Protein AF-0000000072903873 (afdb_homodimer)

Secondary structure (DSSP, 8-state):
-HHHHHHHHHHHHHHHHIIIII----HHHHHHHHHHHHHHHHHHHHHHHHT---HHHHHHHHHHHHHSHHHHHHHHHHTTTTTTTTTTTHHHHHHHHHHHHHH--PPP-GGGGG--HHHHHHHHHHHHHH----BSSEEEEEEEHHHHHHHHHHHHHHH-SSEEEEEES-BB-SHHHHHHHHHHHHHHHTT-EEEEEEETTT-B--HHHHHHHHHTT-EEEEES---S-TT-GGGG--B---EEEETTTEEEEES--BSGGGGT-SSS-S-EE-EEEEEEETTHHHHHHHHHHHHHHHH-----GGGG--------SSEEEEEEESTTSSTTHHHHHHHHHHHH-SSEEEEE-S-EE--HHHHHHHHHHHHTT-EEEEEEESS-SSHHHHHHHHTTHHHHHHTT-EEEEE-SSEE---EEEETTTEEEEES--EEHIIIIISBEEEEEEES-HHHHHHHHHHHHHHTTEEEPPHHHHHT--HHHHHHHHHHHTTGGG-/-HHHHHHHHHHHHHHHHHHHHT----HHHHHHHHHHHHHHHHHHHHHHHHT---HHHHHHHHHHHHHSHHHHHHHHHHT-TTTTTTTTTHHHHHHHHHHHHHH------GGGGG--HHHHHHHHHHHHHH----BSSEEEEEEEHHHHHHHHHHHHHHH-SSEEEEEES-BB-SHHHHHHHHHHHHHHHTT-EEEEEEETTT-B--HHHHHHHHHTT-EEEEES---S-TT-GGGG--B---EEEETTTEEEEES--BSGGGGT-SSS-S-EE-EEEEEEETTHHHHHHHHHHHHHHHH-----GGGG--------SSEEEEEEESTTSSTTHHHHHHHHHHHH-SSEEEEE-S-EE--HHHHHHHHHHHHTT-EEEEEEESS-SSHHHHHHHHTTHHHHHHTT-EEEEE-SSEE---EEEETTTEEEEES--EEHIIIIISBEEEEEEES-HHHHHHHHHHHHHHTTEEEPPHHHHHT--HHHHHHHHHHHTTGGG-

Structure (mmCIF, N/CA/C/O backbone):
data_AF-0000000072903873-model_v1
#
loop_
_entity.id
_entity.type
_entity.pdbx_description
1 polymer 'Cardiolipin synthase'
#
loop_
_atom_site.group_PDB
_atom_site.id
_atom_site.type_symbol
_atom_site.label_atom_id
_atom_site.label_alt_id
_atom_site.label_comp_id
_atom_site.label_asym_id
_atom_site.label_entity_id
_atom_site.label_seq_id
_atom_site.pdbx_PDB_ins_code
_atom_site.Cartn_x
_atom_site.Cartn_y
_atom_site.Cartn_z
_atom_site.occupancy
_atom_site.B_iso_or_equiv
_atom_site.auth_seq_id
_atom_site.auth_comp_id
_atom_site.auth_asym_id
_atom_site.auth_atom_id
_atom_site.pdbx_PDB_model_num
ATOM 1 N N . MET A 1 1 ? 20.297 10.117 25.312 1 49.38 1 MET A N 1
ATOM 2 C CA . MET A 1 1 ? 21.094 8.906 25.172 1 49.38 1 MET A CA 1
ATOM 3 C C . MET A 1 1 ? 21.25 8.539 23.703 1 49.38 1 MET A C 1
ATOM 5 O O . MET A 1 1 ? 22.359 8.242 23.25 1 49.38 1 MET A O 1
ATOM 9 N N . LYS A 1 2 ? 20.188 8.789 22.953 1 64.5 2 LYS A N 1
ATOM 10 C CA . LYS A 1 2 ? 20.297 8.414 21.547 1 64.5 2 LYS A CA 1
ATOM 11 C C . LYS A 1 2 ? 21.125 9.422 20.766 1 64.5 2 LYS A C 1
ATOM 13 O O . LYS A 1 2 ? 21.938 9.047 19.922 1 64.5 2 LYS A O 1
ATOM 18 N N . LYS A 1 3 ? 21.156 10.609 21.203 1 70.75 3 LYS A N 1
ATOM 19 C CA . LYS A 1 3 ? 21.891 11.648 20.5 1 70.75 3 LYS A CA 1
ATOM 20 C C . LYS A 1 3 ? 23.391 11.5 20.734 1 70.75 3 LYS A C 1
ATOM 22 O O . LYS A 1 3 ? 24.188 11.695 19.797 1 70.75 3 LYS A O 1
ATOM 27 N N . ILE A 1 4 ? 23.688 11.18 21.938 1 75.88 4 ILE A N 1
ATOM 28 C CA . ILE A 1 4 ? 25.094 11.008 22.266 1 75.88 4 ILE A CA 1
ATOM 29 C C . ILE A 1 4 ? 25.672 9.844 21.469 1 75.88 4 ILE A C 1
ATOM 31 O O . ILE A 1 4 ? 26.781 9.953 20.906 1 75.88 4 ILE A O 1
ATOM 35 N N . ARG A 1 5 ? 24.922 8.789 21.391 1 79.12 5 ARG A N 1
ATOM 36 C CA . ARG A 1 5 ? 25.375 7.641 20.609 1 79.12 5 ARG A CA 1
ATOM 37 C C . ARG A 1 5 ? 25.562 8.016 19.141 1 79.12 5 ARG A C 1
ATOM 39 O O . ARG A 1 5 ? 26.547 7.602 18.516 1 79.12 5 ARG A O 1
ATOM 46 N N . GLN A 1 6 ? 24.688 8.797 18.688 1 79.31 6 GLN A N 1
ATOM 47 C CA . GLN A 1 6 ? 24.781 9.211 17.281 1 79.31 6 GLN A CA 1
ATOM 48 C C . GLN A 1 6 ? 26 10.078 17.047 1 79.31 6 GLN A C 1
ATOM 50 O O . GLN A 1 6 ? 26.688 9.93 16.031 1 79.31 6 GLN A O 1
ATOM 55 N N . PHE A 1 7 ? 26.234 10.914 18 1 80.62 7 PHE A N 1
ATOM 56 C CA . PHE A 1 7 ? 27.406 11.773 17.875 1 80.62 7 PHE A CA 1
ATOM 57 C C . PHE A 1 7 ? 28.688 10.961 17.969 1 80.62 7 PHE A C 1
ATOM 59 O O . PHE A 1 7 ? 29.641 11.211 17.219 1 80.62 7 PHE A O 1
ATOM 66 N N . LEU A 1 8 ? 28.688 10.008 18.812 1 85.25 8 LEU A N 1
ATOM 67 C CA . LEU A 1 8 ? 29.859 9.156 18.984 1 85.25 8 LEU A CA 1
ATOM 68 C C . LEU A 1 8 ? 30.125 8.328 17.734 1 85.25 8 LEU A C 1
ATOM 70 O O . LEU A 1 8 ? 31.281 8.133 17.344 1 85.25 8 LEU A O 1
ATOM 74 N N . PHE A 1 9 ? 29.094 7.879 17.188 1 87.5 9 PHE A N 1
ATOM 75 C CA . PHE A 1 9 ? 29.25 7.133 15.945 1 87.5 9 PHE A CA 1
ATOM 76 C C . PHE A 1 9 ? 29.812 8.023 14.844 1 87.5 9 PHE A C 1
ATOM 78 O O . PHE A 1 9 ? 30.719 7.613 14.109 1 87.5 9 PHE A O 1
ATOM 85 N N . PHE A 1 10 ? 29.266 9.234 14.734 1 85.25 10 PHE A N 1
ATOM 86 C CA . PHE A 1 10 ? 29.734 10.164 13.711 1 85.25 10 PHE A CA 1
ATOM 87 C C . PHE A 1 10 ? 31.203 10.5 13.93 1 85.25 10 PHE A C 1
ATOM 89 O O . PHE A 1 10 ? 32 10.461 12.992 1 85.25 10 PHE A O 1
ATOM 96 N N . LEU A 1 11 ? 31.562 10.805 15.141 1 87.69 11 LEU A N 1
ATOM 97 C CA . LEU A 1 11 ? 32.938 11.141 15.492 1 87.69 11 LEU A CA 1
ATOM 98 C C . LEU A 1 11 ? 33.844 9.953 15.25 1 87.69 11 LEU A C 1
ATOM 100 O O . LEU A 1 11 ? 34.969 10.117 14.719 1 87.69 11 LEU A O 1
ATOM 104 N N . GLY A 1 12 ? 33.406 8.836 15.664 1 89.56 12 GLY A N 1
ATOM 105 C CA . GLY A 1 12 ? 34.188 7.633 15.469 1 89.56 12 GLY A CA 1
ATOM 106 C C . GLY A 1 12 ? 34.469 7.32 14.008 1 89.56 12 GLY A C 1
ATOM 107 O O . GLY A 1 12 ? 35.594 6.969 13.641 1 89.56 12 GLY A O 1
ATOM 108 N N . MET A 1 13 ? 33.469 7.414 13.234 1 90.81 13 MET A N 1
ATOM 109 C CA . MET A 1 13 ? 33.625 7.172 11.805 1 90.81 13 MET A CA 1
ATOM 110 C C . MET A 1 13 ? 34.562 8.195 11.172 1 90.81 13 MET A C 1
ATOM 112 O O . MET A 1 13 ? 35.406 7.844 10.344 1 90.81 13 MET A O 1
ATOM 116 N N . THR A 1 14 ? 34.406 9.453 11.57 1 88.5 14 THR A N 1
ATOM 117 C CA . THR A 1 14 ? 35.219 10.531 11.016 1 88.5 14 THR A CA 1
ATOM 118 C C . THR A 1 14 ? 36.688 10.336 11.391 1 88.5 14 THR A C 1
ATOM 120 O O . THR A 1 14 ? 37.562 10.43 10.531 1 88.5 14 THR A O 1
ATOM 123 N N . VAL A 1 15 ? 36.875 10.078 12.633 1 89.75 15 VAL A N 1
ATOM 124 C CA . VAL A 1 15 ? 38.219 9.875 13.109 1 89.75 15 VAL A CA 1
ATOM 125 C C . VAL A 1 15 ? 38.844 8.664 12.414 1 89.75 15 VAL A C 1
ATOM 127 O O . VAL A 1 15 ? 40 8.719 11.961 1 89.75 15 VAL A O 1
ATOM 130 N N . SER A 1 16 ? 38.125 7.605 12.344 1 91.5 16 SER A N 1
ATOM 131 C CA . SER A 1 16 ? 38.625 6.398 11.695 1 91.5 16 SER A CA 1
ATOM 132 C C . SER A 1 16 ? 38.906 6.652 10.219 1 91.5 16 SER A C 1
ATOM 134 O O . SER A 1 16 ? 39.938 6.164 9.695 1 91.5 16 SER A O 1
ATOM 136 N N . PHE A 1 17 ? 38.062 7.348 9.594 1 89.31 17 PHE A N 1
ATOM 137 C CA . PHE A 1 17 ? 38.281 7.688 8.195 1 89.31 17 PHE A CA 1
ATOM 138 C C . PHE A 1 17 ? 39.531 8.516 8.008 1 89.31 17 PHE A C 1
ATOM 140 O O . PHE A 1 17 ? 40.344 8.242 7.105 1 89.31 17 PHE A O 1
ATOM 147 N N . ILE A 1 18 ? 39.75 9.477 8.844 1 87.88 18 ILE A N 1
ATOM 148 C CA . ILE A 1 18 ? 40.906 10.352 8.766 1 87.88 18 ILE A CA 1
ATOM 149 C C . ILE A 1 18 ? 42.188 9.547 9.016 1 87.88 18 ILE A C 1
ATOM 151 O O . ILE A 1 18 ? 43.156 9.688 8.289 1 87.88 18 ILE A O 1
ATOM 155 N N . VAL A 1 19 ? 42.125 8.68 9.953 1 89.5 19 VAL A N 1
ATOM 156 C CA . VAL A 1 19 ? 43.281 7.883 10.32 1 89.5 19 VAL A CA 1
ATOM 157 C C . VAL A 1 19 ? 43.656 6.949 9.164 1 89.5 19 VAL A C 1
ATOM 159 O O . VAL A 1 19 ? 44.844 6.805 8.828 1 89.5 19 VAL A O 1
ATOM 162 N N . VAL A 1 20 ? 42.719 6.352 8.508 1 89.94 20 VAL A N 1
ATOM 163 C CA . VAL A 1 20 ? 42.938 5.336 7.484 1 89.94 20 VAL A CA 1
ATOM 164 C C . VAL A 1 20 ? 43.375 6.008 6.176 1 89.94 20 VAL A C 1
ATOM 166 O O . VAL A 1 20 ? 44.25 5.52 5.484 1 89.94 20 VAL A O 1
ATOM 169 N N . VAL A 1 21 ? 42.781 7.148 5.84 1 87.44 21 VAL A N 1
ATOM 170 C CA . VAL A 1 21 ? 42.938 7.684 4.488 1 87.44 21 VAL A CA 1
ATOM 171 C C . VAL A 1 21 ? 43.938 8.828 4.488 1 87.44 21 VAL A C 1
ATOM 173 O O . VAL A 1 21 ? 44.688 9 3.531 1 87.44 21 VAL A O 1
ATOM 176 N N . VAL A 1 22 ? 44 9.648 5.543 1 87.31 22 VAL A N 1
ATOM 177 C CA . VAL A 1 22 ? 44.688 10.922 5.465 1 87.31 22 VAL A CA 1
ATOM 178 C C . VAL A 1 22 ? 46.062 10.797 6.148 1 87.31 22 VAL A C 1
ATOM 180 O O . VAL A 1 22 ? 47.062 11.328 5.656 1 87.31 22 VAL A O 1
ATOM 183 N N . THR A 1 23 ? 46.094 10.047 7.266 1 88.5 23 THR A N 1
ATOM 184 C CA . THR A 1 23 ? 47.312 10.031 8.055 1 88.5 23 THR A CA 1
ATOM 185 C C . THR A 1 23 ? 48.281 8.984 7.508 1 88.5 23 THR A C 1
ATOM 187 O O . THR A 1 23 ? 47.906 8.156 6.676 1 88.5 23 THR A O 1
ATOM 190 N N . ASN A 1 24 ? 49.531 9.062 7.945 1 91.75 24 ASN A N 1
ATOM 191 C CA . ASN A 1 24 ? 50.594 8.125 7.547 1 91.75 24 ASN A CA 1
ATOM 192 C C . ASN A 1 24 ? 50.938 7.168 8.68 1 91.75 24 ASN A C 1
ATOM 194 O O . ASN A 1 24 ? 52.094 6.762 8.82 1 91.75 24 ASN A O 1
ATOM 198 N N . TYR A 1 25 ? 49.969 6.859 9.461 1 91 25 TYR A N 1
ATOM 199 C CA . TYR A 1 25 ? 50.188 5.922 10.555 1 91 25 TYR A CA 1
ATOM 200 C C . TYR A 1 25 ? 50.531 4.535 10.031 1 91 25 TYR A C 1
ATOM 202 O O . TYR A 1 25 ? 50.438 4.281 8.828 1 91 25 TYR A O 1
ATOM 210 N N . SER A 1 26 ? 50.906 3.617 10.93 1 92.75 26 SER A N 1
ATOM 211 C CA . SER A 1 26 ? 51.281 2.26 10.562 1 92.75 26 SER A CA 1
ATOM 212 C C . SER A 1 26 ? 50.125 1.48 9.992 1 92.75 26 SER A C 1
ATOM 214 O O . SER A 1 26 ? 48.969 1.826 10.234 1 92.75 26 SER A O 1
ATOM 216 N N . LEU A 1 27 ? 50.406 0.483 9.273 1 92.06 27 LEU A N 1
ATOM 217 C CA . LEU A 1 27 ? 49.375 -0.354 8.641 1 92.06 27 LEU A CA 1
ATOM 218 C C . LEU A 1 27 ? 48.5 -1.008 9.695 1 92.06 27 LEU A C 1
ATOM 220 O O . LEU A 1 27 ? 47.281 -1.136 9.492 1 92.06 27 LEU A O 1
ATOM 224 N N . ASN A 1 28 ? 49.188 -1.38 10.781 1 93.44 28 ASN A N 1
ATOM 225 C CA . ASN A 1 28 ? 48.406 -2.004 11.844 1 93.44 28 ASN A CA 1
ATOM 226 C C . ASN A 1 28 ? 47.375 -1.038 12.43 1 93.44 28 ASN A C 1
ATOM 228 O O . ASN A 1 28 ? 46.219 -1.431 12.711 1 93.44 28 ASN A O 1
ATOM 232 N N . THR A 1 29 ? 47.844 0.161 12.641 1 92.88 29 THR A N 1
ATOM 233 C CA . THR A 1 29 ? 46.906 1.182 13.148 1 92.88 29 THR A CA 1
ATOM 234 C C . THR A 1 29 ? 45.781 1.447 12.156 1 92.88 29 THR A C 1
ATOM 236 O O . THR A 1 29 ? 44.625 1.597 12.555 1 92.88 29 THR A O 1
ATOM 239 N N . LYS A 1 30 ? 46.031 1.447 10.906 1 93.94 30 LYS A N 1
ATOM 240 C CA . LYS A 1 30 ? 45.031 1.672 9.867 1 93.94 30 LYS A CA 1
ATOM 241 C C . LYS A 1 30 ? 44.031 0.521 9.812 1 93.94 30 LYS A C 1
ATOM 243 O O . LYS A 1 30 ? 42.844 0.739 9.594 1 93.94 30 LYS A O 1
ATOM 248 N N . ILE A 1 31 ? 44.531 -0.666 10.055 1 94 31 ILE A N 1
ATOM 249 C CA . ILE A 1 31 ? 43.625 -1.831 10.039 1 94 31 ILE A CA 1
ATOM 250 C C . ILE A 1 31 ? 42.688 -1.771 11.227 1 94 31 ILE A C 1
ATOM 252 O O . ILE A 1 31 ? 41.5 -2.033 11.078 1 94 31 ILE A O 1
ATOM 256 N N . VAL A 1 32 ? 43.25 -1.419 12.359 1 94.12 32 VAL A N 1
ATOM 257 C CA . VAL A 1 32 ? 42.406 -1.345 13.555 1 94.12 32 VAL A CA 1
ATOM 258 C C . VAL A 1 32 ? 41.312 -0.295 13.367 1 94.12 32 VAL A C 1
ATOM 260 O O . VAL A 1 32 ? 40.156 -0.552 13.656 1 94.12 32 VAL A O 1
ATOM 263 N N . PHE A 1 33 ? 41.656 0.837 12.914 1 92.88 33 PHE A N 1
ATOM 264 C CA . PHE A 1 33 ? 40.688 1.908 12.734 1 92.88 33 PHE A CA 1
ATOM 265 C C . PHE A 1 33 ? 39.75 1.592 11.586 1 92.88 33 PHE A C 1
ATOM 267 O O . PHE A 1 33 ? 38.594 2.004 11.594 1 92.88 33 PHE A O 1
ATOM 274 N N . GLY A 1 34 ? 40.281 0.892 10.641 1 92.62 34 GLY A N 1
ATOM 275 C CA . GLY A 1 34 ? 39.406 0.392 9.594 1 92.62 34 GLY A CA 1
ATOM 276 C C . GLY A 1 34 ? 38.344 -0.554 10.109 1 92.62 34 GLY A C 1
ATOM 277 O O . GLY A 1 34 ? 37.188 -0.475 9.703 1 92.62 34 GLY A O 1
ATOM 278 N N . LEU A 1 35 ? 38.781 -1.384 10.984 1 93.94 35 LEU A N 1
ATOM 279 C CA . LEU A 1 35 ? 37.844 -2.322 11.586 1 93.94 35 LEU A CA 1
ATOM 280 C C . LEU A 1 35 ? 36.812 -1.586 12.43 1 93.94 35 LEU A C 1
ATOM 282 O O . LEU A 1 35 ? 35.625 -1.942 12.43 1 93.94 35 LEU A O 1
ATOM 286 N N . ILE A 1 36 ? 37.281 -0.642 13.148 1 93.06 36 ILE A N 1
ATOM 287 C CA . ILE A 1 36 ? 36.375 0.172 13.945 1 93.06 36 ILE A CA 1
ATOM 288 C C . ILE A 1 36 ? 35.344 0.85 13.039 1 93.06 36 ILE A C 1
ATOM 290 O O . ILE A 1 36 ? 34.156 0.861 13.336 1 93.06 36 ILE A O 1
ATOM 294 N N . TYR A 1 37 ? 35.812 1.376 11.961 1 91.62 37 TYR A N 1
ATOM 295 C CA . TYR A 1 37 ? 34.969 2.018 10.969 1 91.62 37 TYR A CA 1
ATOM 296 C C . TYR A 1 37 ? 33.875 1.055 10.469 1 91.62 37 TYR A C 1
ATOM 298 O O . TYR A 1 37 ? 32.688 1.397 10.445 1 91.62 37 TYR A O 1
ATOM 306 N N . ILE A 1 38 ? 34.312 -0.156 10.172 1 92.56 38 ILE A N 1
ATOM 307 C CA . ILE A 1 38 ? 33.406 -1.16 9.625 1 92.56 38 ILE A CA 1
ATOM 308 C C . ILE A 1 38 ? 32.406 -1.584 10.695 1 92.56 38 ILE A C 1
ATOM 310 O O . ILE A 1 38 ? 31.219 -1.733 10.406 1 92.56 38 ILE A O 1
ATOM 314 N N . ILE A 1 39 ? 32.844 -1.71 11.836 1 93.38 39 ILE A N 1
ATOM 315 C CA . ILE A 1 39 ? 32 -2.137 12.93 1 93.38 39 ILE A CA 1
ATOM 316 C C . ILE A 1 39 ? 30.922 -1.081 13.18 1 93.38 39 ILE A C 1
ATOM 318 O O . ILE A 1 39 ? 29.75 -1.414 13.406 1 93.38 39 ILE A O 1
ATOM 322 N N . ILE A 1 40 ? 31.281 0.169 13.156 1 92.38 40 ILE A N 1
ATOM 323 C CA . ILE A 1 40 ? 30.328 1.25 13.359 1 92.38 40 ILE A CA 1
ATOM 324 C C . ILE A 1 40 ? 29.297 1.248 12.234 1 92.38 40 ILE A C 1
ATOM 326 O O . ILE A 1 40 ? 28.094 1.337 12.484 1 92.38 40 ILE A O 1
ATOM 330 N N . VAL A 1 41 ? 29.75 1.1 11.07 1 91.88 41 VAL A N 1
ATOM 331 C CA . VAL A 1 41 ? 28.859 1.094 9.914 1 91.88 41 VAL A CA 1
ATOM 332 C C . VAL A 1 41 ? 27.875 -0.081 10.016 1 91.88 41 VAL A C 1
ATOM 334 O O . VAL A 1 41 ? 26.672 0.08 9.805 1 91.88 41 VAL A O 1
ATOM 337 N N . LEU A 1 42 ? 28.391 -1.215 10.367 1 91.62 42 LEU A N 1
ATOM 338 C CA . LEU A 1 42 ? 27.547 -2.402 10.492 1 91.62 42 LEU A CA 1
ATOM 339 C C . LEU A 1 42 ? 26.547 -2.25 11.633 1 91.62 42 LEU A C 1
ATOM 341 O O . LEU A 1 42 ? 25.422 -2.725 11.539 1 91.62 42 LEU A O 1
ATOM 345 N N . SER A 1 43 ? 27 -1.639 12.617 1 91 43 SER A N 1
ATOM 346 C CA . SER A 1 43 ? 26.125 -1.394 13.75 1 91 43 SER A CA 1
ATOM 347 C C . SER A 1 43 ? 24.969 -0.476 13.352 1 91 43 SER A C 1
ATOM 349 O O . SER A 1 43 ? 23.828 -0.698 13.758 1 91 43 SER A O 1
ATOM 351 N N . ILE A 1 44 ? 25.266 0.507 12.594 1 88.62 44 ILE A N 1
ATOM 352 C CA . ILE A 1 44 ? 24.25 1.432 12.125 1 88.62 44 ILE A CA 1
ATOM 353 C C . ILE A 1 44 ? 23.266 0.697 11.211 1 88.62 44 ILE A C 1
ATOM 355 O O . ILE A 1 44 ? 22.047 0.821 11.359 1 88.62 44 ILE A O 1
ATOM 359 N N . CYS A 1 45 ? 23.797 -0.098 10.344 1 89.75 45 CYS A N 1
ATOM 360 C CA . CYS A 1 45 ? 22.953 -0.867 9.43 1 89.75 45 CYS A CA 1
ATOM 361 C C . CYS A 1 45 ? 22.078 -1.851 10.188 1 89.75 45 CYS A C 1
ATOM 363 O O . CYS A 1 45 ? 20.906 -2.021 9.859 1 89.75 45 CYS A O 1
ATOM 365 N N . GLY A 1 46 ? 22.672 -2.465 11.148 1 88.75 46 GLY A N 1
ATOM 366 C CA . GLY A 1 46 ? 21.891 -3.357 11.992 1 88.75 46 GLY A CA 1
ATOM 367 C C . GLY A 1 46 ? 20.75 -2.66 12.703 1 88.75 46 GLY A C 1
ATOM 368 O O . GLY A 1 46 ? 19.641 -3.199 12.789 1 88.75 46 GLY A O 1
ATOM 369 N N . GLY A 1 47 ? 21.031 -1.492 13.164 1 86.69 47 GLY A N 1
ATOM 370 C CA . GLY A 1 47 ? 19.984 -0.7 13.805 1 86.69 47 GLY A CA 1
ATOM 371 C C . GLY A 1 47 ? 18.844 -0.337 12.867 1 86.69 47 GLY A C 1
ATOM 372 O O . GLY A 1 47 ? 17.672 -0.413 13.242 1 86.69 47 GLY A O 1
ATOM 373 N N . ILE A 1 48 ? 19.203 0.001 11.695 1 85.56 48 ILE A N 1
ATOM 374 C CA . ILE A 1 48 ? 18.203 0.364 10.695 1 85.56 48 ILE A CA 1
ATOM 375 C C . ILE A 1 48 ? 17.359 -0.858 10.336 1 85.56 48 ILE A C 1
ATOM 377 O O . ILE A 1 48 ? 16.141 -0.762 10.219 1 85.56 48 ILE A O 1
ATOM 381 N N . MET A 1 49 ? 17.984 -1.938 10.188 1 87.56 49 MET A N 1
ATOM 382 C CA . MET A 1 49 ? 17.312 -3.186 9.836 1 87.56 49 MET A CA 1
ATOM 383 C C . MET A 1 49 ? 16.328 -3.594 10.914 1 87.56 49 MET A C 1
ATOM 385 O O . MET A 1 49 ? 15.227 -4.059 10.617 1 87.56 49 MET A O 1
ATOM 389 N N . LEU A 1 50 ? 16.656 -3.328 12.125 1 89.06 50 LEU A N 1
ATOM 390 C CA . LEU A 1 50 ? 15.844 -3.773 13.258 1 89.06 50 LEU A CA 1
ATOM 391 C C . LEU A 1 50 ? 14.594 -2.912 13.398 1 89.06 50 LEU A C 1
ATOM 393 O O . LEU A 1 50 ? 13.656 -3.285 14.109 1 89.06 50 LEU A O 1
ATOM 397 N N . GLU A 1 51 ? 14.531 -1.826 12.688 1 81.38 51 GLU A N 1
ATOM 398 C CA . GLU A 1 51 ? 13.352 -0.971 12.734 1 81.38 51 GLU A CA 1
ATOM 399 C C . GLU A 1 51 ? 12.188 -1.583 11.953 1 81.38 51 GLU A C 1
ATOM 401 O O . GLU A 1 51 ? 11.031 -1.2 12.141 1 81.38 51 GLU A O 1
ATOM 406 N N . ASN A 1 52 ? 12.461 -2.535 11.07 1 77.69 52 ASN A N 1
ATOM 407 C CA . ASN A 1 52 ? 11.477 -3.279 10.289 1 77.69 52 ASN A CA 1
ATOM 408 C C . ASN A 1 52 ? 10.539 -2.344 9.531 1 77.69 52 ASN A C 1
ATOM 410 O O . ASN A 1 52 ? 9.32 -2.506 9.586 1 77.69 52 ASN A O 1
ATOM 414 N N . ARG A 1 53 ? 11.164 -1.373 8.867 1 79.06 53 ARG A N 1
ATOM 415 C CA . ARG A 1 53 ? 10.43 -0.548 7.914 1 79.06 53 ARG A CA 1
ATOM 416 C C . ARG A 1 53 ? 10.242 -1.276 6.586 1 79.06 53 ARG A C 1
ATOM 418 O O . ARG A 1 53 ? 10.453 -2.486 6.5 1 79.06 53 ARG A O 1
ATOM 425 N N . SER A 1 54 ? 9.727 -0.562 5.676 1 84.88 54 SER A N 1
ATOM 426 C CA . SER A 1 54 ? 9.664 -1.157 4.348 1 84.88 54 SER A CA 1
ATOM 427 C C . SER A 1 54 ? 11.039 -1.621 3.881 1 84.88 54 SER A C 1
ATOM 429 O O . SER A 1 54 ? 12.039 -0.935 4.102 1 84.88 54 SER A O 1
ATOM 431 N N . PRO A 1 55 ? 11.133 -2.746 3.385 1 84.44 55 PRO A N 1
ATOM 432 C CA . PRO A 1 55 ? 12.422 -3.281 2.939 1 84.44 55 PRO A CA 1
ATOM 433 C C . PRO A 1 55 ? 13.148 -2.346 1.976 1 84.44 55 PRO A C 1
ATOM 435 O O . PRO A 1 55 ? 14.367 -2.158 2.088 1 84.44 55 PRO A O 1
ATOM 438 N N . TYR A 1 56 ? 12.438 -1.73 1.107 1 82.31 56 TYR A N 1
ATOM 439 C CA . TYR A 1 56 ? 13.055 -0.841 0.134 1 82.31 56 TYR A CA 1
ATOM 440 C C . TYR A 1 56 ? 13.656 0.381 0.819 1 82.31 56 TYR A C 1
ATOM 442 O O . TYR A 1 56 ? 14.766 0.803 0.488 1 82.31 56 TYR A O 1
ATOM 450 N N . LYS A 1 57 ? 12.906 0.942 1.709 1 83.44 57 LYS A N 1
ATOM 451 C CA . LYS A 1 57 ? 13.414 2.086 2.461 1 83.44 57 LYS A CA 1
ATOM 452 C C . LYS A 1 57 ? 14.664 1.706 3.262 1 83.44 57 LYS A C 1
ATOM 454 O O . LYS A 1 57 ? 15.641 2.455 3.289 1 83.44 57 LYS A O 1
ATOM 459 N N . THR A 1 58 ? 14.586 0.539 3.881 1 85.94 58 THR A N 1
ATOM 460 C CA . THR A 1 58 ? 15.703 0.049 4.684 1 85.94 58 THR A CA 1
ATOM 461 C C . THR A 1 58 ? 16.938 -0.162 3.82 1 85.94 58 THR A C 1
ATOM 463 O O . THR A 1 58 ? 18.031 0.304 4.164 1 85.94 58 THR A O 1
ATOM 466 N N . LEU A 1 59 ? 16.734 -0.749 2.707 1 84.75 59 LEU A N 1
ATOM 467 C CA . LEU A 1 59 ? 17.844 -1.024 1.807 1 84.75 59 LEU A CA 1
ATOM 468 C C . LEU A 1 59 ? 18.438 0.271 1.261 1 84.75 59 LEU A C 1
ATOM 470 O O . LEU A 1 59 ? 19.656 0.389 1.112 1 84.75 59 LEU A O 1
ATOM 474 N N . LEU A 1 60 ? 17.594 1.212 0.966 1 82.75 60 LEU A N 1
ATOM 475 C CA . LEU A 1 60 ? 18.062 2.498 0.467 1 82.75 60 LEU A CA 1
ATOM 476 C C . LEU A 1 60 ? 18.969 3.178 1.487 1 82.75 60 LEU A C 1
ATOM 478 O O . LEU A 1 60 ? 20.047 3.678 1.137 1 82.75 60 LEU A O 1
ATOM 482 N N . TRP A 1 61 ? 18.578 3.154 2.674 1 82.75 61 TRP A N 1
ATOM 483 C CA . TRP A 1 61 ? 19.375 3.779 3.721 1 82.75 61 TRP A CA 1
ATOM 484 C C . TRP A 1 61 ? 20.672 2.994 3.969 1 82.75 61 TRP A C 1
ATOM 486 O O . TRP A 1 61 ? 21.719 3.58 4.211 1 82.75 61 TRP A O 1
ATOM 496 N N . MET A 1 62 ? 20.578 1.685 3.945 1 85.81 62 MET A N 1
ATOM 497 C CA . MET A 1 62 ? 21.781 0.866 4.109 1 85.81 62 MET A CA 1
ATOM 498 C C . MET A 1 62 ? 22.797 1.155 3.006 1 85.81 62 MET A C 1
ATOM 500 O O . MET A 1 62 ? 23.984 1.297 3.275 1 85.81 62 MET A O 1
ATOM 504 N N . TYR A 1 63 ? 22.266 1.286 1.794 1 83.69 63 TYR A N 1
ATOM 505 C CA . TYR A 1 63 ? 23.141 1.633 0.684 1 83.69 63 TYR A CA 1
ATOM 506 C C . TYR A 1 63 ? 23.797 2.99 0.91 1 83.69 63 TYR A C 1
ATOM 508 O O . TYR A 1 63 ? 25 3.15 0.696 1 83.69 63 TYR A O 1
ATOM 516 N N . ALA A 1 64 ? 23.016 3.965 1.304 1 82.5 64 ALA A N 1
ATOM 517 C CA . ALA A 1 64 ? 23.531 5.309 1.542 1 82.5 64 ALA A CA 1
ATOM 518 C C . ALA A 1 64 ? 24.625 5.297 2.617 1 82.5 64 ALA A C 1
ATOM 520 O O . ALA A 1 64 ? 25.641 5.973 2.484 1 82.5 64 ALA A O 1
ATOM 521 N N . ILE A 1 65 ? 24.453 4.5 3.645 1 85.38 65 ILE A N 1
ATOM 522 C CA . ILE A 1 65 ? 25.375 4.457 4.777 1 85.38 65 ILE A CA 1
ATOM 523 C C . ILE A 1 65 ? 26.625 3.668 4.398 1 85.38 65 ILE A C 1
ATOM 525 O O . ILE A 1 65 ? 27.734 4.012 4.812 1 85.38 65 ILE A O 1
ATOM 529 N N . ILE A 1 66 ? 26.469 2.609 3.654 1 85.5 66 ILE A N 1
ATOM 530 C CA . ILE A 1 66 ? 27.594 1.755 3.281 1 85.5 66 ILE A CA 1
ATOM 531 C C . ILE A 1 66 ? 28.469 2.475 2.264 1 85.5 66 ILE A C 1
ATOM 533 O O . ILE A 1 66 ? 29.703 2.484 2.391 1 85.5 66 ILE A O 1
ATOM 537 N N . PHE A 1 67 ? 27.875 3.174 1.374 1 81.69 67 PHE A N 1
ATOM 538 C CA . PHE A 1 67 ? 28.656 3.766 0.285 1 81.69 67 PHE A CA 1
ATOM 539 C C . PHE A 1 67 ? 29.094 5.18 0.639 1 81.69 67 PHE A C 1
ATOM 541 O O . PHE A 1 67 ? 30.141 5.645 0.178 1 81.69 67 PHE A O 1
ATOM 548 N N . PHE A 1 68 ? 28.219 5.871 1.403 1 84.31 68 PHE A N 1
ATOM 549 C CA . PHE A 1 68 ? 28.547 7.207 1.888 1 84.31 68 PHE A CA 1
ATOM 550 C C . PHE A 1 68 ? 28.344 7.305 3.395 1 84.31 68 PHE A C 1
ATOM 552 O O . PHE A 1 68 ? 27.516 8.094 3.865 1 84.31 68 PHE A O 1
ATOM 559 N N . PRO A 1 69 ? 29.188 6.625 4.082 1 84.12 69 PRO A N 1
ATOM 560 C CA . PRO A 1 69 ? 28.906 6.418 5.504 1 84.12 69 PRO A CA 1
ATOM 561 C C . PRO A 1 69 ? 28.766 7.73 6.273 1 84.12 69 PRO A C 1
ATOM 563 O O . PRO A 1 69 ? 27.828 7.895 7.062 1 84.12 69 PRO A O 1
ATOM 566 N N . LEU A 1 70 ? 29.688 8.711 6.043 1 82.88 70 LEU A N 1
ATOM 567 C CA . LEU A 1 70 ? 29.625 9.961 6.793 1 82.88 70 LEU A CA 1
ATOM 568 C C . LEU A 1 70 ? 28.438 10.812 6.348 1 82.88 70 LEU A C 1
ATOM 570 O O . LEU A 1 70 ? 27.578 11.148 7.156 1 82.88 70 LEU A O 1
ATOM 574 N N . VAL A 1 71 ? 28.344 10.961 5.055 1 80.31 71 VAL A N 1
ATOM 575 C CA . VAL A 1 71 ? 27.281 11.805 4.508 1 80.31 71 VAL A CA 1
ATOM 576 C C . VAL A 1 71 ? 25.938 11.117 4.688 1 80.31 71 VAL A C 1
ATOM 578 O O . VAL A 1 71 ? 24.953 11.742 5.09 1 80.31 71 VAL A O 1
ATOM 581 N N . GLY A 1 72 ? 25.922 9.836 4.352 1 80.75 72 GLY A N 1
ATOM 582 C CA . GLY A 1 72 ? 24.688 9.078 4.508 1 80.75 72 GLY A CA 1
ATOM 583 C C . GLY A 1 72 ? 24.172 9.062 5.938 1 80.75 72 GLY A C 1
ATOM 584 O O . GLY A 1 72 ? 22.969 9.172 6.172 1 80.75 72 GLY A O 1
ATOM 585 N N . TYR A 1 73 ? 25.078 8.953 6.805 1 82.25 73 TYR A N 1
ATOM 586 C CA . TYR A 1 73 ? 24.703 8.914 8.219 1 82.25 73 TYR A CA 1
ATOM 587 C C . TYR A 1 73 ? 24.141 10.25 8.672 1 82.25 73 TYR A C 1
ATOM 589 O O . TYR A 1 73 ? 23.141 10.289 9.406 1 82.25 73 TYR A O 1
ATOM 597 N N . VAL A 1 74 ? 24.719 11.336 8.273 1 77.81 74 VAL A N 1
ATOM 598 C CA . VAL A 1 74 ? 24.234 12.664 8.609 1 77.81 74 VAL A CA 1
ATOM 599 C C . VAL A 1 74 ? 22.828 12.859 8.055 1 77.81 74 VAL A C 1
ATOM 601 O O . VAL A 1 74 ? 21.922 13.305 8.766 1 77.81 74 VAL A O 1
ATOM 604 N N . PHE A 1 75 ? 22.641 12.359 6.836 1 76.31 75 PHE A N 1
ATOM 605 C CA . PHE A 1 75 ? 21.328 12.5 6.207 1 76.31 75 PHE A CA 1
ATOM 606 C C . PHE A 1 75 ? 20.297 11.609 6.898 1 76.31 75 PHE A C 1
ATOM 608 O O . PHE A 1 75 ? 19.141 11.992 7.039 1 76.31 75 PHE A O 1
ATOM 615 N N . PHE A 1 76 ? 20.734 10.477 7.293 1 76.81 76 PHE A N 1
ATOM 616 C CA . PHE A 1 76 ? 19.844 9.57 8 1 76.81 76 PHE A CA 1
ATOM 617 C C . PHE A 1 76 ? 19.375 10.18 9.312 1 76.81 76 PHE A C 1
ATOM 619 O O . PHE A 1 76 ? 18.188 10.125 9.641 1 76.81 76 PHE A O 1
ATOM 626 N N . ILE A 1 77 ? 20.234 10.789 9.969 1 72.69 77 ILE A N 1
ATOM 627 C CA . ILE A 1 77 ? 19.906 11.391 11.258 1 72.69 77 ILE A CA 1
ATOM 628 C C . ILE A 1 77 ? 18.984 12.586 11.039 1 72.69 77 ILE A C 1
ATOM 630 O O . ILE A 1 77 ? 18.016 12.781 11.781 1 72.69 77 ILE A O 1
ATOM 634 N N . TYR A 1 78 ? 19.219 13.312 9.93 1 68.44 78 TYR A N 1
ATOM 635 C CA . TYR A 1 78 ? 18.438 14.516 9.664 1 68.44 78 TYR A CA 1
ATOM 636 C C . TYR A 1 78 ? 17.078 14.172 9.078 1 68.44 78 TYR A C 1
ATOM 638 O O . TYR A 1 78 ? 16.141 14.969 9.141 1 68.44 78 TYR A O 1
ATOM 646 N N . SER A 1 79 ? 17.016 13.039 8.367 1 65.25 79 SER A N 1
ATOM 647 C CA . SER A 1 79 ? 15.75 12.672 7.75 1 65.25 79 SER A CA 1
ATOM 648 C C . SER A 1 79 ? 14.703 12.312 8.797 1 65.25 79 SER A C 1
ATOM 650 O O . SER A 1 79 ? 13.508 12.297 8.508 1 65.25 79 SER A O 1
ATOM 652 N N . GLY A 1 80 ? 15.109 12.375 10.023 1 56.31 80 GLY A N 1
ATOM 653 C CA . GLY A 1 80 ? 14.172 12.156 11.109 1 56.31 80 GLY A CA 1
ATOM 654 C C . GLY A 1 80 ? 13.469 10.805 11.031 1 56.31 80 GLY A C 1
ATOM 655 O O . GLY A 1 80 ? 12.469 10.578 11.711 1 56.31 80 GLY A O 1
ATOM 656 N N . GLN A 1 81 ? 13.719 10.039 9.906 1 54.09 81 GLN A N 1
ATOM 657 C CA . GLN A 1 81 ? 12.992 8.805 9.633 1 54.09 81 GLN A CA 1
ATOM 658 C C . GLN A 1 81 ? 13.18 7.801 10.773 1 54.09 81 GLN A C 1
ATOM 660 O O . GLN A 1 81 ? 12.297 6.977 11.023 1 54.09 81 GLN A O 1
ATOM 665 N N . LEU A 1 82 ? 14.383 7.801 11.266 1 47.16 82 LEU A N 1
ATOM 666 C CA . LEU A 1 82 ? 14.727 6.805 12.281 1 47.16 82 LEU A CA 1
ATOM 667 C C . LEU A 1 82 ? 13.758 6.875 13.461 1 47.16 82 LEU A C 1
ATOM 669 O O . LEU A 1 82 ? 13.391 5.848 14.023 1 47.16 82 LEU A O 1
ATOM 673 N N . GLU A 1 83 ? 13.539 8.18 13.984 1 44.56 83 GLU A N 1
ATOM 674 C CA . GLU A 1 83 ? 12.992 8.344 15.328 1 44.56 83 GLU A CA 1
ATOM 675 C C . GLU A 1 83 ? 11.477 8.445 15.289 1 44.56 83 GLU A C 1
ATOM 677 O O . GLU A 1 83 ? 10.828 8.5 16.344 1 44.56 83 GLU A O 1
ATOM 682 N N . VAL A 1 84 ? 10.961 8.531 14.125 1 46.94 84 VAL A N 1
ATOM 683 C CA . VAL A 1 84 ? 9.562 8.93 14.258 1 46.94 84 VAL A CA 1
ATOM 684 C C . VAL A 1 84 ? 8.758 7.801 14.898 1 46.94 84 VAL A C 1
ATOM 686 O O . VAL A 1 84 ? 7.676 8.023 15.438 1 46.94 84 VAL A O 1
ATOM 689 N N . LYS A 1 85 ? 9.141 6.531 14.508 1 45.44 85 LYS A N 1
ATOM 690 C CA . LYS A 1 85 ? 8.211 5.559 15.07 1 45.44 85 LYS A CA 1
ATOM 691 C C . LYS A 1 85 ? 8.148 5.668 16.594 1 45.44 85 LYS A C 1
ATOM 693 O O . LYS A 1 85 ? 8.875 4.961 17.297 1 45.44 85 LYS A O 1
ATOM 698 N N . GLY A 1 86 ? 7.996 6.773 17.141 1 52.69 86 GLY A N 1
ATOM 699 C CA . GLY A 1 86 ? 7.328 6.824 18.438 1 52.69 86 GLY A CA 1
ATOM 700 C C . GLY A 1 86 ? 8.102 7.613 19.469 1 52.69 86 GLY A C 1
ATOM 701 O O . GLY A 1 86 ? 7.5 8.234 20.359 1 52.69 86 GLY A O 1
ATOM 702 N N . HIS A 1 87 ? 9.453 7.758 19.172 1 55.88 87 HIS A N 1
ATOM 703 C CA . HIS A 1 87 ? 10.07 8.227 20.406 1 55.88 87 HIS A CA 1
ATOM 704 C C . HIS A 1 87 ? 10.203 9.742 20.422 1 55.88 87 HIS A C 1
ATOM 706 O O . HIS A 1 87 ? 10.164 10.367 21.484 1 55.88 87 HIS A O 1
ATOM 712 N N . LEU A 1 88 ? 10.258 10.281 19.188 1 62.5 88 LEU A N 1
ATOM 713 C CA . LEU A 1 88 ? 10.523 11.719 19.156 1 62.5 88 LEU A CA 1
ATOM 714 C C . LEU A 1 88 ? 9.344 12.5 19.734 1 62.5 88 LEU A C 1
ATOM 716 O O . LEU A 1 88 ? 9.547 13.492 20.438 1 62.5 88 LEU A O 1
ATOM 720 N N . PHE A 1 89 ? 8.164 11.914 19.484 1 70.44 89 PHE A N 1
ATOM 721 C CA . PHE A 1 89 ? 6.984 12.656 19.922 1 70.44 89 PHE A CA 1
ATOM 722 C C . PHE A 1 89 ? 6.164 11.836 20.922 1 70.44 89 PHE A C 1
ATOM 724 O O . PHE A 1 89 ? 4.945 12 21 1 70.44 89 PHE A O 1
ATOM 731 N N . LYS A 1 90 ? 6.957 11.016 21.594 1 71.69 90 LYS A N 1
ATOM 732 C CA . LYS A 1 90 ? 6.25 10.148 22.531 1 71.69 90 LYS A CA 1
ATOM 733 C C . LYS A 1 90 ? 5.535 10.961 23.594 1 71.69 90 LYS A C 1
ATOM 735 O O . LYS A 1 90 ? 4.352 10.75 23.859 1 71.69 90 LYS A O 1
ATOM 740 N N . LYS A 1 91 ? 6.27 11.961 24.203 1 71.44 91 LYS A N 1
ATOM 741 C CA . LYS A 1 91 ? 5.688 12.773 25.266 1 71.44 91 LYS A CA 1
ATOM 742 C C . LYS A 1 91 ? 4.508 13.594 24.75 1 71.44 91 LYS A C 1
ATOM 744 O O . LYS A 1 91 ? 3.482 13.711 25.422 1 71.44 91 LYS A O 1
ATOM 749 N N . LYS A 1 92 ? 4.664 14.102 23.562 1 76.19 92 LYS A N 1
ATOM 750 C CA . LYS A 1 92 ? 3.59 14.883 22.953 1 76.19 92 LYS A CA 1
ATOM 751 C C . LYS A 1 92 ? 2.365 14.008 22.672 1 76.19 92 LYS A C 1
ATOM 753 O O . LYS A 1 92 ? 1.232 14.43 22.922 1 76.19 92 LYS A O 1
ATOM 758 N N . ARG A 1 93 ? 2.652 12.836 22.281 1 75.75 93 ARG A N 1
ATOM 759 C CA . ARG A 1 93 ? 1.572 11.898 21.984 1 75.75 93 ARG A CA 1
ATOM 760 C C . ARG A 1 93 ? 0.804 11.531 23.25 1 75.75 93 ARG A C 1
ATOM 762 O O . ARG A 1 93 ? -0.429 11.523 23.25 1 75.75 93 ARG A O 1
ATOM 769 N N . GLU A 1 94 ? 1.561 11.219 24.266 1 76.31 94 GLU A N 1
ATOM 770 C CA . GLU A 1 94 ? 0.933 10.844 25.516 1 76.31 94 GLU A CA 1
ATOM 771 C C . GLU A 1 94 ? 0.076 11.977 26.078 1 76.31 94 GLU A C 1
ATOM 773 O O . GLU A 1 94 ? -1.05 11.75 26.516 1 76.31 94 GLU A O 1
ATOM 778 N N . LYS A 1 95 ? 0.586 13.125 25.984 1 75.44 95 LYS A N 1
ATOM 779 C CA . LYS A 1 95 ? -0.162 14.281 26.469 1 75.44 95 LYS A CA 1
ATOM 780 C C . LYS A 1 95 ? -1.387 14.547 25.594 1 75.44 95 LYS A C 1
ATOM 782 O O . LYS A 1 95 ? -2.449 14.906 26.094 1 75.44 95 LYS A O 1
ATOM 787 N N . HIS A 1 96 ? -1.156 14.43 24.359 1 77.06 96 HIS A N 1
ATOM 788 C CA . HIS A 1 96 ? -2.27 14.609 23.422 1 77.06 96 HIS A CA 1
ATOM 789 C C . HIS A 1 96 ? -3.408 13.648 23.734 1 77.06 96 HIS A C 1
ATOM 791 O O . HIS A 1 96 ? -4.57 14.055 23.812 1 77.06 96 HIS A O 1
ATOM 797 N N . ILE A 1 97 ? -3.078 12.445 23.953 1 74.56 97 ILE A N 1
ATOM 798 C CA . ILE A 1 97 ? -4.078 11.422 24.25 1 74.56 97 ILE A CA 1
ATOM 799 C C . ILE A 1 97 ? -4.777 11.758 25.562 1 74.56 97 ILE A C 1
ATOM 801 O O . ILE A 1 97 ? -6.004 11.648 25.672 1 74.56 97 ILE A O 1
ATOM 805 N N . GLU A 1 98 ? -4.031 12.125 26.484 1 76.5 98 GLU A N 1
ATOM 806 C CA . GLU A 1 98 ? -4.582 12.5 27.781 1 76.5 98 GLU A CA 1
ATOM 807 C C . GLU A 1 98 ? -5.547 13.672 27.656 1 76.5 98 GLU A C 1
ATOM 809 O O . GLU A 1 98 ? -6.641 13.648 28.234 1 76.5 98 GLU A O 1
ATOM 814 N N . MET A 1 99 ? -5.141 14.609 26.922 1 75.62 99 MET A N 1
ATOM 815 C CA . MET A 1 99 ? -5.953 15.805 26.75 1 75.62 99 MET A CA 1
ATOM 816 C C . MET A 1 99 ? -7.246 15.484 26 1 75.62 99 MET A C 1
ATOM 818 O O . MET A 1 99 ? -8.32 15.953 26.391 1 75.62 99 MET A O 1
ATOM 822 N N . MET A 1 100 ? -7.109 14.75 25.016 1 76.81 100 MET A N 1
ATOM 823 C CA . MET A 1 100 ? -8.281 14.375 24.234 1 76.81 100 MET A CA 1
ATOM 824 C C . MET A 1 100 ? -9.273 13.578 25.078 1 76.81 100 MET A C 1
ATOM 826 O O . MET A 1 100 ? -10.477 13.828 25.031 1 76.81 100 MET A O 1
ATOM 830 N N . LYS A 1 101 ? -8.789 12.664 25.844 1 76.62 101 LYS A N 1
ATOM 831 C CA . LYS A 1 101 ? -9.641 11.836 26.688 1 76.62 101 LYS A CA 1
ATOM 832 C C . LYS A 1 101 ? -10.359 12.688 27.734 1 76.62 101 LYS A C 1
ATOM 834 O O . LYS A 1 101 ? -11.523 12.438 28.047 1 76.62 101 LYS A O 1
ATOM 839 N N . LYS A 1 102 ? -9.734 13.656 28.156 1 75.5 102 LYS A N 1
ATOM 840 C CA . LYS A 1 102 ? -10.273 14.484 29.234 1 75.5 102 LYS A CA 1
ATOM 841 C C . LYS A 1 102 ? -11.258 15.516 28.703 1 75.5 102 LYS A C 1
ATOM 843 O O . LYS A 1 102 ? -12.234 15.859 29.359 1 75.5 102 LYS A O 1
ATOM 848 N N . MET A 1 103 ? -11.023 15.898 27.516 1 78.5 103 MET A N 1
ATOM 849 C CA . MET A 1 103 ? -11.75 17.078 27.062 1 78.5 103 MET A CA 1
ATOM 850 C C . MET A 1 103 ? -12.891 16.688 26.141 1 78.5 103 MET A C 1
ATOM 852 O O . MET A 1 103 ? -13.898 17.391 26.047 1 78.5 103 MET A O 1
ATOM 856 N N . ILE A 1 104 ? -12.656 15.633 25.516 1 78 104 ILE A N 1
ATOM 857 C CA . ILE A 1 104 ? -13.609 15.367 24.438 1 78 104 ILE A CA 1
ATOM 858 C C . ILE A 1 104 ? -14.695 14.422 24.938 1 78 104 ILE A C 1
ATOM 860 O O . ILE A 1 104 ? -14.414 13.266 25.266 1 78 104 ILE A O 1
ATOM 864 N N . HIS A 1 105 ? -15.867 14.969 25.047 1 77.5 105 HIS A N 1
ATOM 865 C CA . HIS A 1 105 ? -17.062 14.211 25.359 1 77.5 105 HIS A CA 1
ATOM 866 C C . HIS A 1 105 ? -18.234 14.625 24.469 1 77.5 105 HIS A C 1
ATOM 868 O O . HIS A 1 105 ? -18.594 15.805 24.422 1 77.5 105 HIS A O 1
ATOM 874 N N . CYS A 1 106 ? -18.594 13.688 23.609 1 76.69 106 CYS A N 1
ATOM 875 C CA . CYS A 1 106 ? -19.75 13.992 22.766 1 76.69 106 CYS A CA 1
ATOM 876 C C . CYS A 1 106 ? -21 13.281 23.266 1 76.69 106 CYS A C 1
ATOM 878 O O . CYS A 1 106 ? -20.938 12.117 23.656 1 76.69 106 CYS A O 1
ATOM 880 N N . ARG A 1 107 ? -22.078 14.055 23.219 1 74.62 107 ARG A N 1
ATOM 881 C CA . ARG A 1 107 ? -23.359 13.523 23.672 1 74.62 107 ARG A CA 1
ATOM 882 C C . ARG A 1 107 ? -23.953 12.547 22.672 1 74.62 107 ARG A C 1
ATOM 884 O O . ARG A 1 107 ? -23.844 12.766 21.453 1 74.62 107 ARG A O 1
ATOM 891 N N . PRO A 1 108 ? -24.453 11.43 23.219 1 74.38 108 PRO A N 1
ATOM 892 C CA . PRO A 1 108 ? -25.172 10.555 22.281 1 74.38 108 PRO A CA 1
ATOM 893 C C . PRO A 1 108 ? -26.359 11.258 21.625 1 74.38 108 PRO A C 1
ATOM 895 O O . PRO A 1 108 ? -26.969 12.141 22.219 1 74.38 108 PRO A O 1
ATOM 898 N N . SER A 1 109 ? -26.531 11.094 20.406 1 76.38 109 SER A N 1
ATOM 899 C CA . SER A 1 109 ? -27.609 11.75 19.672 1 76.38 109 SER A CA 1
ATOM 900 C C . SER A 1 109 ? -28.484 10.727 18.953 1 76.38 109 SER A C 1
ATOM 902 O O . SER A 1 109 ? -28 9.703 18.484 1 76.38 109 SER A O 1
ATOM 904 N N . GLU A 1 110 ? -29.703 11.055 18.906 1 74.12 110 GLU A N 1
ATOM 905 C CA . GLU A 1 110 ? -30.656 10.25 18.156 1 74.12 110 GLU A CA 1
ATOM 906 C C . GLU A 1 110 ? -30.484 10.453 16.641 1 74.12 110 GLU A C 1
ATOM 908 O O . GLU A 1 110 ? -30.953 9.633 15.852 1 74.12 110 GLU A O 1
ATOM 913 N N . LEU A 1 111 ? -29.938 11.516 16.328 1 74.69 111 LEU A N 1
ATOM 914 C CA . LEU A 1 111 ? -29.75 11.828 14.922 1 74.69 111 LEU A CA 1
ATOM 915 C C . LEU A 1 111 ? -28.938 10.734 14.227 1 74.69 111 LEU A C 1
ATOM 917 O O . LEU A 1 111 ? -29.094 10.508 13.023 1 74.69 111 LEU A O 1
ATOM 921 N N . SER A 1 112 ? -28.188 10.094 14.977 1 78 112 SER A N 1
ATOM 922 C CA . SER A 1 112 ? -27.328 9.055 14.414 1 78 112 SER A CA 1
ATOM 923 C C . SER A 1 112 ? -28.156 7.855 13.953 1 78 112 SER A C 1
ATOM 925 O O . SER A 1 112 ? -27.672 7.027 13.18 1 78 112 SER A O 1
ATOM 927 N N . GLN A 1 113 ? -29.344 7.918 14.297 1 76.12 113 GLN A N 1
ATOM 928 C CA . GLN A 1 113 ? -30.234 6.832 13.898 1 76.12 113 GLN A CA 1
ATOM 929 C C . GLN A 1 113 ? -30.562 6.922 12.406 1 76.12 113 GLN A C 1
ATOM 931 O O . GLN A 1 113 ? -30.938 5.918 11.789 1 76.12 113 GLN A O 1
ATOM 936 N N . GLY A 1 114 ? -30.406 8.156 11.875 1 80.81 114 GLY A N 1
ATOM 937 C CA . GLY A 1 114 ? -30.703 8.352 10.461 1 80.81 114 GLY A CA 1
ATOM 938 C C . GLY A 1 114 ? -29.531 7.98 9.562 1 80.81 114 GLY A C 1
ATOM 939 O O . GLY A 1 114 ? -29.672 7.957 8.336 1 80.81 114 GLY A O 1
ATOM 940 N N . PHE A 1 115 ? -28.484 7.543 10.219 1 88.44 115 PHE A N 1
ATOM 941 C CA . PHE A 1 115 ? -27.297 7.168 9.445 1 88.44 115 PHE A CA 1
ATOM 942 C C . PHE A 1 115 ? -27.453 5.762 8.883 1 88.44 115 PHE A C 1
ATOM 944 O O . PHE A 1 115 ? -28.016 4.875 9.539 1 88.44 115 PHE A O 1
ATOM 951 N N . ASN A 1 116 ? -27.062 5.621 7.664 1 88.19 116 ASN A N 1
ATOM 952 C CA . ASN A 1 116 ? -27.031 4.266 7.117 1 88.19 116 ASN A CA 1
ATOM 953 C C . ASN A 1 116 ? -25.859 3.467 7.66 1 88.19 116 ASN A C 1
ATOM 955 O O . ASN A 1 116 ? -25.062 3.984 8.445 1 88.19 116 ASN A O 1
ATOM 959 N N . GLU A 1 117 ? -25.766 2.236 7.301 1 86.44 117 GLU A N 1
ATOM 960 C CA . GLU A 1 117 ? -24.766 1.324 7.844 1 86.44 117 GLU A CA 1
ATOM 961 C C . GLU A 1 117 ? -23.359 1.788 7.5 1 86.44 117 GLU A C 1
ATOM 963 O O . GLU A 1 117 ? -22.438 1.682 8.32 1 86.44 117 GLU A O 1
ATOM 968 N N . LYS A 1 118 ? -23.234 2.293 6.359 1 87.62 118 LYS A N 1
ATOM 969 C CA . LYS A 1 118 ? -21.938 2.77 5.91 1 87.62 118 LYS A CA 1
ATOM 970 C C . LYS A 1 118 ? -21.469 3.971 6.73 1 87.62 118 LYS A C 1
ATOM 972 O O . LYS A 1 118 ? -20.312 4.027 7.164 1 87.62 118 LYS A O 1
ATOM 977 N N . GLU A 1 119 ? -22.359 4.898 6.953 1 91.31 119 GLU A N 1
ATOM 978 C CA . GLU A 1 119 ? -22.062 6.098 7.73 1 91.31 119 GLU A CA 1
ATOM 979 C C . GLU A 1 119 ? -21.734 5.746 9.18 1 91.31 119 GLU A C 1
ATOM 981 O O . GLU A 1 119 ? -20.766 6.266 9.742 1 91.31 119 GLU A O 1
ATOM 986 N N . LYS A 1 120 ? -22.484 4.836 9.695 1 91.25 120 LYS A N 1
ATOM 987 C CA . LYS A 1 120 ? -22.266 4.422 11.078 1 91.25 120 LYS A CA 1
ATOM 988 C C . LYS A 1 120 ? -20.938 3.699 11.234 1 91.25 120 LYS A C 1
ATOM 990 O O . LYS A 1 120 ? -20.188 3.969 12.172 1 91.25 120 LYS A O 1
ATOM 995 N N . SER A 1 121 ? -20.688 2.818 10.305 1 91.12 121 SER A N 1
ATOM 996 C CA . SER A 1 121 ? -19.438 2.061 10.344 1 91.12 121 SER A CA 1
ATOM 997 C C . SER A 1 121 ? -18.234 2.98 10.227 1 91.12 121 SER A C 1
ATOM 999 O O . SER A 1 121 ? -17.203 2.758 10.875 1 91.12 121 SER A O 1
ATOM 1001 N N . PHE A 1 122 ? -18.391 3.979 9.406 1 93.69 122 PHE A N 1
ATOM 1002 C CA . PHE A 1 122 ? -17.281 4.906 9.227 1 93.69 122 PHE A CA 1
ATOM 1003 C C . PHE A 1 122 ? -17.078 5.754 10.484 1 93.69 122 PHE A C 1
ATOM 1005 O O . PHE A 1 122 ? -15.953 5.98 10.906 1 93.69 122 PHE A O 1
ATOM 1012 N N . ALA A 1 123 ? -18.156 6.246 11.039 1 93.06 123 ALA A N 1
ATOM 1013 C CA . ALA A 1 123 ? -18.078 7.031 12.266 1 93.06 123 ALA A CA 1
ATOM 1014 C C . ALA A 1 123 ? -17.391 6.238 13.375 1 93.06 123 ALA A C 1
ATOM 1016 O O . ALA A 1 123 ? -16.547 6.773 14.102 1 93.06 123 ALA A O 1
ATOM 1017 N N . ASP A 1 124 ? -17.734 4.977 13.461 1 92.75 124 ASP A N 1
ATOM 1018 C CA . ASP A 1 124 ? -17.141 4.105 14.469 1 92.75 124 ASP A CA 1
ATOM 1019 C C . ASP A 1 124 ? -15.648 3.914 14.211 1 92.75 124 ASP A C 1
ATOM 1021 O O . ASP A 1 124 ? -14.852 3.879 15.148 1 92.75 124 ASP A O 1
ATOM 1025 N N . LEU A 1 125 ? -15.32 3.771 12.977 1 93.44 125 LEU A N 1
ATOM 1026 C CA . LEU A 1 125 ? -13.922 3.605 12.602 1 93.44 125 LEU A CA 1
ATOM 1027 C C . LEU A 1 125 ? -13.109 4.84 12.977 1 93.44 125 LEU A C 1
ATOM 1029 O O . LEU A 1 125 ? -12 4.719 13.5 1 93.44 125 LEU A O 1
ATOM 1033 N N . VAL A 1 126 ? -13.641 6.051 12.664 1 92.5 126 VAL A N 1
ATOM 1034 C CA . VAL A 1 126 ? -12.969 7.301 13.016 1 92.5 126 VAL A CA 1
ATOM 1035 C C . VAL A 1 126 ? -12.719 7.344 14.523 1 92.5 126 VAL A C 1
ATOM 1037 O O . VAL A 1 126 ? -11.625 7.699 14.961 1 92.5 126 VAL A O 1
ATOM 1040 N N . GLU A 1 127 ? -13.711 6.988 15.234 1 90.69 127 GLU A N 1
ATOM 1041 C CA . GLU A 1 127 ? -13.586 6.996 16.688 1 90.69 127 GLU A CA 1
ATOM 1042 C C . GLU A 1 127 ? -12.523 6.008 17.156 1 90.69 127 GLU A C 1
ATOM 1044 O O . GLU A 1 127 ? -11.727 6.316 18.047 1 90.69 127 GLU A O 1
ATOM 1049 N N . THR A 1 128 ? -12.477 4.863 16.562 1 88.69 128 THR A N 1
ATOM 1050 C CA . THR A 1 128 ? -11.523 3.826 16.953 1 88.69 128 THR A CA 1
ATOM 1051 C C . THR A 1 128 ? -10.102 4.254 16.625 1 88.69 128 THR A C 1
ATOM 1053 O O . THR A 1 128 ? -9.188 4.086 17.438 1 88.69 128 THR A O 1
ATOM 1056 N N . LEU A 1 129 ? -9.906 4.852 15.484 1 87.75 129 LEU A N 1
ATOM 1057 C CA . LEU A 1 129 ? -8.57 5.164 15.008 1 87.75 129 LEU A CA 1
ATOM 1058 C C . LEU A 1 129 ? -8.062 6.469 15.609 1 87.75 129 LEU A C 1
ATOM 1060 O O . LEU A 1 129 ? -6.859 6.648 15.797 1 87.75 129 LEU A O 1
ATOM 1064 N N . SER A 1 130 ? -8.992 7.402 15.898 1 85.38 130 SER A N 1
ATOM 1065 C CA . SER A 1 130 ? -8.555 8.742 16.281 1 85.38 130 SER A CA 1
ATOM 1066 C C . SER A 1 130 ? -9.023 9.094 17.688 1 85.38 130 SER A C 1
ATOM 1068 O O . SER A 1 130 ? -8.602 10.109 18.25 1 85.38 130 SER A O 1
ATOM 1070 N N . GLN A 1 131 ? -9.953 8.359 18.266 1 80.19 131 GLN A N 1
ATOM 1071 C CA . GLN A 1 131 ? -10.516 8.578 19.594 1 80.19 131 GLN A CA 1
ATOM 1072 C C . GLN A 1 131 ? -11.375 9.836 19.625 1 80.19 131 GLN A C 1
ATOM 1074 O O . GLN A 1 131 ? -11.453 10.516 20.656 1 80.19 131 GLN A O 1
ATOM 1079 N N . HIS A 1 132 ? -11.859 10.203 18.5 1 83.94 132 HIS A N 1
ATOM 1080 C CA . HIS A 1 132 ? -12.75 11.352 18.422 1 83.94 132 HIS A CA 1
ATOM 1081 C C . HIS A 1 132 ? -14.188 10.922 18.125 1 83.94 132 HIS A C 1
ATOM 1083 O O . HIS A 1 132 ? -14.492 10.5 17.016 1 83.94 132 HIS A O 1
ATOM 1089 N N . PRO A 1 133 ? -15 11.086 19.094 1 86.56 133 PRO A N 1
ATOM 1090 C CA . PRO A 1 133 ? -16.375 10.609 18.922 1 86.56 133 PRO A CA 1
ATOM 1091 C C . PRO A 1 133 ? -17.188 11.5 17.969 1 86.56 133 PRO A C 1
ATOM 1093 O O . PRO A 1 133 ? -16.797 12.641 17.703 1 86.56 133 PRO A O 1
ATOM 1096 N N . LEU A 1 134 ? -18.281 10.984 17.531 1 89.81 134 LEU A N 1
ATOM 1097 C CA . LEU A 1 134 ? -19.203 11.664 16.625 1 89.81 134 LEU A CA 1
ATOM 1098 C C . LEU A 1 134 ? -20.031 12.703 17.391 1 89.81 134 LEU A C 1
ATOM 1100 O O . LEU A 1 134 ? -20.562 12.414 18.469 1 89.81 134 LEU A O 1
ATOM 1104 N N . SER A 1 135 ? -20.031 13.883 16.906 1 89.81 135 SER A N 1
ATOM 1105 C CA . SER A 1 135 ? -20.906 14.922 17.438 1 89.81 135 SER A CA 1
ATOM 1106 C C . SER A 1 135 ? -22.078 15.203 16.5 1 89.81 135 SER A C 1
ATOM 1108 O O . SER A 1 135 ? -21.875 15.43 15.305 1 89.81 135 SER A O 1
ATOM 1110 N N . CYS A 1 136 ? -23.297 15.211 17.078 1 88.88 136 CYS A N 1
ATOM 1111 C CA . CYS A 1 136 ? -24.469 15.602 16.312 1 88.88 136 CYS A CA 1
ATOM 1112 C C . CYS A 1 136 ? -25.031 16.938 16.812 1 88.88 136 CYS A C 1
ATOM 1114 O O . CYS A 1 136 ? -26.125 17.328 16.422 1 88.88 136 CYS A O 1
ATOM 1116 N N . TYR A 1 137 ? -24.234 17.594 17.656 1 91.06 137 TYR A N 1
ATOM 1117 C CA . TYR A 1 137 ? -24.625 18.875 18.219 1 91.06 137 TYR A CA 1
ATOM 1118 C C . TYR A 1 137 ? -23.641 19.969 17.828 1 91.06 137 TYR A C 1
ATOM 1120 O O . TYR A 1 137 ? -23.203 20.75 18.672 1 91.06 137 TYR A O 1
ATOM 1128 N N . SER A 1 138 ? -23.281 19.875 16.578 1 91.94 138 SER A N 1
ATOM 1129 C CA . SER A 1 138 ? -22.375 20.859 15.984 1 91.94 138 SER A CA 1
ATOM 1130 C C . SER A 1 138 ? -22.859 21.281 14.594 1 91.94 138 SER A C 1
ATOM 1132 O O . SER A 1 138 ? -23.641 20.547 13.961 1 91.94 138 SER A O 1
ATOM 1134 N N . GLN A 1 139 ? -22.516 22.438 14.227 1 93.12 139 GLN A N 1
ATOM 1135 C CA . GLN A 1 139 ? -22.828 22.969 12.906 1 93.12 139 GLN A CA 1
ATOM 1136 C C . GLN A 1 139 ? -21.578 23.453 12.195 1 93.12 139 GLN A C 1
ATOM 1138 O O . GLN A 1 139 ? -20.609 23.891 12.836 1 93.12 139 GLN A O 1
ATOM 1143 N N . THR A 1 140 ? -21.625 23.281 10.898 1 95.75 140 THR A N 1
ATOM 1144 C CA . THR A 1 140 ? -20.531 23.766 10.078 1 95.75 140 THR A CA 1
ATOM 1145 C C . THR A 1 140 ? -21.031 24.688 8.969 1 95.75 140 THR A C 1
ATOM 1147 O O . THR A 1 140 ? -22.141 24.516 8.469 1 95.75 140 THR A O 1
ATOM 1150 N N . GLU A 1 141 ? -20.281 25.656 8.672 1 96.38 141 GLU A N 1
ATOM 1151 C CA . GLU A 1 141 ? -20.516 26.578 7.566 1 96.38 141 GLU A CA 1
ATOM 1152 C C . GLU A 1 141 ? -19.297 26.656 6.645 1 96.38 141 GLU A C 1
ATOM 1154 O O . GLU A 1 141 ? -18.172 26.875 7.105 1 96.38 141 GLU A O 1
ATOM 1159 N N . VAL A 1 142 ? -19.578 26.5 5.34 1 97.81 142 VAL A N 1
ATOM 1160 C CA . VAL A 1 142 ? -18.5 26.547 4.359 1 97.81 142 VAL A CA 1
ATOM 1161 C C . VAL A 1 142 ? -18.156 28 4.047 1 97.81 142 VAL A C 1
ATOM 1163 O O . VAL A 1 142 ? -19.031 28.812 3.801 1 97.81 142 VAL A O 1
ATOM 1166 N N . LEU A 1 143 ? -16.891 28.312 4.137 1 98.25 143 LEU A N 1
ATOM 1167 C CA . LEU A 1 143 ? -16.359 29.594 3.711 1 98.25 143 LEU A CA 1
ATOM 1168 C C . LEU A 1 143 ? -15.516 29.453 2.451 1 98.25 143 LEU A C 1
ATOM 1170 O O . LEU A 1 143 ? -14.477 28.797 2.473 1 98.25 143 LEU A O 1
ATOM 1174 N N . LYS A 1 144 ? -15.992 30.078 1.373 1 97 144 LYS A N 1
ATOM 1175 C CA . LYS A 1 144 ? -15.344 29.938 0.071 1 97 144 LYS A CA 1
ATOM 1176 C C . LYS A 1 144 ? -14.328 31.062 -0.161 1 97 144 LYS A C 1
ATOM 1178 O O . LYS A 1 144 ? -14.695 32.219 -0.228 1 97 144 LYS A O 1
ATOM 1183 N N . ASN A 1 145 ? -13.055 30.75 -0.229 1 97.06 145 ASN A N 1
ATOM 1184 C CA . ASN A 1 145 ? -11.953 31.672 -0.529 1 97.06 145 ASN A CA 1
ATOM 1185 C C . ASN A 1 145 ? -11.75 32.688 0.585 1 97.06 145 ASN A C 1
ATOM 1187 O O . ASN A 1 145 ? -12.445 32.656 1.602 1 97.06 145 ASN A O 1
ATOM 1191 N N . GLY A 1 146 ? -10.688 33.469 0.403 1 96.19 146 GLY A N 1
ATOM 1192 C CA . GLY A 1 146 ? -10.312 34.469 1.396 1 96.19 146 GLY A CA 1
ATOM 1193 C C . GLY A 1 146 ? -11.367 35.531 1.595 1 96.19 146 GLY A C 1
ATOM 1194 O O . GLY A 1 146 ? -11.539 36.031 2.703 1 96.19 146 GLY A O 1
ATOM 1195 N N . ASP A 1 147 ? -12.164 35.75 0.598 1 94.75 147 ASP A N 1
ATOM 1196 C CA . ASP A 1 147 ? -13.133 36.844 0.625 1 94.75 147 ASP A CA 1
ATOM 1197 C C . ASP A 1 147 ? -14.258 36.562 1.624 1 94.75 147 ASP A C 1
ATOM 1199 O O . ASP A 1 147 ? -14.828 37.469 2.211 1 94.75 147 ASP A O 1
ATOM 1203 N N . GLU A 1 148 ? -14.578 35.281 1.746 1 97.5 148 GLU A N 1
ATOM 1204 C CA . GLU A 1 148 ? -15.586 34.906 2.732 1 97.5 148 GLU A CA 1
ATOM 1205 C C . GLU A 1 148 ? -14.953 34.594 4.082 1 97.5 148 GLU A C 1
ATOM 1207 O O . GLU A 1 148 ? -15.523 34.875 5.133 1 97.5 148 GLU A O 1
ATOM 1212 N N . THR A 1 149 ? -13.75 34.062 4.059 1 98.19 149 THR A N 1
ATOM 1213 C CA . THR A 1 149 ? -13.125 33.5 5.25 1 98.19 149 THR A CA 1
ATOM 1214 C C . THR A 1 149 ? -12.617 34.594 6.168 1 98.19 149 THR A C 1
ATOM 1216 O O . THR A 1 149 ? -12.93 34.625 7.363 1 98.19 149 THR A O 1
ATOM 1219 N N . PHE A 1 150 ? -11.844 35.594 5.656 1 98.25 150 PHE A N 1
ATOM 1220 C CA . PHE A 1 150 ? -11.164 36.562 6.508 1 98.25 150 PHE A CA 1
ATOM 1221 C C . PHE A 1 150 ? -12.172 37.531 7.148 1 98.25 150 PHE A C 1
ATOM 1223 O O . PHE A 1 150 ? -12.094 37.812 8.344 1 98.25 150 PHE A O 1
ATOM 1230 N N . PRO A 1 151 ? -13.219 37.969 6.371 1 98.25 151 PRO A N 1
ATOM 1231 C CA . PRO A 1 151 ? -14.242 38.781 7.047 1 98.25 151 PRO A CA 1
ATOM 1232 C C . PRO A 1 151 ? -14.961 38 8.156 1 98.25 151 PRO A C 1
ATOM 1234 O O . PRO A 1 151 ? -15.234 38.562 9.219 1 98.25 151 PRO A O 1
ATOM 1237 N N . ALA A 1 152 ? -15.25 36.719 7.891 1 98.56 152 ALA A N 1
ATOM 1238 C CA . ALA A 1 152 ? -15.914 35.906 8.906 1 98.56 152 ALA A CA 1
ATOM 1239 C C . ALA A 1 152 ? -15.039 35.781 10.148 1 98.56 152 ALA A C 1
ATOM 1241 O O . ALA A 1 152 ? -15.531 35.844 11.273 1 98.56 152 ALA A O 1
ATOM 1242 N N . ILE A 1 153 ? -13.758 35.562 9.984 1 98.62 153 ILE A N 1
ATOM 1243 C CA . ILE A 1 153 ? -12.812 35.438 11.086 1 98.62 153 ILE A CA 1
ATOM 1244 C C . ILE A 1 153 ? -12.75 36.75 11.859 1 98.62 153 ILE A C 1
ATOM 1246 O O . ILE A 1 153 ? -12.859 36.75 13.094 1 98.62 153 ILE A O 1
ATOM 1250 N N . GLN A 1 154 ? -12.594 37.875 11.156 1 98.62 154 GLN A N 1
ATOM 1251 C CA . GLN A 1 154 ? -12.477 39.188 11.797 1 98.62 154 GLN A CA 1
ATOM 1252 C C . GLN A 1 154 ? -13.719 39.5 12.609 1 98.62 154 GLN A C 1
ATOM 1254 O O . GLN A 1 154 ? -13.625 40.031 13.719 1 98.62 154 GLN A O 1
ATOM 1259 N N . GLU A 1 155 ? -14.844 39.188 12.023 1 98.56 155 GLU A N 1
ATOM 1260 C CA . GLU A 1 155 ? -16.094 39.469 12.711 1 98.56 155 GLU A CA 1
ATOM 1261 C C . GLU A 1 155 ? -16.156 38.719 14.047 1 98.56 155 GLU A C 1
ATOM 1263 O O . GLU A 1 155 ? -16.5 39.312 15.078 1 98.56 155 GLU A O 1
ATOM 1268 N N . GLU A 1 156 ? -15.82 37.469 14.039 1 98.44 156 GLU A N 1
ATOM 1269 C CA . GLU A 1 156 ? -15.891 36.656 15.25 1 98.44 156 GLU A CA 1
ATOM 1270 C C . GLU A 1 156 ? -14.805 37.062 16.25 1 98.44 156 GLU A C 1
ATOM 1272 O O . GLU A 1 156 ? -15.023 37.031 17.453 1 98.44 156 GLU A O 1
ATOM 1277 N N . LEU A 1 157 ? -13.617 37.438 15.766 1 98.62 157 LEU A N 1
ATOM 1278 C CA . LEU A 1 157 ? -12.547 37.906 16.641 1 98.62 157 LEU A CA 1
ATOM 1279 C C . LEU A 1 157 ? -12.977 39.156 17.406 1 98.62 157 LEU A C 1
ATOM 1281 O O . LEU A 1 157 ? -12.688 39.281 18.594 1 98.62 157 LEU A O 1
ATOM 1285 N N . ARG A 1 158 ? -13.656 40.031 16.734 1 98.38 158 ARG A N 1
ATOM 1286 C CA . ARG A 1 158 ? -14.086 41.281 17.359 1 98.38 158 ARG A CA 1
ATOM 1287 C C . ARG A 1 158 ? -15.117 41.031 18.453 1 98.38 158 ARG A C 1
ATOM 1289 O O . ARG A 1 158 ? -15.234 41.812 19.391 1 98.38 158 ARG A O 1
ATOM 1296 N N . LYS A 1 159 ? -15.797 39.938 18.375 1 97.56 159 LYS A N 1
ATOM 1297 C CA . LYS A 1 159 ? -16.812 39.594 19.359 1 97.56 159 LYS A CA 1
ATOM 1298 C C . LYS A 1 159 ? -16.203 38.906 20.594 1 97.56 159 LYS A C 1
ATOM 1300 O O . LYS A 1 159 ? -16.844 38.781 21.625 1 97.56 159 LYS A O 1
ATOM 1305 N N . ALA A 1 160 ? -14.977 38.531 20.469 1 97.75 160 ALA A N 1
ATOM 1306 C CA . ALA A 1 160 ? -14.328 37.75 21.531 1 97.75 160 ALA A CA 1
ATOM 1307 C C . ALA A 1 160 ? -14.32 38.5 22.844 1 97.75 160 ALA A C 1
ATOM 1309 O O . ALA A 1 160 ? -14.086 39.719 22.875 1 97.75 160 ALA A O 1
ATOM 1310 N N . ARG A 1 161 ? -14.492 37.812 24 1 96 161 ARG A N 1
ATOM 1311 C CA . ARG A 1 161 ? -14.539 38.438 25.312 1 96 161 ARG A CA 1
ATOM 1312 C C . ARG A 1 161 ? -13.555 37.781 26.266 1 96 161 ARG A C 1
ATOM 1314 O O . ARG A 1 161 ? -12.938 38.469 27.094 1 96 161 ARG A O 1
ATOM 1321 N N . GLU A 1 162 ? -13.406 36.5 26.188 1 96.31 162 GLU A N 1
ATOM 1322 C CA . GLU A 1 162 ? -12.617 35.781 27.188 1 96.31 162 GLU A CA 1
ATOM 1323 C C . GLU A 1 162 ? -11.25 35.406 26.641 1 96.31 162 GLU A C 1
ATOM 1325 O O . GLU A 1 162 ? -10.219 35.688 27.25 1 96.31 162 GLU A O 1
ATOM 1330 N N . TYR A 1 163 ? -11.266 34.656 25.516 1 97.56 163 TYR A N 1
ATOM 1331 C CA . TYR A 1 163 ? -9.969 34.25 24.984 1 97.56 163 TYR A CA 1
ATOM 1332 C C . TYR A 1 163 ? -10.039 34.031 23.469 1 97.56 163 TYR A C 1
ATOM 1334 O O . TYR A 1 163 ? -11.117 33.781 22.922 1 97.56 163 TYR A O 1
ATOM 1342 N N . ILE A 1 164 ? -8.906 34.156 22.844 1 98.5 164 ILE A N 1
ATOM 1343 C CA . ILE A 1 164 ? -8.656 33.844 21.438 1 98.5 164 ILE A CA 1
ATOM 1344 C C . ILE A 1 164 ? -7.422 32.938 21.312 1 98.5 164 ILE A C 1
ATOM 1346 O O . ILE A 1 164 ? -6.328 33.344 21.719 1 98.5 164 ILE A O 1
ATOM 1350 N N . HIS A 1 165 ? -7.609 31.734 20.859 1 98.31 165 HIS A N 1
ATOM 1351 C CA . HIS A 1 165 ? -6.504 30.828 20.547 1 98.31 165 HIS A CA 1
ATOM 1352 C C . HIS A 1 165 ? -6.344 30.641 19.047 1 98.31 165 HIS A C 1
ATOM 1354 O O . HIS A 1 165 ? -7.277 30.203 18.375 1 98.31 165 HIS A O 1
ATOM 1360 N N . LEU A 1 166 ? -5.188 31 18.547 1 98.19 166 LEU A N 1
ATOM 1361 C CA . LEU A 1 166 ? -4.934 31 17.109 1 98.19 166 LEU A CA 1
ATOM 1362 C C . LEU A 1 166 ? -3.643 30.25 16.781 1 98.19 166 LEU A C 1
ATOM 1364 O O . LEU A 1 166 ? -2.568 30.625 17.266 1 98.19 166 LEU A O 1
ATOM 1368 N N . GLY A 1 167 ? -3.736 29.109 16.031 1 96.75 167 GLY A N 1
ATOM 1369 C CA . GLY A 1 167 ? -2.6 28.375 15.523 1 96.75 167 GLY A CA 1
ATOM 1370 C C . GLY A 1 167 ? -2.609 28.219 14.016 1 96.75 167 GLY A C 1
ATOM 1371 O O . GLY A 1 167 ? -3.57 27.703 13.438 1 96.75 167 GLY A O 1
ATOM 1372 N N . TYR A 1 168 ? -1.523 28.609 13.336 1 96.38 168 TYR A N 1
ATOM 1373 C CA . TYR A 1 168 ? -1.469 28.578 11.883 1 96.38 168 TYR A CA 1
ATOM 1374 C C . TYR A 1 168 ? -0.104 28.109 11.398 1 96.38 168 TYR A C 1
ATOM 1376 O O . TYR A 1 168 ? 0.907 28.312 12.07 1 96.38 168 TYR A O 1
ATOM 1384 N N . TYR A 1 169 ? -0.14 27.516 10.234 1 94.25 169 TYR A N 1
ATOM 1385 C CA . TYR A 1 169 ? 1.109 27.172 9.562 1 94.25 169 TYR A CA 1
ATOM 1386 C C . TYR A 1 169 ? 1.815 28.406 9.039 1 94.25 169 TYR A C 1
ATOM 1388 O O . TYR A 1 169 ? 2.975 28.672 9.383 1 94.25 169 TYR A O 1
ATOM 1396 N N . THR A 1 170 ? 1.067 29.188 8.297 1 94.19 170 THR A N 1
ATOM 1397 C CA . THR A 1 170 ? 1.603 30.438 7.785 1 94.19 170 THR A CA 1
ATOM 1398 C C . THR A 1 170 ? 0.814 31.625 8.336 1 94.19 170 THR A C 1
ATOM 1400 O O . THR A 1 170 ? -0.408 31.688 8.188 1 94.19 170 THR A O 1
ATOM 1403 N N . LEU A 1 171 ? 1.434 32.469 8.984 1 95.25 171 LEU A N 1
ATOM 1404 C CA . LEU A 1 171 ? 0.95 33.781 9.414 1 95.25 171 LEU A CA 1
ATOM 1405 C C . LEU A 1 171 ? 1.892 34.875 8.953 1 95.25 171 LEU A C 1
ATOM 1407 O O . LEU A 1 171 ? 3.061 34.906 9.344 1 95.25 171 LEU A O 1
ATOM 1411 N N . ARG A 1 172 ? 1.363 35.719 8.133 1 94.81 172 ARG A N 1
ATOM 1412 C CA . ARG A 1 172 ? 2.182 36.781 7.582 1 94.81 172 ARG A CA 1
ATOM 1413 C C . ARG A 1 172 ? 1.781 38.156 8.172 1 94.81 172 ARG A C 1
ATOM 1415 O O . ARG A 1 172 ? 0.668 38.312 8.68 1 94.81 172 ARG A O 1
ATOM 1422 N N . ASP A 1 173 ? 2.758 39.094 8.141 1 95.38 173 ASP A N 1
ATOM 1423 C CA . ASP A 1 173 ? 2.426 40.438 8.602 1 95.38 173 ASP A CA 1
ATOM 1424 C C . ASP A 1 173 ? 2.217 41.375 7.422 1 95.38 173 ASP A C 1
ATOM 1426 O O . ASP A 1 173 ? 2.781 42.469 7.391 1 95.38 173 ASP A O 1
ATOM 1430 N N . ASP A 1 174 ? 1.556 40.969 6.469 1 95.19 174 ASP A N 1
ATOM 1431 C CA . ASP A 1 174 ? 1.104 41.781 5.348 1 95.19 174 ASP A CA 1
ATOM 1432 C C . ASP A 1 174 ? -0.262 42.406 5.633 1 95.19 174 ASP A C 1
ATOM 1434 O O . ASP A 1 174 ? -0.683 42.5 6.789 1 95.19 174 ASP A O 1
ATOM 1438 N N . LYS A 1 175 ? -0.977 42.844 4.629 1 95.44 175 LYS A N 1
ATOM 1439 C CA . LYS A 1 175 ? -2.211 43.594 4.852 1 95.44 175 LYS A CA 1
ATOM 1440 C C . LYS A 1 175 ? -3.252 42.75 5.566 1 95.44 175 LYS A C 1
ATOM 1442 O O . LYS A 1 175 ? -3.812 43.156 6.582 1 95.44 175 LYS A O 1
ATOM 1447 N N . VAL A 1 176 ? -3.527 41.562 5.047 1 95.88 176 VAL A N 1
ATOM 1448 C CA . VAL A 1 176 ? -4.504 40.656 5.641 1 95.88 176 VAL A CA 1
ATOM 1449 C C . VAL A 1 176 ? -4.031 40.25 7.027 1 95.88 176 VAL A C 1
ATOM 1451 O O . VAL A 1 176 ? -4.805 40.25 7.988 1 95.88 176 VAL A O 1
ATOM 1454 N N . GLY A 1 177 ? -2.762 39.906 7.121 1 96.69 177 GLY A N 1
ATOM 1455 C CA . GLY A 1 177 ? -2.211 39.469 8.398 1 96.69 177 GLY A CA 1
ATOM 1456 C C . GLY A 1 177 ? -2.281 40.562 9.461 1 96.69 177 GLY A C 1
ATOM 1457 O O . GLY A 1 177 ? -2.711 40.281 10.594 1 96.69 177 GLY A O 1
ATOM 1458 N N . MET A 1 178 ? -1.941 41.719 9.086 1 97.19 178 MET A N 1
ATOM 1459 C CA . MET A 1 178 ? -1.944 42.844 10.047 1 97.19 178 MET A CA 1
ATOM 1460 C C . MET A 1 178 ? -3.367 43.188 10.477 1 97.19 178 MET A C 1
ATOM 1462 O O . MET A 1 178 ? -3.598 43.562 11.625 1 97.19 178 MET A O 1
ATOM 1466 N N . SER A 1 179 ? -4.285 43.062 9.57 1 97.56 179 SER A N 1
ATOM 1467 C CA . SER A 1 179 ? -5.68 43.344 9.93 1 97.56 179 SER A CA 1
ATOM 1468 C C . SER A 1 179 ? -6.152 42.406 11.031 1 97.56 179 SER A C 1
ATOM 1470 O O . SER A 1 179 ? -6.949 42.781 11.891 1 97.56 179 SER A O 1
ATOM 1472 N N . ILE A 1 180 ? -5.703 41.188 11.016 1 98.12 180 ILE A N 1
ATOM 1473 C CA . ILE A 1 180 ? -6.059 40.219 12.039 1 98.12 180 ILE A CA 1
ATOM 1474 C C . ILE A 1 180 ? -5.242 40.469 13.305 1 98.12 180 ILE A C 1
ATOM 1476 O O . ILE A 1 180 ? -5.793 40.5 14.406 1 98.12 180 ILE A O 1
ATOM 1480 N N . ILE A 1 181 ? -3.947 40.75 13.164 1 98.06 181 ILE A N 1
ATOM 1481 C CA . ILE A 1 181 ? -3.041 40.969 14.281 1 98.06 181 ILE A CA 1
ATOM 1482 C C . ILE A 1 181 ? -3.484 42.188 15.07 1 98.06 181 ILE A C 1
ATOM 1484 O O . ILE A 1 181 ? -3.441 42.219 16.297 1 98.06 181 ILE A O 1
ATOM 1488 N N . ASP A 1 182 ? -3.904 43.188 14.383 1 98.44 182 ASP A N 1
ATOM 1489 C CA . ASP A 1 182 ? -4.367 44.406 15.047 1 98.44 182 ASP A CA 1
ATOM 1490 C C . ASP A 1 182 ? -5.578 44.125 15.93 1 98.44 182 ASP A C 1
ATOM 1492 O O . ASP A 1 182 ? -5.688 44.656 17.031 1 98.44 182 ASP A O 1
ATOM 1496 N N . ILE A 1 183 ? -6.5 43.312 15.422 1 98.69 183 ILE A N 1
ATOM 1497 C CA . ILE A 1 183 ? -7.656 42.938 16.219 1 98.69 183 ILE A CA 1
ATOM 1498 C C . ILE A 1 183 ? -7.203 42.156 17.453 1 98.69 183 ILE A C 1
ATOM 1500 O O . ILE A 1 183 ? -7.691 42.375 18.562 1 98.69 183 ILE A O 1
ATOM 1504 N N . LEU A 1 184 ? -6.273 41.219 17.266 1 98.62 184 LEU A N 1
ATOM 1505 C CA . LEU A 1 184 ? -5.75 40.406 18.375 1 98.62 184 LEU A CA 1
ATOM 1506 C C . LEU A 1 184 ? -5.129 41.312 19.453 1 98.62 184 LEU A C 1
ATOM 1508 O O . LEU A 1 184 ? -5.352 41.094 20.641 1 98.62 184 LEU A O 1
ATOM 1512 N N . CYS A 1 185 ? -4.359 42.312 19.016 1 98.38 185 CYS A N 1
ATOM 1513 C CA . CYS A 1 185 ? -3.717 43.25 19.938 1 98.38 185 CYS A CA 1
ATOM 1514 C C . CYS A 1 185 ? -4.754 44.031 20.719 1 98.38 185 CYS A C 1
ATOM 1516 O O . CYS A 1 185 ? -4.629 44.219 21.922 1 98.38 185 CYS A O 1
ATOM 1518 N N . GLU A 1 186 ? -5.719 44.531 19.984 1 98.44 186 GLU A N 1
ATOM 1519 C CA . GLU A 1 186 ? -6.793 45.281 20.625 1 98.44 186 GLU A CA 1
ATOM 1520 C C . GLU A 1 186 ? -7.496 44.469 21.703 1 98.44 186 GLU A C 1
ATOM 1522 O O . GLU A 1 186 ? -7.738 44.938 22.812 1 98.44 186 GLU A O 1
ATOM 1527 N N . LYS A 1 187 ? -7.816 43.25 21.344 1 98.56 187 LYS A N 1
ATOM 1528 C CA . LYS A 1 187 ? -8.508 42.375 22.281 1 98.56 187 LYS A CA 1
ATOM 1529 C C . LYS A 1 187 ? -7.629 42.031 23.484 1 98.56 187 LYS A C 1
ATOM 1531 O O . LYS A 1 187 ? -8.109 42 24.625 1 98.56 187 LYS A O 1
ATOM 1536 N N . ALA A 1 188 ? -6.418 41.812 23.266 1 98.38 188 ALA A N 1
ATOM 1537 C CA . ALA A 1 188 ? -5.484 41.531 24.344 1 98.38 188 ALA A CA 1
ATOM 1538 C C . ALA A 1 188 ? -5.383 42.719 25.297 1 98.38 188 ALA A C 1
ATOM 1540 O O . ALA A 1 188 ? -5.387 42.562 26.516 1 98.38 188 ALA A O 1
ATOM 1541 N N . LYS A 1 189 ? -5.297 43.938 24.797 1 97.62 189 LYS A N 1
ATOM 1542 C CA . LYS A 1 189 ? -5.223 45.156 25.594 1 97.62 189 LYS A CA 1
ATOM 1543 C C . LYS A 1 189 ? -6.465 45.312 26.453 1 97.62 189 LYS A C 1
ATOM 1545 O O . LYS A 1 189 ? -6.398 45.906 27.547 1 97.62 189 LYS A O 1
ATOM 1550 N N . ASN A 1 190 ? -7.496 44.781 25.938 1 97.19 190 ASN A N 1
ATOM 1551 C CA . ASN A 1 190 ? -8.766 44.938 26.641 1 97.19 190 ASN A CA 1
ATOM 1552 C C . ASN A 1 190 ? -9.008 43.781 27.594 1 97.19 190 ASN A C 1
ATOM 1554 O O . ASN A 1 190 ? -10.133 43.562 28.047 1 97.19 190 ASN A O 1
ATOM 1558 N N . GLY A 1 191 ? -8.039 42.906 27.828 1 96.5 191 GLY A N 1
ATOM 1559 C CA . GLY A 1 191 ? -8.109 41.906 28.891 1 96.5 191 GLY A CA 1
ATOM 1560 C C . GLY A 1 191 ? -8.398 40.5 28.375 1 96.5 191 GLY A C 1
ATOM 1561 O O . GLY A 1 191 ? -8.453 39.562 29.156 1 96.5 191 GLY A O 1
ATOM 1562 N N . CYS A 1 192 ? -8.602 40.312 27.078 1 97.44 192 CYS A N 1
ATOM 1563 C CA . CYS A 1 192 ? -8.812 39 26.484 1 97.44 192 CYS A CA 1
ATOM 1564 C C . CYS A 1 192 ? -7.52 38.219 26.453 1 97.44 192 CYS A C 1
ATOM 1566 O O . CYS A 1 192 ? -6.457 38.75 26.125 1 97.44 192 CYS A O 1
ATOM 1568 N N . GLU A 1 193 ? -7.543 36.906 26.875 1 97.88 193 GLU A N 1
ATOM 1569 C CA . GLU A 1 193 ? -6.383 36.062 26.688 1 97.88 193 GLU A CA 1
ATOM 1570 C C . GLU A 1 193 ? -6.172 35.719 25.219 1 97.88 193 GLU A C 1
ATOM 1572 O O . GLU A 1 193 ? -7.062 35.188 24.562 1 97.88 193 GLU A O 1
ATOM 1577 N N . VAL A 1 194 ? -5.027 36.094 24.734 1 98.62 194 VAL A N 1
ATOM 1578 C CA . VAL A 1 194 ? -4.746 35.844 23.328 1 98.62 194 VAL A CA 1
ATOM 1579 C C . VAL A 1 194 ? -3.475 35 23.203 1 98.62 194 VAL A C 1
ATOM 1581 O O . VAL A 1 194 ? -2.379 35.469 23.516 1 98.62 194 VAL A O 1
ATOM 1584 N N . LEU A 1 195 ? -3.607 33.75 22.75 1 98.25 195 LEU A N 1
ATOM 1585 C CA . LEU A 1 195 ? -2.494 32.844 22.5 1 98.25 195 LEU A CA 1
ATOM 1586 C C . LEU A 1 195 ? -2.342 32.562 21.016 1 98.25 195 LEU A C 1
ATOM 1588 O O . LEU A 1 195 ? -3.309 32.188 20.344 1 98.25 195 LEU A O 1
ATOM 1592 N N . VAL A 1 196 ? -1.122 32.75 20.516 1 97.81 196 VAL A N 1
ATOM 1593 C CA . VAL A 1 196 ? -0.859 32.531 19.094 1 97.81 196 VAL A CA 1
ATOM 1594 C C . VAL A 1 196 ? 0.386 31.688 18.906 1 97.81 196 VAL A C 1
ATOM 1596 O O . VAL A 1 196 ? 1.413 31.922 19.547 1 97.81 196 VAL A O 1
ATOM 1599 N N . TYR A 1 197 ? 0.266 30.656 18.094 1 95.19 197 TYR A N 1
ATOM 1600 C CA . TYR A 1 197 ? 1.481 29.984 17.641 1 95.19 197 TYR A CA 1
ATOM 1601 C C . TYR A 1 197 ? 1.488 29.859 16.109 1 95.19 197 TYR A C 1
ATOM 1603 O O . TYR A 1 197 ? 0.432 29.891 15.477 1 95.19 197 TYR A O 1
ATOM 1611 N N . HIS A 1 198 ? 2.615 29.812 15.523 1 92.38 198 HIS A N 1
ATOM 1612 C CA . HIS A 1 198 ? 2.809 29.656 14.086 1 92.38 198 HIS A CA 1
ATOM 1613 C C . HIS A 1 198 ? 3.99 28.734 13.789 1 92.38 198 HIS A C 1
ATOM 1615 O O . HIS A 1 198 ? 4.871 28.562 14.633 1 92.38 198 HIS A O 1
ATOM 1621 N N . ASP A 1 199 ? 3.938 28.094 12.688 1 86.81 199 ASP A N 1
ATOM 1622 C CA . ASP A 1 199 ? 5.078 27.281 12.297 1 86.81 199 ASP A CA 1
ATOM 1623 C C . ASP A 1 199 ? 6.297 28.141 11.977 1 86.81 199 ASP A C 1
ATOM 1625 O O . ASP A 1 199 ? 6.199 29.094 11.203 1 86.81 199 ASP A O 1
ATOM 1629 N N . PHE A 1 200 ? 7.336 27.766 12.422 1 76.25 200 PHE A N 1
ATOM 1630 C CA . PHE A 1 200 ? 8.531 28.594 12.352 1 76.25 200 PHE A CA 1
ATOM 1631 C C . PHE A 1 200 ? 9.039 28.703 10.922 1 76.25 200 PHE A C 1
ATOM 1633 O O . PHE A 1 200 ? 9.461 29.766 10.477 1 76.25 200 PHE A O 1
ATOM 1640 N N . ILE A 1 201 ? 8.906 27.578 10.203 1 77.44 201 ILE A N 1
ATOM 1641 C CA . ILE A 1 201 ? 9.43 27.562 8.836 1 77.44 201 ILE A CA 1
ATOM 1642 C C . ILE A 1 201 ? 8.375 28.094 7.871 1 77.44 201 ILE A C 1
ATOM 1644 O O . ILE A 1 201 ? 8.703 28.797 6.91 1 77.44 201 ILE A O 1
ATOM 1648 N N . GLY A 1 202 ? 7.203 27.906 8.156 1 80.06 202 GLY A N 1
ATOM 1649 C CA . GLY A 1 202 ? 6.129 28.25 7.238 1 80.06 202 GLY A CA 1
ATOM 1650 C C . GLY A 1 202 ? 5.695 29.703 7.348 1 80.06 202 GLY A C 1
ATOM 1651 O O . GLY A 1 202 ? 5.031 30.234 6.453 1 80.06 202 GLY A O 1
ATOM 1652 N N . SER A 1 203 ? 6.098 30.297 8.414 1 82.94 203 SER A N 1
ATOM 1653 C CA . SER A 1 203 ? 5.605 31.656 8.672 1 82.94 203 SER A CA 1
ATOM 1654 C C . SER A 1 203 ? 6.727 32.688 8.547 1 82.94 203 SER A C 1
ATOM 1656 O O . SER A 1 203 ? 7.906 32.344 8.617 1 82.94 203 SER A O 1
ATOM 1658 N N . SER A 1 204 ? 6.277 33.906 8.211 1 83.88 204 SER A N 1
ATOM 1659 C CA . SER A 1 204 ? 7.227 35 8.094 1 83.88 204 SER A CA 1
ATOM 1660 C C . SER A 1 204 ? 6.754 36.219 8.867 1 83.88 204 SER A C 1
ATOM 1662 O O . SER A 1 204 ? 6.422 37.25 8.273 1 83.88 204 SER A O 1
ATOM 1664 N N . LEU A 1 205 ? 6.707 36.125 10.156 1 91.12 205 LEU A N 1
ATOM 1665 C CA . LEU A 1 205 ? 6.414 37.281 10.984 1 91.12 205 LEU A CA 1
ATOM 1666 C C . LEU A 1 205 ? 7.691 38.031 11.32 1 91.12 205 LEU A C 1
ATOM 1668 O O . LEU A 1 205 ? 8.688 37.438 11.727 1 91.12 205 LEU A O 1
ATOM 1672 N N . SER A 1 206 ? 7.695 39.312 11.086 1 92.69 206 SER A N 1
ATOM 1673 C CA . SER A 1 206 ? 8.852 40.156 11.414 1 92.69 206 SER A CA 1
ATOM 1674 C C . SER A 1 206 ? 9.047 40.25 12.922 1 92.69 206 SER A C 1
ATOM 1676 O O . SER A 1 206 ? 8.094 40.125 13.688 1 92.69 206 SER A O 1
ATOM 1678 N N . ARG A 1 207 ? 10.266 40.531 13.281 1 93 207 ARG A N 1
ATOM 1679 C CA . ARG A 1 207 ? 10.562 40.75 14.688 1 93 207 ARG A CA 1
ATOM 1680 C C . ARG A 1 207 ? 9.773 41.906 15.25 1 93 207 ARG A C 1
ATOM 1682 O O . ARG A 1 207 ? 9.359 41.906 16.406 1 93 207 ARG A O 1
ATOM 1689 N N . LYS A 1 208 ? 9.609 42.875 14.453 1 95.81 208 LYS A N 1
ATOM 1690 C CA . LYS A 1 208 ? 8.852 44.031 14.852 1 95.81 208 LYS A CA 1
ATOM 1691 C C . LYS A 1 208 ? 7.402 43.688 15.172 1 95.81 208 LYS A C 1
ATOM 1693 O O . LYS A 1 208 ? 6.848 44.156 16.156 1 95.81 208 LYS A O 1
ATOM 1698 N N . THR A 1 209 ? 6.82 42.938 14.328 1 96.44 209 THR A N 1
ATOM 1699 C CA . THR A 1 209 ? 5.43 42.531 14.516 1 96.44 209 THR A CA 1
ATOM 1700 C C . THR A 1 209 ? 5.277 41.688 15.766 1 96.44 209 THR A C 1
ATOM 1702 O O . THR A 1 209 ? 4.316 41.812 16.516 1 96.44 209 THR A O 1
ATOM 1705 N N . ILE A 1 210 ? 6.184 40.781 15.969 1 96 210 ILE A N 1
ATOM 1706 C CA . ILE A 1 210 ? 6.156 39.938 17.141 1 96 210 ILE A CA 1
ATOM 1707 C C . ILE A 1 210 ? 6.27 40.781 18.406 1 96 210 ILE A C 1
ATOM 1709 O O . ILE A 1 210 ? 5.551 40.562 19.391 1 96 210 ILE A O 1
ATOM 1713 N N . LYS A 1 211 ? 7.227 41.75 18.375 1 96.94 211 LYS A N 1
ATOM 1714 C CA . LYS A 1 211 ? 7.391 42.656 19.5 1 96.94 211 LYS A CA 1
ATOM 1715 C C . LYS A 1 211 ? 6.105 43.438 19.766 1 96.94 211 LYS A C 1
ATOM 1717 O O . LYS A 1 211 ? 5.684 43.562 20.922 1 96.94 211 LYS A O 1
ATOM 1722 N N . LYS A 1 212 ? 5.539 43.875 18.75 1 97.31 212 LYS A N 1
ATOM 1723 C CA . LYS A 1 212 ? 4.277 44.594 18.875 1 97.31 212 LYS A CA 1
ATOM 1724 C C . LYS A 1 212 ? 3.207 43.719 19.531 1 97.31 212 LYS A C 1
ATOM 1726 O O . LYS A 1 212 ? 2.494 44.188 20.422 1 97.31 212 LYS A O 1
ATOM 1731 N N . MET A 1 213 ? 3.059 42.5 19.062 1 97.88 213 MET A N 1
ATOM 1732 C CA . MET A 1 213 ? 2.074 41.594 19.625 1 97.88 213 MET A CA 1
ATOM 1733 C C . MET A 1 213 ? 2.32 41.344 21.109 1 97.88 213 MET A C 1
ATOM 1735 O O . MET A 1 213 ? 1.389 41.406 21.906 1 97.88 213 MET A O 1
ATOM 1739 N N . ARG A 1 214 ? 3.545 41.219 21.438 1 97.62 214 ARG A N 1
ATOM 1740 C CA . ARG A 1 214 ? 3.895 40.969 22.828 1 97.62 214 ARG A CA 1
ATOM 1741 C C . ARG A 1 214 ? 3.615 42.188 23.703 1 97.62 214 ARG A C 1
ATOM 1743 O O . ARG A 1 214 ? 3.131 42.062 24.828 1 97.62 214 ARG A O 1
ATOM 1750 N N . GLU A 1 215 ? 3.955 43.25 23.203 1 97.81 215 GLU A N 1
ATOM 1751 C CA . GLU A 1 215 ? 3.729 44.5 23.938 1 97.81 215 GLU A CA 1
ATOM 1752 C C . GLU A 1 215 ? 2.24 44.75 24.188 1 97.81 215 GLU A C 1
ATOM 1754 O O . GLU A 1 215 ? 1.858 45.344 25.188 1 97.81 215 GLU A O 1
ATOM 1759 N N . CYS A 1 216 ? 1.446 44.219 23.312 1 97.81 216 CYS A N 1
ATOM 1760 C CA . CYS A 1 216 ? 0.002 44.375 23.438 1 97.81 216 CYS A CA 1
ATOM 1761 C C . CYS A 1 216 ? -0.576 43.344 24.391 1 97.81 216 CYS A C 1
ATOM 1763 O O . CYS A 1 216 ? -1.752 43.406 24.75 1 97.81 216 CYS A O 1
ATOM 1765 N N . GLY A 1 217 ? 0.259 42.375 24.75 1 97.75 217 GLY A N 1
ATOM 1766 C CA . GLY A 1 217 ? -0.202 41.344 25.672 1 97.75 217 GLY A CA 1
ATOM 1767 C C . GLY A 1 217 ? -0.48 40 24.984 1 97.75 217 GLY A C 1
ATOM 1768 O O . GLY A 1 217 ? -0.928 39.062 25.625 1 97.75 217 GLY A O 1
ATOM 1769 N N . VAL A 1 218 ? -0.296 39.875 23.688 1 98.19 218 VAL A N 1
ATOM 1770 C CA . VAL A 1 218 ? -0.465 38.625 22.953 1 98.19 218 VAL A CA 1
ATOM 1771 C C . VAL A 1 218 ? 0.708 37.688 23.25 1 98.19 218 VAL A C 1
ATOM 1773 O O . VAL A 1 218 ? 1.868 38.094 23.188 1 98.19 218 VAL A O 1
ATOM 1776 N N . ARG A 1 219 ? 0.453 36.5 23.641 1 97.5 219 ARG A N 1
ATOM 1777 C CA . ARG A 1 219 ? 1.499 35.469 23.766 1 97.5 219 ARG A CA 1
ATOM 1778 C C . ARG A 1 219 ? 1.712 34.719 22.453 1 97.5 219 ARG A C 1
ATOM 1780 O O . ARG A 1 219 ? 0.852 33.969 22.031 1 97.5 219 ARG A O 1
ATOM 1787 N N . VAL A 1 220 ? 2.83 34.969 21.859 1 96 220 VAL A N 1
ATOM 1788 C CA . VAL A 1 220 ? 3.094 34.438 20.531 1 96 220 VAL A CA 1
ATOM 1789 C C . VAL A 1 220 ? 4.355 33.562 20.562 1 96 220 VAL A C 1
ATOM 1791 O O . VAL A 1 220 ? 5.379 33.969 21.109 1 96 220 VAL A O 1
ATOM 1794 N N . HIS A 1 221 ? 4.32 32.312 20.031 1 93.31 221 HIS A N 1
ATOM 1795 C CA . HIS A 1 221 ? 5.453 31.406 19.984 1 93.31 221 HIS A CA 1
ATOM 1796 C C . HIS A 1 221 ? 5.547 30.703 18.641 1 93.31 221 HIS A C 1
ATOM 1798 O O . HIS A 1 221 ? 4.535 30.531 17.953 1 93.31 221 HIS A O 1
ATOM 1804 N N . GLY A 1 222 ? 6.746 30.328 18.266 1 88.12 222 GLY A N 1
ATOM 1805 C CA . GLY A 1 222 ? 6.973 29.531 17.078 1 88.12 222 GLY A CA 1
ATOM 1806 C C . GLY A 1 222 ? 7.02 28.031 17.359 1 88.12 222 GLY A C 1
ATOM 1807 O O . GLY A 1 222 ? 7.539 27.609 18.391 1 88.12 222 GLY A O 1
ATOM 1808 N N . PHE A 1 223 ? 6.352 27.297 16.484 1 79.25 223 PHE A N 1
ATOM 1809 C CA . PHE A 1 223 ? 6.438 25.844 16.562 1 79.25 223 PHE A CA 1
ATOM 1810 C C . PHE A 1 223 ? 7.793 25.359 16.078 1 79.25 223 PHE A C 1
ATOM 1812 O O . PHE A 1 223 ? 8.219 25.688 14.969 1 79.25 223 PHE A O 1
ATOM 1819 N N . LEU A 1 224 ? 8.492 24.469 16.906 1 65.5 224 LEU A N 1
ATOM 1820 C CA . LEU A 1 224 ? 9.773 23.812 16.641 1 65.5 224 LEU A CA 1
ATOM 1821 C C . LEU A 1 224 ? 10.781 24.812 16.094 1 65.5 224 LEU A C 1
ATOM 1823 O O . LEU A 1 224 ? 11.148 24.75 14.914 1 65.5 224 LEU A O 1
ATOM 1827 N N . PRO A 1 225 ? 11.227 25.719 16.875 1 58.12 225 PRO A N 1
ATOM 1828 C CA . PRO A 1 225 ? 12.219 26.688 16.406 1 58.12 225 PRO A CA 1
ATOM 1829 C C . PRO A 1 225 ? 13.547 26.031 16.047 1 58.12 225 PRO A C 1
ATOM 1831 O O . PRO A 1 225 ? 13.891 24.969 16.578 1 58.12 225 PRO A O 1
ATOM 1834 N N . LEU A 1 226 ? 14.055 26.344 14.789 1 55.06 226 LEU A N 1
ATOM 1835 C CA . LEU A 1 226 ? 15.328 25.812 14.32 1 55.06 226 LEU A CA 1
ATOM 1836 C C . LEU A 1 226 ? 16.406 25.938 15.398 1 55.06 226 LEU A C 1
ATOM 1838 O O . LEU A 1 226 ? 16.859 27.031 15.695 1 55.06 226 LEU A O 1
ATOM 1842 N N . ARG A 1 227 ? 16.141 25.281 16.438 1 54.5 227 ARG A N 1
ATOM 1843 C CA . ARG A 1 227 ? 17.25 25.375 17.391 1 54.5 227 ARG A CA 1
ATOM 1844 C C . ARG A 1 227 ? 18.531 24.828 16.781 1 54.5 227 ARG A C 1
ATOM 1846 O O . ARG A 1 227 ? 18.484 23.953 15.914 1 54.5 227 ARG A O 1
ATOM 1853 N N . ARG A 1 228 ? 19.641 25.469 16.891 1 51 228 ARG A N 1
ATOM 1854 C CA . ARG A 1 228 ? 21.031 25.359 16.438 1 51 228 ARG A CA 1
ATOM 1855 C C . ARG A 1 228 ? 21.547 23.938 16.609 1 51 228 ARG A C 1
ATOM 1857 O O . ARG A 1 228 ? 22.75 23.688 16.547 1 51 228 ARG A O 1
ATOM 1864 N N . SER A 1 229 ? 20.594 22.953 16.922 1 51.31 229 SER A N 1
ATOM 1865 C CA . SER A 1 229 ? 21.344 21.734 17.156 1 51.31 229 SER A CA 1
ATOM 1866 C C . SER A 1 229 ? 21.5 20.906 15.883 1 51.31 229 SER A C 1
ATOM 1868 O O . SER A 1 229 ? 20.562 20.828 15.078 1 51.31 229 SER A O 1
ATOM 1870 N N . PHE A 1 230 ? 22.656 20.812 15.367 1 51.12 230 PHE A N 1
ATOM 1871 C CA . PHE A 1 230 ? 23.125 20.062 14.203 1 51.12 230 PHE A CA 1
ATOM 1872 C C . PHE A 1 230 ? 22.172 18.906 13.891 1 51.12 230 PHE A C 1
ATOM 1874 O O . PHE A 1 230 ? 22.016 18.531 12.727 1 51.12 230 PHE A O 1
ATOM 1881 N N . PHE A 1 231 ? 21.516 18.312 14.898 1 55.84 231 PHE A N 1
ATOM 1882 C CA . PHE A 1 231 ? 20.844 17.031 14.672 1 55.84 231 PHE A CA 1
ATOM 1883 C C . PHE A 1 231 ? 19.344 17.172 14.883 1 55.84 231 PHE A C 1
ATOM 1885 O O . PHE A 1 231 ? 18.688 16.25 15.383 1 55.84 231 PHE A O 1
ATOM 1892 N N . ASN A 1 232 ? 18.891 18.406 14.375 1 59.53 232 ASN A N 1
ATOM 1893 C CA . ASN A 1 232 ? 17.469 18.531 14.656 1 59.53 232 ASN A CA 1
ATOM 1894 C C . ASN A 1 232 ? 16.625 17.734 13.664 1 59.53 232 ASN A C 1
ATOM 1896 O O . ASN A 1 232 ? 16.391 18.172 12.539 1 59.53 232 ASN A O 1
ATOM 1900 N N . GLN A 1 233 ? 16.266 16.438 13.984 1 63.81 233 GLN A N 1
ATOM 1901 C CA . GLN A 1 233 ? 15.492 15.484 13.195 1 63.81 233 GLN A CA 1
ATOM 1902 C C . GLN A 1 233 ? 14.055 15.969 13.031 1 63.81 233 GLN A C 1
ATOM 1904 O O . GLN A 1 233 ? 13.305 15.43 12.203 1 63.81 233 GLN A O 1
ATOM 1909 N N . LYS A 1 234 ? 13.766 17.125 13.688 1 66 234 LYS A N 1
ATOM 1910 C CA . LYS A 1 234 ? 12.359 17.531 13.734 1 66 234 LYS A CA 1
ATOM 1911 C C . LYS A 1 234 ? 12.039 18.516 12.617 1 66 234 LYS A C 1
ATOM 1913 O O . LYS A 1 234 ? 10.875 18.875 12.422 1 66 234 LYS A O 1
ATOM 1918 N N . LEU A 1 235 ? 13.055 18.828 11.836 1 66.88 235 LEU A N 1
ATOM 1919 C CA . LEU A 1 235 ? 12.859 19.844 10.812 1 66.88 235 LEU A CA 1
ATOM 1920 C C . LEU A 1 235 ? 11.875 19.375 9.75 1 66.88 235 LEU A C 1
ATOM 1922 O O . LEU A 1 235 ? 11.211 20.188 9.109 1 66.88 235 LEU A O 1
ATOM 1926 N N . ASN A 1 236 ? 11.734 18.062 9.773 1 72.94 236 ASN A N 1
ATOM 1927 C CA . ASN A 1 236 ? 10.914 17.5 8.703 1 72.94 236 ASN A CA 1
ATOM 1928 C C . ASN A 1 236 ? 9.438 17.438 9.109 1 72.94 236 ASN A C 1
ATOM 1930 O O . ASN A 1 236 ? 8.57 17.203 8.273 1 72.94 236 ASN A O 1
ATOM 1934 N N . PHE A 1 237 ? 9.211 17.766 10.328 1 78.06 237 PHE A N 1
ATOM 1935 C CA . PHE A 1 237 ? 7.84 17.734 10.82 1 78.06 237 PHE A CA 1
ATOM 1936 C C . PHE A 1 237 ? 7.297 19.156 10.992 1 78.06 237 PHE A C 1
ATOM 1938 O O . PHE A 1 237 ? 7.898 19.969 11.68 1 78.06 237 PHE A O 1
ATOM 1945 N N . ARG A 1 238 ? 6.219 19.406 10.281 1 85.88 238 ARG A N 1
ATOM 1946 C CA . ARG A 1 238 ? 5.645 20.75 10.305 1 85.88 238 ARG A CA 1
ATOM 1947 C C . ARG A 1 238 ? 4.211 20.734 10.828 1 85.88 238 ARG A C 1
ATOM 1949 O O . ARG A 1 238 ? 3.494 19.75 10.641 1 85.88 238 ARG A O 1
ATOM 1956 N N . ASN A 1 239 ? 3.977 21.719 11.5 1 91.38 239 ASN A N 1
ATOM 1957 C CA . ASN A 1 239 ? 2.592 21.875 11.938 1 91.38 239 ASN A CA 1
ATOM 1958 C C . ASN A 1 239 ? 1.738 22.562 10.883 1 91.38 239 ASN A C 1
ATOM 1960 O O . ASN A 1 239 ? 1.728 23.797 10.805 1 91.38 239 ASN A O 1
ATOM 1964 N N . HIS A 1 240 ? 1.016 21.797 10.195 1 94.38 240 HIS A N 1
ATOM 1965 C CA . HIS A 1 240 ? 0.236 22.281 9.055 1 94.38 240 HIS A CA 1
ATOM 1966 C C . HIS A 1 240 ? -1.201 22.594 9.469 1 94.38 240 HIS A C 1
ATOM 1968 O O . HIS A 1 240 ? -2.041 22.891 8.617 1 94.38 240 HIS A O 1
ATOM 1974 N N . ARG A 1 241 ? -1.452 22.562 10.773 1 95.62 241 ARG A N 1
ATOM 1975 C CA . ARG A 1 241 ? -2.801 22.797 11.281 1 95.62 241 ARG A CA 1
ATOM 1976 C C . ARG A 1 241 ? -3.154 24.281 11.242 1 95.62 241 ARG A C 1
ATOM 1978 O O . ARG A 1 241 ? -2.287 25.141 11.445 1 95.62 241 ARG A O 1
ATOM 1985 N N . LYS A 1 242 ? -4.387 24.578 10.93 1 97.44 242 LYS A N 1
ATOM 1986 C CA . LYS A 1 242 ? -4.988 25.906 11.039 1 97.44 242 LYS A CA 1
ATOM 1987 C C . LYS A 1 242 ? -6.211 25.875 11.953 1 97.44 242 LYS A C 1
ATOM 1989 O O . LYS A 1 242 ? -7.238 25.281 11.609 1 97.44 242 LYS A O 1
ATOM 1994 N N . ILE A 1 243 ? -6.023 26.516 13.086 1 97.62 243 ILE A N 1
ATOM 1995 C CA . ILE A 1 243 ? -7.055 26.422 14.109 1 97.62 243 ILE A CA 1
ATOM 1996 C C . ILE A 1 243 ? -7.281 27.797 14.727 1 97.62 243 ILE A C 1
ATOM 1998 O O . ILE A 1 243 ? -6.328 28.5 15.086 1 97.62 243 ILE A O 1
ATOM 2002 N N . ILE A 1 244 ? -8.508 28.234 14.812 1 98.62 244 ILE A N 1
ATOM 2003 C CA . ILE A 1 244 ? -8.914 29.344 15.656 1 98.62 244 ILE A CA 1
ATOM 2004 C C . ILE A 1 244 ? -10.039 28.906 16.594 1 98.62 244 ILE A C 1
ATOM 2006 O O . ILE A 1 244 ? -11 28.266 16.156 1 98.62 244 ILE A O 1
ATOM 2010 N N . VAL A 1 245 ? -9.914 29.156 17.828 1 97.81 245 VAL A N 1
ATOM 2011 C CA . VAL A 1 245 ? -10.984 28.953 18.797 1 97.81 245 VAL A CA 1
ATOM 2012 C C . VAL A 1 245 ? -11.25 30.25 19.547 1 97.81 245 VAL A C 1
ATOM 2014 O O . VAL A 1 245 ? -10.328 30.844 20.109 1 97.81 245 VAL A O 1
ATOM 2017 N N . ILE A 1 246 ? -12.5 30.688 19.578 1 97.94 246 ILE A N 1
ATOM 2018 C CA . ILE A 1 246 ? -12.883 31.938 20.203 1 97.94 246 ILE A CA 1
ATOM 2019 C C . ILE A 1 246 ? -13.906 31.672 21.312 1 97.94 246 ILE A C 1
ATOM 2021 O O . ILE A 1 246 ? -15.031 31.266 21.031 1 97.94 246 ILE A O 1
ATOM 2025 N N . ASP A 1 247 ? -13.562 31.922 22.547 1 96.38 247 ASP A N 1
ATOM 2026 C CA . ASP A 1 247 ? -14.391 31.875 23.75 1 96.38 247 ASP A CA 1
ATOM 2027 C C . ASP A 1 247 ? -15.062 30.516 23.906 1 96.38 247 ASP A C 1
ATOM 2029 O O . ASP A 1 247 ? -16.141 30.406 24.484 1 96.38 247 ASP A O 1
ATOM 2033 N N . GLY A 1 248 ? -14.523 29.5 23.203 1 93.5 248 GLY A N 1
ATOM 2034 C CA . GLY A 1 248 ? -15.125 28.172 23.266 1 93.5 248 GLY A CA 1
ATOM 2035 C C . GLY A 1 248 ? -16.453 28.094 22.547 1 93.5 248 GLY A C 1
ATOM 2036 O O . GLY A 1 248 ? -17.203 27.125 22.734 1 93.5 248 GLY A O 1
ATOM 2037 N N . LYS A 1 249 ? -16.75 29.094 21.734 1 95.12 249 LYS A N 1
ATOM 2038 C CA . LYS A 1 249 ? -18.062 29.188 21.109 1 95.12 249 LYS A CA 1
ATOM 2039 C C . LYS A 1 249 ? -17.969 28.953 19.609 1 95.12 249 LYS A C 1
ATOM 2041 O O . LYS A 1 249 ? -18.859 28.328 19.016 1 95.12 249 LYS A O 1
ATOM 2046 N N . VAL A 1 250 ? -16.938 29.453 19.031 1 96.69 250 VAL A N 1
ATOM 2047 C CA . VAL A 1 250 ? -16.781 29.391 17.578 1 96.69 250 VAL A CA 1
ATOM 2048 C C . VAL A 1 250 ? -15.359 28.906 17.25 1 96.69 250 VAL A C 1
ATOM 2050 O O . VAL A 1 250 ? -14.406 29.234 17.953 1 96.69 250 VAL A O 1
ATOM 2053 N N . GLY A 1 251 ? -15.242 28.094 16.219 1 97.44 251 GLY A N 1
ATOM 2054 C CA . GLY A 1 251 ? -13.953 27.656 15.719 1 97.44 251 GLY A CA 1
ATOM 2055 C C . GLY A 1 251 ? -13.82 27.781 14.211 1 97.44 251 GLY A C 1
ATOM 2056 O O . GLY A 1 251 ? -14.82 27.906 13.5 1 97.44 251 GLY A O 1
ATOM 2057 N N . PHE A 1 252 ? -12.641 27.922 13.742 1 98.62 252 PHE A N 1
ATOM 2058 C CA . PHE A 1 252 ? -12.32 27.891 12.32 1 98.62 252 PHE A CA 1
ATOM 2059 C C . PHE A 1 252 ? -11.266 26.828 12.016 1 98.62 252 PHE A C 1
ATOM 2061 O O . PHE A 1 252 ? -10.328 26.641 12.797 1 98.62 252 PHE A O 1
ATOM 2068 N N . VAL A 1 253 ? -11.438 26.125 10.977 1 98.25 253 VAL A N 1
ATOM 2069 C CA . VAL A 1 253 ? -10.508 25.078 10.539 1 98.25 253 VAL A CA 1
ATOM 2070 C C . VAL A 1 253 ? -10.625 24.891 9.031 1 98.25 253 VAL A C 1
ATOM 2072 O O . VAL A 1 253 ? -11.703 25.031 8.461 1 98.25 253 VAL A O 1
ATOM 2075 N N . GLY A 1 254 ? -9.5 24.656 8.375 1 97.25 254 GLY A N 1
ATOM 2076 C CA . GLY A 1 254 ? -9.539 24.438 6.938 1 97.25 254 GLY A CA 1
ATOM 2077 C C . GLY A 1 254 ? -8.18 24.578 6.273 1 97.25 254 GLY A C 1
ATOM 2078 O O . GLY A 1 254 ? -7.156 24.266 6.879 1 97.25 254 GLY A O 1
ATOM 2079 N N . GLY A 1 255 ? -8.234 24.953 5.031 1 96 255 GLY A N 1
ATOM 2080 C CA . GLY A 1 255 ? -7.012 24.906 4.242 1 96 255 GLY A CA 1
ATOM 2081 C C . GLY A 1 255 ? -6.312 26.25 4.164 1 96 255 GLY A C 1
ATOM 2082 O O . GLY A 1 255 ? -5.133 26.328 3.816 1 96 255 GLY A O 1
ATOM 2083 N N . MET A 1 256 ? -6.863 27.297 4.582 1 95.75 256 MET A N 1
ATOM 2084 C CA . MET A 1 256 ? -6.352 28.641 4.301 1 95.75 256 MET A CA 1
ATOM 2085 C C . MET A 1 256 ? -5.43 29.109 5.418 1 95.75 256 MET A C 1
ATOM 2087 O O . MET A 1 256 ? -5.773 29.016 6.598 1 95.75 256 MET A O 1
ATOM 2091 N N . ASN A 1 257 ? -4.277 29.609 5.008 1 96.44 257 ASN A N 1
ATOM 2092 C CA . ASN A 1 257 ? -3.414 30.359 5.914 1 96.44 257 ASN A CA 1
ATOM 2093 C C . ASN A 1 257 ? -3.799 31.844 5.965 1 96.44 257 ASN A C 1
ATOM 2095 O O . ASN A 1 257 ? -4.891 32.219 5.535 1 96.44 257 ASN A O 1
ATOM 2099 N N . ILE A 1 258 ? -2.986 32.594 6.645 1 96.94 258 ILE A N 1
ATOM 2100 C CA . ILE A 1 258 ? -3.287 34.031 6.762 1 96.94 258 ILE A CA 1
ATOM 2101 C C . ILE A 1 258 ? -2.234 34.844 6.008 1 96.94 258 ILE A C 1
ATOM 2103 O O . ILE A 1 258 ? -1.071 34.875 6.418 1 96.94 258 ILE A O 1
ATOM 2107 N N . GLY A 1 259 ? -2.646 35.438 4.91 1 94.94 259 GLY A N 1
ATOM 2108 C CA . GLY A 1 259 ? -1.771 36.25 4.074 1 94.94 259 GLY A CA 1
ATOM 2109 C C . GLY A 1 259 ? -2.465 36.812 2.848 1 94.94 259 GLY A C 1
ATOM 2110 O O . GLY A 1 259 ? -3.541 36.344 2.469 1 94.94 259 GLY A O 1
ATOM 2111 N N . ASP A 1 260 ? -1.797 37.719 2.193 1 94.25 260 ASP A N 1
ATOM 2112 C CA . ASP A 1 260 ? -2.373 38.438 1.062 1 94.25 260 ASP A CA 1
ATOM 2113 C C . ASP A 1 260 ? -2.598 37.5 -0.127 1 94.25 260 ASP A C 1
ATOM 2115 O O . ASP A 1 260 ? -3.486 37.75 -0.947 1 94.25 260 ASP A O 1
ATOM 2119 N N . GLU A 1 261 ? -1.879 36.438 -0.24 1 92.56 261 GLU A N 1
ATOM 2120 C CA . GLU A 1 261 ? -2.004 35.531 -1.368 1 92.56 261 GLU A CA 1
ATOM 2121 C C . GLU A 1 261 ? -3.371 34.844 -1.377 1 92.56 261 GLU A C 1
ATOM 2123 O O . GLU A 1 261 ? -3.893 34.5 -2.439 1 92.56 261 GLU A O 1
ATOM 2128 N N . TYR A 1 262 ? -4.012 34.812 -0.301 1 94.12 262 TYR A N 1
ATOM 2129 C CA . TYR A 1 262 ? -5.258 34.062 -0.184 1 94.12 262 TYR A CA 1
ATOM 2130 C C . TYR A 1 262 ? -6.449 34.938 -0.589 1 94.12 262 TYR A C 1
ATOM 2132 O O . TYR A 1 262 ? -7.578 34.438 -0.655 1 94.12 262 TYR A O 1
ATOM 2140 N N . ILE A 1 263 ? -6.195 36.188 -0.857 1 92.44 263 ILE A N 1
ATOM 2141 C CA . ILE A 1 263 ? -7.234 37.062 -1.423 1 92.44 263 ILE A CA 1
ATOM 2142 C C . ILE A 1 263 ? -6.832 37.5 -2.83 1 92.44 263 ILE A C 1
ATOM 2144 O O . ILE A 1 263 ? -7.312 38.531 -3.326 1 92.44 263 ILE A O 1
ATOM 2148 N N . GLY A 1 264 ? -5.895 36.781 -3.402 1 88 264 GLY A N 1
ATOM 2149 C CA . GLY A 1 264 ? -5.512 37 -4.785 1 88 264 GLY A CA 1
ATOM 2150 C C . GLY A 1 264 ? -4.512 38.156 -4.941 1 88 264 GLY A C 1
ATOM 2151 O O . GLY A 1 264 ? -4.355 38.688 -6.035 1 88 264 GLY A O 1
ATOM 2152 N N . GLU A 1 265 ? -3.898 38.562 -3.969 1 84.88 265 GLU A N 1
ATOM 2153 C CA . GLU A 1 265 ? -2.943 39.656 -4.031 1 84.88 265 GLU A CA 1
ATOM 2154 C C . GLU A 1 265 ? -1.516 39.156 -3.816 1 84.88 265 GLU A C 1
ATOM 2156 O O . GLU A 1 265 ? -0.67 39.906 -3.305 1 84.88 265 GLU A O 1
ATOM 2161 N N . GLY A 1 266 ? -1.396 37.969 -4.078 1 81.75 266 GLY A N 1
ATOM 2162 C CA . GLY A 1 266 ? -0.049 37.406 -4.012 1 81.75 266 GLY A CA 1
ATOM 2163 C C . GLY A 1 266 ? 0.758 37.656 -5.273 1 81.75 266 GLY A C 1
ATOM 2164 O O . GLY A 1 266 ? 0.222 38.156 -6.273 1 81.75 266 GLY A O 1
ATOM 2165 N N . LYS A 1 267 ? 2.012 37.438 -5.238 1 80.81 267 LYS A N 1
ATOM 2166 C CA . LYS A 1 267 ? 2.914 37.719 -6.352 1 80.81 267 LYS A CA 1
ATOM 2167 C C . LYS A 1 267 ? 2.797 36.688 -7.445 1 80.81 267 LYS A C 1
ATOM 2169 O O . LYS A 1 267 ? 3.01 36.969 -8.625 1 80.81 267 LYS A O 1
ATOM 2174 N N . ARG A 1 268 ? 2.334 35.531 -7.098 1 82.5 268 ARG A N 1
ATOM 2175 C CA . ARG A 1 268 ? 2.459 34.438 -8.055 1 82.5 268 ARG A CA 1
ATOM 2176 C C . ARG A 1 268 ? 1.114 34.094 -8.695 1 82.5 268 ARG A C 1
ATOM 2178 O O . ARG A 1 268 ? 1.054 33.75 -9.875 1 82.5 268 ARG A O 1
ATOM 2185 N N . PHE A 1 269 ? 0.089 34.188 -7.902 1 89.94 269 PHE A N 1
ATOM 2186 C CA . PHE A 1 269 ? -1.23 33.812 -8.383 1 89.94 269 PHE A CA 1
ATOM 2187 C C . PHE A 1 269 ? -2.227 34.938 -8.211 1 89.94 269 PHE A C 1
ATOM 2189 O O . PHE A 1 269 ? -2.262 35.594 -7.16 1 89.94 269 PHE A O 1
ATOM 2196 N N . SER A 1 270 ? -2.965 35.156 -9.281 1 88.94 270 SER A N 1
ATOM 2197 C CA . SER A 1 270 ? -3.953 36.219 -9.242 1 88.94 270 SER A CA 1
ATOM 2198 C C . SER A 1 270 ? -5.238 35.75 -8.555 1 88.94 270 SER A C 1
ATOM 2200 O O . SER A 1 270 ? -6.086 36.594 -8.203 1 88.94 270 SER A O 1
ATOM 2202 N N . PHE A 1 271 ? -5.348 34.5 -8.391 1 94.06 271 PHE A N 1
ATOM 2203 C CA . PHE A 1 271 ? -6.52 33.938 -7.73 1 94.06 271 PHE A CA 1
ATOM 2204 C C . PHE A 1 271 ? -6.141 32.719 -6.902 1 94.06 271 PHE A C 1
ATOM 2206 O O . PHE A 1 271 ? -5.32 31.906 -7.328 1 94.06 271 PHE A O 1
ATOM 2213 N N . TRP A 1 272 ? -6.664 32.656 -5.699 1 95.69 272 TRP A N 1
ATOM 2214 C CA . TRP A 1 272 ? -6.434 31.547 -4.781 1 95.69 272 TRP A CA 1
ATOM 2215 C C . TRP A 1 272 ? -7.754 30.891 -4.383 1 95.69 272 TRP A C 1
ATOM 2217 O O . TRP A 1 272 ? -8.57 31.5 -3.691 1 95.69 272 TRP A O 1
ATOM 2227 N N . ARG A 1 273 ? -7.984 29.703 -4.863 1 96.94 273 ARG A N 1
ATOM 2228 C CA . ARG A 1 273 ? -9.195 28.953 -4.539 1 96.94 273 ARG A CA 1
ATOM 2229 C C . ARG A 1 273 ? -8.969 28.062 -3.32 1 96.94 273 ARG A C 1
ATOM 2231 O O . ARG A 1 273 ? -8.109 27.188 -3.338 1 96.94 273 ARG A O 1
ATOM 2238 N N . ASP A 1 274 ? -9.711 28.281 -2.275 1 97.62 274 ASP A N 1
ATOM 2239 C CA . ASP A 1 274 ? -9.562 27.484 -1.061 1 97.62 274 ASP A CA 1
ATOM 2240 C C . ASP A 1 274 ? -10.891 27.375 -0.312 1 97.62 274 ASP A C 1
ATOM 2242 O O . ASP A 1 274 ? -11.891 27.969 -0.709 1 97.62 274 ASP A O 1
ATOM 2246 N N . THR A 1 275 ? -10.922 26.438 0.612 1 98 275 THR A N 1
ATOM 2247 C CA . THR A 1 275 ? -12.109 26.188 1.431 1 98 275 THR A CA 1
ATOM 2248 C C . THR A 1 275 ? -11.742 26.172 2.912 1 98 275 THR A C 1
ATOM 2250 O O . THR A 1 275 ? -10.711 25.609 3.295 1 98 275 THR A O 1
ATOM 2253 N N . HIS A 1 276 ? -12.492 26.875 3.68 1 98.12 276 HIS A N 1
ATOM 2254 C CA . HIS A 1 276 ? -12.398 26.891 5.137 1 98.12 276 HIS A CA 1
ATOM 2255 C C . HIS A 1 276 ? -13.758 26.625 5.777 1 98.12 276 HIS A C 1
ATOM 2257 O O . HIS A 1 276 ? -14.781 26.625 5.094 1 98.12 276 HIS A O 1
ATOM 2263 N N . LEU A 1 277 ? -13.742 26.219 7.082 1 98.19 277 LEU A N 1
ATOM 2264 C CA . LEU A 1 277 ? -14.984 25.953 7.789 1 98.19 277 LEU A CA 1
ATOM 2265 C C . LEU A 1 277 ? -15.094 26.797 9.055 1 98.19 277 LEU A C 1
ATOM 2267 O O . LEU A 1 277 ? -14.109 26.969 9.773 1 98.19 277 LEU A O 1
ATOM 2271 N N . LYS A 1 278 ? -16.234 27.422 9.234 1 98.12 278 LYS A N 1
ATOM 2272 C CA . LYS A 1 278 ? -16.656 27.906 10.539 1 98.12 278 LYS A CA 1
ATOM 2273 C C . LYS A 1 278 ? -17.469 26.859 11.281 1 98.12 278 LYS A C 1
ATOM 2275 O O . LYS A 1 278 ? -18.406 26.266 10.719 1 98.12 278 LYS A O 1
ATOM 2280 N N . VAL A 1 279 ? -17.094 26.578 12.477 1 95.88 279 VAL A N 1
ATOM 2281 C CA . VAL A 1 279 ? -17.75 25.5 13.219 1 95.88 279 VAL A CA 1
ATOM 2282 C C . VAL A 1 279 ? -18.266 26.031 14.555 1 95.88 279 VAL A C 1
ATOM 2284 O O . VAL A 1 279 ? -17.625 26.891 15.172 1 95.88 279 VAL A O 1
ATOM 2287 N N . LYS A 1 280 ? -19.359 25.562 14.969 1 95.06 280 LYS A N 1
ATOM 2288 C CA . LYS A 1 280 ? -19.969 25.859 16.266 1 95.06 280 LYS A CA 1
ATOM 2289 C C . LYS A 1 280 ? -20.484 24.578 16.922 1 95.06 280 LYS A C 1
ATOM 2291 O O . LYS A 1 280 ? -20.766 23.594 16.234 1 95.06 280 LYS A O 1
ATOM 2296 N N . GLY A 1 281 ? -20.531 24.641 18.219 1 92.12 281 GLY A N 1
ATOM 2297 C CA . GLY A 1 281 ? -21.094 23.5 18.938 1 92.12 281 GLY A CA 1
ATOM 2298 C C . GLY A 1 281 ? -20.031 22.656 19.609 1 92.12 281 GLY A C 1
ATOM 2299 O O . GLY A 1 281 ? -18.953 23.156 19.938 1 92.12 281 GLY A O 1
ATOM 2300 N N . GLU A 1 282 ? -20.328 21.406 19.875 1 89.5 282 GLU A N 1
ATOM 2301 C CA . GLU A 1 282 ? -19.531 20.516 20.688 1 89.5 282 GLU A CA 1
ATOM 2302 C C . GLU A 1 282 ? -18.156 20.297 20.078 1 89.5 282 GLU A C 1
ATOM 2304 O O . GLU A 1 282 ? -17.156 20.125 20.797 1 89.5 282 GLU A O 1
ATOM 2309 N N . VAL A 1 283 ? -18.031 20.375 18.781 1 90.81 283 VAL A N 1
ATOM 2310 C CA . VAL A 1 283 ? -16.797 20.016 18.094 1 90.81 283 VAL A CA 1
ATOM 2311 C C . VAL A 1 283 ? -15.727 21.062 18.344 1 90.81 283 VAL A C 1
ATOM 2313 O O . VAL A 1 283 ? -14.539 20.812 18.156 1 90.81 283 VAL A O 1
ATOM 2316 N N . VAL A 1 284 ? -16.141 22.25 18.812 1 93.44 284 VAL A N 1
ATOM 2317 C CA . VAL A 1 284 ? -15.195 23.312 19.125 1 93.44 284 VAL A CA 1
ATOM 2318 C C . VAL A 1 284 ? -14.242 22.828 20.234 1 93.44 284 VAL A C 1
ATOM 2320 O O . VAL A 1 284 ? -13.07 23.219 20.25 1 93.44 284 VAL A O 1
ATOM 2323 N N . GLN A 1 285 ? -14.758 21.969 21.047 1 90.94 285 GLN A N 1
ATOM 2324 C CA . GLN A 1 285 ? -13.945 21.438 22.125 1 90.94 285 GLN A CA 1
ATOM 2325 C C . GLN A 1 285 ? -12.781 20.609 21.578 1 90.94 285 GLN A C 1
ATOM 2327 O O . GLN A 1 285 ? -11.703 20.578 22.172 1 90.94 285 GLN A O 1
ATOM 2332 N N . THR A 1 286 ? -13.031 19.922 20.531 1 90 286 THR A N 1
ATOM 2333 C CA . THR A 1 286 ? -11.969 19.125 19.922 1 90 286 THR A CA 1
ATOM 2334 C C . THR A 1 286 ? -10.891 20.016 19.328 1 90 286 THR A C 1
ATOM 2336 O O . THR A 1 286 ? -9.695 19.719 19.438 1 90 286 THR A O 1
ATOM 2339 N N . LEU A 1 287 ? -11.289 21.047 18.719 1 93.12 287 LEU A N 1
ATOM 2340 C CA . LEU A 1 287 ? -10.32 22.031 18.203 1 93.12 287 LEU A CA 1
ATOM 2341 C C . LEU A 1 287 ? -9.508 22.625 19.359 1 93.12 287 LEU A C 1
ATOM 2343 O O . LEU A 1 287 ? -8.289 22.797 19.234 1 93.12 287 LEU A O 1
ATOM 2347 N N . GLN A 1 288 ? -10.242 22.906 20.391 1 92.88 288 GLN A N 1
ATOM 2348 C CA . GLN A 1 288 ? -9.586 23.469 21.562 1 92.88 288 GLN A CA 1
ATOM 2349 C C . GLN A 1 288 ? -8.547 22.516 22.141 1 92.88 288 GLN A C 1
ATOM 2351 O O . GLN A 1 288 ? -7.441 22.922 22.484 1 92.88 288 GLN A O 1
ATOM 2356 N N . ALA A 1 289 ? -8.945 21.281 22.219 1 90.12 289 ALA A N 1
ATOM 2357 C CA . ALA A 1 289 ? -8.023 20.266 22.719 1 90.12 289 ALA A CA 1
ATOM 2358 C C . ALA A 1 289 ? -6.781 20.156 21.844 1 90.12 289 ALA A C 1
ATOM 2360 O O . ALA A 1 289 ? -5.664 20.031 22.359 1 90.12 289 ALA A O 1
ATOM 2361 N N . ALA A 1 290 ? -6.996 20.156 20.562 1 90.44 290 ALA A N 1
ATOM 2362 C CA . ALA A 1 290 ? -5.875 20.109 19.625 1 90.44 290 ALA A CA 1
ATOM 2363 C C . ALA A 1 290 ? -4.938 21.297 19.828 1 90.44 290 ALA A C 1
ATOM 2365 O O . ALA A 1 290 ? -3.717 21.141 19.844 1 90.44 290 ALA A O 1
ATOM 2366 N N . PHE A 1 291 ? -5.523 22.453 19.969 1 93.12 291 PHE A N 1
ATOM 2367 C CA . PHE A 1 291 ? -4.727 23.656 20.172 1 93.12 291 PHE A CA 1
ATOM 2368 C C . PHE A 1 291 ? -3.918 23.547 21.453 1 93.12 291 PHE A C 1
ATOM 2370 O O . PHE A 1 291 ? -2.723 23.844 21.469 1 93.12 291 PHE A O 1
ATOM 2377 N N . LEU A 1 292 ? -4.551 23.203 22.5 1 91.62 292 LEU A N 1
ATOM 2378 C CA . LEU A 1 292 ? -3.91 23.156 23.812 1 91.62 292 LEU A CA 1
ATOM 2379 C C . LEU A 1 292 ? -2.785 22.125 23.828 1 91.62 292 LEU A C 1
ATOM 2381 O O . LEU A 1 292 ? -1.764 22.328 24.484 1 91.62 292 LEU A O 1
ATOM 2385 N N . SER A 1 293 ? -3.02 21.062 23.141 1 88.25 293 SER A N 1
ATOM 2386 C CA . SER A 1 293 ? -1.968 20.062 23.016 1 88.25 293 SER A CA 1
ATOM 2387 C C . SER A 1 293 ? -0.735 20.625 22.328 1 88.25 293 SER A C 1
ATOM 2389 O O . SER A 1 293 ? 0.393 20.406 22.766 1 88.25 293 SER A O 1
ATOM 2391 N N . ASP A 1 294 ? -0.977 21.281 21.266 1 89.94 294 ASP A N 1
ATOM 2392 C CA . ASP A 1 294 ? 0.129 21.906 20.547 1 89.94 294 ASP A CA 1
ATOM 2393 C C . ASP A 1 294 ? 0.81 22.969 21.406 1 89.94 294 ASP A C 1
ATOM 2395 O O . ASP A 1 294 ? 2.039 23.078 21.422 1 89.94 294 ASP A O 1
ATOM 2399 N N . TRP A 1 295 ? -0.006 23.734 22.062 1 91.75 295 TRP A N 1
ATOM 2400 C CA . TRP A 1 295 ? 0.516 24.797 22.922 1 91.75 295 TRP A CA 1
ATOM 2401 C C . TRP A 1 295 ? 1.431 24.219 24 1 91.75 295 TRP A C 1
ATOM 2403 O O . TRP A 1 295 ? 2.508 24.766 24.25 1 91.75 295 TRP A O 1
ATOM 2413 N N . PHE A 1 296 ? 1.003 23.188 24.594 1 88.81 296 PHE A N 1
ATOM 2414 C CA . PHE A 1 296 ? 1.803 22.531 25.625 1 88.81 296 PHE A CA 1
ATOM 2415 C C . PHE A 1 296 ? 3.131 22.047 25.047 1 88.81 296 PHE A C 1
ATOM 2417 O O . PHE A 1 296 ? 4.176 22.188 25.688 1 88.81 296 PHE A O 1
ATOM 2424 N N . TYR A 1 297 ? 3.059 21.516 23.906 1 85.12 297 TYR A N 1
ATOM 2425 C CA . TYR A 1 297 ? 4.27 21.016 23.266 1 85.12 297 TYR A CA 1
ATOM 2426 C C . TYR A 1 297 ? 5.258 22.141 23 1 85.12 297 TYR A C 1
ATOM 2428 O O . TYR A 1 297 ? 6.469 21.953 23.141 1 85.12 297 TYR A O 1
ATOM 2436 N N . ILE A 1 298 ? 4.785 23.234 22.594 1 86.69 298 ILE A N 1
ATOM 2437 C CA . ILE A 1 298 ? 5.605 24.375 22.188 1 86.69 298 ILE A CA 1
ATOM 2438 C C . ILE A 1 298 ? 6.176 25.062 23.438 1 86.69 298 ILE A C 1
ATOM 2440 O O . ILE A 1 298 ? 7.359 25.422 23.469 1 86.69 298 ILE A O 1
ATOM 2444 N N . THR A 1 299 ? 5.391 25.234 24.438 1 89.88 299 THR A N 1
ATOM 2445 C CA . THR A 1 299 ? 5.766 26.125 25.531 1 89.88 299 THR A CA 1
ATOM 2446 C C . THR A 1 299 ? 6.082 25.328 26.797 1 89.88 299 THR A C 1
ATOM 2448 O O . THR A 1 299 ? 6.703 25.859 27.719 1 89.88 299 THR A O 1
ATOM 2451 N N . GLY A 1 300 ? 5.516 24.125 26.875 1 87.62 300 GLY A N 1
ATOM 2452 C CA . GLY A 1 300 ? 5.629 23.359 28.109 1 87.62 300 GLY A CA 1
ATOM 2453 C C . GLY A 1 300 ? 4.598 23.75 29.141 1 87.62 300 GLY A C 1
ATOM 2454 O O . GLY A 1 300 ? 4.512 23.109 30.203 1 87.62 300 GLY A O 1
ATOM 2455 N N . GLU A 1 301 ? 3.793 24.703 28.812 1 89 301 GLU A N 1
ATOM 2456 C CA . GLU A 1 301 ? 2.789 25.172 29.766 1 89 301 GLU A CA 1
ATOM 2457 C C . GLU A 1 301 ? 1.502 24.359 29.656 1 89 301 GLU A C 1
ATOM 2459 O O . GLU A 1 301 ? 0.914 24.25 28.578 1 89 301 GLU A O 1
ATOM 2464 N N . GLU A 1 302 ? 1.122 23.797 30.75 1 87 302 GLU A N 1
ATOM 2465 C CA . GLU A 1 302 ? -0.154 23.094 30.812 1 87 302 GLU A CA 1
ATOM 2466 C C . GLU A 1 302 ? -1.278 24.016 31.266 1 87 302 GLU A C 1
ATOM 2468 O O . GLU A 1 302 ? -1.386 24.344 32.438 1 87 302 GLU A O 1
ATOM 2473 N N . LEU A 1 303 ? -2.102 24.359 30.375 1 88.62 303 LEU A N 1
ATOM 2474 C CA . LEU A 1 303 ? -3.234 25.234 30.672 1 88.62 303 LEU A CA 1
ATOM 2475 C C . LEU A 1 303 ? -4.422 24.422 31.172 1 88.62 303 LEU A C 1
ATOM 2477 O O . LEU A 1 303 ? -4.645 23.281 30.734 1 88.62 303 LEU A O 1
ATOM 2481 N N . PRO A 1 304 ? -5.156 24.922 32.156 1 84.75 304 PRO A N 1
ATOM 2482 C CA . PRO A 1 304 ? -6.289 24.188 32.719 1 84.75 304 PRO A CA 1
ATOM 2483 C C . PRO A 1 304 ? -7.43 24.016 31.719 1 84.75 304 PRO A C 1
ATOM 2485 O O . PRO A 1 304 ? -8.055 25 31.312 1 84.75 304 PRO A O 1
ATOM 2488 N N . PHE A 1 305 ? -7.785 22.906 31.469 1 81.69 305 PHE A N 1
ATOM 2489 C CA . PHE A 1 305 ? -8.781 22.594 30.438 1 81.69 305 PHE A CA 1
ATOM 2490 C C . PHE A 1 305 ? -10.156 23.078 30.859 1 81.69 305 PHE A C 1
ATOM 2492 O O . PHE A 1 305 ? -10.992 23.422 30.016 1 81.69 305 PHE A O 1
ATOM 2499 N N . SER A 1 306 ? -10.406 23.109 32.156 1 82.31 306 SER A N 1
ATOM 2500 C CA . SER A 1 306 ? -11.711 23.484 32.688 1 82.31 306 SER A CA 1
ATOM 2501 C C . SER A 1 306 ? -12.062 24.922 32.312 1 82.31 306 SER A C 1
ATOM 2503 O O . SER A 1 306 ? -13.242 25.266 32.188 1 82.31 306 SER A O 1
ATOM 2505 N N . LYS A 1 307 ? -11.016 25.672 32 1 86.88 307 LYS A N 1
ATOM 2506 C CA . LYS A 1 307 ? -11.203 27.062 31.656 1 86.88 307 LYS A CA 1
ATOM 2507 C C . LYS A 1 307 ? -11.695 27.219 30.219 1 86.88 307 LYS A C 1
ATOM 2509 O O . LYS A 1 307 ? -12.289 28.234 29.859 1 86.88 307 LYS A O 1
ATOM 2514 N N . TYR A 1 308 ? -11.516 26.188 29.438 1 88.5 308 TYR A N 1
ATOM 2515 C CA . TYR A 1 308 ? -11.734 26.344 28 1 88.5 308 TYR A CA 1
ATOM 2516 C C . TYR A 1 308 ? -12.805 25.391 27.5 1 88.5 308 TYR A C 1
ATOM 2518 O O . TYR A 1 308 ? -12.828 25.047 26.312 1 88.5 308 TYR A O 1
ATOM 2526 N N . LYS A 1 309 ? -13.68 24.953 28.312 1 82.25 309 LYS A N 1
ATOM 2527 C CA . LYS A 1 309 ? -14.75 24.047 27.906 1 82.25 309 LYS A CA 1
ATOM 2528 C C . LYS A 1 309 ? -15.734 24.734 26.969 1 82.25 309 LYS A C 1
ATOM 2530 O O . LYS A 1 309 ? -15.984 25.938 27.078 1 82.25 309 LYS A O 1
ATOM 2535 N N . ALA A 1 310 ? -16.219 23.844 26.109 1 76.44 310 ALA A N 1
ATOM 2536 C CA . ALA A 1 310 ? -17.219 24.359 25.188 1 76.44 310 ALA A CA 1
ATOM 2537 C C . ALA A 1 310 ? -18.469 24.812 25.938 1 76.44 310 ALA A C 1
ATOM 2539 O O . ALA A 1 310 ? -18.906 24.156 26.891 1 76.44 310 ALA A O 1
ATOM 2540 N N . LYS A 1 311 ? -19.062 25.812 25.406 1 73.5 311 LYS A N 1
ATOM 2541 C CA . LYS A 1 311 ? -20.125 26.453 26.172 1 73.5 311 LYS A CA 1
ATOM 2542 C C . LYS A 1 311 ? -21.484 26.219 25.531 1 73.5 311 LYS A C 1
ATOM 2544 O O . LYS A 1 311 ? -22.516 26.25 26.219 1 73.5 311 LYS A O 1
ATOM 2549 N N . GLU A 1 312 ? -21.438 25.922 24.266 1 81.56 312 GLU A N 1
ATOM 2550 C CA . GLU A 1 312 ? -22.734 25.906 23.594 1 81.56 312 GLU A CA 1
ATOM 2551 C C . GLU A 1 312 ? -22.891 24.672 22.719 1 81.56 312 GLU A C 1
ATOM 2553 O O . GLU A 1 312 ? -21.922 24.203 22.125 1 81.56 312 GLU A O 1
ATOM 2558 N N . LEU A 1 313 ? -24.125 24.094 22.797 1 84.94 313 LEU A N 1
ATOM 2559 C CA . LEU A 1 313 ? -24.531 23.031 21.875 1 84.94 313 LEU A CA 1
ATOM 2560 C C . LEU A 1 313 ? -25.328 23.625 20.719 1 84.94 313 LEU A C 1
ATOM 2562 O O . LEU A 1 313 ? -26 24.641 20.875 1 84.94 313 LEU A O 1
ATOM 2566 N N . GLN A 1 314 ? -25 23.078 19.578 1 87.81 314 GLN A N 1
ATOM 2567 C CA . GLN A 1 314 ? -25.781 23.469 18.406 1 87.81 314 GLN A CA 1
ATOM 2568 C C . GLN A 1 314 ? -26.516 22.281 17.797 1 87.81 314 GLN A C 1
ATOM 2570 O O . GLN A 1 314 ? -25.969 21.172 17.75 1 87.81 314 GLN A O 1
ATOM 2575 N N . ASN A 1 315 ? -27.75 22.531 17.484 1 83.25 315 ASN A N 1
ATOM 2576 C CA . ASN A 1 315 ? -28.453 21.469 16.766 1 83.25 315 ASN A CA 1
ATOM 2577 C C . ASN A 1 315 ? -27.859 21.281 15.367 1 83.25 315 ASN A C 1
ATOM 2579 O O . ASN A 1 315 ? -27.844 22.219 14.57 1 83.25 315 ASN A O 1
ATOM 2583 N N . GLY A 1 316 ? -27.328 20.094 15.164 1 81.88 316 GLY A N 1
ATOM 2584 C CA . GLY A 1 316 ? -26.719 19.844 13.867 1 81.88 316 GLY A CA 1
ATOM 2585 C C . GLY A 1 316 ? -27.625 19.078 12.922 1 81.88 316 GLY A C 1
ATOM 2586 O O . GLY A 1 316 ? -28.734 18.688 13.297 1 81.88 316 GLY A O 1
ATOM 2587 N N . ASP A 1 317 ? -27.312 19.062 11.609 1 84.12 317 ASP A N 1
ATOM 2588 C CA . ASP A 1 317 ? -28.047 18.328 10.578 1 84.12 317 ASP A CA 1
ATOM 2589 C C . ASP A 1 317 ? -27.312 17.062 10.164 1 84.12 317 ASP A C 1
ATOM 2591 O O . ASP A 1 317 ? -27.656 16.453 9.141 1 84.12 317 ASP A O 1
ATOM 2595 N N . GLY A 1 318 ? -26.359 16.703 10.898 1 91.31 318 GLY A N 1
ATOM 2596 C CA . GLY A 1 318 ? -25.578 15.508 10.617 1 91.31 318 GLY A CA 1
ATOM 2597 C C . GLY A 1 318 ? -24.5 15.242 11.656 1 91.31 318 GLY A C 1
ATOM 2598 O O . GLY A 1 318 ? -24.641 15.641 12.82 1 91.31 318 GLY A O 1
ATOM 2599 N N . GLY A 1 319 ? -23.578 14.406 11.305 1 92.94 319 GLY A N 1
ATOM 2600 C CA . GLY A 1 319 ? -22.484 14.078 12.203 1 92.94 319 GLY A CA 1
ATOM 2601 C C . GLY A 1 319 ? -21.188 14.766 11.82 1 92.94 319 GLY A C 1
ATOM 2602 O O . GLY A 1 319 ? -20.891 14.93 10.633 1 92.94 319 GLY A O 1
ATOM 2603 N N . ILE A 1 320 ? -20.484 15.18 12.867 1 94.25 320 ILE A N 1
ATOM 2604 C CA . ILE A 1 320 ? -19.203 15.859 12.664 1 94.25 320 ILE A CA 1
ATOM 2605 C C . ILE A 1 320 ? -18.156 15.234 13.57 1 94.25 320 ILE A C 1
ATOM 2607 O O . ILE A 1 320 ? -18.391 15.008 14.758 1 94.25 320 ILE A O 1
ATOM 2611 N N . GLN A 1 321 ? -16.984 14.906 13.008 1 94.31 321 GLN A N 1
ATOM 2612 C CA . GLN A 1 321 ? -15.828 14.438 13.766 1 94.31 321 GLN A CA 1
ATOM 2613 C C . GLN A 1 321 ? -14.562 15.172 13.352 1 94.31 321 GLN A C 1
ATOM 2615 O O . GLN A 1 321 ? -14.25 15.266 12.164 1 94.31 321 GLN A O 1
ATOM 2620 N N . VAL A 1 322 ? -13.906 15.734 14.281 1 94.44 322 VAL A N 1
ATOM 2621 C CA . VAL A 1 322 ? -12.633 16.406 14.023 1 94.44 322 VAL A CA 1
ATOM 2622 C C . VAL A 1 322 ? -11.477 15.453 14.336 1 94.44 322 VAL A C 1
ATOM 2624 O O . VAL A 1 322 ? -11.383 14.922 15.445 1 94.44 322 VAL A O 1
ATOM 2627 N N . VAL A 1 323 ? -10.578 15.273 13.359 1 94 323 VAL A N 1
ATOM 2628 C CA . VAL A 1 323 ? -9.492 14.305 13.5 1 94 323 VAL A CA 1
ATOM 2629 C C . VAL A 1 323 ? -8.148 15.016 13.336 1 94 323 VAL A C 1
ATOM 2631 O O . VAL A 1 323 ? -7.945 15.766 12.383 1 94 323 VAL A O 1
ATOM 2634 N N . THR A 1 324 ? -7.289 14.797 14.289 1 92.31 324 THR A N 1
ATOM 2635 C CA . THR A 1 324 ? -5.91 15.258 14.188 1 92.31 324 THR A CA 1
ATOM 2636 C C . THR A 1 324 ? -4.98 14.125 13.781 1 92.31 324 THR A C 1
ATOM 2638 O O . THR A 1 324 ? -5.227 12.961 14.117 1 92.31 324 THR A O 1
ATOM 2641 N N . SER A 1 325 ? -4.035 14.43 13.008 1 90.75 325 SER A N 1
ATOM 2642 C CA . SER A 1 325 ? -3.025 13.445 12.617 1 90.75 325 SER A CA 1
ATOM 2643 C C . SER A 1 325 ? -1.625 14.047 12.656 1 90.75 325 SER A C 1
ATOM 2645 O O . SER A 1 325 ? -1.466 15.266 12.648 1 90.75 325 SER A O 1
ATOM 2647 N N . GLY A 1 326 ? -0.658 13.133 12.711 1 84.5 326 GLY A N 1
ATOM 2648 C CA . GLY A 1 326 ? 0.746 13.516 12.758 1 84.5 326 GLY A CA 1
ATOM 2649 C C . GLY A 1 326 ? 1.599 12.531 13.539 1 84.5 326 GLY A C 1
ATOM 2650 O O . GLY A 1 326 ? 1.125 11.453 13.922 1 84.5 326 GLY A O 1
ATOM 2651 N N . PRO A 1 327 ? 2.855 12.812 13.617 1 75.88 327 PRO A N 1
ATOM 2652 C CA . PRO A 1 327 ? 3.738 11.906 14.359 1 75.88 327 PRO A CA 1
ATOM 2653 C C . PRO A 1 327 ? 3.332 11.758 15.82 1 75.88 327 PRO A C 1
ATOM 2655 O O . PRO A 1 327 ? 3.814 10.852 16.516 1 75.88 327 PRO A O 1
ATOM 2658 N N . ASP A 1 328 ? 2.492 12.648 16.281 1 69.88 328 ASP A N 1
ATOM 2659 C CA . ASP A 1 328 ? 1.995 12.602 17.656 1 69.88 328 ASP A CA 1
ATOM 2660 C C . ASP A 1 328 ? 0.762 11.703 17.766 1 69.88 328 ASP A C 1
ATOM 2662 O O . ASP A 1 328 ? 0.133 11.625 18.828 1 69.88 328 ASP A O 1
ATOM 2666 N N . SER A 1 329 ? 0.359 11.141 16.734 1 68.94 329 SER A N 1
ATOM 2667 C CA . SER A 1 329 ? -0.786 10.234 16.734 1 68.94 329 SER A CA 1
ATOM 2668 C C . SER A 1 329 ? -0.39 8.852 16.25 1 68.94 329 SER A C 1
ATOM 2670 O O . SER A 1 329 ? 0.783 8.594 15.961 1 68.94 329 SER A O 1
ATOM 2672 N N . SER A 1 330 ? -1.463 7.941 16.406 1 65 330 SER A N 1
ATOM 2673 C CA . SER A 1 330 ? -1.226 6.625 15.828 1 65 330 SER A CA 1
ATOM 2674 C C . SER A 1 330 ? -0.808 6.727 14.359 1 65 330 SER A C 1
ATOM 2676 O O . SER A 1 330 ? -1.273 7.613 13.641 1 65 330 SER A O 1
ATOM 2678 N N . GLN A 1 331 ? -0.004 5.98 14.062 1 65.81 331 GLN A N 1
ATOM 2679 C CA . GLN A 1 331 ? 0.64 6.094 12.758 1 65.81 331 GLN A CA 1
ATOM 2680 C C . GLN A 1 331 ? -0.385 6.012 11.633 1 65.81 331 GLN A C 1
ATOM 2682 O O . GLN A 1 331 ? -1.229 5.113 11.617 1 65.81 331 GLN A O 1
ATOM 2687 N N . SER A 1 332 ? -0.481 6.996 10.812 1 82.06 332 SER A N 1
ATOM 2688 C CA . SER A 1 332 ? -1.097 7.086 9.492 1 82.06 332 SER A CA 1
ATOM 2689 C C . SER A 1 332 ? -2.617 7.137 9.594 1 82.06 332 SER A C 1
ATOM 2691 O O . SER A 1 332 ? -3.32 6.547 8.773 1 82.06 332 SER A O 1
ATOM 2693 N N . VAL A 1 333 ? -3.131 7.848 10.625 1 90.88 333 VAL A N 1
ATOM 2694 C CA . VAL A 1 333 ? -4.574 7.871 10.844 1 90.88 333 VAL A CA 1
ATOM 2695 C C . VAL A 1 333 ? -5.266 8.508 9.641 1 90.88 333 VAL A C 1
ATOM 2697 O O . VAL A 1 333 ? -6.234 7.961 9.109 1 90.88 333 VAL A O 1
ATOM 2700 N N . MET A 1 334 ? -4.738 9.617 9.211 1 94.19 334 MET A N 1
ATOM 2701 C CA . MET A 1 334 ? -5.371 10.305 8.094 1 94.19 334 MET A CA 1
ATOM 2702 C C . MET A 1 334 ? -5.34 9.445 6.836 1 94.19 334 MET A C 1
ATOM 2704 O O . MET A 1 334 ? -6.34 9.352 6.121 1 94.19 334 MET A O 1
ATOM 2708 N N . SER A 1 335 ? -4.219 8.812 6.586 1 94.62 335 SER A N 1
ATOM 2709 C CA . SER A 1 335 ? -4.094 7.918 5.438 1 94.62 335 SER A CA 1
ATOM 2710 C C . SER A 1 335 ? -5.094 6.77 5.52 1 94.62 335 SER A C 1
ATOM 2712 O O . SER A 1 335 ? -5.734 6.426 4.527 1 94.62 335 SER A O 1
ATOM 2714 N N . ASP A 1 336 ? -5.211 6.211 6.719 1 94.88 336 ASP A N 1
ATOM 2715 C CA . ASP A 1 336 ? -6.109 5.082 6.93 1 94.88 336 ASP A CA 1
ATOM 2716 C C . ASP A 1 336 ? -7.566 5.496 6.727 1 94.88 336 ASP A C 1
ATOM 2718 O O . ASP A 1 336 ? -8.352 4.75 6.145 1 94.88 336 ASP A O 1
ATOM 2722 N N . LEU A 1 337 ? -7.859 6.637 7.191 1 96.44 337 LEU A N 1
ATOM 2723 C CA . LEU A 1 337 ? -9.234 7.105 7.062 1 96.44 337 LEU A CA 1
ATOM 2724 C C . LEU A 1 337 ? -9.562 7.43 5.609 1 96.44 337 LEU A C 1
ATOM 2726 O O . LEU A 1 337 ? -10.656 7.117 5.133 1 96.44 337 LEU A O 1
ATOM 2730 N N . TYR A 1 338 ? -8.641 8.094 4.891 1 97.5 338 TYR A N 1
ATOM 2731 C CA . TYR A 1 338 ? -8.844 8.32 3.465 1 97.5 338 TYR A CA 1
ATOM 2732 C C . TYR A 1 338 ? -9.008 7.004 2.719 1 97.5 338 TYR A C 1
ATOM 2734 O O . TYR A 1 338 ? -9.875 6.875 1.855 1 97.5 338 TYR A O 1
ATOM 2742 N N . HIS A 1 339 ? -8.172 6.074 3.066 1 96.88 339 HIS A N 1
ATOM 2743 C CA . HIS A 1 339 ? -8.266 4.742 2.477 1 96.88 339 HIS A CA 1
ATOM 2744 C C . HIS A 1 339 ? -9.641 4.129 2.721 1 96.88 339 HIS A C 1
ATOM 2746 O O . HIS A 1 339 ? -10.258 3.588 1.801 1 96.88 339 HIS A O 1
ATOM 2752 N N . ALA A 1 340 ? -10.102 4.191 3.926 1 96.25 340 ALA A N 1
ATOM 2753 C CA . ALA A 1 340 ? -11.398 3.637 4.297 1 96.25 340 ALA A CA 1
ATOM 2754 C C . ALA A 1 340 ? -12.523 4.332 3.541 1 96.25 340 ALA A C 1
ATOM 2756 O O . ALA A 1 340 ? -13.477 3.684 3.096 1 96.25 340 ALA A O 1
ATOM 2757 N N . MET A 1 341 ? -12.414 5.645 3.398 1 97.19 341 MET A N 1
ATOM 2758 C CA . MET A 1 341 ? -13.414 6.391 2.633 1 97.19 341 MET A CA 1
ATOM 2759 C C . MET A 1 341 ? -13.477 5.895 1.193 1 97.19 341 MET A C 1
ATOM 2761 O O . MET A 1 341 ? -14.547 5.547 0.698 1 97.19 341 MET A O 1
ATOM 2765 N N . VAL A 1 342 ? -12.367 5.762 0.582 1 97.75 342 VAL A N 1
ATOM 2766 C CA . VAL A 1 342 ? -12.289 5.395 -0.829 1 97.75 342 VAL A CA 1
ATOM 2767 C C . VAL A 1 342 ? -12.805 3.973 -1.022 1 97.75 342 VAL A C 1
ATOM 2769 O O . VAL A 1 342 ? -13.594 3.711 -1.933 1 97.75 342 VAL A O 1
ATOM 2772 N N . THR A 1 343 ? -12.43 3.068 -0.145 1 95.81 343 THR A N 1
ATOM 2773 C CA . THR A 1 343 ? -12.797 1.665 -0.297 1 95.81 343 THR A CA 1
ATOM 2774 C C . THR A 1 343 ? -14.289 1.464 -0.031 1 95.81 343 THR A C 1
ATOM 2776 O O . THR A 1 343 ? -14.891 0.517 -0.538 1 95.81 343 THR A O 1
ATOM 2779 N N . SER A 1 344 ? -14.891 2.363 0.679 1 94.44 344 SER A N 1
ATOM 2780 C CA . SER A 1 344 ? -16.297 2.213 1.027 1 94.44 344 SER A CA 1
ATOM 2781 C C . SER A 1 344 ? -17.203 2.795 -0.056 1 94.44 344 SER A C 1
ATOM 2783 O O . SER A 1 344 ? -18.422 2.574 -0.046 1 94.44 344 SER A O 1
ATOM 2785 N N . ALA A 1 345 ? -16.672 3.535 -0.979 1 96.31 345 ALA A N 1
ATOM 2786 C CA . ALA A 1 345 ? -17.453 4.238 -1.999 1 96.31 345 ALA A CA 1
ATOM 2787 C C . ALA A 1 345 ? -18.219 3.254 -2.871 1 96.31 345 ALA A C 1
ATOM 2789 O O . ALA A 1 345 ? -17.703 2.201 -3.248 1 96.31 345 ALA A O 1
ATOM 2790 N N . LYS A 1 346 ? -19.438 3.619 -3.275 1 94.75 346 LYS A N 1
ATOM 2791 C CA . LYS A 1 346 ? -20.281 2.775 -4.113 1 94.75 346 LYS A CA 1
ATOM 2792 C C . LYS A 1 346 ? -20.656 3.492 -5.406 1 94.75 346 LYS A C 1
ATOM 2794 O O . LYS A 1 346 ? -20.891 2.85 -6.434 1 94.75 346 LYS A O 1
ATOM 2799 N N . GLU A 1 347 ? -20.703 4.848 -5.312 1 97.25 347 GLU A N 1
ATOM 2800 C CA . GLU A 1 347 ? -21.234 5.574 -6.461 1 97.25 347 GLU A CA 1
ATOM 2801 C C . GLU A 1 347 ? -20.219 6.578 -7.004 1 97.25 347 GLU A C 1
ATOM 2803 O O . GLU A 1 347 ? -19.984 6.645 -8.211 1 97.25 347 GLU A O 1
ATOM 2808 N N . SER A 1 348 ? -19.688 7.355 -6.07 1 98.31 348 SER A N 1
ATOM 2809 C CA . SER A 1 348 ? -18.844 8.438 -6.562 1 98.31 348 SER A CA 1
ATOM 2810 C C . SER A 1 348 ? -17.781 8.812 -5.535 1 98.31 348 SER A C 1
ATOM 2812 O O . SER A 1 348 ? -17.969 8.602 -4.336 1 98.31 348 SER A O 1
ATOM 2814 N N . ILE A 1 349 ? -16.656 9.297 -6 1 98.75 349 ILE A N 1
ATOM 2815 C CA . ILE A 1 349 ? -15.578 9.859 -5.203 1 98.75 349 ILE A CA 1
ATOM 2816 C C . ILE A 1 349 ? -15.133 11.195 -5.805 1 98.75 349 ILE A C 1
ATOM 2818 O O . ILE A 1 349 ? -14.891 11.281 -7.012 1 98.75 349 ILE A O 1
ATOM 2822 N N . ILE A 1 350 ? -15.07 12.25 -5.02 1 98.75 350 ILE A N 1
ATOM 2823 C CA . ILE A 1 350 ? -14.523 13.547 -5.402 1 98.75 350 ILE A CA 1
ATOM 2824 C C . ILE A 1 350 ? -13.297 13.859 -4.555 1 98.75 350 ILE A C 1
ATOM 2826 O O . ILE A 1 350 ? -13.344 13.781 -3.326 1 98.75 350 ILE A O 1
ATOM 2830 N N . ILE A 1 351 ? -12.219 14.125 -5.203 1 98.75 351 ILE A N 1
ATOM 2831 C CA . ILE A 1 351 ? -11 14.57 -4.523 1 98.75 351 ILE A CA 1
ATOM 2832 C C . ILE A 1 351 ? -10.547 15.906 -5.109 1 98.75 351 ILE A C 1
ATOM 2834 O O . ILE A 1 351 ? -10.352 16.031 -6.32 1 98.75 351 ILE A O 1
ATOM 2838 N N . ALA A 1 352 ? -10.414 16.906 -4.359 1 98.56 352 ALA A N 1
ATOM 2839 C CA . ALA A 1 352 ? -9.75 18.156 -4.719 1 98.56 352 ALA A CA 1
ATOM 2840 C C . ALA A 1 352 ? -8.578 18.438 -3.789 1 98.56 352 ALA A C 1
ATOM 2842 O O . ALA A 1 352 ? -8.734 18.453 -2.566 1 98.56 352 ALA A O 1
ATOM 2843 N N . THR A 1 353 ? -7.426 18.609 -4.297 1 98.44 353 THR A N 1
ATOM 2844 C CA . THR A 1 353 ? -6.215 18.797 -3.512 1 98.44 353 THR A CA 1
ATOM 2845 C C . THR A 1 353 ? -5.164 19.562 -4.316 1 98.44 353 THR A C 1
ATOM 2847 O O . THR A 1 353 ? -5.07 19.391 -5.535 1 98.44 353 THR A O 1
ATOM 2850 N N . PRO A 1 354 ? -4.402 20.406 -3.701 1 97.69 354 PRO A N 1
ATOM 2851 C CA . PRO A 1 354 ? -3.334 21.078 -4.438 1 97.69 354 PRO A CA 1
ATOM 2852 C C . PRO A 1 354 ? -2.227 20.125 -4.883 1 97.69 354 PRO A C 1
ATOM 2854 O O . PRO A 1 354 ? -1.561 20.375 -5.891 1 97.69 354 PRO A O 1
ATOM 2857 N N . TYR A 1 355 ? -2.002 19.109 -4.129 1 97.56 355 TYR A N 1
ATOM 2858 C CA . TYR A 1 355 ? -0.963 18.125 -4.406 1 97.56 355 TYR A CA 1
ATOM 2859 C C . TYR A 1 355 ? -1.527 16.719 -4.371 1 97.56 355 TYR A C 1
ATOM 2861 O O . TYR A 1 355 ? -1.999 16.25 -3.326 1 97.56 355 TYR A O 1
ATOM 2869 N N . PHE A 1 356 ? -1.448 16.031 -5.461 1 97.88 356 PHE A N 1
ATOM 2870 C CA . PHE A 1 356 ? -1.933 14.656 -5.566 1 97.88 356 PHE A CA 1
ATOM 2871 C C . PHE A 1 356 ? -0.775 13.688 -5.781 1 97.88 356 PHE A C 1
ATOM 2873 O O . PHE A 1 356 ? -0.523 13.25 -6.906 1 97.88 356 PHE A O 1
ATOM 2880 N N . VAL A 1 357 ? -0.142 13.352 -4.688 1 96.56 357 VAL A N 1
ATOM 2881 C CA . VAL A 1 357 ? 0.938 12.367 -4.629 1 96.56 357 VAL A CA 1
ATOM 2882 C C . VAL A 1 357 ? 0.597 11.289 -3.607 1 96.56 357 VAL A C 1
ATOM 2884 O O . VAL A 1 357 ? 1.286 11.141 -2.594 1 96.56 357 VAL A O 1
ATOM 2887 N N . PRO A 1 358 ? -0.408 10.508 -3.891 1 95.31 358 PRO A N 1
ATOM 2888 C CA . PRO A 1 358 ? -0.92 9.539 -2.922 1 95.31 358 PRO A CA 1
ATOM 2889 C C . PRO A 1 358 ? 0.025 8.359 -2.717 1 95.31 358 PRO A C 1
ATOM 2891 O O . PRO A 1 358 ? 0.802 8.023 -3.613 1 95.31 358 PRO A O 1
ATOM 2894 N N . ASN A 1 359 ? -0.045 7.809 -1.556 1 91.69 359 ASN A N 1
ATOM 2895 C CA . ASN A 1 359 ? 0.682 6.566 -1.324 1 91.69 359 ASN A CA 1
ATOM 2896 C C . ASN A 1 359 ? 0.029 5.391 -2.051 1 91.69 359 ASN A C 1
ATOM 2898 O O . ASN A 1 359 ? -1.04 5.539 -2.645 1 91.69 359 ASN A O 1
ATOM 2902 N N . LYS A 1 360 ? 0.664 4.285 -2.061 1 91.12 360 LYS A N 1
ATOM 2903 C CA . LYS A 1 360 ? 0.217 3.129 -2.832 1 91.12 360 LYS A CA 1
ATOM 2904 C C . LYS A 1 360 ? -1.132 2.621 -2.332 1 91.12 360 LYS A C 1
ATOM 2906 O O . LYS A 1 360 ? -1.964 2.172 -3.121 1 91.12 360 LYS A O 1
ATOM 2911 N N . ASP A 1 361 ? -1.352 2.672 -1.06 1 92.5 361 ASP A N 1
ATOM 2912 C CA . ASP A 1 361 ? -2.6 2.191 -0.474 1 92.5 361 ASP A CA 1
ATOM 2913 C C . ASP A 1 361 ? -3.803 2.92 -1.069 1 92.5 361 ASP A C 1
ATOM 2915 O O . ASP A 1 361 ? -4.789 2.289 -1.45 1 92.5 361 ASP A O 1
ATOM 2919 N N . ILE A 1 362 ? -3.688 4.16 -1.101 1 96.06 362 ILE A N 1
ATOM 2920 C CA . ILE A 1 362 ? -4.777 4.973 -1.625 1 96.06 362 ILE A CA 1
ATOM 2921 C C . ILE A 1 362 ? -4.91 4.754 -3.129 1 96.06 362 ILE A C 1
ATOM 2923 O O . ILE A 1 362 ? -6.023 4.66 -3.654 1 96.06 362 ILE A O 1
ATOM 2927 N N . ARG A 1 363 ? -3.82 4.629 -3.85 1 95.75 363 ARG A N 1
ATOM 2928 C CA . ARG A 1 363 ? -3.861 4.391 -5.289 1 95.75 363 ARG A CA 1
ATOM 2929 C C . ARG A 1 363 ? -4.555 3.07 -5.605 1 95.75 363 ARG A C 1
ATOM 2931 O O . ARG A 1 363 ? -5.375 2.998 -6.523 1 95.75 363 ARG A O 1
ATOM 2938 N N . THR A 1 364 ? -4.207 2.025 -4.832 1 94.5 364 THR A N 1
ATOM 2939 C CA . THR A 1 364 ? -4.844 0.726 -5.02 1 94.5 364 THR A CA 1
ATOM 2940 C C . THR A 1 364 ? -6.34 0.812 -4.742 1 94.5 364 THR A C 1
ATOM 2942 O O . THR A 1 364 ? -7.148 0.257 -5.488 1 94.5 364 THR A O 1
ATOM 2945 N N . ALA A 1 365 ? -6.676 1.494 -3.691 1 96.88 365 ALA A N 1
ATOM 2946 C CA . ALA A 1 365 ? -8.086 1.665 -3.352 1 96.88 365 ALA A CA 1
ATOM 2947 C C . ALA A 1 365 ? -8.836 2.371 -4.477 1 96.88 365 ALA A C 1
ATOM 2949 O O . ALA A 1 365 ? -9.945 1.971 -4.836 1 96.88 365 ALA A O 1
ATOM 2950 N N . LEU A 1 366 ? -8.227 3.391 -5.035 1 98 366 LEU A N 1
ATOM 2951 C CA . LEU A 1 366 ? -8.852 4.129 -6.133 1 98 366 LEU A CA 1
ATOM 2952 C C . LEU A 1 366 ? -9.016 3.238 -7.359 1 98 366 LEU A C 1
ATOM 2954 O O . LEU A 1 366 ? -10.062 3.262 -8.016 1 98 366 LEU A O 1
ATOM 2958 N N . LYS A 1 367 ? -8.008 2.486 -7.656 1 96 367 LYS A N 1
ATOM 2959 C CA . LYS A 1 367 ? -8.047 1.562 -8.781 1 96 367 LYS A CA 1
ATOM 2960 C C . LYS A 1 367 ? -9.203 0.578 -8.648 1 96 367 LYS A C 1
ATOM 2962 O O . LYS A 1 367 ? -9.977 0.383 -9.594 1 96 367 LYS A O 1
ATOM 2967 N N . ILE A 1 368 ? -9.312 -0.002 -7.527 1 95.38 368 ILE A N 1
ATOM 2968 C CA . ILE A 1 368 ? -10.336 -1.015 -7.285 1 95.38 368 ILE A CA 1
ATOM 2969 C C . ILE A 1 368 ? -11.719 -0.369 -7.312 1 95.38 368 ILE A C 1
ATOM 2971 O O . ILE A 1 368 ? -12.664 -0.938 -7.859 1 95.38 368 ILE A O 1
ATOM 2975 N N . ALA A 1 369 ? -11.82 0.815 -6.695 1 97.19 369 ALA A N 1
ATOM 2976 C CA . ALA A 1 369 ? -13.094 1.539 -6.746 1 97.19 369 ALA A CA 1
ATOM 2977 C C . ALA A 1 369 ? -13.508 1.821 -8.188 1 97.19 369 ALA A C 1
ATOM 2979 O O . ALA A 1 369 ? -14.672 1.64 -8.555 1 97.19 369 ALA A O 1
ATOM 2980 N N . ALA A 1 370 ? -12.562 2.252 -8.977 1 97.44 370 ALA A N 1
ATOM 2981 C CA . ALA A 1 370 ? -12.836 2.504 -10.391 1 97.44 370 ALA A CA 1
ATOM 2982 C C . ALA A 1 370 ? -13.289 1.23 -11.094 1 97.44 370 ALA A C 1
ATOM 2984 O O . ALA A 1 370 ? -14.234 1.259 -11.891 1 97.44 370 ALA A O 1
ATOM 2985 N N . ALA A 1 371 ? -12.672 0.15 -10.797 1 94.12 371 ALA A N 1
ATOM 2986 C CA . ALA A 1 371 ? -12.992 -1.137 -11.406 1 94.12 371 ALA A CA 1
ATOM 2987 C C . ALA A 1 371 ? -14.398 -1.586 -11.023 1 94.12 371 ALA A C 1
ATOM 2989 O O . ALA A 1 371 ? -15.039 -2.342 -11.758 1 94.12 371 ALA A O 1
ATOM 2990 N N . ARG A 1 372 ? -14.859 -1.115 -9.875 1 95.06 372 ARG A N 1
ATOM 2991 C CA . ARG A 1 372 ? -16.203 -1.428 -9.422 1 95.06 372 ARG A CA 1
ATOM 2992 C C . ARG A 1 372 ? -17.234 -0.536 -10.109 1 95.06 372 ARG A C 1
ATOM 2994 O O . ARG A 1 372 ? -18.438 -0.695 -9.906 1 95.06 372 ARG A O 1
ATOM 3001 N N . GLY A 1 373 ? -16.766 0.458 -10.875 1 95.38 373 GLY A N 1
ATOM 3002 C CA . GLY A 1 373 ? -17.672 1.324 -11.609 1 95.38 373 GLY A CA 1
ATOM 3003 C C . GLY A 1 373 ? -17.953 2.637 -10.906 1 95.38 373 GLY A C 1
ATOM 3004 O O . GLY A 1 373 ? -18.844 3.383 -11.305 1 95.38 373 GLY A O 1
ATOM 3005 N N . VAL A 1 374 ? -17.234 2.939 -9.828 1 97.69 374 VAL A N 1
ATOM 3006 C CA . VAL A 1 374 ? -17.406 4.191 -9.094 1 97.69 374 VAL A CA 1
ATOM 3007 C C . VAL A 1 374 ? -16.938 5.359 -9.961 1 97.69 374 VAL A C 1
ATOM 3009 O O . VAL A 1 374 ? -15.891 5.285 -10.602 1 97.69 374 VAL A O 1
ATOM 3012 N N . ASP A 1 375 ? -17.75 6.43 -10.016 1 98.5 375 ASP A N 1
ATOM 3013 C CA . ASP A 1 375 ? -17.375 7.641 -10.734 1 98.5 375 ASP A CA 1
ATOM 3014 C C . ASP A 1 375 ? -16.391 8.477 -9.914 1 98.5 375 ASP A C 1
ATOM 3016 O O . ASP A 1 375 ? -16.766 9.07 -8.906 1 98.5 375 ASP A O 1
ATOM 3020 N N . ILE A 1 376 ? -15.148 8.508 -10.344 1 98.75 376 ILE A N 1
ATOM 3021 C CA . ILE A 1 376 ? -14.117 9.188 -9.57 1 98.75 376 ILE A CA 1
ATOM 3022 C C . ILE A 1 376 ? -13.656 10.438 -10.312 1 98.75 376 ILE A C 1
ATOM 3024 O O . ILE A 1 376 ? -13.297 10.375 -11.492 1 98.75 376 ILE A O 1
ATOM 3028 N N . LYS A 1 377 ? -13.68 11.617 -9.68 1 98.81 377 LYS A N 1
ATOM 3029 C CA . LYS A 1 377 ? -13.203 12.891 -10.203 1 98.81 377 LYS A CA 1
ATOM 3030 C C . LYS A 1 377 ? -12.125 13.484 -9.297 1 98.81 377 LYS A C 1
ATOM 3032 O O . LYS A 1 377 ? -12.328 13.625 -8.086 1 98.81 377 LYS A O 1
ATOM 3037 N N . ILE A 1 378 ? -10.984 13.758 -9.875 1 98.81 378 ILE A N 1
ATOM 3038 C CA . ILE A 1 378 ? -9.875 14.383 -9.156 1 98.81 378 ILE A CA 1
ATOM 3039 C C . ILE A 1 378 ? -9.609 15.773 -9.742 1 98.81 378 ILE A C 1
ATOM 3041 O O . ILE A 1 378 ? -9.516 15.938 -10.961 1 98.81 378 ILE A O 1
ATOM 3045 N N . MET A 1 379 ? -9.516 16.766 -8.906 1 98.75 379 MET A N 1
ATOM 3046 C CA . MET A 1 379 ? -9.188 18.125 -9.352 1 98.75 379 MET A CA 1
ATOM 3047 C C . MET A 1 379 ? -7.879 18.594 -8.719 1 98.75 379 MET A C 1
ATOM 3049 O O . MET A 1 379 ? -7.688 18.469 -7.508 1 98.75 379 MET A O 1
ATOM 3053 N N . VAL A 1 380 ? -6.957 19.031 -9.5 1 98.5 380 VAL A N 1
ATOM 3054 C CA . VAL A 1 380 ? -5.684 19.594 -9.078 1 98.5 380 VAL A CA 1
ATOM 3055 C C . VAL A 1 380 ? -5.438 20.922 -9.805 1 98.5 380 VAL A C 1
ATOM 3057 O O . VAL A 1 380 ? -6.09 21.219 -10.805 1 98.5 380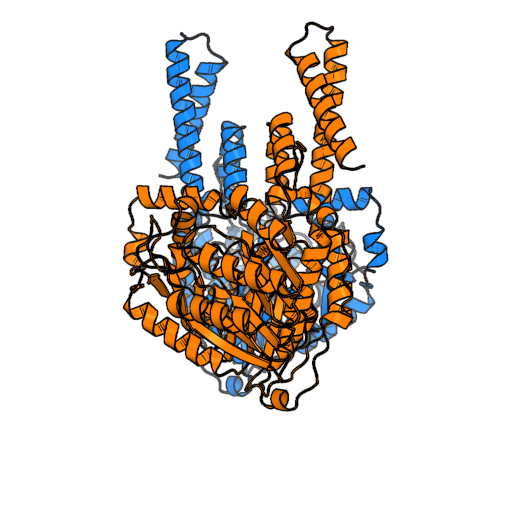 VAL A O 1
ATOM 3060 N N . PRO A 1 381 ? -4.555 21.781 -9.328 1 97.88 381 PRO A N 1
ATOM 3061 C CA . PRO A 1 381 ? -4.266 23.016 -10.07 1 97.88 381 PRO A CA 1
ATOM 3062 C C . PRO A 1 381 ? -3.498 22.75 -11.359 1 97.88 381 PRO A C 1
ATOM 3064 O O . PRO A 1 381 ? -2.641 21.875 -11.414 1 97.88 381 PRO A O 1
ATOM 3067 N N . ARG A 1 382 ? -3.783 23.484 -12.375 1 96.81 382 ARG A N 1
ATOM 3068 C CA . ARG A 1 382 ? -3.006 23.406 -13.609 1 96.81 382 ARG A CA 1
ATOM 3069 C C . ARG A 1 382 ? -1.58 23.906 -13.391 1 96.81 382 ARG A C 1
ATOM 3071 O O . ARG A 1 382 ? -0.623 23.297 -13.867 1 96.81 382 ARG A O 1
ATOM 3078 N N . LYS A 1 383 ? -1.502 25 -12.758 1 94.25 383 LYS A N 1
ATOM 3079 C CA . LYS A 1 383 ? -0.215 25.531 -12.336 1 94.25 383 LYS A CA 1
ATOM 3080 C C . LYS A 1 383 ? -0.041 25.422 -10.82 1 94.25 383 LYS A C 1
ATOM 3082 O O . LYS A 1 383 ? -0.867 25.938 -10.062 1 94.25 383 LYS A O 1
ATOM 3087 N N . ASN A 1 384 ? 1.057 24.719 -10.43 1 93.12 384 ASN A N 1
ATOM 3088 C CA . ASN A 1 384 ? 1.341 24.547 -9.008 1 93.12 384 ASN A CA 1
ATOM 3089 C C . ASN A 1 384 ? 2.383 25.547 -8.516 1 93.12 384 ASN A C 1
ATOM 3091 O O . ASN A 1 384 ? 2.877 26.359 -9.297 1 93.12 384 ASN A O 1
ATOM 3095 N N . ASP A 1 385 ? 2.615 25.531 -7.281 1 89.81 385 ASP A N 1
ATOM 3096 C CA . ASP A 1 385 ? 3.49 26.531 -6.66 1 89.81 385 ASP A CA 1
ATOM 3097 C C . ASP A 1 385 ? 4.953 26.109 -6.754 1 89.81 385 ASP A C 1
ATOM 3099 O O . ASP A 1 385 ? 5.848 26.844 -6.332 1 89.81 385 ASP A O 1
ATOM 3103 N N . GLY A 1 386 ? 5.215 24.938 -7.359 1 91.5 386 GLY A N 1
ATOM 3104 C CA . GLY A 1 386 ? 6.598 24.5 -7.477 1 91.5 386 GLY A CA 1
ATOM 3105 C C . GLY A 1 386 ? 6.789 23.422 -8.523 1 91.5 386 GLY A C 1
ATOM 3106 O O . GLY A 1 386 ? 5.832 22.75 -8.922 1 91.5 386 GLY A O 1
ATOM 3107 N N . PHE A 1 387 ? 8.062 23.234 -8.891 1 93.94 387 PHE A N 1
ATOM 3108 C CA . PHE A 1 387 ? 8.414 22.25 -9.906 1 93.94 387 PHE A CA 1
ATOM 3109 C C . PHE A 1 387 ? 8.125 20.844 -9.43 1 93.94 387 PHE A C 1
ATOM 3111 O O . PHE A 1 387 ? 7.449 20.078 -10.117 1 93.94 387 PHE A O 1
ATOM 3118 N N . LEU A 1 388 ? 8.57 20.516 -8.25 1 94.62 388 LEU A N 1
ATOM 3119 C CA . LEU A 1 388 ? 8.43 19.156 -7.738 1 94.62 388 LEU A CA 1
ATOM 3120 C C . LEU A 1 388 ? 6.961 18.812 -7.477 1 94.62 388 LEU A C 1
ATOM 3122 O O . LEU A 1 388 ? 6.508 17.719 -7.781 1 94.62 388 LEU A O 1
ATOM 3126 N N . THR A 1 389 ? 6.246 19.781 -6.945 1 94.75 389 THR A N 1
ATOM 3127 C CA . THR A 1 389 ? 4.844 19.547 -6.645 1 94.75 389 THR A CA 1
ATOM 3128 C C . THR A 1 389 ? 4.023 19.438 -7.926 1 94.75 389 THR A C 1
ATOM 3130 O O . THR A 1 389 ? 3.145 18.578 -8.039 1 94.75 389 THR A O 1
ATOM 3133 N N . GLN A 1 390 ? 4.398 20.25 -8.898 1 95.56 390 GLN A N 1
ATOM 3134 C CA . GLN A 1 390 ? 3.701 20.25 -10.18 1 95.56 390 GLN A CA 1
ATOM 3135 C C . GLN A 1 390 ? 3.91 18.922 -10.906 1 95.56 390 GLN A C 1
ATOM 3137 O O . GLN A 1 390 ? 2.945 18.219 -11.211 1 95.56 390 GLN A O 1
ATOM 3142 N N . TYR A 1 391 ? 5.094 18.625 -11.094 1 96.12 391 TYR A N 1
ATOM 3143 C CA . TYR A 1 391 ? 5.398 17.484 -11.938 1 96.12 391 TYR A CA 1
ATOM 3144 C C . TYR A 1 391 ? 5.281 16.172 -11.148 1 96.12 391 TYR A C 1
ATOM 3146 O O . TYR A 1 391 ? 5.023 15.117 -11.727 1 96.12 391 TYR A O 1
ATOM 3154 N N . GLY A 1 392 ? 5.488 16.266 -9.844 1 95.81 392 GLY A N 1
ATOM 3155 C CA . GLY A 1 392 ? 5.156 15.109 -9.016 1 95.81 392 GLY A CA 1
ATOM 3156 C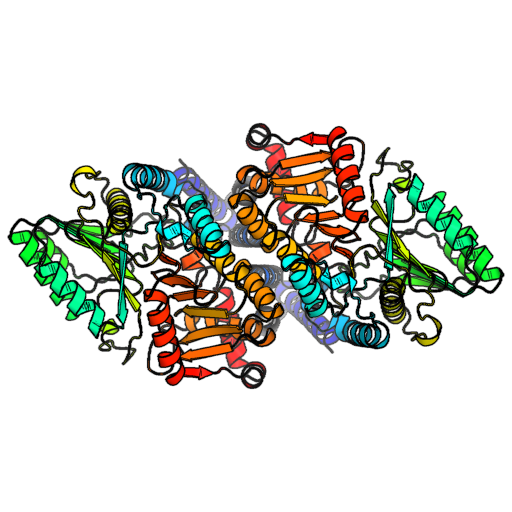 C . GLY A 1 392 ? 3.699 14.695 -9.117 1 95.81 392 GLY A C 1
ATOM 3157 O O . GLY A 1 392 ? 3.395 13.516 -9.312 1 95.81 392 GLY A O 1
ATOM 3158 N N . THR A 1 393 ? 2.861 15.672 -9.047 1 97.31 393 THR A N 1
ATOM 3159 C CA . THR A 1 393 ? 1.429 15.438 -9.18 1 97.31 393 THR A CA 1
ATOM 3160 C C . THR A 1 393 ? 1.105 14.867 -10.562 1 97.31 393 THR A C 1
ATOM 3162 O O . THR A 1 393 ? 0.424 13.844 -10.672 1 97.31 393 THR A O 1
ATOM 3165 N N . ASN A 1 394 ? 1.663 15.484 -11.57 1 97.38 394 ASN A N 1
ATOM 3166 C CA . ASN A 1 394 ? 1.388 15.078 -12.945 1 97.38 394 ASN A CA 1
ATOM 3167 C C . ASN A 1 394 ? 1.838 13.641 -13.203 1 97.38 394 ASN A C 1
ATOM 3169 O O . ASN A 1 394 ? 1.236 12.93 -14.008 1 97.38 394 ASN A O 1
ATOM 3173 N N . SER A 1 395 ? 2.863 13.258 -12.531 1 96.5 395 SER A N 1
ATOM 3174 C CA . SER A 1 395 ? 3.451 11.945 -12.766 1 96.5 395 SER A CA 1
ATOM 3175 C C . SER A 1 395 ? 2.48 10.828 -12.383 1 96.5 395 SER A C 1
ATOM 3177 O O . SER A 1 395 ? 2.652 9.68 -12.797 1 96.5 395 SER A O 1
ATOM 3179 N N . TYR A 1 396 ? 1.464 11.109 -11.68 1 96.44 396 TYR A N 1
ATOM 3180 C CA . TYR A 1 396 ? 0.542 10.078 -11.219 1 96.44 396 TYR A CA 1
ATOM 3181 C C . TYR A 1 396 ? -0.718 10.047 -12.078 1 96.44 396 TYR A C 1
ATOM 3183 O O . TYR A 1 396 ? -1.599 9.211 -11.867 1 96.44 396 TYR A O 1
ATOM 3191 N N . PHE A 1 397 ? -0.804 11 -13.039 1 97.62 397 PHE A N 1
ATOM 3192 C CA . PHE A 1 397 ? -1.99 11.078 -13.891 1 97.62 397 PHE A CA 1
ATOM 3193 C C . PHE A 1 397 ? -2.172 9.797 -14.688 1 97.62 397 PHE A C 1
ATOM 3195 O O . PHE A 1 397 ? -3.291 9.297 -14.828 1 97.62 397 PHE A O 1
ATOM 3202 N N . GLY A 1 398 ? -1.081 9.305 -15.25 1 95.75 398 GLY A N 1
ATOM 3203 C CA . GLY A 1 398 ? -1.163 8.133 -16.109 1 95.75 398 GLY A CA 1
ATOM 3204 C C . GLY A 1 398 ? -1.844 6.949 -15.438 1 95.75 398 GLY A C 1
ATOM 3205 O O . GLY A 1 398 ? -2.727 6.32 -16.031 1 95.75 398 GLY A O 1
ATOM 3206 N N . GLU A 1 399 ? -1.459 6.66 -14.234 1 93.5 399 GLU A N 1
ATOM 3207 C CA . GLU A 1 399 ? -2.027 5.547 -13.477 1 93.5 399 GLU A CA 1
ATOM 3208 C C . GLU A 1 399 ? -3.525 5.738 -13.258 1 93.5 399 GLU A C 1
ATOM 3210 O O . GLU A 1 399 ? -4.293 4.773 -13.305 1 93.5 399 GLU A O 1
ATOM 3215 N N . MET A 1 400 ? -3.92 6.941 -13.016 1 97.38 400 MET A N 1
ATOM 3216 C CA . MET A 1 400 ? -5.328 7.254 -12.781 1 97.38 400 MET A CA 1
ATOM 3217 C C . MET A 1 400 ? -6.121 7.18 -14.086 1 97.38 400 MET A C 1
ATOM 3219 O O . MET A 1 400 ? -7.188 6.562 -14.133 1 97.38 400 MET A O 1
ATOM 3223 N N . LEU A 1 401 ? -5.555 7.766 -15.102 1 97.56 401 LEU A N 1
ATOM 3224 C CA . LEU A 1 401 ? -6.234 7.812 -16.391 1 97.56 401 LEU A CA 1
ATOM 3225 C C . LEU A 1 401 ? -6.418 6.41 -16.969 1 97.56 401 LEU A C 1
ATOM 3227 O O . LEU A 1 401 ? -7.438 6.125 -17.594 1 97.56 401 LEU A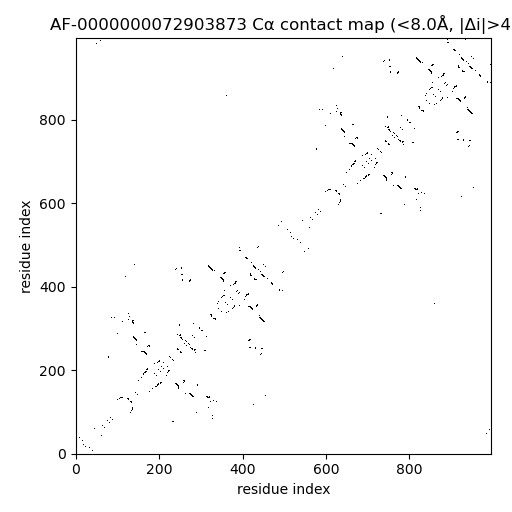 O 1
ATOM 3231 N N . ASN A 1 402 ? -5.48 5.555 -16.75 1 93.19 402 ASN A N 1
ATOM 3232 C CA . ASN A 1 402 ? -5.566 4.176 -17.219 1 93.19 402 ASN A CA 1
ATOM 3233 C C . ASN A 1 402 ? -6.738 3.438 -16.578 1 93.19 402 ASN A C 1
ATOM 3235 O O . ASN A 1 402 ? -7.254 2.475 -17.141 1 93.19 402 ASN A O 1
ATOM 3239 N N . GLU A 1 403 ? -7.156 3.85 -15.383 1 93.81 403 GLU A N 1
ATOM 3240 C CA . GLU A 1 403 ? -8.297 3.254 -14.695 1 93.81 403 GLU A CA 1
ATOM 3241 C C . GLU A 1 403 ? -9.578 4.023 -14.984 1 93.81 403 GLU A C 1
ATOM 3243 O O . GLU A 1 403 ? -10.586 3.846 -14.297 1 93.81 403 GLU A O 1
ATOM 3248 N N . ASN A 1 404 ? -9.508 4.953 -15.906 1 94.88 404 ASN A N 1
ATOM 3249 C CA . ASN A 1 404 ? -10.633 5.766 -16.359 1 94.88 404 ASN A CA 1
ATOM 3250 C C . ASN A 1 404 ? -11.117 6.711 -15.258 1 94.88 404 ASN A C 1
ATOM 3252 O O . ASN A 1 404 ? -12.312 6.945 -15.117 1 94.88 404 ASN A O 1
ATOM 3256 N N . ILE A 1 405 ? -10.242 7.109 -14.422 1 98.31 405 ILE A N 1
ATOM 3257 C CA . ILE A 1 405 ? -10.516 8.156 -13.445 1 98.31 405 ILE A CA 1
ATOM 3258 C C . ILE A 1 405 ? -10.383 9.531 -14.102 1 98.31 405 ILE A C 1
ATOM 3260 O O . ILE A 1 405 ? -9.422 9.781 -14.828 1 98.31 405 ILE A O 1
ATOM 3264 N N . ASN A 1 406 ? -11.359 10.383 -13.883 1 98.56 406 ASN A N 1
ATOM 3265 C CA . ASN A 1 406 ? -11.352 11.711 -14.477 1 98.56 406 ASN A CA 1
ATOM 3266 C C . ASN A 1 406 ? -10.484 12.68 -13.68 1 98.56 406 ASN A C 1
ATOM 3268 O O . ASN A 1 406 ? -10.594 12.75 -12.453 1 98.56 406 ASN A O 1
ATOM 3272 N N . ILE A 1 407 ? -9.648 13.352 -14.406 1 98.69 407 ILE A N 1
ATOM 3273 C CA . ILE A 1 407 ? -8.781 14.352 -13.789 1 98.69 407 ILE A CA 1
ATOM 3274 C C . ILE A 1 407 ? -9.07 15.727 -14.383 1 98.69 407 ILE A C 1
ATOM 3276 O O . ILE A 1 407 ? -9.102 15.891 -15.602 1 98.69 407 ILE A O 1
ATOM 3280 N N . TYR A 1 408 ? -9.32 16.688 -13.555 1 98.75 408 TYR A N 1
ATOM 3281 C CA . TYR A 1 408 ? -9.547 18.078 -13.938 1 98.75 408 TYR A CA 1
ATOM 3282 C C . TYR A 1 408 ? -8.438 18.984 -13.414 1 98.75 408 TYR A C 1
ATOM 3284 O O . TYR A 1 408 ? -8.047 18.875 -12.25 1 98.75 408 TYR A O 1
ATOM 3292 N N . GLN A 1 409 ? -7.91 19.766 -14.242 1 98.5 409 GLN A N 1
ATOM 3293 C CA . GLN A 1 409 ? -6.914 20.75 -13.836 1 98.5 409 GLN A CA 1
ATOM 3294 C C . GLN A 1 409 ? -7.512 22.156 -13.766 1 98.5 409 GLN A C 1
ATOM 3296 O O . GLN A 1 409 ? -7.941 22.703 -14.789 1 98.5 409 GLN A O 1
ATOM 3301 N N . TYR A 1 410 ? -7.578 22.75 -12.625 1 98.31 410 TYR A N 1
ATOM 3302 C CA . TYR A 1 410 ? -8.141 24.062 -12.375 1 98.31 410 TYR A CA 1
ATOM 3303 C C . TYR A 1 410 ? -7.266 25.156 -12.977 1 98.31 410 TYR A C 1
ATOM 3305 O O . TYR A 1 410 ? -6.059 25.203 -12.727 1 98.31 410 TYR A O 1
ATOM 3313 N N . GLU A 1 411 ? -7.848 26.141 -13.688 1 97.12 411 GLU A N 1
ATOM 3314 C CA . GLU A 1 411 ? -7.051 27.062 -14.492 1 97.12 411 GLU A CA 1
ATOM 3315 C C . GLU A 1 411 ? -7.172 28.5 -13.992 1 97.12 411 GLU A C 1
ATOM 3317 O O . GLU A 1 411 ? -6.371 29.359 -14.359 1 97.12 411 GLU A O 1
ATOM 3322 N N . LYS A 1 412 ? -8.117 28.781 -13.219 1 95.25 412 LYS A N 1
ATOM 3323 C CA . LYS A 1 412 ? -8.391 30.172 -12.828 1 95.25 412 LYS A CA 1
ATOM 3324 C C . LYS A 1 412 ? -7.297 30.703 -11.906 1 95.25 412 LYS A C 1
ATOM 3326 O O . LYS A 1 412 ? -7.043 31.906 -11.883 1 95.25 412 LYS A O 1
ATOM 3331 N N . GLY A 1 413 ? -6.66 29.891 -11.219 1 95 413 GLY A N 1
ATOM 3332 C CA . GLY A 1 413 ? -5.629 30.219 -10.25 1 95 413 GLY A CA 1
ATOM 3333 C C . GLY A 1 413 ? -5.059 28.984 -9.547 1 95 413 GLY A C 1
ATOM 3334 O O . GLY A 1 413 ? -4.949 27.922 -10.148 1 95 413 GLY A O 1
ATOM 3335 N N . PHE A 1 414 ? -4.645 29.234 -8.305 1 95.69 414 PHE A N 1
ATOM 3336 C CA . PHE A 1 414 ? -4.105 28.125 -7.527 1 95.69 414 PHE A CA 1
ATOM 3337 C C . PHE A 1 414 ? -5.199 27.453 -6.703 1 95.69 414 PHE A C 1
ATOM 3339 O O . PHE A 1 414 ? -5.754 28.062 -5.785 1 95.69 414 PHE A O 1
ATOM 3346 N N . MET A 1 415 ? -5.535 26.312 -7.105 1 95.75 415 MET A N 1
ATOM 3347 C CA . MET A 1 415 ? -6.488 25.516 -6.336 1 95.75 415 MET A CA 1
ATOM 3348 C C . MET A 1 415 ? -5.812 24.859 -5.141 1 95.75 415 MET A C 1
ATOM 3350 O O . MET A 1 415 ? -4.977 23.969 -5.305 1 95.75 415 MET A O 1
ATOM 3354 N N . HIS A 1 416 ? -6.219 25.234 -3.924 1 96.06 416 HIS A N 1
ATOM 3355 C CA . HIS A 1 416 ? -5.508 24.828 -2.715 1 96.06 416 HIS A CA 1
ATOM 3356 C C . HIS A 1 416 ? -6.449 24.156 -1.719 1 96.06 416 HIS A C 1
ATOM 3358 O O . HIS A 1 416 ? -6.051 23.859 -0.59 1 96.06 416 HIS A O 1
ATOM 3364 N N . HIS A 1 417 ? -7.684 24.031 -2.051 1 91.56 417 HIS A N 1
ATOM 3365 C CA . HIS A 1 417 ? -8.555 23.406 -1.051 1 91.56 417 HIS A CA 1
ATOM 3366 C C . HIS A 1 417 ? -8.352 21.906 -0.991 1 91.56 417 HIS A C 1
ATOM 3368 O O . HIS A 1 417 ? -7.793 21.312 -1.919 1 91.56 417 HIS A O 1
ATOM 3374 N N . LYS A 1 418 ? -8.641 21.25 0.126 1 97.06 418 LYS A N 1
ATOM 3375 C CA . LYS A 1 418 ? -8.453 19.844 0.453 1 97.06 418 LYS A CA 1
ATOM 3376 C C . LYS A 1 418 ? -9.781 19.188 0.822 1 97.06 418 LYS A C 1
ATOM 3378 O O . LYS A 1 418 ? -10.227 19.266 1.969 1 97.06 418 LYS A O 1
ATOM 3383 N N . ILE A 1 419 ? -10.328 18.562 -0.131 1 97.88 419 ILE A N 1
ATOM 3384 C CA . ILE A 1 419 ? -11.617 17.922 0.14 1 97.88 419 ILE A CA 1
ATOM 3385 C C . ILE A 1 419 ? -11.625 16.516 -0.429 1 97.88 419 ILE A C 1
ATOM 3387 O O . ILE A 1 419 ? -11.008 16.25 -1.465 1 97.88 419 ILE A O 1
ATOM 3391 N N . LEU A 1 420 ? -12.203 15.586 0.196 1 98.62 420 LEU A N 1
ATOM 3392 C CA . LEU A 1 420 ? -12.539 14.227 -0.232 1 98.62 420 LEU A CA 1
ATOM 3393 C C . LEU A 1 420 ? -13.984 13.891 0.1 1 98.62 420 LEU A C 1
ATOM 3395 O O . LEU A 1 420 ? -14.398 13.977 1.26 1 98.62 420 LEU A O 1
ATOM 3399 N N . ILE A 1 421 ? -14.812 13.633 -0.901 1 98.62 421 ILE A N 1
ATOM 3400 C CA . ILE A 1 421 ? -16.219 13.328 -0.718 1 98.62 421 ILE A CA 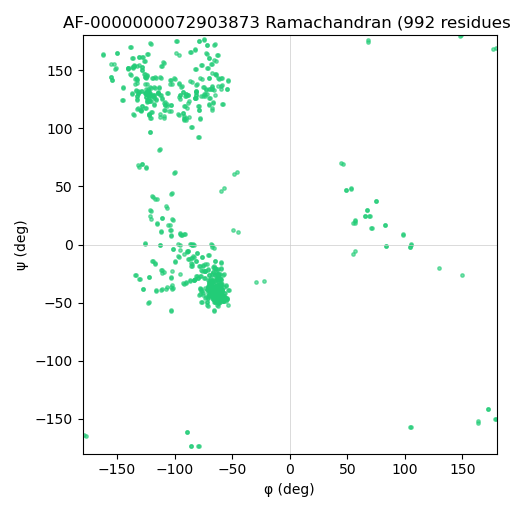1
ATOM 3401 C C . ILE A 1 421 ? -16.531 11.953 -1.307 1 98.62 421 ILE A C 1
ATOM 3403 O O . ILE A 1 421 ? -16.078 11.625 -2.406 1 98.62 421 ILE A O 1
ATOM 3407 N N . VAL A 1 422 ? -17.281 11.156 -0.591 1 97.88 422 VAL A N 1
ATOM 3408 C CA . VAL A 1 422 ? -17.656 9.82 -1.041 1 97.88 422 VAL A CA 1
ATOM 3409 C C . VAL A 1 422 ? -19.188 9.695 -1.04 1 97.88 422 VAL A C 1
ATOM 3411 O O . VAL A 1 422 ? -19.828 9.945 -0.023 1 97.88 422 VAL A O 1
ATOM 3414 N N . ASP A 1 423 ? -19.828 9.344 -2.148 1 96.94 423 ASP A N 1
ATOM 3415 C CA . ASP A 1 423 ? -21.234 9.008 -2.355 1 96.94 423 ASP A CA 1
ATOM 3416 C C . ASP A 1 423 ? -22.141 10.148 -1.89 1 96.94 423 ASP A C 1
ATOM 3418 O O . ASP A 1 423 ? -23.234 9.898 -1.36 1 96.94 423 ASP A O 1
ATOM 3422 N N . ASP A 1 424 ? -21.609 11.359 -1.787 1 95.75 424 ASP A N 1
ATOM 3423 C CA . ASP A 1 424 ? -22.344 12.562 -1.412 1 95.75 424 ASP A CA 1
ATOM 3424 C C . ASP A 1 424 ? -22.844 12.477 0.027 1 95.75 424 ASP A C 1
ATOM 3426 O O . ASP A 1 424 ? -23.844 13.102 0.38 1 95.75 424 ASP A O 1
ATOM 3430 N N . LYS A 1 425 ? -22.125 11.633 0.81 1 94.81 425 LYS A N 1
ATOM 3431 C CA . LYS A 1 425 ? -22.641 11.391 2.154 1 94.81 425 LYS A CA 1
ATOM 3432 C C . LYS A 1 425 ? -21.547 11.57 3.203 1 94.81 425 LYS A C 1
ATOM 3434 O O . LYS A 1 425 ? -21.844 11.852 4.367 1 94.81 425 LYS A O 1
ATOM 3439 N N . ILE A 1 426 ? -20.344 11.32 2.842 1 97.12 426 ILE A N 1
ATOM 3440 C CA . ILE A 1 426 ? -19.188 11.477 3.734 1 97.12 426 ILE A CA 1
ATOM 3441 C C . ILE A 1 426 ? -18.188 12.438 3.115 1 97.12 426 ILE A C 1
ATOM 3443 O O . ILE A 1 426 ? -17.859 12.328 1.931 1 97.12 426 ILE A O 1
ATOM 3447 N N . ALA A 1 427 ? -17.719 13.383 3.896 1 98.19 427 ALA A N 1
ATOM 3448 C CA . ALA A 1 427 ? -16.766 14.352 3.379 1 98.19 427 ALA A CA 1
ATOM 3449 C C . ALA A 1 427 ? -15.656 14.625 4.398 1 98.19 427 ALA A C 1
ATOM 3451 O O . ALA A 1 427 ? -15.867 14.492 5.605 1 98.19 427 ALA A O 1
ATOM 3452 N N . SER A 1 428 ? -14.508 14.867 3.918 1 98.31 428 SER A N 1
ATOM 3453 C CA . SER A 1 428 ? -13.391 15.375 4.707 1 98.31 428 SER A CA 1
ATOM 3454 C C . SER A 1 428 ? -12.938 16.75 4.203 1 98.31 428 SER A C 1
ATOM 3456 O O . SER A 1 428 ? -12.773 16.938 2.998 1 98.31 428 SER A O 1
ATOM 3458 N N . VAL A 1 429 ? -12.828 17.703 5.074 1 97.75 429 VAL A N 1
ATOM 3459 C CA . VAL A 1 429 ? -12.312 19.047 4.805 1 97.75 429 VAL A CA 1
ATOM 3460 C C . VAL A 1 429 ? -11.312 19.438 5.883 1 97.75 429 VAL A C 1
ATOM 3462 O O . VAL A 1 429 ? -11.531 19.188 7.07 1 97.75 429 VAL A O 1
ATOM 3465 N N . GLY A 1 430 ? -10.172 19.953 5.438 1 97.38 430 GLY A N 1
ATOM 3466 C CA . GLY A 1 430 ? -9.219 20.375 6.457 1 97.38 430 GLY A CA 1
ATOM 3467 C C . GLY A 1 430 ? -7.875 20.781 5.883 1 97.38 430 GLY A C 1
ATOM 3468 O O . GLY A 1 430 ? -7.805 21.469 4.863 1 97.38 430 GLY A O 1
ATOM 3469 N N . THR A 1 431 ? -6.844 20.391 6.629 1 97.69 431 THR A N 1
ATOM 3470 C CA . THR A 1 431 ? -5.512 20.875 6.27 1 97.69 431 THR A CA 1
ATOM 3471 C C . THR A 1 431 ? -4.75 19.812 5.484 1 97.69 431 THR A C 1
ATOM 3473 O O . THR A 1 431 ? -3.771 20.109 4.801 1 97.69 431 THR A O 1
ATOM 3476 N N . ALA A 1 432 ? -5.219 18.578 5.508 1 97 432 ALA A N 1
ATOM 3477 C CA . ALA A 1 432 ? -4.434 17.484 4.945 1 97 432 ALA A CA 1
ATOM 3478 C C . ALA A 1 432 ? -4.602 17.406 3.43 1 97 432 ALA A C 1
ATOM 3480 O O . ALA A 1 432 ? -5.723 17.359 2.924 1 97 432 ALA A O 1
ATOM 3481 N N . ASN A 1 433 ? -3.516 17.422 2.703 1 96.44 433 ASN A N 1
ATOM 3482 C CA . ASN A 1 433 ? -3.473 17.125 1.277 1 96.44 433 ASN A CA 1
ATOM 3483 C C . ASN A 1 433 ? -3.521 15.617 1.024 1 96.44 433 ASN A C 1
ATOM 3485 O O . ASN A 1 433 ? -3.6 14.828 1.967 1 96.44 433 ASN A O 1
ATOM 3489 N N . VAL A 1 434 ? -3.58 15.281 -0.26 1 96.94 434 VAL A N 1
ATOM 3490 C CA . VAL A 1 434 ? -3.439 13.883 -0.631 1 96.94 434 VAL A CA 1
ATOM 3491 C C . VAL A 1 434 ? -2.018 13.617 -1.122 1 96.94 434 VAL A C 1
ATOM 3493 O O . VAL A 1 434 ? -1.814 13.227 -2.273 1 96.94 434 VAL A O 1
ATOM 3496 N N . ASP A 1 435 ? -1.094 13.82 -0.265 1 94.69 435 ASP A N 1
ATOM 3497 C CA . ASP A 1 435 ? 0.316 13.562 -0.537 1 94.69 435 ASP A CA 1
ATOM 3498 C C . ASP A 1 435 ? 0.993 12.898 0.659 1 94.69 435 ASP A C 1
ATOM 3500 O O . ASP A 1 435 ? 0.394 12.773 1.73 1 94.69 435 ASP A O 1
ATOM 3504 N N . ILE A 1 436 ? 2.111 12.461 0.498 1 90.12 436 ILE A N 1
ATOM 3505 C CA . ILE A 1 436 ? 2.775 11.641 1.5 1 90.12 436 ILE A CA 1
ATOM 3506 C C . ILE A 1 436 ? 3.107 12.484 2.727 1 90.12 436 ILE A C 1
ATOM 3508 O O . ILE A 1 436 ? 2.965 12.023 3.863 1 90.12 436 ILE A O 1
ATOM 3512 N N . ARG A 1 437 ? 3.496 13.664 2.607 1 89.44 437 ARG A N 1
ATOM 3513 C CA . ARG A 1 437 ? 3.852 14.531 3.725 1 89.44 437 ARG A CA 1
ATOM 3514 C C . ARG A 1 437 ? 2.656 14.758 4.645 1 89.44 437 ARG A C 1
ATOM 3516 O O . ARG A 1 437 ? 2.777 14.641 5.867 1 89.44 437 ARG A O 1
ATOM 3523 N N . SER A 1 438 ? 1.562 15.07 4.078 1 92.69 438 SER A N 1
ATOM 3524 C CA . SER A 1 438 ? 0.355 15.305 4.863 1 92.69 438 SER A CA 1
ATOM 3525 C C . SER A 1 438 ? -0.135 14.023 5.523 1 92.69 438 SER A C 1
ATOM 3527 O O . SER A 1 438 ? -0.659 14.055 6.637 1 92.69 438 SER A O 1
ATOM 3529 N N . LEU A 1 439 ? 0.094 12.961 4.84 1 90.94 439 LEU A N 1
ATOM 3530 C CA . LEU A 1 439 ? -0.48 11.695 5.297 1 90.94 439 LEU A CA 1
ATOM 3531 C C . LEU A 1 439 ? 0.418 11.039 6.34 1 90.94 439 LEU A C 1
ATOM 3533 O O . LEU A 1 439 ? -0.043 10.211 7.129 1 90.94 439 LEU A O 1
ATOM 3537 N N . GLN A 1 440 ? 1.705 11.484 6.379 1 83.69 440 GLN A N 1
ATOM 3538 C CA . GLN A 1 440 ? 2.598 10.719 7.238 1 83.69 440 GLN A CA 1
ATOM 3539 C C . GLN A 1 440 ? 3.451 11.633 8.109 1 83.69 440 GLN A C 1
ATOM 3541 O O . GLN A 1 440 ? 3.883 11.242 9.195 1 83.69 440 GLN A O 1
ATOM 3546 N N . LEU A 1 441 ? 3.73 12.883 7.688 1 82.88 441 LEU A N 1
ATOM 3547 C CA . LEU A 1 441 ? 4.785 13.648 8.344 1 82.88 441 LEU A CA 1
ATOM 3548 C C . LEU A 1 441 ? 4.207 14.883 9.031 1 82.88 441 LEU A C 1
ATOM 3550 O O . LEU A 1 441 ? 4.59 15.195 10.164 1 82.88 441 LEU A O 1
ATOM 3554 N N . ASN A 1 442 ? 3.297 15.477 8.422 1 89 442 ASN A N 1
ATOM 3555 C CA . ASN A 1 442 ? 2.775 16.734 8.93 1 89 442 ASN A CA 1
ATOM 3556 C C . ASN A 1 442 ? 1.726 16.516 10.016 1 89 442 ASN A C 1
ATOM 3558 O O . ASN A 1 442 ? 1.05 15.484 10.031 1 89 442 ASN A O 1
ATOM 3562 N N . PHE A 1 443 ? 1.693 17.516 10.891 1 90.88 443 PHE A N 1
ATOM 3563 C CA . PHE A 1 443 ? 0.535 17.594 11.773 1 90.88 443 PHE A CA 1
ATOM 3564 C C . PHE A 1 443 ? -0.658 18.203 11.047 1 90.88 443 PHE A C 1
ATOM 3566 O O . PHE A 1 443 ? -0.579 19.328 10.539 1 90.88 443 PHE A O 1
ATOM 3573 N N . GLU A 1 444 ? -1.682 17.422 10.969 1 95.31 444 GLU A N 1
ATOM 3574 C CA . GLU A 1 444 ? -2.857 17.844 10.211 1 95.31 444 GLU A CA 1
ATOM 3575 C C . GLU A 1 444 ? -4.109 17.828 11.078 1 95.31 444 GLU A C 1
ATOM 3577 O O . GLU A 1 444 ? -4.117 17.219 12.156 1 95.31 444 GLU A O 1
ATOM 3582 N N . ILE A 1 445 ? -5.137 18.484 10.625 1 96.06 445 ILE A N 1
ATOM 3583 C CA . ILE A 1 445 ? -6.449 18.453 11.266 1 96.06 445 ILE A CA 1
ATOM 3584 C C . ILE A 1 445 ? -7.539 18.531 10.195 1 96.06 445 ILE A C 1
ATOM 3586 O O . ILE A 1 445 ? -7.508 19.406 9.328 1 96.06 445 ILE A O 1
ATOM 3590 N N . ASN A 1 446 ? -8.43 17.547 10.211 1 97.62 446 ASN A N 1
ATOM 3591 C CA . ASN A 1 446 ? -9.539 17.516 9.266 1 97.62 446 ASN A CA 1
ATOM 3592 C C . ASN A 1 446 ? -10.875 17.328 9.977 1 97.62 446 ASN A C 1
ATOM 3594 O O . ASN A 1 446 ? -10.938 16.734 11.055 1 97.62 446 ASN A O 1
ATOM 3598 N N . VAL A 1 447 ? -11.906 17.875 9.375 1 97.38 447 VAL A N 1
ATOM 3599 C CA . VAL A 1 447 ? -13.281 17.688 9.805 1 97.38 447 VAL A CA 1
ATOM 3600 C C . VAL A 1 447 ? -13.977 16.688 8.883 1 97.38 447 VAL A C 1
ATOM 3602 O O . VAL A 1 447 ? -14.047 16.891 7.668 1 97.38 447 VAL A O 1
ATOM 3605 N N . PHE A 1 448 ? -14.438 15.617 9.477 1 97.31 448 PHE A N 1
ATOM 3606 C CA . PHE A 1 448 ? -15.234 14.641 8.75 1 97.31 448 PHE A CA 1
ATOM 3607 C C . PHE A 1 448 ? -16.719 14.906 8.938 1 97.31 448 PHE A C 1
ATOM 3609 O O . PHE A 1 448 ? -17.188 15.109 10.062 1 97.31 448 PHE A O 1
ATOM 3616 N N . LEU A 1 449 ? -17.422 14.977 7.898 1 96.69 449 LEU A N 1
ATOM 3617 C CA . LEU A 1 449 ? -18.859 15.273 7.887 1 96.69 449 LEU A CA 1
ATOM 3618 C C . LEU A 1 449 ? -19.656 14.07 7.406 1 96.69 449 LEU A C 1
ATOM 3620 O O . LEU A 1 449 ? -19.266 13.398 6.445 1 96.69 449 LEU A O 1
ATOM 3624 N N . LEU A 1 450 ? -20.734 13.789 8.109 1 94.69 450 LEU A N 1
ATOM 3625 C CA . LEU A 1 450 ? -21.641 12.711 7.746 1 94.69 450 LEU A CA 1
ATOM 3626 C C . LEU A 1 450 ? -23.062 13.234 7.59 1 94.69 450 LEU A C 1
ATOM 3628 O O . LEU A 1 450 ? -23.594 13.891 8.492 1 94.69 450 LEU A O 1
ATOM 3632 N N . HIS A 1 451 ? -23.672 12.914 6.543 1 88.56 451 HIS A N 1
ATOM 3633 C CA . HIS A 1 451 ? -25.062 13.25 6.332 1 88.56 451 HIS A CA 1
ATOM 3634 C C . HIS A 1 451 ? -25.328 14.727 6.629 1 88.56 451 HIS A C 1
ATOM 3636 O O . HIS A 1 451 ? -26.266 15.062 7.352 1 88.56 451 HIS A O 1
ATOM 3642 N N . SER A 1 452 ? -24.516 15.68 6.148 1 88.31 452 SER A N 1
ATOM 3643 C CA . SER A 1 452 ? -24.578 17.109 6.453 1 88.31 452 SER A CA 1
ATOM 3644 C C . SER A 1 452 ? -24.891 17.922 5.203 1 88.31 452 SER A C 1
ATOM 3646 O O . SER A 1 452 ? -24.469 17.562 4.102 1 88.31 452 SER A O 1
ATOM 3648 N N . LYS A 1 453 ? -25.672 18.953 5.414 1 91.19 453 LYS A N 1
ATOM 3649 C CA . LYS A 1 453 ? -25.969 19.875 4.32 1 91.19 453 LYS A CA 1
ATOM 3650 C C . LYS A 1 453 ? -24.688 20.531 3.799 1 91.19 453 LYS A C 1
ATOM 3652 O O . LYS A 1 453 ? -24.625 20.922 2.629 1 91.19 453 LYS A O 1
ATOM 3657 N N . THR A 1 454 ? -23.75 20.594 4.652 1 95 454 THR A N 1
ATOM 3658 C CA . THR A 1 454 ? -22.469 21.172 4.281 1 95 454 THR A CA 1
ATOM 3659 C C . THR A 1 454 ? -21.844 20.391 3.119 1 95 454 THR A C 1
ATOM 3661 O O . THR A 1 454 ? -21.172 20.984 2.266 1 95 454 THR A O 1
ATOM 3664 N N . ILE A 1 455 ? -22.125 19.125 3.02 1 97.12 455 ILE A N 1
ATOM 3665 C CA . ILE A 1 455 ? -21.562 18.281 1.971 1 97.12 455 ILE A CA 1
ATOM 3666 C C . ILE A 1 455 ? -22.109 18.703 0.613 1 97.12 455 ILE A C 1
ATOM 3668 O O . ILE A 1 455 ? -21.375 18.781 -0.373 1 97.12 455 ILE A O 1
ATOM 3672 N N . GLN A 1 456 ? -23.359 19.062 0.598 1 96.88 456 GLN A N 1
ATOM 3673 C CA . GLN A 1 456 ? -23.984 19.5 -0.65 1 96.88 456 GLN A CA 1
ATOM 3674 C C . GLN A 1 456 ? -23.375 20.812 -1.146 1 96.88 456 GLN A C 1
ATOM 3676 O O . GLN A 1 456 ? -23.219 21 -2.352 1 96.88 456 GLN A O 1
ATOM 3681 N N . GLN A 1 457 ? -23.109 21.625 -0.184 1 97.38 457 GLN A N 1
ATOM 3682 C CA . GLN A 1 457 ? -22.469 22.891 -0.563 1 97.38 457 GLN A CA 1
ATOM 3683 C C . GLN A 1 457 ? -21.078 22.641 -1.135 1 97.38 457 GLN A C 1
ATOM 3685 O O . GLN A 1 457 ? -20.672 23.297 -2.102 1 97.38 457 GLN A O 1
ATOM 3690 N N . LEU A 1 458 ? -20.344 21.734 -0.552 1 98.19 458 LEU A N 1
ATOM 3691 C CA . LEU A 1 458 ? -19.016 21.391 -1.048 1 98.19 458 LEU A CA 1
ATOM 3692 C C . LEU A 1 458 ? -19.094 20.828 -2.459 1 98.19 458 LEU A C 1
ATOM 3694 O O . LEU A 1 458 ? -18.266 21.141 -3.312 1 98.19 458 LEU A O 1
ATOM 3698 N N . ILE A 1 459 ? -20.094 19.984 -2.693 1 98.31 459 ILE A N 1
ATOM 3699 C CA . ILE A 1 459 ? -20.281 19.375 -4 1 98.31 459 ILE A CA 1
ATOM 3700 C C . ILE A 1 459 ? -20.641 20.438 -5.031 1 98.31 459 ILE A C 1
ATOM 3702 O O . ILE A 1 459 ? -20.094 20.453 -6.133 1 98.31 459 ILE A O 1
ATOM 3706 N N . HIS A 1 460 ? -21.531 21.328 -4.609 1 98.19 460 HIS A N 1
ATOM 3707 C CA . HIS A 1 460 ? -21.906 22.438 -5.488 1 98.19 460 HIS A CA 1
ATOM 3708 C C . HIS A 1 460 ? -20.688 23.266 -5.879 1 98.19 460 HIS A C 1
ATOM 3710 O O . HIS A 1 460 ? -20.484 23.578 -7.055 1 98.19 460 HIS A O 1
ATOM 3716 N N . ASN A 1 461 ? -19.891 23.609 -4.902 1 97.94 461 ASN A N 1
ATOM 3717 C CA . ASN A 1 461 ? -18.672 24.375 -5.16 1 97.94 461 ASN A CA 1
ATOM 3718 C C . ASN A 1 461 ? -17.734 23.641 -6.109 1 97.94 461 ASN A C 1
ATOM 3720 O O . ASN A 1 461 ? -17.109 24.266 -6.973 1 97.94 461 ASN A O 1
ATOM 3724 N N . PHE A 1 462 ? -17.594 22.328 -5.996 1 98.06 462 PHE A N 1
ATOM 3725 C CA . PHE A 1 462 ? -16.719 21.516 -6.848 1 98.06 462 PHE A CA 1
ATOM 3726 C C . PHE A 1 462 ? -17.156 21.625 -8.305 1 98.06 462 PHE A C 1
ATOM 3728 O O . PHE A 1 462 ? -16.328 21.812 -9.195 1 98.06 462 PHE A O 1
ATOM 3735 N N . TYR A 1 463 ? -18.406 21.516 -8.531 1 98.19 463 TYR A N 1
ATOM 3736 C CA . TYR A 1 463 ? -18.891 21.5 -9.906 1 98.19 463 TYR A CA 1
ATOM 3737 C C . TYR A 1 463 ? -18.828 22.906 -10.516 1 98.19 463 TYR A C 1
ATOM 3739 O O . TYR A 1 463 ? -18.703 23.047 -11.734 1 98.19 463 TYR A O 1
ATOM 3747 N N . GLU A 1 464 ? -18.953 23.906 -9.664 1 98.12 464 GLU A N 1
ATOM 3748 C CA . GLU A 1 464 ? -18.656 25.25 -10.141 1 98.12 464 GLU A CA 1
ATOM 3749 C C . GLU A 1 464 ? -17.203 25.391 -10.57 1 98.12 464 GLU A C 1
ATOM 3751 O O . GLU A 1 464 ? -16.906 26.016 -11.594 1 98.12 464 GLU A O 1
ATOM 3756 N N . ASP A 1 465 ? -16.312 24.812 -9.789 1 98.25 465 ASP A N 1
ATOM 3757 C CA . ASP A 1 465 ? -14.875 24.875 -10.07 1 98.25 465 ASP A CA 1
ATOM 3758 C C . ASP A 1 465 ? -14.531 24.125 -11.352 1 98.25 465 ASP A C 1
ATOM 3760 O O . ASP A 1 465 ? -13.586 24.469 -12.055 1 98.25 465 ASP A O 1
ATOM 3764 N N . ILE A 1 466 ? -15.266 23.078 -11.68 1 98 466 ILE A N 1
ATOM 3765 C CA . ILE A 1 466 ? -15.039 22.297 -12.883 1 98 466 ILE A CA 1
ATOM 3766 C C . ILE A 1 466 ? -15.172 23.172 -14.117 1 98 466 ILE A C 1
ATOM 3768 O O . ILE A 1 466 ? -14.445 23 -15.094 1 98 466 ILE A O 1
ATOM 3772 N N . LYS A 1 467 ? -16.094 24.172 -13.984 1 98 467 LYS A N 1
ATOM 3773 C CA . LYS A 1 467 ? -16.328 25.078 -15.109 1 98 467 LYS A CA 1
ATOM 3774 C C . LYS A 1 467 ? -15.07 25.891 -15.43 1 98 467 LYS A C 1
ATOM 3776 O O . LYS A 1 467 ? -14.883 26.328 -16.562 1 98 467 LYS A O 1
ATOM 3781 N N . ASP A 1 468 ? -14.242 26.047 -14.477 1 97.94 468 ASP A N 1
ATOM 3782 C CA . ASP A 1 468 ? -12.984 26.766 -14.648 1 97.94 468 ASP A CA 1
ATOM 3783 C C . ASP A 1 468 ? -11.812 25.797 -14.781 1 97.94 468 ASP A C 1
ATOM 3785 O O . ASP A 1 468 ? -10.688 26.141 -14.414 1 97.94 468 ASP A O 1
ATOM 3789 N N . SER A 1 469 ? -12.078 24.562 -15.164 1 98.12 469 SER A N 1
ATOM 3790 C CA . SER A 1 469 ? -11.047 23.531 -15.273 1 98.12 469 SER A CA 1
ATOM 3791 C C . SER A 1 469 ? -11.062 22.891 -16.656 1 98.12 469 SER A C 1
ATOM 3793 O O . SER A 1 469 ? -12.039 23 -17.391 1 98.12 469 SER A O 1
ATOM 3795 N N . HIS A 1 470 ? -10.047 22.328 -17.047 1 97.56 470 HIS A N 1
ATOM 3796 C CA . HIS A 1 470 ? -10.031 21.484 -18.25 1 97.56 470 HIS A CA 1
ATOM 3797 C C . HIS A 1 470 ? -9.805 20.016 -17.875 1 97.56 470 HIS A C 1
ATOM 3799 O O . HIS A 1 470 ? -9.039 19.719 -16.953 1 97.56 470 HIS A O 1
ATOM 3805 N N . LYS A 1 471 ? -10.422 19.172 -18.547 1 98.12 471 LYS A N 1
ATOM 3806 C CA . LYS A 1 471 ? -10.297 17.734 -18.328 1 98.12 471 LYS A CA 1
ATOM 3807 C C . LYS A 1 471 ? -9.047 17.172 -19.016 1 98.12 471 LYS A C 1
ATOM 3809 O O . LYS A 1 471 ? -8.797 17.469 -20.188 1 98.12 471 LYS A O 1
ATOM 3814 N N . VAL A 1 472 ? -8.195 16.469 -18.281 1 98.12 472 VAL A N 1
ATOM 3815 C CA . VAL A 1 472 ? -7.004 15.844 -18.859 1 98.12 472 VAL A CA 1
ATOM 3816 C C . VAL A 1 472 ? -7.406 14.68 -19.766 1 98.12 472 VAL A C 1
ATOM 3818 O O . VAL A 1 472 ? -8.102 13.766 -19.328 1 98.12 472 VAL A O 1
ATOM 3821 N N . GLU A 1 473 ? -6.961 14.703 -20.969 1 97.25 473 GLU A N 1
ATOM 3822 C CA . GLU A 1 473 ? -7.266 13.641 -21.922 1 97.25 473 GLU A CA 1
ATOM 3823 C C . GLU A 1 473 ? -6.215 12.531 -21.875 1 97.25 473 GLU A C 1
ATOM 3825 O O . GLU A 1 473 ? -5.016 12.805 -21.953 1 97.25 473 GLU A O 1
ATOM 3830 N N . LYS A 1 474 ? -6.723 11.352 -21.75 1 96.31 474 LYS A N 1
ATOM 3831 C CA . LYS A 1 474 ? -5.867 10.18 -21.641 1 96.31 474 LYS A CA 1
ATOM 3832 C C . LYS A 1 474 ? -4.887 10.086 -22.797 1 96.31 474 LYS A C 1
ATOM 3834 O O . LYS A 1 474 ? -3.689 9.875 -22.594 1 96.31 474 LYS A O 1
ATOM 3839 N N . GLN A 1 475 ? -5.301 10.266 -24.031 1 95.69 475 GLN A N 1
ATOM 3840 C CA . GLN A 1 475 ? -4.465 10.125 -25.219 1 95.69 475 GLN A CA 1
ATOM 3841 C C . GLN A 1 475 ? -3.406 11.227 -25.266 1 95.69 475 GLN A C 1
ATOM 3843 O O . GLN A 1 475 ? -2.25 10.961 -25.609 1 95.69 475 GLN A O 1
ATOM 3848 N N . ALA A 1 476 ? -3.85 12.43 -24.953 1 95.06 476 ALA A N 1
ATOM 3849 C CA . ALA A 1 476 ? -2.896 13.539 -24.953 1 95.06 476 ALA A CA 1
ATOM 3850 C C . ALA A 1 476 ? -1.8 13.312 -23.922 1 95.06 476 ALA A C 1
ATOM 3852 O O . ALA A 1 476 ? -0.627 13.602 -24.172 1 95.06 476 ALA A O 1
ATOM 3853 N N . TYR A 1 477 ? -2.225 12.852 -22.797 1 95.94 477 TYR A N 1
ATOM 3854 C CA . TYR A 1 477 ? -1.254 12.578 -21.734 1 95.94 477 TYR A CA 1
ATOM 3855 C C . TYR A 1 477 ? -0.276 11.492 -22.156 1 95.94 477 TYR A C 1
ATOM 3857 O O . TYR A 1 477 ? 0.918 11.57 -21.859 1 95.94 477 TYR A O 1
ATOM 3865 N N . ARG A 1 478 ? -0.746 10.461 -22.797 1 92.62 478 ARG A N 1
ATOM 3866 C CA . ARG A 1 478 ? 0.081 9.344 -23.25 1 92.62 478 ARG A CA 1
ATOM 3867 C C . ARG A 1 478 ? 1.11 9.797 -24.281 1 92.62 478 ARG A C 1
ATOM 3869 O O . ARG A 1 478 ? 2.205 9.234 -24.359 1 92.62 478 ARG A O 1
ATOM 3876 N N . HIS A 1 479 ? 0.765 10.852 -25.031 1 93.5 479 HIS A N 1
ATOM 3877 C CA . HIS A 1 479 ? 1.63 11.266 -26.125 1 93.5 479 HIS A CA 1
ATOM 3878 C C . HIS A 1 479 ? 2.402 12.531 -25.781 1 93.5 479 HIS A C 1
ATOM 3880 O O . HIS A 1 479 ? 2.896 13.227 -26.656 1 93.5 479 HIS A O 1
ATOM 3886 N N . ARG A 1 480 ? 2.408 12.758 -24.531 1 92.62 480 ARG A N 1
ATOM 3887 C CA . ARG A 1 480 ? 3.178 13.938 -24.141 1 92.62 480 ARG A CA 1
ATOM 3888 C C . ARG A 1 480 ? 4.652 13.766 -24.5 1 92.62 480 ARG A C 1
ATOM 3890 O O . ARG A 1 480 ? 5.117 12.648 -24.719 1 92.62 480 ARG A O 1
ATOM 3897 N N . SER A 1 481 ? 5.426 14.867 -24.531 1 95.44 481 SER A N 1
ATOM 3898 C CA . SER A 1 481 ? 6.816 14.875 -24.984 1 95.44 481 SER A CA 1
ATOM 3899 C C . SER A 1 481 ? 7.723 14.148 -23.984 1 95.44 481 SER A C 1
ATOM 3901 O O . SER A 1 481 ? 7.367 13.984 -22.812 1 95.44 481 SER A O 1
ATOM 3903 N N . LEU A 1 482 ? 8.82 13.766 -24.438 1 93.31 482 LEU A N 1
ATOM 3904 C CA . LEU A 1 482 ? 9.805 13.086 -23.609 1 93.31 482 LEU A CA 1
ATOM 3905 C C . LEU A 1 482 ? 10.305 14.016 -22.5 1 93.31 482 LEU A C 1
ATOM 3907 O O . LEU A 1 482 ? 10.578 13.562 -21.391 1 93.31 482 LEU A O 1
ATOM 3911 N N . LEU A 1 483 ? 10.445 15.219 -22.859 1 94.06 483 LEU A N 1
ATOM 3912 C CA . LEU A 1 483 ? 10.898 16.188 -21.875 1 94.06 483 LEU A CA 1
ATOM 3913 C C . LEU A 1 483 ? 9.922 16.266 -20.703 1 94.06 483 LEU A C 1
ATOM 3915 O O . LEU A 1 483 ? 10.328 16.312 -19.547 1 94.06 483 LEU A O 1
ATOM 3919 N N . GLU A 1 484 ? 8.656 16.328 -21.031 1 95.25 484 GLU A N 1
ATOM 3920 C CA . GLU A 1 484 ? 7.633 16.359 -20 1 95.25 484 GLU A CA 1
ATOM 3921 C C . GLU A 1 484 ? 7.668 15.102 -19.141 1 95.25 484 GLU A C 1
ATOM 3923 O O . GLU A 1 484 ? 7.547 15.172 -17.922 1 95.25 484 GLU A O 1
ATOM 3928 N N . ARG A 1 485 ? 7.879 14.023 -19.766 1 95.19 485 ARG A N 1
ATOM 3929 C CA . ARG A 1 485 ? 7.949 12.75 -19.047 1 95.19 485 ARG A CA 1
ATOM 3930 C C . ARG A 1 485 ? 9.156 12.711 -18.109 1 95.19 485 ARG A C 1
ATOM 3932 O O . ARG A 1 485 ? 9.062 12.195 -17 1 95.19 485 ARG A O 1
ATOM 3939 N N . LEU A 1 486 ? 10.25 13.266 -18.594 1 93.5 486 LEU A N 1
ATOM 3940 C CA . LEU A 1 486 ? 11.461 13.297 -17.781 1 93.5 486 LEU A CA 1
ATOM 3941 C C . LEU A 1 486 ? 11.281 14.172 -16.562 1 93.5 486 LEU A C 1
ATOM 3943 O O . LEU A 1 486 ? 11.711 13.812 -15.461 1 93.5 486 LEU A O 1
ATOM 3947 N N . LYS A 1 487 ? 10.672 15.312 -16.734 1 95.44 487 LYS A N 1
ATOM 3948 C CA . LYS A 1 487 ? 10.391 16.203 -15.609 1 95.44 487 LYS A CA 1
ATOM 3949 C C . LYS A 1 487 ? 9.531 15.5 -14.562 1 95.44 487 LYS A C 1
ATOM 3951 O O . LYS A 1 487 ? 9.828 15.555 -13.375 1 95.44 487 LYS A O 1
ATOM 3956 N N . GLU A 1 488 ? 8.531 14.859 -15.039 1 96 488 GLU A N 1
ATOM 3957 C CA . GLU A 1 488 ? 7.594 14.172 -14.156 1 96 488 GLU A CA 1
ATOM 3958 C C . GLU A 1 488 ? 8.266 13.016 -13.422 1 96 488 GLU A C 1
ATOM 3960 O O . GLU A 1 488 ? 8.109 12.867 -12.211 1 96 488 GLU A O 1
ATOM 3965 N N . SER A 1 489 ? 8.992 12.234 -14.133 1 94.19 489 SER A N 1
ATOM 3966 C CA . SER A 1 489 ? 9.664 11.078 -13.539 1 94.19 489 SER A CA 1
ATOM 3967 C C . SER A 1 489 ? 10.711 11.516 -12.516 1 94.19 489 SER A C 1
ATOM 3969 O O . SER A 1 489 ? 10.891 10.859 -11.484 1 94.19 489 SER A O 1
ATOM 3971 N N . PHE A 1 490 ? 11.406 12.539 -12.867 1 92.88 490 PHE A N 1
ATOM 3972 C CA . PHE A 1 490 ? 12.375 13.086 -11.922 1 92.88 490 PHE A CA 1
ATOM 3973 C C . PHE A 1 490 ? 11.688 13.555 -10.648 1 92.88 490 PHE A C 1
ATOM 3975 O O . PHE A 1 490 ? 12.125 13.234 -9.547 1 92.88 490 PHE A O 1
ATOM 3982 N N . ALA A 1 491 ? 10.664 14.32 -10.805 1 94.44 491 ALA A N 1
ATOM 3983 C CA . ALA A 1 491 ? 9.914 14.828 -9.648 1 94.44 491 ALA A CA 1
ATOM 3984 C C . ALA A 1 491 ? 9.344 13.68 -8.82 1 94.44 491 ALA A C 1
ATOM 3986 O O . ALA A 1 491 ? 9.297 13.758 -7.594 1 94.44 491 ALA A O 1
ATOM 3987 N N . ARG A 1 492 ? 8.945 12.609 -9.43 1 93.38 492 ARG A N 1
ATOM 3988 C CA . ARG A 1 492 ? 8.344 11.453 -8.766 1 93.38 492 ARG A CA 1
ATOM 3989 C C . ARG A 1 492 ? 9.328 10.812 -7.793 1 93.38 492 ARG A C 1
ATOM 3991 O O . ARG A 1 492 ? 8.922 10.258 -6.766 1 93.38 492 ARG A O 1
ATOM 3998 N N . LEU A 1 493 ? 10.609 10.898 -8.07 1 90 493 LEU A N 1
ATOM 3999 C CA . LEU A 1 493 ? 11.633 10.336 -7.195 1 90 493 LEU A CA 1
ATOM 4000 C C . LEU A 1 493 ? 11.555 10.969 -5.809 1 90 493 LEU A C 1
ATOM 4002 O O . LEU A 1 493 ? 11.945 10.344 -4.82 1 90 493 LEU A O 1
ATOM 4006 N N . PHE A 1 494 ? 10.953 12.109 -5.738 1 89.31 494 PHE A N 1
ATOM 4007 C CA . PHE A 1 494 ? 10.914 12.844 -4.48 1 89.31 494 PHE A CA 1
ATOM 4008 C C . PHE A 1 494 ? 9.547 12.719 -3.816 1 89.31 494 PHE A C 1
ATOM 4010 O O . PHE A 1 494 ? 9.281 13.359 -2.801 1 89.31 494 PHE A O 1
ATOM 4017 N N . SER A 1 495 ? 8.703 11.93 -4.293 1 89.12 495 SER A N 1
ATOM 4018 C CA . SER A 1 495 ? 7.348 11.742 -3.785 1 89.12 495 SER A CA 1
ATOM 4019 C C . SER A 1 495 ? 7.352 11.383 -2.305 1 89.12 495 SER A C 1
ATOM 4021 O O . SER A 1 495 ? 6.48 11.82 -1.549 1 89.12 495 SER A O 1
ATOM 4023 N N . PRO A 1 496 ? 8.344 10.617 -1.836 1 81.88 496 PRO A N 1
ATOM 4024 C CA . PRO A 1 496 ? 8.305 10.219 -0.426 1 81.88 496 PRO A CA 1
ATOM 4025 C C . PRO A 1 496 ? 8.445 11.414 0.524 1 81.88 496 PRO A C 1
ATOM 4027 O O . PRO A 1 496 ? 8.086 11.312 1.701 1 81.88 496 PRO A O 1
ATOM 4030 N N . VAL A 1 497 ? 8.984 12.531 0.038 1 77.69 497 VAL A N 1
ATOM 4031 C CA . VAL A 1 497 ? 9.188 13.672 0.918 1 77.69 497 VAL A CA 1
ATOM 4032 C C . VAL A 1 497 ? 8.266 14.82 0.496 1 77.69 497 VAL A C 1
ATOM 4034 O O . VAL A 1 497 ? 8.328 15.914 1.062 1 77.69 497 VAL A O 1
ATOM 4037 N N . LEU A 1 498 ? 7.504 14.594 -0.52 1 80.38 498 LEU A N 1
ATOM 4038 C CA . LEU A 1 498 ? 6.543 15.594 -0.971 1 80.38 498 LEU A CA 1
ATOM 4039 C C . LEU A 1 498 ? 5.203 15.422 -0.26 1 80.38 498 LEU A C 1
ATOM 4041 O O . LEU A 1 498 ? 4.816 14.297 0.078 1 80.38 498 LEU A O 1
ATOM 4045 N N . MET B 1 1 ? 15.773 -6.039 -30.047 1 48.88 1 MET B N 1
ATOM 4046 C CA . MET B 1 1 ? 16.312 -4.68 -30.047 1 48.88 1 MET B CA 1
ATOM 4047 C C . MET B 1 1 ? 16.703 -4.242 -28.641 1 48.88 1 MET B C 1
ATOM 4049 O O . MET B 1 1 ? 17.781 -3.676 -28.453 1 48.88 1 MET B O 1
ATOM 4053 N N . LYS B 1 2 ? 15.906 -4.684 -27.688 1 64.69 2 LYS B N 1
ATOM 4054 C CA . LYS B 1 2 ? 16.234 -4.258 -26.328 1 64.69 2 LYS B CA 1
ATOM 4055 C C . LYS B 1 2 ? 17.406 -5.059 -25.781 1 64.69 2 LYS B C 1
ATOM 4057 O O . LYS B 1 2 ? 18.312 -4.492 -25.156 1 64.69 2 LYS B O 1
ATOM 4062 N N . LYS B 1 3 ? 17.641 -6.289 -26.219 1 70.69 3 LYS B N 1
ATOM 4063 C CA . LYS B 1 3 ? 18.75 -7.102 -25.719 1 70.69 3 LYS B CA 1
ATOM 4064 C C . LYS B 1 3 ? 20.078 -6.617 -26.266 1 70.69 3 LYS B C 1
ATOM 4066 O O . LYS B 1 3 ? 21.078 -6.586 -25.547 1 70.69 3 LYS B O 1
ATOM 4071 N N . ILE B 1 4 ? 19.984 -6.223 -27.469 1 76.56 4 ILE B N 1
ATOM 4072 C CA . ILE B 1 4 ? 21.203 -5.746 -28.109 1 76.56 4 ILE B CA 1
ATOM 4073 C C . ILE B 1 4 ? 21.672 -4.465 -27.438 1 76.56 4 ILE B C 1
ATOM 4075 O O . ILE B 1 4 ? 22.875 -4.305 -27.141 1 76.56 4 ILE B O 1
ATOM 4079 N N . ARG B 1 5 ? 20.75 -3.572 -27.156 1 79.69 5 ARG B N 1
ATOM 4080 C CA . ARG B 1 5 ? 21.109 -2.332 -26.484 1 79.69 5 ARG B CA 1
ATOM 4081 C C . ARG B 1 5 ? 21.703 -2.613 -25.109 1 79.69 5 ARG B C 1
ATOM 4083 O O . ARG B 1 5 ? 22.672 -1.972 -24.688 1 79.69 5 ARG B O 1
ATOM 4090 N N . GLN B 1 6 ? 21.141 -3.561 -24.469 1 79.75 6 GLN B N 1
ATOM 4091 C CA . GLN B 1 6 ? 21.625 -3.91 -23.141 1 79.75 6 GLN B CA 1
ATOM 4092 C C . GLN B 1 6 ? 23.047 -4.469 -23.203 1 79.75 6 GLN B C 1
ATOM 4094 O O . GLN B 1 6 ? 23.891 -4.141 -22.359 1 79.75 6 GLN B O 1
ATOM 4099 N N . PHE B 1 7 ? 23.234 -5.254 -24.203 1 80.75 7 PHE B N 1
ATOM 4100 C CA . PHE B 1 7 ? 24.562 -5.828 -24.375 1 80.75 7 PHE B CA 1
ATOM 4101 C C . PHE B 1 7 ? 25.578 -4.746 -24.719 1 80.75 7 PHE B C 1
ATOM 4103 O O . PHE B 1 7 ? 26.703 -4.75 -24.219 1 80.75 7 PHE B O 1
ATOM 4110 N N . LEU B 1 8 ? 25.172 -3.84 -25.531 1 85.5 8 LEU B N 1
ATOM 4111 C CA . LEU B 1 8 ? 26.047 -2.754 -25.938 1 85.5 8 LEU B CA 1
ATOM 4112 C C . LEU B 1 8 ? 26.391 -1.859 -24.75 1 85.5 8 LEU B C 1
ATOM 4114 O O . LEU B 1 8 ? 27.531 -1.395 -24.625 1 85.5 8 LEU B O 1
ATOM 4118 N N . PHE B 1 9 ? 25.438 -1.633 -23.969 1 87.62 9 PHE B N 1
ATOM 4119 C CA . PHE B 1 9 ? 25.688 -0.841 -22.781 1 87.62 9 PHE B CA 1
ATOM 4120 C C . PHE B 1 9 ? 26.672 -1.553 -21.859 1 87.62 9 PHE B C 1
ATOM 4122 O O . PHE B 1 9 ? 27.594 -0.929 -21.328 1 87.62 9 PHE B O 1
ATOM 4129 N N . PHE B 1 10 ? 26.453 -2.852 -21.656 1 85.38 10 PHE B N 1
ATOM 4130 C CA . PHE B 1 10 ? 27.344 -3.621 -20.797 1 85.38 10 PHE B CA 1
ATOM 4131 C C . PHE B 1 10 ? 28.766 -3.623 -21.344 1 85.38 10 PHE B C 1
ATOM 4133 O O . PHE B 1 10 ? 29.719 -3.383 -20.609 1 85.38 10 PHE B O 1
ATOM 4140 N N . LEU B 1 11 ? 28.891 -3.869 -22.609 1 87.75 11 LEU B N 1
ATOM 4141 C CA . LEU B 1 11 ? 30.203 -3.895 -23.25 1 87.75 11 LEU B CA 1
ATOM 4142 C C . LEU B 1 11 ? 30.859 -2.523 -23.203 1 87.75 11 LEU B C 1
ATOM 4144 O O . LEU B 1 11 ? 32.062 -2.418 -22.938 1 87.75 11 LEU B O 1
ATOM 4148 N N . GLY B 1 12 ? 30.094 -1.553 -23.484 1 89.75 12 GLY B N 1
ATOM 4149 C CA . GLY B 1 12 ? 30.609 -0.195 -23.453 1 89.75 12 GLY B CA 1
ATOM 4150 C C . GLY B 1 12 ? 31.109 0.205 -22.078 1 89.75 12 GLY B C 1
ATOM 4151 O O . GLY B 1 12 ? 32.188 0.812 -21.953 1 89.75 12 GLY B O 1
ATOM 4152 N N . MET B 1 13 ? 30.359 -0.089 -21.078 1 90.94 13 MET B N 1
ATOM 4153 C CA . MET B 1 13 ? 30.781 0.22 -19.719 1 90.94 13 MET B CA 1
ATOM 4154 C C . MET B 1 13 ? 32.031 -0.55 -19.344 1 90.94 13 MET B C 1
ATOM 4156 O O . MET B 1 13 ? 32.938 0.001 -18.719 1 90.94 13 MET B O 1
ATOM 4160 N N . THR B 1 14 ? 32.094 -1.821 -19.734 1 88.56 14 THR B N 1
ATOM 4161 C CA . THR B 1 14 ? 33.219 -2.67 -19.406 1 88.56 14 THR B CA 1
ATOM 4162 C C . THR B 1 14 ? 34.5 -2.164 -20.094 1 88.56 14 THR B C 1
ATOM 4164 O O . THR B 1 14 ? 35.562 -2.037 -19.453 1 88.56 14 THR B O 1
ATOM 4167 N N . VAL B 1 15 ? 34.344 -1.891 -21.344 1 89.94 15 VAL B N 1
ATOM 4168 C CA . VAL B 1 15 ? 35.469 -1.399 -22.109 1 89.94 15 VAL B CA 1
ATOM 4169 C C . VAL B 1 15 ? 35.938 -0.066 -21.531 1 89.94 15 VAL B C 1
ATOM 4171 O O . VAL B 1 15 ? 37.156 0.15 -21.344 1 89.94 15 VAL B O 1
ATOM 4174 N N . SER B 1 16 ? 35.031 0.804 -21.281 1 91.81 16 SER B N 1
ATOM 4175 C CA . SER B 1 16 ? 35.375 2.107 -20.719 1 91.81 16 SER B CA 1
ATOM 4176 C C . SER B 1 16 ? 36.062 1.966 -19.359 1 91.81 16 SER B C 1
ATOM 4178 O O . SER B 1 16 ? 37 2.682 -19.062 1 91.81 16 SER B O 1
ATOM 4180 N N . PHE B 1 17 ? 35.531 1.11 -18.594 1 89.44 17 PHE B N 1
ATOM 4181 C CA . PHE B 1 17 ? 36.125 0.862 -17.266 1 89.44 17 PHE B CA 1
ATOM 4182 C C . PHE B 1 17 ? 37.562 0.348 -17.391 1 89.44 17 PHE B C 1
ATOM 4184 O O . PHE B 1 17 ? 38.438 0.817 -16.688 1 89.44 17 PHE B O 1
ATOM 4191 N N . ILE B 1 18 ? 37.75 -0.571 -18.266 1 87.88 18 ILE B N 1
ATOM 4192 C CA . ILE B 1 18 ? 39.094 -1.165 -18.469 1 87.88 18 ILE B CA 1
ATOM 4193 C C . ILE B 1 18 ? 40.062 -0.104 -18.984 1 87.88 18 ILE B C 1
ATOM 4195 O O . ILE B 1 18 ? 41.188 -0.002 -18.5 1 87.88 18 ILE B O 1
ATOM 4199 N N . VAL B 1 19 ? 39.594 0.715 -19.859 1 89.38 19 VAL B N 1
ATOM 4200 C CA . VAL B 1 19 ? 40.469 1.742 -20.453 1 89.38 19 VAL B CA 1
ATOM 4201 C C . VAL B 1 19 ? 40.844 2.762 -19.391 1 89.38 19 VAL B C 1
ATOM 4203 O O . VAL B 1 19 ? 42 3.174 -19.328 1 89.38 19 VAL B O 1
ATOM 4206 N N . VAL B 1 20 ? 39.969 3.16 -18.531 1 90.12 20 VAL B N 1
ATOM 4207 C CA . VAL B 1 20 ? 40.188 4.23 -17.562 1 90.12 20 VAL B CA 1
ATOM 4208 C C . VAL B 1 20 ? 41.031 3.707 -16.406 1 90.12 20 VAL B C 1
ATOM 4210 O O . VAL B 1 20 ? 41.938 4.402 -15.922 1 90.12 20 VAL B O 1
ATOM 4213 N N . VAL B 1 21 ? 40.812 2.475 -15.992 1 87.62 21 VAL B N 1
ATOM 4214 C CA . VAL B 1 21 ? 41.375 2.021 -14.727 1 87.62 21 VAL B CA 1
ATOM 4215 C C . VAL B 1 21 ? 42.594 1.136 -14.984 1 87.62 21 VAL B C 1
ATOM 4217 O O . VAL B 1 21 ? 43.562 1.166 -14.227 1 87.62 21 VAL B O 1
ATOM 4220 N N . VAL B 1 22 ? 42.594 0.314 -16.031 1 87.06 22 VAL B N 1
ATOM 4221 C CA . VAL B 1 22 ? 43.562 -0.765 -16.156 1 87.06 22 VAL B CA 1
ATOM 4222 C C . VAL B 1 22 ? 44.656 -0.358 -17.125 1 87.06 22 VAL B C 1
ATOM 4224 O O . VAL B 1 22 ? 45.844 -0.642 -16.875 1 87.06 22 VAL B O 1
ATOM 4227 N N . THR B 1 23 ? 44.281 0.36 -18.188 1 88.5 23 THR B N 1
ATOM 4228 C CA . THR B 1 23 ? 45.25 0.633 -19.219 1 88.5 23 THR B CA 1
ATOM 4229 C C . THR B 1 23 ? 46.062 1.882 -18.891 1 88.5 23 THR B C 1
ATOM 4231 O O . THR B 1 23 ? 45.719 2.631 -17.984 1 88.5 23 THR B O 1
ATOM 4234 N N . ASN B 1 24 ? 47.188 2.072 -19.625 1 91.88 24 ASN B N 1
ATOM 4235 C CA . ASN B 1 24 ? 48.031 3.232 -19.453 1 91.88 24 ASN B CA 1
ATOM 4236 C C . ASN B 1 24 ? 47.906 4.211 -20.609 1 91.88 24 ASN B C 1
ATOM 4238 O O . ASN B 1 24 ? 48.875 4.859 -21 1 91.88 24 ASN B O 1
ATOM 4242 N N . TYR B 1 25 ? 46.75 4.266 -21.125 1 91.12 25 TYR B N 1
ATOM 4243 C CA . TYR B 1 25 ? 46.5 5.191 -22.219 1 91.12 25 TYR B CA 1
ATOM 4244 C C . TYR B 1 25 ? 46.625 6.641 -21.766 1 91.12 25 TYR B C 1
ATOM 4246 O O . TYR B 1 25 ? 46.75 6.902 -20.562 1 91.12 25 TYR B O 1
ATOM 4254 N N . SER B 1 26 ? 46.594 7.59 -22.703 1 92.81 26 SER B N 1
ATOM 4255 C CA . SER B 1 26 ? 46.719 9.008 -22.406 1 92.81 26 SER B CA 1
ATOM 4256 C C . SER B 1 26 ? 45.562 9.516 -21.562 1 92.81 26 SER B C 1
ATOM 4258 O O . SER B 1 26 ? 44.5 8.914 -21.547 1 92.81 26 SER B O 1
ATOM 4260 N N . LEU B 1 27 ? 45.781 10.57 -20.906 1 92.12 27 LEU B N 1
ATOM 4261 C CA . LEU B 1 27 ? 44.781 11.172 -20.047 1 92.12 27 LEU B CA 1
ATOM 4262 C C . LEU B 1 27 ? 43.531 11.578 -20.844 1 92.12 27 LEU B C 1
ATOM 4264 O O . LEU B 1 27 ? 42.406 11.438 -20.359 1 92.12 27 LEU B O 1
ATOM 4268 N N . ASN B 1 28 ? 43.844 12.086 -22.047 1 93.5 28 ASN B N 1
ATOM 4269 C CA . ASN B 1 28 ? 42.719 12.484 -22.891 1 93.5 28 ASN B CA 1
ATOM 4270 C C . ASN B 1 28 ? 41.844 11.297 -23.25 1 93.5 28 ASN B C 1
ATOM 4272 O O . ASN B 1 28 ? 40.625 11.406 -23.266 1 93.5 28 ASN B O 1
ATOM 4276 N N . THR B 1 29 ? 42.5 10.219 -23.578 1 92.88 29 THR B N 1
ATOM 4277 C CA . THR B 1 29 ? 41.75 9.008 -23.891 1 92.88 29 THR B CA 1
ATOM 4278 C C . THR B 1 29 ? 40.969 8.523 -22.688 1 92.88 29 THR B C 1
ATOM 4280 O O . THR B 1 29 ? 39.812 8.102 -22.812 1 92.88 29 THR B O 1
ATOM 4283 N N . LYS B 1 30 ? 41.5 8.617 -21.516 1 94.12 30 LYS B N 1
ATOM 4284 C CA . LYS B 1 30 ? 40.812 8.203 -20.281 1 94.12 30 LYS B CA 1
ATOM 4285 C C . LYS B 1 30 ? 39.625 9.102 -19.969 1 94.12 30 LYS B C 1
ATOM 4287 O O . LYS B 1 30 ? 38.594 8.625 -19.484 1 94.12 30 LYS B O 1
ATOM 4292 N N . ILE B 1 31 ? 39.781 10.352 -20.297 1 94.12 31 ILE B N 1
ATOM 4293 C CA . ILE B 1 31 ? 38.688 11.289 -20.062 1 94.12 31 ILE B CA 1
ATOM 4294 C C . ILE B 1 31 ? 37.531 10.984 -21 1 94.12 31 ILE B C 1
ATOM 4296 O O . ILE B 1 31 ? 36.375 10.977 -20.578 1 94.12 31 ILE B O 1
ATOM 4300 N N . VAL B 1 32 ? 37.875 10.734 -22.234 1 94.25 32 VAL B N 1
ATOM 4301 C CA . VAL B 1 32 ? 36.844 10.438 -23.219 1 94.25 32 VAL B CA 1
ATOM 4302 C C . VAL B 1 32 ? 36.062 9.18 -22.812 1 94.25 32 VAL B C 1
ATOM 4304 O O . VAL B 1 32 ? 34.844 9.156 -22.812 1 94.25 32 VAL B O 1
ATOM 4307 N N . PHE B 1 33 ? 36.75 8.164 -22.469 1 92.94 33 PHE B N 1
ATOM 4308 C CA . PHE B 1 33 ? 36.094 6.906 -22.094 1 92.94 33 PHE B CA 1
ATOM 4309 C C . PHE B 1 33 ? 35.406 7.039 -20.75 1 92.94 33 PHE B C 1
ATOM 4311 O O . PHE B 1 33 ? 34.375 6.375 -20.516 1 92.94 33 PHE B O 1
ATOM 4318 N N . GLY B 1 34 ? 35.969 7.863 -19.938 1 92.88 34 GLY B N 1
ATOM 4319 C CA . GLY B 1 34 ? 35.25 8.18 -18.703 1 92.88 34 GLY B CA 1
ATOM 4320 C C . GLY B 1 34 ? 33.906 8.852 -18.938 1 92.88 34 GLY B C 1
ATOM 4321 O O . GLY B 1 34 ? 32.906 8.523 -18.281 1 92.88 34 GLY B O 1
ATOM 4322 N N . LEU B 1 35 ? 33.969 9.734 -19.875 1 94.06 35 LEU B N 1
ATOM 4323 C CA . LEU B 1 35 ? 32.719 10.422 -20.234 1 94.06 35 LEU B CA 1
ATOM 4324 C C . LEU B 1 35 ? 31.719 9.453 -20.844 1 94.06 35 LEU B C 1
ATOM 4326 O O . LEU B 1 35 ? 30.516 9.531 -20.562 1 94.06 35 LEU B O 1
ATOM 4330 N N . ILE B 1 36 ? 32.188 8.617 -21.656 1 93.12 36 ILE B N 1
ATOM 4331 C CA . ILE B 1 36 ? 31.344 7.598 -22.25 1 93.12 36 ILE B CA 1
ATOM 4332 C C . ILE B 1 36 ? 30.719 6.73 -21.156 1 93.12 36 ILE B C 1
ATOM 4334 O O . ILE B 1 36 ? 29.531 6.445 -21.172 1 93.12 36 ILE B O 1
ATOM 4338 N N . TYR B 1 37 ? 31.531 6.355 -20.219 1 91.69 37 TYR B N 1
ATOM 4339 C CA . TYR B 1 37 ? 31.078 5.566 -19.078 1 91.69 37 TYR B CA 1
ATOM 4340 C C . TYR B 1 37 ? 29.969 6.277 -18.328 1 91.69 37 TYR B C 1
ATOM 4342 O O . TYR B 1 37 ? 28.922 5.676 -18.031 1 91.69 37 TYR B O 1
ATOM 4350 N N . ILE B 1 38 ? 30.172 7.555 -18.109 1 92.75 38 ILE B N 1
ATOM 4351 C CA . ILE B 1 38 ? 29.219 8.344 -17.344 1 92.75 38 ILE B CA 1
ATOM 4352 C C . ILE B 1 38 ? 27.922 8.508 -18.141 1 92.75 38 ILE B C 1
ATOM 4354 O O . ILE B 1 38 ? 26.828 8.383 -17.594 1 92.75 38 ILE B O 1
ATOM 4358 N N . ILE B 1 39 ? 28.078 8.703 -19.359 1 93.5 39 ILE B N 1
ATOM 4359 C CA . ILE B 1 39 ? 26.906 8.898 -20.219 1 93.5 39 ILE B CA 1
ATOM 4360 C C . ILE B 1 39 ? 26.078 7.625 -20.25 1 93.5 39 ILE B C 1
ATOM 4362 O O . ILE B 1 39 ? 24.844 7.684 -20.203 1 93.5 39 ILE B O 1
ATOM 4366 N N . ILE B 1 40 ? 26.688 6.484 -20.328 1 92.5 40 ILE B N 1
ATOM 4367 C CA . ILE B 1 40 ? 25.969 5.211 -20.344 1 92.5 40 ILE B CA 1
ATOM 4368 C C . ILE B 1 40 ? 25.25 5.012 -19.016 1 92.5 40 ILE B C 1
ATOM 4370 O O . ILE B 1 40 ? 24.078 4.648 -19 1 92.5 40 ILE B O 1
ATOM 4374 N N . VAL B 1 41 ? 25.906 5.289 -17.984 1 91.94 41 VAL B N 1
ATOM 4375 C CA . VAL B 1 41 ? 25.328 5.121 -16.656 1 91.94 41 VAL B CA 1
ATOM 4376 C C . VAL B 1 41 ? 24.125 6.047 -16.5 1 91.94 41 VAL B C 1
ATOM 4378 O O . VAL B 1 41 ? 23.062 5.625 -16.031 1 91.94 41 VAL B O 1
ATOM 4381 N N . LEU B 1 42 ? 24.266 7.254 -16.938 1 91.81 42 LEU B N 1
ATOM 4382 C CA . LEU B 1 42 ? 23.172 8.219 -16.828 1 91.81 42 LEU B CA 1
ATOM 4383 C C . LEU B 1 42 ? 22.016 7.824 -17.719 1 91.81 42 LEU B C 1
ATOM 4385 O O . LEU B 1 42 ? 20.844 8.031 -17.359 1 91.81 42 LEU B O 1
ATOM 4389 N N . SER B 1 43 ? 22.344 7.305 -18.797 1 91.06 43 SER B N 1
ATOM 4390 C CA . SER B 1 43 ? 21.312 6.84 -19.703 1 91.06 43 SER B CA 1
ATOM 4391 C C . SER B 1 43 ? 20.5 5.699 -19.094 1 91.06 43 SER B C 1
ATOM 4393 O O . SER B 1 43 ? 19.281 5.648 -19.234 1 91.06 43 SER B O 1
ATOM 4395 N N . ILE B 1 44 ? 21.188 4.824 -18.453 1 88.69 44 ILE B N 1
ATOM 4396 C CA . ILE B 1 44 ? 20.531 3.705 -17.781 1 88.69 44 ILE B CA 1
ATOM 4397 C C . ILE B 1 44 ? 19.641 4.223 -16.656 1 88.69 44 ILE B C 1
ATOM 4399 O O . ILE B 1 44 ? 18.484 3.826 -16.531 1 88.69 44 ILE B O 1
ATOM 4403 N N . CYS B 1 45 ? 20.156 5.137 -15.906 1 89.88 45 CYS B N 1
ATOM 4404 C CA . CYS B 1 45 ? 19.391 5.719 -14.805 1 89.88 45 CYS B CA 1
ATOM 4405 C C . CYS B 1 45 ? 18.172 6.461 -15.32 1 89.88 45 CYS B C 1
ATOM 4407 O O . CYS B 1 45 ? 17.094 6.367 -14.734 1 89.88 45 CYS B O 1
ATOM 4409 N N . GLY B 1 46 ? 18.375 7.168 -16.375 1 88.75 46 GLY B N 1
ATOM 4410 C CA . GLY B 1 46 ? 17.25 7.84 -17 1 88.75 46 GLY B CA 1
ATOM 4411 C C . GLY B 1 46 ? 16.172 6.887 -17.453 1 88.75 46 GLY B C 1
ATOM 4412 O O . GLY B 1 46 ? 14.977 7.16 -17.281 1 88.75 46 GLY B O 1
ATOM 4413 N N . GLY B 1 47 ? 16.594 5.793 -18 1 86.62 47 GLY B N 1
ATOM 4414 C CA . GLY B 1 47 ? 15.641 4.773 -18.406 1 86.62 47 GLY B CA 1
ATOM 4415 C C . GLY B 1 47 ? 14.852 4.188 -17.25 1 86.62 47 GLY B C 1
ATOM 4416 O O . GLY B 1 47 ? 13.641 3.984 -17.344 1 86.62 47 GLY B O 1
ATOM 4417 N N . ILE B 1 48 ? 15.516 3.967 -16.203 1 85.69 48 ILE B N 1
ATOM 4418 C CA . ILE B 1 48 ? 14.883 3.414 -15.008 1 85.69 48 ILE B CA 1
ATOM 4419 C C . ILE B 1 48 ? 13.883 4.422 -14.438 1 85.69 48 ILE B C 1
ATOM 4421 O O . ILE B 1 48 ? 12.773 4.055 -14.055 1 85.69 48 ILE B O 1
ATOM 4425 N N . MET B 1 49 ? 14.273 5.617 -14.398 1 87.56 49 MET B N 1
ATOM 4426 C CA . MET B 1 49 ? 13.43 6.688 -13.875 1 87.56 49 MET B CA 1
ATOM 4427 C C . MET B 1 49 ? 12.156 6.832 -14.695 1 87.56 49 MET B C 1
ATOM 4429 O O . MET B 1 49 ? 11.078 7.051 -14.141 1 87.56 49 MET B O 1
ATOM 4433 N N . LEU B 1 50 ? 12.242 6.617 -15.969 1 89 50 LEU B N 1
ATOM 4434 C CA . LEU B 1 50 ? 11.125 6.836 -16.875 1 89 50 LEU B CA 1
ATOM 4435 C C . LEU B 1 50 ? 10.102 5.711 -16.75 1 89 50 LEU B C 1
ATOM 4437 O O . LEU B 1 50 ? 8.969 5.84 -17.219 1 89 50 LEU B O 1
ATOM 4441 N N . GLU B 1 51 ? 10.453 4.66 -16.062 1 81.31 51 GLU B N 1
ATOM 4442 C CA . GLU B 1 51 ? 9.516 3.559 -15.867 1 81.31 51 GLU B CA 1
ATOM 4443 C C . GLU B 1 51 ? 8.453 3.916 -14.828 1 81.31 51 GLU B C 1
ATOM 4445 O O . GLU B 1 51 ? 7.406 3.275 -14.758 1 81.31 51 GLU B O 1
ATOM 4450 N N . ASN B 1 52 ? 8.68 4.926 -14.008 1 77.94 52 ASN B N 1
ATOM 4451 C CA . ASN B 1 52 ? 7.758 5.449 -13.008 1 77.94 52 ASN B CA 1
ATOM 4452 C C . ASN B 1 52 ? 7.246 4.352 -12.086 1 77.94 52 ASN B C 1
ATOM 4454 O O . ASN B 1 52 ? 6.043 4.234 -11.852 1 77.94 52 ASN B O 1
ATOM 4458 N N . ARG B 1 53 ? 8.219 3.57 -11.586 1 79.38 53 ARG B N 1
ATOM 4459 C CA . ARG B 1 53 ? 7.914 2.629 -10.508 1 79.38 53 ARG B CA 1
ATOM 4460 C C . ARG B 1 53 ? 7.871 3.334 -9.156 1 79.38 53 ARG B C 1
ATOM 4462 O O . ARG B 1 53 ? 7.816 4.562 -9.094 1 79.38 53 ARG B O 1
ATOM 4469 N N . SER B 1 54 ? 7.746 2.551 -8.18 1 85.06 54 SER B N 1
ATOM 4470 C CA . SER B 1 54 ? 7.852 3.152 -6.855 1 85.06 54 SER B CA 1
ATOM 4471 C C . SER B 1 54 ? 9.156 3.924 -6.699 1 85.06 54 SER B C 1
ATOM 4473 O O . SER B 1 54 ? 10.211 3.471 -7.152 1 85.06 54 SER B O 1
ATOM 4475 N N . PRO B 1 55 ? 9.102 5.051 -6.207 1 84.69 55 PRO B N 1
ATOM 4476 C CA . PRO B 1 55 ? 10.305 5.871 -6.051 1 84.69 55 PRO B CA 1
ATOM 4477 C C . PRO B 1 55 ? 11.422 5.148 -5.301 1 84.69 55 PRO B C 1
ATOM 4479 O O . PRO B 1 55 ? 12.586 5.23 -5.688 1 84.69 55 PRO B O 1
ATOM 4482 N N . TYR B 1 56 ? 11.078 4.406 -4.312 1 82.38 56 TYR B N 1
ATOM 4483 C CA . TYR B 1 56 ? 12.086 3.705 -3.527 1 82.38 56 TYR B CA 1
ATOM 4484 C C . TYR B 1 56 ? 12.773 2.633 -4.363 1 82.38 56 TYR B C 1
ATOM 4486 O O . TYR B 1 56 ? 14 2.48 -4.301 1 82.38 56 TYR B O 1
ATOM 4494 N N . LYS B 1 57 ? 11.992 1.894 -5.078 1 83.31 57 LYS B N 1
ATOM 4495 C CA . LYS B 1 57 ? 12.57 0.877 -5.953 1 83.31 57 LYS B CA 1
ATOM 4496 C C . LYS B 1 57 ? 13.477 1.507 -7.004 1 83.31 57 LYS B C 1
ATOM 4498 O O . LYS B 1 57 ? 14.57 1.001 -7.27 1 83.31 57 LYS B O 1
ATOM 4503 N N . THR B 1 58 ? 13.008 2.609 -7.562 1 85.94 58 THR B N 1
ATOM 4504 C CA . THR B 1 58 ? 13.773 3.316 -8.586 1 85.94 58 THR B CA 1
ATOM 4505 C C . THR B 1 58 ? 15.094 3.824 -8.016 1 85.94 58 THR B C 1
ATOM 4507 O O . THR B 1 58 ? 16.156 3.607 -8.609 1 85.94 58 THR B O 1
ATOM 4510 N N . LEU B 1 59 ? 15.008 4.383 -6.867 1 84.94 59 LEU B N 1
ATOM 4511 C CA . LEU B 1 59 ? 16.203 4.926 -6.234 1 84.94 59 LEU B CA 1
ATOM 4512 C C . LEU B 1 59 ? 17.188 3.812 -5.871 1 84.94 59 LEU B C 1
ATOM 4514 O O . LEU B 1 59 ? 18.391 3.979 -6.004 1 84.94 59 LEU B O 1
ATOM 4518 N N . LEU B 1 60 ? 16.672 2.711 -5.418 1 82.81 60 LEU B N 1
ATOM 4519 C CA . LEU B 1 60 ? 17.516 1.579 -5.07 1 82.81 60 LEU B CA 1
ATOM 4520 C C . LEU B 1 60 ? 18.297 1.094 -6.289 1 82.81 60 LEU B C 1
ATOM 4522 O O . LEU B 1 60 ? 19.516 0.858 -6.203 1 82.81 60 LEU B O 1
ATOM 4526 N N . TRP B 1 61 ? 17.656 0.995 -7.355 1 82.56 61 TRP B N 1
ATOM 4527 C CA . TRP B 1 61 ? 18.312 0.539 -8.57 1 82.56 61 TRP B CA 1
ATOM 4528 C C . TRP B 1 61 ? 19.297 1.588 -9.086 1 82.56 61 TRP B C 1
ATOM 4530 O O . TRP B 1 61 ? 20.375 1.25 -9.57 1 82.56 61 TRP B O 1
ATOM 4540 N N . MET B 1 62 ? 18.938 2.85 -9.008 1 85.88 62 MET B N 1
ATOM 4541 C CA . MET B 1 62 ? 19.844 3.914 -9.414 1 85.88 62 MET B CA 1
ATOM 4542 C C . MET B 1 62 ? 21.125 3.889 -8.578 1 85.88 62 MET B C 1
ATOM 4544 O O . MET B 1 62 ? 22.219 4.012 -9.109 1 85.88 62 MET B O 1
ATOM 4548 N N . TYR B 1 63 ? 20.922 3.676 -7.273 1 83.69 63 TYR B N 1
ATOM 4549 C CA . TYR B 1 63 ? 22.078 3.564 -6.398 1 83.69 63 TYR B CA 1
ATOM 4550 C C . TYR B 1 63 ? 22.969 2.385 -6.801 1 83.69 63 TYR B C 1
ATOM 4552 O O . TYR B 1 63 ? 24.188 2.51 -6.871 1 83.69 63 TYR B O 1
ATOM 4560 N N . ALA B 1 64 ? 22.344 1.249 -7.043 1 82.56 64 ALA B N 1
ATOM 4561 C CA . ALA B 1 64 ? 23.094 0.051 -7.426 1 82.56 64 ALA B CA 1
ATOM 4562 C C . ALA B 1 64 ? 23.875 0.281 -8.719 1 82.56 64 ALA B C 1
ATOM 4564 O O . ALA B 1 64 ? 25.031 -0.143 -8.836 1 82.56 64 ALA B O 1
ATOM 4565 N N . ILE B 1 65 ? 23.312 0.999 -9.648 1 85.5 65 ILE B N 1
ATOM 4566 C CA . ILE B 1 65 ? 23.922 1.217 -10.961 1 85.5 65 ILE B CA 1
ATOM 4567 C C . ILE B 1 65 ? 25.016 2.279 -10.852 1 85.5 65 ILE B C 1
ATOM 4569 O O . ILE B 1 65 ? 26.047 2.182 -11.508 1 85.5 65 ILE B O 1
ATOM 4573 N N . ILE B 1 66 ? 24.797 3.291 -10.062 1 85.69 66 ILE B N 1
ATOM 4574 C CA . ILE B 1 66 ? 25.75 4.387 -9.93 1 85.69 66 ILE B CA 1
ATOM 4575 C C . ILE B 1 66 ? 26.984 3.91 -9.148 1 85.69 66 ILE B C 1
ATOM 4577 O O . ILE B 1 66 ? 28.109 4.172 -9.547 1 85.69 66 ILE B O 1
ATOM 4581 N N . PHE B 1 67 ? 26.766 3.121 -8.172 1 81.69 67 PHE B N 1
ATOM 4582 C CA . PHE B 1 67 ? 27.875 2.742 -7.301 1 81.69 67 PHE B CA 1
ATOM 4583 C C . PHE B 1 67 ? 28.531 1.456 -7.785 1 81.69 67 PHE B C 1
ATOM 4585 O O . PHE B 1 67 ? 29.734 1.253 -7.586 1 81.69 67 PHE B O 1
ATOM 4592 N N . PHE B 1 68 ? 27.688 0.567 -8.344 1 84.38 68 PHE B N 1
ATOM 4593 C CA . PHE B 1 68 ? 28.188 -0.672 -8.93 1 84.38 68 PHE B CA 1
ATOM 4594 C C . PHE B 1 68 ? 27.672 -0.854 -10.352 1 84.38 68 PHE B C 1
ATOM 4596 O O . PHE B 1 68 ? 26.969 -1.819 -10.641 1 84.38 68 PHE B O 1
ATOM 4603 N N . PRO B 1 69 ? 28.172 -0.02 -11.195 1 84.31 69 PRO B N 1
ATOM 4604 C CA . PRO B 1 69 ? 27.531 0.072 -12.516 1 84.31 69 PRO B CA 1
ATOM 4605 C C . PRO B 1 69 ? 27.531 -1.26 -13.258 1 84.31 69 PRO B C 1
ATOM 4607 O O . PRO B 1 69 ? 26.5 -1.656 -13.812 1 84.31 69 PRO B O 1
ATOM 4610 N N . LEU B 1 70 ? 28.672 -1.996 -13.266 1 83 70 LEU B N 1
ATOM 4611 C CA . LEU B 1 70 ? 28.734 -3.246 -14.016 1 83 70 LEU B CA 1
ATOM 4612 C C . LEU B 1 70 ? 27.906 -4.332 -13.336 1 83 70 LEU B C 1
ATOM 4614 O O . LEU B 1 70 ? 26.984 -4.883 -13.938 1 83 70 LEU B O 1
ATOM 4618 N N . VAL B 1 71 ? 28.141 -4.461 -12.055 1 80.31 71 VAL B N 1
ATOM 4619 C CA . VAL B 1 71 ? 27.438 -5.5 -11.305 1 80.31 71 VAL B CA 1
ATOM 4620 C C . VAL B 1 71 ? 25.969 -5.137 -11.164 1 80.31 71 VAL B C 1
ATOM 4622 O O . VAL B 1 71 ? 25.094 -5.988 -11.352 1 80.31 71 VAL B O 1
ATOM 4625 N N . GLY B 1 72 ? 25.734 -3.893 -10.797 1 80.81 72 GLY B N 1
ATOM 4626 C CA . GLY B 1 72 ? 24.359 -3.438 -10.656 1 80.81 72 GLY B CA 1
ATOM 4627 C C . GLY B 1 72 ? 23.562 -3.58 -11.938 1 80.81 72 GLY B C 1
ATOM 4628 O O . GLY B 1 72 ? 22.391 -3.967 -11.898 1 80.81 72 GLY B O 1
ATOM 4629 N N . TYR B 1 73 ? 24.188 -3.293 -12.984 1 82.31 73 TYR B N 1
ATOM 4630 C CA . TYR B 1 73 ? 23.516 -3.379 -14.281 1 82.31 73 TYR B CA 1
ATOM 4631 C C . TYR B 1 73 ? 23.172 -4.824 -14.617 1 82.31 73 TYR B C 1
ATOM 4633 O O . TYR B 1 73 ? 22.078 -5.105 -15.117 1 82.31 73 TYR B O 1
ATOM 4641 N N . VAL B 1 74 ? 24.062 -5.738 -14.391 1 77.62 74 VAL B N 1
ATOM 4642 C CA . VAL B 1 74 ? 23.828 -7.156 -14.641 1 77.62 74 VAL B CA 1
ATOM 4643 C C . VAL B 1 74 ? 22.656 -7.645 -13.789 1 77.62 74 VAL B C 1
ATOM 4645 O O . VAL B 1 74 ? 21.75 -8.305 -14.289 1 77.62 74 VAL B O 1
ATOM 4648 N N . PHE B 1 75 ? 22.641 -7.164 -12.547 1 76.19 75 PHE B N 1
ATOM 4649 C CA . PHE B 1 75 ? 21.578 -7.578 -11.641 1 76.19 75 PHE B CA 1
ATOM 4650 C C . PHE B 1 75 ? 20.234 -6.961 -12.062 1 76.19 75 PHE B C 1
ATOM 4652 O O . PHE B 1 75 ? 19.188 -7.598 -11.953 1 76.19 75 PHE B O 1
ATOM 4659 N N . PHE B 1 76 ? 20.312 -5.781 -12.523 1 76.81 76 PHE B N 1
ATOM 4660 C CA . PHE B 1 76 ? 19.094 -5.109 -12.992 1 76.81 76 PHE B CA 1
ATOM 4661 C C . PHE B 1 76 ? 18.5 -5.848 -14.18 1 76.81 76 PHE B C 1
ATOM 4663 O O . PHE B 1 76 ? 17.281 -6.07 -14.227 1 76.81 76 PHE B O 1
ATOM 4670 N N . ILE B 1 77 ? 19.297 -6.266 -15.023 1 72.56 77 ILE B N 1
ATOM 4671 C CA . ILE B 1 77 ? 18.828 -6.969 -16.219 1 72.56 77 ILE B CA 1
ATOM 4672 C C . ILE B 1 77 ? 18.266 -8.336 -15.828 1 72.56 77 ILE B C 1
ATOM 4674 O O . ILE B 1 77 ? 17.234 -8.758 -16.344 1 72.56 77 ILE B O 1
ATOM 4678 N N . TYR B 1 78 ? 18.906 -8.953 -14.828 1 67.88 78 TYR B N 1
ATOM 4679 C CA . TYR B 1 78 ? 18.5 -10.289 -14.422 1 67.88 78 TYR B CA 1
ATOM 4680 C C . TYR B 1 78 ? 17.266 -10.234 -13.531 1 67.88 78 TYR B C 1
ATOM 4682 O O . TYR B 1 78 ? 16.531 -11.219 -13.398 1 67.88 78 TYR B O 1
ATOM 4690 N N . SER B 1 79 ? 17.125 -9.117 -12.805 1 64.88 79 SER B N 1
ATOM 4691 C CA . SER B 1 79 ? 15.977 -9.031 -11.906 1 64.88 79 SER B CA 1
ATOM 4692 C C . SER B 1 79 ? 14.664 -8.938 -12.68 1 64.88 79 SER B C 1
ATOM 4694 O O . SER B 1 79 ? 13.594 -9.18 -12.133 1 64.88 79 SER B O 1
ATOM 4696 N N . GLY B 1 80 ? 14.781 -8.961 -13.969 1 56.03 80 GLY B N 1
ATOM 4697 C CA . GLY B 1 80 ? 13.594 -9 -14.805 1 56.03 80 GLY B CA 1
ATOM 4698 C C . GLY B 1 80 ? 12.625 -7.871 -14.516 1 56.03 80 GLY B C 1
ATOM 4699 O O . GLY B 1 80 ? 11.477 -7.898 -14.977 1 56.03 80 GLY B O 1
ATOM 4700 N N . GLN B 1 81 ? 12.898 -7.082 -13.406 1 53.75 81 GLN B N 1
ATOM 4701 C CA . GLN B 1 81 ? 11.977 -6.062 -12.922 1 53.75 81 GLN B CA 1
ATOM 4702 C C . GLN B 1 81 ? 11.672 -5.043 -14.016 1 53.75 81 GLN B C 1
ATOM 4704 O O . GLN B 1 81 ? 10.609 -4.414 -14.008 1 53.75 81 GLN B O 1
ATOM 4709 N N . LEU B 1 82 ? 12.719 -4.77 -14.781 1 47.09 82 LEU B N 1
ATOM 4710 C CA . LEU B 1 82 ? 12.617 -3.719 -15.789 1 47.09 82 LEU B CA 1
ATOM 4711 C C . LEU B 1 82 ? 11.422 -3.963 -16.703 1 47.09 82 LEU B C 1
ATOM 4713 O O . LEU B 1 82 ? 10.734 -3.02 -17.109 1 47.09 82 LEU B O 1
ATOM 4717 N N . GLU B 1 83 ? 11.359 -5.262 -17.281 1 44.91 83 GLU B N 1
ATOM 4718 C CA . GLU B 1 83 ? 10.586 -5.492 -18.5 1 44.91 83 GLU B CA 1
ATOM 4719 C C . GLU B 1 83 ? 9.18 -5.992 -18.188 1 44.91 83 GLU B C 1
ATOM 4721 O O . GLU B 1 83 ? 8.375 -6.219 -19.078 1 44.91 83 GLU B O 1
ATOM 4726 N N . VAL B 1 84 ? 8.977 -6.211 -16.922 1 46.91 84 VAL B N 1
ATOM 4727 C CA . VAL B 1 84 ? 7.742 -6.98 -16.812 1 46.91 84 VAL B CA 1
ATOM 4728 C C . VAL B 1 84 ? 6.555 -6.121 -17.234 1 46.91 84 VAL B C 1
ATOM 4730 O O . VAL B 1 84 ? 5.531 -6.645 -17.688 1 46.91 84 VAL B O 1
ATOM 4733 N N . LYS B 1 85 ? 6.625 -4.777 -16.75 1 45.91 85 LYS B N 1
ATOM 4734 C CA . LYS B 1 85 ? 5.379 -4.082 -17.047 1 45.91 85 LYS B CA 1
ATOM 4735 C C . LYS B 1 85 ? 5.121 -4.047 -18.562 1 45.91 85 LYS B C 1
ATOM 4737 O O . LYS B 1 85 ? 5.469 -3.074 -19.234 1 45.91 85 LYS B O 1
ATOM 4742 N N . GLY B 1 86 ? 5.262 -5.066 -19.297 1 52.56 86 GLY B N 1
ATOM 4743 C CA . GLY B 1 86 ? 4.426 -5.09 -20.484 1 52.56 86 GLY B CA 1
ATOM 4744 C C . GLY B 1 86 ? 5.062 -5.828 -21.641 1 52.56 86 GLY B C 1
ATOM 4745 O O . GLY B 1 86 ? 4.379 -6.547 -22.375 1 52.56 86 GLY B O 1
ATOM 4746 N N . HIS B 1 87 ? 6.496 -5.836 -21.594 1 56.25 87 HIS B N 1
ATOM 4747 C CA . HIS B 1 87 ? 6.91 -6.238 -22.938 1 56.25 87 HIS B CA 1
ATOM 4748 C C . HIS B 1 87 ? 7.332 -7.703 -22.969 1 56.25 87 HIS B C 1
ATOM 4750 O O . HIS B 1 87 ? 7.195 -8.375 -24 1 56.25 87 HIS B O 1
ATOM 4756 N N . LEU B 1 88 ? 7.715 -8.203 -21.766 1 62.56 88 LEU B N 1
ATOM 4757 C CA . LEU B 1 88 ? 8.281 -9.547 -21.797 1 62.56 88 LEU B CA 1
ATOM 4758 C C . LEU B 1 88 ? 7.199 -10.586 -22.109 1 62.56 88 LEU B C 1
ATOM 4760 O O . LEU B 1 88 ? 7.441 -11.531 -22.844 1 62.56 88 LEU B O 1
ATOM 4764 N N . PHE B 1 89 ? 5.988 -10.289 -21.609 1 70.38 89 PHE B N 1
ATOM 4765 C CA . PHE B 1 89 ? 4.938 -11.289 -21.781 1 70.38 89 PHE B CA 1
ATOM 4766 C C . PHE B 1 89 ? 3.756 -10.703 -22.547 1 70.38 89 PHE B C 1
ATOM 4768 O O . PHE B 1 89 ? 2.617 -11.133 -22.359 1 70.38 89 PHE B O 1
ATOM 4775 N N . LYS B 1 90 ? 4.172 -9.766 -23.375 1 71.69 90 LYS B N 1
ATOM 4776 C CA . LYS B 1 90 ? 3.094 -9.109 -24.094 1 71.69 90 LYS B CA 1
ATOM 4777 C C . LYS B 1 90 ? 2.354 -10.094 -25 1 71.69 90 LYS B C 1
ATOM 4779 O O . LYS B 1 90 ? 1.123 -10.156 -24.984 1 71.69 90 LYS B O 1
ATOM 4784 N N . LYS B 1 91 ? 3.127 -10.93 -25.781 1 71.44 91 LYS B N 1
ATOM 4785 C CA . LYS B 1 91 ? 2.51 -11.883 -26.703 1 71.44 91 LYS B CA 1
ATOM 4786 C C . LYS B 1 91 ? 1.697 -12.93 -25.953 1 71.44 91 LYS B C 1
ATOM 4788 O O . LYS B 1 91 ? 0.596 -13.289 -26.375 1 71.44 91 LYS B O 1
ATOM 4793 N N . LYS B 1 92 ? 2.238 -13.352 -24.828 1 76.12 92 LYS B N 1
ATOM 4794 C CA . LYS B 1 92 ? 1.536 -14.336 -24.016 1 76.12 92 LYS B CA 1
ATOM 4795 C C . LYS B 1 92 ? 0.242 -13.758 -23.453 1 76.12 92 LYS B C 1
ATOM 4797 O O . LYS B 1 92 ? -0.791 -14.43 -23.438 1 76.12 92 LYS B O 1
ATOM 4802 N N . ARG B 1 93 ? 0.331 -12.531 -23.094 1 75.56 93 ARG B N 1
ATOM 4803 C CA . ARG B 1 93 ? -0.835 -11.852 -22.531 1 75.56 93 ARG B CA 1
ATOM 4804 C C . ARG B 1 93 ? -1.935 -11.703 -23.578 1 75.56 93 ARG B C 1
ATOM 4806 O O . ARG B 1 93 ? -3.104 -11.977 -23.297 1 75.56 93 ARG B O 1
ATOM 4813 N N . GLU B 1 94 ? -1.519 -11.258 -24.734 1 76.12 94 GLU B N 1
ATOM 4814 C CA . GLU B 1 94 ? -2.486 -11.062 -25.812 1 76.12 94 GLU B CA 1
ATOM 4815 C C . GLU B 1 94 ? -3.174 -12.375 -26.172 1 76.12 94 GLU B C 1
ATOM 4817 O O . GLU B 1 94 ? -4.395 -12.414 -26.344 1 76.12 94 GLU B O 1
ATOM 4822 N N . LYS B 1 95 ? -2.414 -13.375 -26.234 1 75.5 95 LYS B N 1
ATOM 4823 C CA . LYS B 1 95 ? -2.977 -14.688 -26.562 1 75.5 95 LYS B CA 1
ATOM 4824 C C . LYS B 1 95 ? -3.879 -15.195 -25.438 1 75.5 95 LYS B C 1
ATOM 4826 O O . LYS B 1 95 ? -4.926 -15.789 -25.703 1 75.5 95 LYS B O 1
ATOM 4831 N N . HIS B 1 96 ? -3.396 -15 -24.281 1 76.81 96 HIS B N 1
ATOM 4832 C CA . HIS B 1 96 ? -4.199 -15.406 -23.141 1 76.81 96 HIS B CA 1
ATOM 4833 C C . HIS B 1 96 ? -5.566 -14.727 -23.156 1 76.81 96 HIS B C 1
ATOM 4835 O O . HIS B 1 96 ? -6.594 -15.391 -22.984 1 76.81 96 HIS B O 1
ATOM 4841 N N . ILE B 1 97 ? -5.578 -13.484 -23.406 1 74.38 97 ILE B N 1
ATOM 4842 C CA . ILE B 1 97 ? -6.82 -12.727 -23.438 1 74.38 97 ILE B CA 1
ATOM 4843 C C . ILE B 1 97 ? -7.711 -13.242 -24.562 1 74.38 97 ILE B C 1
ATOM 4845 O O . ILE B 1 97 ? -8.914 -13.406 -24.391 1 74.38 97 ILE B O 1
ATOM 4849 N N . GLU B 1 98 ? -7.129 -13.461 -25.641 1 76.56 98 GLU B N 1
ATOM 4850 C CA . GLU B 1 98 ? -7.863 -13.977 -26.781 1 76.56 98 GLU B CA 1
ATOM 4851 C C . GLU B 1 98 ? -8.492 -15.336 -26.484 1 76.56 98 GLU B C 1
ATOM 4853 O O . GLU B 1 98 ? -9.664 -15.562 -26.781 1 76.56 98 GLU B O 1
ATOM 4858 N N . MET B 1 99 ? -7.723 -16.141 -25.875 1 75.81 99 MET B N 1
ATOM 4859 C CA . MET B 1 99 ? -8.188 -17.484 -25.562 1 75.81 99 MET B CA 1
ATOM 4860 C C . MET B 1 99 ? -9.312 -17.453 -24.531 1 75.81 99 MET B C 1
ATOM 4862 O O . MET B 1 99 ? -10.32 -18.156 -24.688 1 75.81 99 MET B O 1
ATOM 4866 N N . MET B 1 100 ? -9.125 -16.672 -23.578 1 76.94 100 MET B N 1
ATOM 4867 C CA . MET B 1 100 ? -10.141 -16.547 -22.547 1 76.94 100 MET B CA 1
ATOM 4868 C C . MET B 1 100 ? -11.453 -16.016 -23.125 1 76.94 100 MET B C 1
ATOM 4870 O O . MET B 1 100 ? -12.523 -16.531 -22.812 1 76.94 100 MET B O 1
ATOM 4874 N N . LYS B 1 101 ? -11.375 -15.031 -23.953 1 76.88 101 LYS B N 1
ATOM 4875 C CA . LYS B 1 101 ? -12.555 -14.438 -24.562 1 76.88 101 LYS B CA 1
ATOM 4876 C C . LYS B 1 101 ? -13.281 -15.453 -25.453 1 76.88 101 LYS B C 1
ATOM 4878 O O . LYS B 1 101 ? -14.516 -15.484 -25.484 1 76.88 101 LYS B O 1
ATOM 4883 N N . LYS B 1 102 ? -12.57 -16.281 -26.031 1 75.69 102 LYS B N 1
ATOM 4884 C CA . LYS B 1 102 ? -13.141 -17.234 -26.969 1 75.69 102 LYS B CA 1
ATOM 4885 C C . LYS B 1 102 ? -13.719 -18.438 -26.266 1 75.69 102 LYS B C 1
ATOM 4887 O O . LYS B 1 102 ? -14.727 -19.016 -26.703 1 75.69 102 LYS B O 1
ATOM 4892 N N . MET B 1 103 ? -13.141 -18.734 -25.188 1 78.62 103 MET B N 1
ATOM 4893 C CA . MET B 1 103 ? -13.461 -20.031 -24.609 1 78.62 103 MET B CA 1
ATOM 4894 C C . MET B 1 103 ? -14.414 -19.906 -23.438 1 78.62 103 MET B C 1
ATOM 4896 O O . MET B 1 103 ? -15.188 -20.812 -23.141 1 78.62 103 MET B O 1
ATOM 4900 N N . ILE B 1 104 ? -14.289 -18.797 -22.859 1 78.31 104 ILE B N 1
ATOM 4901 C CA . ILE B 1 104 ? -15.008 -18.734 -21.578 1 78.31 104 ILE B CA 1
ATOM 4902 C C . ILE B 1 104 ? -16.359 -18.062 -21.797 1 78.31 104 ILE B C 1
ATOM 4904 O O . ILE B 1 104 ? -16.438 -16.891 -22.141 1 78.31 104 ILE B O 1
ATOM 4908 N N . HIS B 1 105 ? -17.375 -18.859 -21.641 1 78.31 105 HIS B N 1
ATOM 4909 C CA . HIS B 1 105 ? -18.75 -18.406 -21.656 1 78.31 105 HIS B CA 1
ATOM 4910 C C . HIS B 1 105 ? -19.562 -19.047 -20.531 1 78.31 105 HIS B C 1
ATOM 4912 O O . HIS B 1 105 ? -19.625 -20.281 -20.438 1 78.31 105 HIS B O 1
ATOM 4918 N N . CYS B 1 106 ? -19.938 -18.188 -19.594 1 77 106 CYS B N 1
ATOM 4919 C CA . CYS B 1 106 ? -20.766 -18.734 -18.531 1 77 106 CYS B CA 1
ATOM 4920 C C . CYS B 1 106 ? -22.219 -18.328 -18.703 1 77 106 CYS B C 1
ATOM 4922 O O . CYS B 1 106 ? -22.516 -17.188 -19.062 1 77 106 CYS B O 1
ATOM 4924 N N . ARG B 1 107 ? -23.078 -19.312 -18.453 1 75.38 107 ARG B N 1
ATOM 4925 C CA . ARG B 1 107 ? -24.516 -19.094 -18.609 1 75.38 107 ARG B CA 1
ATOM 4926 C C . ARG B 1 107 ? -25.062 -18.266 -17.453 1 75.38 107 ARG B C 1
ATOM 4928 O O . ARG B 1 107 ? -24.656 -18.438 -16.297 1 75.38 107 ARG B O 1
ATOM 4935 N N . PRO B 1 108 ? -25.906 -17.297 -17.844 1 75.38 108 PRO B N 1
ATOM 4936 C CA . PRO B 1 108 ? -26.578 -16.594 -16.734 1 75.38 108 PRO B CA 1
ATOM 4937 C C . PRO B 1 108 ? -27.391 -17.531 -15.852 1 75.38 108 PRO B C 1
ATOM 4939 O O . PRO B 1 108 ? -27.922 -18.531 -16.328 1 75.38 108 PRO B O 1
ATOM 4942 N N . SER B 1 109 ? -27.328 -17.391 -14.625 1 77.5 109 SER B N 1
ATOM 4943 C CA . SER B 1 109 ? -28.047 -18.25 -13.695 1 77.5 109 SER B CA 1
ATOM 4944 C C . SER B 1 109 ? -28.938 -17.438 -12.766 1 77.5 109 SER B C 1
ATOM 4946 O O . SER B 1 109 ? -28.594 -16.312 -12.391 1 77.5 109 SER B O 1
ATOM 4948 N N . GLU B 1 110 ? -30 -18.031 -12.453 1 74.88 110 GLU B N 1
ATOM 4949 C CA . GLU B 1 110 ? -30.922 -17.438 -11.477 1 74.88 110 GLU B CA 1
ATOM 4950 C C . GLU B 1 110 ? -30.375 -17.547 -10.062 1 74.88 110 GLU B C 1
ATOM 4952 O O . GLU B 1 110 ? -30.812 -16.828 -9.156 1 74.88 110 GLU B O 1
ATOM 4957 N N . LEU B 1 111 ? -29.531 -18.453 -9.906 1 75.62 111 LEU B N 1
ATOM 4958 C CA . LEU B 1 111 ? -28.953 -18.672 -8.578 1 75.62 111 LEU B CA 1
ATOM 4959 C C . LEU B 1 111 ? -28.281 -17.406 -8.07 1 75.62 111 LEU B C 1
ATOM 4961 O O . LEU B 1 111 ? -28.203 -17.172 -6.859 1 75.62 111 LEU B O 1
ATOM 4965 N N . SER B 1 112 ? -27.891 -16.641 -8.961 1 78.44 112 SER B N 1
ATOM 4966 C CA . SER B 1 112 ? -27.172 -15.422 -8.586 1 78.44 112 SER B CA 1
ATOM 4967 C C . SER B 1 112 ? -28.109 -14.414 -7.926 1 78.44 112 SER B C 1
ATOM 4969 O O . SER B 1 112 ? -27.656 -13.477 -7.262 1 78.44 112 SER B O 1
ATOM 4971 N N . GLN B 1 113 ? -29.312 -14.75 -8 1 76.62 113 GLN B N 1
ATOM 4972 C CA . GLN B 1 113 ? -30.312 -13.875 -7.383 1 76.62 113 GLN B CA 1
ATOM 4973 C C . GLN B 1 113 ? -30.281 -13.992 -5.859 1 76.62 113 GLN B C 1
ATOM 4975 O O . GLN B 1 113 ? -30.703 -13.078 -5.148 1 76.62 113 GLN B O 1
ATOM 4980 N N . GLY B 1 114 ? -29.75 -15.141 -5.398 1 81.31 114 GLY B N 1
ATOM 4981 C CA . GLY B 1 114 ? -29.656 -15.359 -3.961 1 81.31 114 GLY B CA 1
ATOM 4982 C C . GLY B 1 114 ? -28.438 -14.719 -3.336 1 81.31 114 GLY B C 1
ATOM 4983 O O . GLY B 1 114 ? -28.297 -14.703 -2.111 1 81.31 114 GLY B O 1
ATOM 4984 N N . PHE B 1 115 ? -27.672 -14.094 -4.199 1 88.69 115 PHE B N 1
ATOM 4985 C CA . PHE B 1 115 ? -26.469 -13.445 -3.699 1 88.69 115 PHE B CA 1
ATOM 4986 C C . PHE B 1 115 ? -26.797 -12.094 -3.076 1 88.69 115 PHE B C 1
ATOM 4988 O O . PHE B 1 115 ? -27.672 -11.375 -3.57 1 88.69 115 PHE B O 1
ATOM 4995 N N . ASN B 1 116 ? -26.188 -11.828 -1.977 1 88.44 116 ASN B N 1
ATOM 4996 C CA . ASN B 1 116 ? -26.328 -10.492 -1.415 1 88.44 116 ASN B CA 1
ATOM 4997 C C . ASN B 1 116 ? -25.516 -9.461 -2.193 1 88.44 116 ASN B C 1
ATOM 4999 O O . ASN B 1 116 ? -24.812 -9.812 -3.146 1 88.44 116 ASN B O 1
ATOM 5003 N N . GLU B 1 117 ? -25.625 -8.234 -1.829 1 86.56 117 GLU B N 1
ATOM 5004 C CA . GLU B 1 117 ? -25 -7.137 -2.561 1 86.56 117 GLU B CA 1
ATOM 5005 C C . GLU B 1 117 ? -23.484 -7.258 -2.557 1 86.56 117 GLU B C 1
ATOM 5007 O O . GLU B 1 117 ? -22.828 -6.969 -3.561 1 86.56 117 GLU B O 1
ATOM 5012 N N . LYS B 1 118 ? -23 -7.699 -1.479 1 87.81 118 LYS B N 1
ATOM 5013 C CA . LYS B 1 118 ? -21.547 -7.855 -1.349 1 87.81 118 LYS B CA 1
ATOM 5014 C C . LYS B 1 118 ? -21.031 -8.938 -2.285 1 87.81 118 LYS B C 1
ATOM 5016 O O . LYS B 1 118 ? -20.016 -8.742 -2.971 1 87.81 118 LYS B O 1
ATOM 5021 N N . GLU B 1 119 ? -21.719 -10.055 -2.33 1 91.5 119 GLU B N 1
ATOM 5022 C CA . GLU B 1 119 ? -21.344 -11.18 -3.186 1 91.5 119 GLU B CA 1
ATOM 5023 C C . GLU B 1 119 ? -21.438 -10.805 -4.664 1 91.5 119 GLU B C 1
ATOM 5025 O O . GLU B 1 119 ? -20.531 -11.102 -5.445 1 91.5 119 GLU B O 1
ATOM 5030 N N . LYS B 1 120 ? -22.469 -10.094 -4.977 1 91.38 120 LYS B N 1
ATOM 5031 C CA . LYS B 1 120 ? -22.672 -9.672 -6.363 1 91.38 120 LYS B CA 1
ATOM 5032 C C . LYS B 1 120 ? -21.609 -8.672 -6.793 1 91.38 120 LYS B C 1
ATOM 5034 O O . LYS B 1 120 ? -21.047 -8.789 -7.887 1 91.38 120 LYS B O 1
ATOM 5039 N N . SER B 1 121 ? -21.359 -7.734 -5.918 1 91.25 121 SER B N 1
ATOM 5040 C CA . SER B 1 121 ? -20.359 -6.715 -6.215 1 91.25 121 SER B CA 1
ATOM 5041 C C . SER B 1 121 ? -18.984 -7.336 -6.398 1 91.25 121 SER B C 1
ATOM 5043 O O . SER B 1 121 ? -18.203 -6.914 -7.262 1 91.25 121 SER B O 1
ATOM 5045 N N . PHE B 1 122 ? -18.719 -8.336 -5.59 1 93.75 122 PHE B N 1
ATOM 5046 C CA . PHE B 1 122 ? -17.422 -8.984 -5.695 1 93.75 122 PHE B CA 1
ATOM 5047 C C . PHE B 1 122 ? -17.328 -9.797 -6.984 1 93.75 122 PHE B C 1
ATOM 5049 O O . PHE B 1 122 ? -16.297 -9.773 -7.66 1 93.75 122 PHE B O 1
ATOM 5056 N N . ALA B 1 123 ? -18.359 -10.523 -7.297 1 93.19 123 ALA B N 1
ATOM 5057 C CA . ALA B 1 123 ? -18.375 -11.297 -8.531 1 93.19 123 ALA B CA 1
ATOM 5058 C C . ALA B 1 123 ? -18.156 -10.398 -9.75 1 93.19 123 ALA B C 1
ATOM 5060 O O . ALA B 1 123 ? -17.406 -10.75 -10.656 1 93.19 123 ALA B O 1
ATOM 5061 N N . ASP B 1 124 ? -18.797 -9.25 -9.719 1 92.81 124 ASP B N 1
ATOM 5062 C CA . ASP B 1 124 ? -18.641 -8.289 -10.805 1 92.81 124 ASP B CA 1
ATOM 5063 C C . ASP B 1 124 ? -17.219 -7.762 -10.891 1 92.81 124 ASP B C 1
ATOM 5065 O O . ASP B 1 124 ? -16.672 -7.57 -11.977 1 92.81 124 ASP B O 1
ATOM 5069 N N . LEU B 1 125 ? -16.656 -7.52 -9.758 1 93.56 125 LEU B N 1
ATOM 5070 C CA . LEU B 1 125 ? -15.289 -7.031 -9.703 1 93.56 125 LEU B CA 1
ATOM 5071 C C . LEU B 1 125 ? -14.32 -8.062 -10.281 1 93.56 125 LEU B C 1
ATOM 5073 O O . LEU B 1 125 ? -13.414 -7.707 -11.039 1 93.56 125 LEU B O 1
ATOM 5077 N N . VAL B 1 126 ? -14.484 -9.359 -9.898 1 92.69 126 VAL B N 1
ATOM 5078 C CA . VAL B 1 126 ? -13.648 -10.43 -10.422 1 92.69 126 VAL B CA 1
ATOM 5079 C C . VAL B 1 126 ? -13.742 -10.461 -11.945 1 92.69 126 VAL B C 1
ATOM 5081 O O . VAL B 1 126 ? -12.719 -10.562 -12.633 1 92.69 126 VAL B O 1
ATOM 5084 N N . GLU B 1 127 ? -14.922 -10.344 -12.406 1 90.81 127 GLU B N 1
ATOM 5085 C CA . GLU B 1 127 ? -15.125 -10.359 -13.852 1 90.81 127 GLU B CA 1
ATOM 5086 C C . GLU B 1 127 ? -14.445 -9.172 -14.516 1 90.81 127 GLU B C 1
ATOM 5088 O O . GLU B 1 127 ? -13.828 -9.312 -15.57 1 90.81 127 GLU B O 1
ATOM 5093 N N . THR B 1 128 ? -14.531 -8.031 -13.922 1 88.81 128 THR B N 1
ATOM 5094 C CA . THR B 1 128 ? -13.953 -6.816 -14.484 1 88.81 128 THR B CA 1
ATOM 5095 C C . THR B 1 128 ? -12.43 -6.902 -14.492 1 88.81 128 THR B C 1
ATOM 5097 O O . THR B 1 128 ? -11.789 -6.555 -15.484 1 88.81 128 THR B O 1
ATOM 5100 N N . LEU B 1 129 ? -11.859 -7.406 -13.445 1 87.69 129 LEU B N 1
ATOM 5101 C CA . LEU B 1 129 ? -10.406 -7.395 -13.289 1 87.69 129 LEU B CA 1
ATOM 5102 C C . LEU B 1 129 ? -9.773 -8.57 -14.031 1 87.69 129 LEU B C 1
ATOM 5104 O O . LEU B 1 129 ? -8.633 -8.477 -14.492 1 87.69 129 LEU B O 1
ATOM 5108 N N . SER B 1 130 ? -10.508 -9.703 -14.133 1 85.44 130 SER B N 1
ATOM 5109 C CA . SER B 1 130 ? -9.875 -10.914 -14.633 1 85.44 130 SER B CA 1
ATOM 5110 C C . SER B 1 130 ? -10.555 -11.414 -15.906 1 85.44 130 SER B C 1
ATOM 5112 O O . SER B 1 130 ? -10.062 -12.32 -16.562 1 85.44 130 SER B O 1
ATOM 5114 N N . GLN B 1 131 ? -11.742 -10.914 -16.234 1 80.38 131 GLN B N 1
ATOM 5115 C CA . GLN B 1 131 ? -12.523 -11.297 -17.406 1 80.38 131 GLN B CA 1
ATOM 5116 C C . GLN B 1 131 ? -13.055 -12.719 -17.281 1 80.38 131 GLN B C 1
ATOM 5118 O O . GLN B 1 131 ? -13.188 -13.438 -18.266 1 80.38 131 GLN B O 1
ATOM 5123 N N . HIS B 1 132 ? -13.195 -13.164 -16.078 1 84.12 132 HIS B N 1
ATOM 5124 C CA . HIS B 1 132 ? -13.75 -14.484 -15.82 1 84.12 132 HIS B CA 1
ATOM 5125 C C . HIS B 1 132 ? -15.141 -14.383 -15.203 1 84.12 132 HIS B C 1
ATOM 5127 O O . HIS B 1 132 ? -15.281 -14.008 -14.039 1 84.12 132 HIS B O 1
ATOM 5133 N N . PRO B 1 133 ? -16.094 -14.734 -15.977 1 86.88 133 PRO B N 1
ATOM 5134 C CA . PRO B 1 133 ? -17.469 -14.586 -15.484 1 86.88 133 PRO B CA 1
ATOM 5135 C C . PRO B 1 133 ? -17.828 -15.602 -14.406 1 86.88 133 PRO B C 1
ATOM 5137 O O . PRO B 1 133 ? -17.141 -16.625 -14.266 1 86.88 133 PRO B O 1
ATOM 5140 N N . LEU B 1 134 ? -18.859 -15.344 -13.711 1 90.12 134 LEU B N 1
ATOM 5141 C CA . LEU B 1 134 ? -19.391 -16.188 -12.648 1 90.12 134 LEU B CA 1
ATOM 5142 C C . LEU B 1 134 ? -20.109 -17.406 -13.227 1 90.12 134 LEU B C 1
ATOM 5144 O O . LEU B 1 134 ? -20.906 -17.281 -14.156 1 90.12 134 LEU B O 1
ATOM 5148 N N . SER B 1 135 ? -19.75 -18.547 -12.781 1 90.25 135 SER B N 1
ATOM 5149 C CA . SER B 1 135 ? -20.453 -19.766 -13.133 1 90.25 135 SER B CA 1
ATOM 5150 C C . SER B 1 135 ? -21.281 -20.281 -11.961 1 90.25 135 SER B C 1
ATOM 5152 O O . SER B 1 135 ? -20.781 -20.422 -10.844 1 90.25 135 SER B O 1
ATOM 5154 N N . CYS B 1 136 ? -22.562 -20.578 -12.25 1 89.12 136 CYS B N 1
ATOM 5155 C CA . CYS B 1 136 ? -23.422 -21.203 -11.25 1 89.12 136 CYS B CA 1
ATOM 5156 C C . CYS B 1 136 ? -23.766 -22.641 -11.641 1 89.12 136 CYS B C 1
ATOM 5158 O O . CYS B 1 136 ? -24.625 -23.266 -11.023 1 89.12 136 CYS B O 1
ATOM 5160 N N . TYR B 1 137 ? -23.062 -23.125 -12.664 1 91.25 137 TYR B N 1
ATOM 5161 C CA . TYR B 1 137 ? -23.281 -24.469 -13.164 1 91.25 137 TYR B CA 1
ATOM 5162 C C . TYR B 1 137 ? -22.016 -25.312 -13.031 1 91.25 137 TYR B C 1
ATOM 5164 O O . TYR B 1 137 ? -21.609 -26 -13.977 1 91.25 137 TYR B O 1
ATOM 5172 N N . SER B 1 138 ? -21.391 -25.109 -11.906 1 92.06 138 SER B N 1
ATOM 5173 C CA . SER B 1 138 ? -20.188 -25.859 -11.547 1 92.06 138 SER B CA 1
ATOM 5174 C C . SER B 1 138 ? -20.234 -26.328 -10.094 1 92.06 138 SER B C 1
ATOM 5176 O O . SER B 1 138 ? -20.984 -25.781 -9.281 1 92.06 138 SER B O 1
ATOM 5178 N N . GLN B 1 139 ? -19.547 -27.359 -9.852 1 93.25 139 GLN B N 1
ATOM 5179 C CA . GLN B 1 139 ? -19.438 -27.922 -8.508 1 93.25 139 GLN B CA 1
ATOM 5180 C C . GLN B 1 139 ? -17.969 -28.094 -8.109 1 93.25 139 GLN B C 1
ATOM 5182 O O . GLN B 1 139 ? -17.109 -28.312 -8.969 1 93.25 139 GLN B O 1
ATOM 5187 N N . THR B 1 140 ? -17.766 -27.906 -6.832 1 95.81 140 THR B N 1
ATOM 5188 C CA . THR B 1 140 ? -16.422 -28.094 -6.293 1 95.81 140 THR B CA 1
ATOM 5189 C C . THR B 1 140 ? -16.453 -29.078 -5.129 1 95.81 140 THR B C 1
ATOM 5191 O O . THR B 1 140 ? -17.422 -29.156 -4.387 1 95.81 140 THR B O 1
ATOM 5194 N N . GLU B 1 141 ? -15.445 -29.859 -5.023 1 96.38 141 GLU B N 1
ATOM 5195 C CA . GLU B 1 141 ? -15.211 -30.781 -3.916 1 96.38 141 GLU B CA 1
ATOM 5196 C C . GLU B 1 141 ? -13.836 -30.547 -3.295 1 96.38 141 GLU B C 1
ATOM 5198 O O . GLU B 1 141 ? -12.828 -30.516 -4.004 1 96.38 141 GLU B O 1
ATOM 5203 N N . VAL B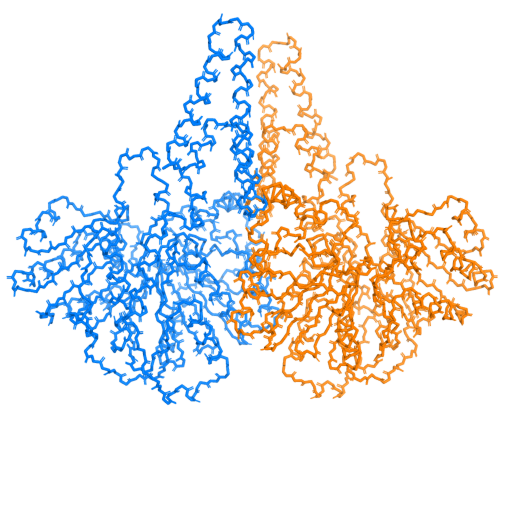 1 142 ? -13.852 -30.422 -1.957 1 97.81 142 VAL B N 1
ATOM 5204 C CA . VAL B 1 142 ? -12.594 -30.188 -1.251 1 97.81 142 VAL B CA 1
ATOM 5205 C C . VAL B 1 142 ? -11.859 -31.516 -1.059 1 97.81 142 VAL B C 1
ATOM 5207 O O . VAL B 1 142 ? -12.461 -32.5 -0.633 1 97.81 142 VAL B O 1
ATOM 5210 N N . LEU B 1 143 ? -10.625 -31.547 -1.436 1 98.25 143 LEU B N 1
ATOM 5211 C CA . LEU B 1 143 ? -9.734 -32.656 -1.175 1 98.25 143 LEU B CA 1
ATOM 5212 C C . LEU B 1 143 ? -8.68 -32.312 -0.134 1 98.25 143 LEU B C 1
ATOM 5214 O O . LEU B 1 143 ? -7.852 -31.422 -0.37 1 98.25 143 LEU B O 1
ATOM 5218 N N . LYS B 1 144 ? -8.742 -33 1.001 1 96.94 144 LYS B N 1
ATOM 5219 C CA . LYS B 1 144 ? -7.867 -32.688 2.125 1 96.94 144 LYS B CA 1
ATOM 5220 C C . LYS B 1 144 ? -6.602 -33.531 2.094 1 96.94 144 LYS B C 1
ATOM 5222 O O . LYS B 1 144 ? -6.668 -34.75 2.215 1 96.94 144 LYS B O 1
ATOM 5227 N N . ASN B 1 145 ? -5.445 -32.938 1.871 1 97.06 145 ASN B N 1
ATOM 5228 C CA . ASN B 1 145 ? -4.125 -33.562 1.892 1 97.06 145 ASN B CA 1
ATOM 5229 C C . ASN B 1 145 ? -3.949 -34.531 0.736 1 97.06 145 ASN B C 1
ATOM 5231 O O . ASN B 1 145 ? -4.848 -34.688 -0.094 1 97.06 145 ASN B O 1
ATOM 5235 N N . GLY B 1 146 ? -2.729 -35.062 0.652 1 96.12 146 GLY B N 1
ATOM 5236 C CA . GLY B 1 146 ? -2.371 -35.969 -0.423 1 96.12 146 GLY B CA 1
ATOM 5237 C C . GLY B 1 146 ? -3.172 -37.25 -0.404 1 96.12 146 GLY B C 1
ATOM 5238 O O . GLY B 1 146 ? -3.475 -37.812 -1.457 1 96.12 146 GLY B O 1
ATOM 5239 N N . ASP B 1 147 ? -3.654 -37.625 0.744 1 94.56 147 ASP B N 1
ATOM 5240 C CA . ASP B 1 147 ? -4.336 -38.906 0.91 1 94.56 147 ASP B CA 1
ATOM 5241 C C . ASP B 1 147 ? -5.684 -38.906 0.196 1 94.56 147 ASP B C 1
ATOM 5243 O O . ASP B 1 147 ? -6.145 -39.969 -0.27 1 94.56 147 ASP B O 1
ATOM 5247 N N . GLU B 1 148 ? -6.305 -37.75 0.18 1 97.44 148 GLU B N 1
ATOM 5248 C CA . GLU B 1 148 ? -7.57 -37.625 -0.545 1 97.44 148 GLU B CA 1
ATOM 5249 C C . GLU B 1 148 ? -7.34 -37.219 -1.993 1 97.44 148 GLU B C 1
ATOM 5251 O O . GLU B 1 148 ? -8.047 -37.688 -2.896 1 97.44 148 GLU B O 1
ATOM 5256 N N . THR B 1 149 ? -6.316 -36.438 -2.223 1 98.19 149 THR B N 1
ATOM 5257 C CA . THR B 1 149 ? -6.125 -35.781 -3.512 1 98.19 149 THR B CA 1
ATOM 5258 C C . THR B 1 149 ? -5.598 -36.75 -4.551 1 98.19 149 THR B C 1
ATOM 5260 O O . THR B 1 149 ? -6.16 -36.875 -5.641 1 98.19 149 THR B O 1
ATOM 5263 N N . PHE B 1 150 ? -4.527 -37.531 -4.254 1 98.25 150 PHE B N 1
ATOM 5264 C CA . PHE B 1 150 ? -3.859 -38.375 -5.258 1 98.25 150 PHE B CA 1
ATOM 5265 C C . PHE B 1 150 ? -4.742 -39.531 -5.684 1 98.25 150 PHE B C 1
ATOM 5267 O O . PHE B 1 150 ? -4.879 -39.812 -6.875 1 98.25 150 PHE B O 1
ATOM 5274 N N . PRO B 1 151 ? -5.465 -40.188 -4.703 1 98.19 151 PRO B N 1
ATOM 5275 C CA . PRO B 1 151 ? -6.406 -41.219 -5.152 1 98.19 151 PRO B CA 1
ATOM 5276 C C . PRO B 1 151 ? -7.508 -40.656 -6.051 1 98.19 151 PRO B C 1
ATOM 5278 O O . PRO B 1 151 ? -7.887 -41.281 -7.039 1 98.19 151 PRO B O 1
ATOM 5281 N N . ALA B 1 152 ? -8.016 -39.469 -5.695 1 98.56 152 ALA B N 1
ATOM 5282 C CA . ALA B 1 152 ? -9.047 -38.844 -6.516 1 98.56 152 ALA B CA 1
ATOM 5283 C C . ALA B 1 152 ? -8.531 -38.531 -7.918 1 98.56 152 ALA B C 1
ATOM 5285 O O . ALA B 1 152 ? -9.234 -38.75 -8.906 1 98.56 152 ALA B O 1
ATOM 5286 N N . ILE B 1 153 ? -7.328 -38.031 -8.039 1 98.62 153 ILE B N 1
ATOM 5287 C CA . ILE B 1 153 ? -6.707 -37.75 -9.32 1 98.62 153 ILE B CA 1
ATOM 5288 C C . ILE B 1 153 ? -6.527 -39.031 -10.125 1 98.62 153 ILE B C 1
ATOM 5290 O O . ILE B 1 153 ? -6.91 -39.094 -11.297 1 98.62 153 ILE B O 1
ATOM 5294 N N . GLN B 1 154 ? -5.969 -40.062 -9.5 1 98.62 154 GLN B N 1
ATOM 5295 C CA . GLN B 1 154 ? -5.707 -41.344 -10.18 1 98.62 154 GLN B CA 1
ATOM 5296 C C . GLN B 1 154 ? -6.996 -41.969 -10.703 1 98.62 154 GLN B C 1
ATOM 5298 O O . GLN B 1 154 ? -7.031 -42.469 -11.82 1 98.62 154 GLN B O 1
ATOM 5303 N N . GLU B 1 155 ? -7.996 -41.875 -9.867 1 98.56 155 GLU B N 1
ATOM 5304 C CA . GLU B 1 155 ? -9.289 -42.438 -10.266 1 98.56 155 GLU B CA 1
ATOM 5305 C C . GLU B 1 155 ? -9.812 -41.781 -11.531 1 98.56 155 GLU B C 1
ATOM 5307 O O . GLU B 1 155 ? -10.234 -42.438 -12.469 1 98.56 155 GLU B O 1
ATOM 5312 N N . GLU B 1 156 ? -9.766 -40.469 -11.562 1 98.44 156 GLU B N 1
ATOM 5313 C CA . GLU B 1 156 ? -10.289 -39.719 -12.711 1 98.44 156 GLU B CA 1
ATOM 5314 C C . GLU B 1 156 ? -9.398 -39.906 -13.938 1 98.44 156 GLU B C 1
ATOM 5316 O O . GLU B 1 156 ? -9.883 -39.969 -15.07 1 98.44 156 GLU B O 1
ATOM 5321 N N . LEU B 1 157 ? -8.078 -40 -13.758 1 98.62 157 LEU B N 1
ATOM 5322 C CA . LEU B 1 157 ? -7.152 -40.25 -14.859 1 98.62 157 LEU B CA 1
ATOM 5323 C C . LEU B 1 157 ? -7.453 -41.562 -15.539 1 98.62 157 LEU B C 1
ATOM 5325 O O . LEU B 1 157 ? -7.41 -41.656 -16.766 1 98.62 157 LEU B O 1
ATOM 5329 N N . ARG B 1 158 ? -7.75 -42.562 -14.758 1 98.38 158 ARG B N 1
ATOM 5330 C CA . ARG B 1 158 ? -8.016 -43.906 -15.289 1 98.38 158 ARG B CA 1
ATOM 5331 C C . ARG B 1 158 ? -9.297 -43.906 -16.109 1 98.38 158 ARG B C 1
ATOM 5333 O O . ARG B 1 158 ? -9.445 -44.719 -17.031 1 98.38 158 ARG B O 1
ATOM 5340 N N . LYS B 1 159 ? -10.18 -42.969 -15.859 1 97.5 159 LYS B N 1
ATOM 5341 C CA . LYS B 1 159 ? -11.453 -42.906 -16.578 1 97.5 159 LYS B CA 1
ATOM 5342 C C . LYS B 1 159 ? -11.289 -42.125 -17.891 1 97.5 159 LYS B C 1
ATOM 5344 O O . LYS B 1 159 ? -12.172 -42.188 -18.75 1 97.5 159 LYS B O 1
ATOM 5349 N N . ALA B 1 160 ? -10.188 -41.469 -18.047 1 97.69 160 ALA B N 1
ATOM 5350 C CA . ALA B 1 160 ? -9.984 -40.594 -19.203 1 97.69 160 ALA B CA 1
ATOM 5351 C C . ALA B 1 160 ? -10.102 -41.375 -20.5 1 97.69 160 ALA B C 1
ATOM 5353 O O . ALA B 1 160 ? -9.609 -42.5 -20.609 1 97.69 160 ALA B O 1
ATOM 5354 N N . ARG B 1 161 ? -10.68 -40.75 -21.562 1 95.94 161 ARG B N 1
ATOM 5355 C CA . ARG B 1 161 ? -10.875 -41.406 -22.859 1 95.94 161 ARG B CA 1
ATOM 5356 C C . ARG B 1 161 ? -10.305 -40.594 -24 1 95.94 161 ARG B C 1
ATOM 5358 O O . ARG B 1 161 ? -9.742 -41.125 -24.953 1 95.94 161 ARG B O 1
ATOM 5365 N N . GLU B 1 162 ? -10.438 -39.312 -23.922 1 96.31 162 GLU B N 1
ATOM 5366 C CA . GLU B 1 162 ? -10.078 -38.438 -25.047 1 96.31 162 GLU B CA 1
ATOM 5367 C C . GLU B 1 162 ? -8.742 -37.75 -24.812 1 96.31 162 GLU B C 1
ATOM 5369 O O . GLU B 1 162 ? -7.836 -37.844 -25.641 1 96.31 162 GLU B O 1
ATOM 5374 N N . TYR B 1 163 ? -8.664 -37.031 -23.688 1 97.56 163 TYR B N 1
ATOM 5375 C CA . TYR B 1 163 ? -7.406 -36.312 -23.453 1 97.56 163 TYR B CA 1
ATOM 5376 C C . TYR B 1 163 ? -7.188 -36.062 -21.969 1 97.56 163 TYR B C 1
ATOM 5378 O O . TYR B 1 163 ? -8.141 -36.062 -21.188 1 97.56 163 TYR B O 1
ATOM 5386 N N . ILE B 1 164 ? -5.945 -35.906 -21.609 1 98.5 164 ILE B N 1
ATOM 5387 C CA . ILE B 1 164 ? -5.469 -35.5 -20.281 1 98.5 164 ILE B CA 1
ATOM 5388 C C . ILE B 1 164 ? -4.477 -34.375 -20.422 1 98.5 164 ILE B C 1
ATOM 5390 O O . ILE B 1 164 ? -3.438 -34.5 -21.078 1 98.5 164 ILE B O 1
ATOM 5394 N N . HIS B 1 165 ? -4.824 -33.219 -19.906 1 98.25 165 HIS B N 1
ATOM 5395 C CA . HIS B 1 165 ? -3.916 -32.094 -19.828 1 98.25 165 HIS B CA 1
ATOM 5396 C C . HIS B 1 165 ? -3.467 -31.812 -18.406 1 98.25 165 HIS B C 1
ATOM 5398 O O . HIS B 1 165 ? -4.297 -31.594 -17.516 1 98.25 165 HIS B O 1
ATOM 5404 N N . LEU B 1 166 ? -2.168 -31.891 -18.188 1 98.19 166 LEU B N 1
ATOM 5405 C CA . LEU B 1 166 ? -1.603 -31.797 -16.844 1 98.19 166 LEU B CA 1
ATOM 5406 C C . LEU B 1 166 ? -0.476 -30.766 -16.797 1 98.19 166 LEU B C 1
ATOM 5408 O O . LEU B 1 166 ? 0.515 -30.891 -17.516 1 98.19 166 LEU B O 1
ATOM 5412 N N . GLY B 1 167 ? -0.657 -29.672 -16.016 1 96.75 167 GLY B N 1
ATOM 5413 C CA . GLY B 1 167 ? 0.368 -28.672 -15.75 1 96.75 167 GLY B CA 1
ATOM 5414 C C . GLY B 1 167 ? 0.67 -28.5 -14.273 1 96.75 167 GLY B C 1
ATOM 5415 O O . GLY B 1 167 ? -0.228 -28.203 -13.477 1 96.75 167 GLY B O 1
ATOM 5416 N N . TYR B 1 168 ? 1.949 -28.609 -13.875 1 96.31 168 TYR B N 1
ATOM 5417 C CA . TYR B 1 168 ? 2.326 -28.531 -12.469 1 96.31 168 TYR B CA 1
ATOM 5418 C C . TYR B 1 168 ? 3.617 -27.75 -12.289 1 96.31 168 TYR B C 1
ATOM 5420 O O . TYR B 1 168 ? 4.461 -27.719 -13.195 1 96.31 168 TYR B O 1
ATOM 5428 N N . TYR B 1 169 ? 3.707 -27.141 -11.125 1 94.25 169 TYR B N 1
ATOM 5429 C CA . TYR B 1 169 ? 4.965 -26.516 -10.742 1 94.25 169 TYR B CA 1
ATOM 5430 C C . TYR B 1 169 ? 6.031 -27.547 -10.43 1 94.25 169 TYR B C 1
ATOM 5432 O O . TYR B 1 169 ? 7.105 -27.547 -11.031 1 94.25 169 TYR B O 1
ATOM 5440 N N . THR B 1 170 ? 5.664 -28.453 -9.555 1 94.12 170 THR B N 1
ATOM 5441 C CA . THR B 1 170 ? 6.57 -29.547 -9.211 1 94.12 170 THR B CA 1
ATOM 5442 C C . THR B 1 170 ? 5.969 -30.891 -9.594 1 94.12 170 THR B C 1
ATOM 5444 O O . THR B 1 170 ? 4.859 -31.219 -9.172 1 94.12 170 THR B O 1
ATOM 5447 N N . LEU B 1 171 ? 6.598 -31.578 -10.391 1 95.25 171 LEU B N 1
ATOM 5448 C CA . LEU B 1 171 ? 6.34 -32.969 -10.734 1 95.25 171 LEU B CA 1
ATOM 5449 C C . LEU B 1 171 ? 7.586 -33.812 -10.523 1 95.25 171 LEU B C 1
ATOM 5451 O O . LEU B 1 171 ? 8.609 -33.594 -11.172 1 95.25 171 LEU B O 1
ATOM 5455 N N . ARG B 1 172 ? 7.457 -34.75 -9.625 1 94.81 172 ARG B N 1
ATOM 5456 C CA . ARG B 1 172 ? 8.602 -35.594 -9.305 1 94.81 172 ARG B CA 1
ATOM 5457 C C . ARG B 1 172 ? 8.391 -37.031 -9.82 1 94.81 172 ARG B C 1
ATOM 5459 O O . ARG B 1 172 ? 7.254 -37.438 -10.062 1 94.81 172 ARG B O 1
ATOM 5466 N N . ASP B 1 173 ? 9.539 -37.719 -10.016 1 95.38 173 ASP B N 1
ATOM 5467 C CA . ASP B 1 173 ? 9.422 -39.125 -10.43 1 95.38 173 ASP B CA 1
ATOM 5468 C C . ASP B 1 173 ? 9.703 -40.062 -9.258 1 95.38 173 ASP B C 1
ATOM 5470 O O . ASP B 1 173 ? 10.492 -41 -9.383 1 95.38 173 ASP B O 1
ATOM 5474 N N . ASP B 1 174 ? 9.211 -39.781 -8.172 1 95.12 174 ASP B N 1
ATOM 5475 C CA . ASP B 1 174 ? 9.219 -40.656 -7 1 95.12 174 ASP B CA 1
ATOM 5476 C C . ASP B 1 174 ? 7.996 -41.562 -6.988 1 95.12 174 ASP B C 1
ATOM 5478 O O . ASP B 1 174 ? 7.352 -41.75 -8.016 1 95.12 174 ASP B O 1
ATOM 5482 N N . LYS B 1 175 ? 7.652 -42.125 -5.871 1 95.31 175 LYS B N 1
ATOM 5483 C CA . LYS B 1 175 ? 6.602 -43.125 -5.824 1 95.31 175 LYS B CA 1
ATOM 5484 C C . LYS B 1 175 ? 5.258 -42.562 -6.266 1 95.31 175 LYS B C 1
ATOM 5486 O O . LYS B 1 175 ? 4.594 -43.094 -7.137 1 95.31 175 LYS B O 1
ATOM 5491 N N . VAL B 1 176 ? 4.852 -41.469 -5.668 1 95.81 176 VAL B N 1
ATOM 5492 C CA . VAL B 1 176 ? 3.586 -40.812 -6.004 1 95.81 176 VAL B CA 1
ATOM 5493 C C . VAL B 1 176 ? 3.621 -40.312 -7.449 1 95.81 176 VAL B C 1
ATOM 5495 O O . VAL B 1 176 ? 2.678 -40.562 -8.211 1 95.81 176 VAL B O 1
ATOM 5498 N N . GLY B 1 177 ? 4.727 -39.719 -7.82 1 96.62 177 GLY B N 1
ATOM 5499 C CA . GLY B 1 177 ? 4.863 -39.219 -9.18 1 96.62 177 GLY B CA 1
ATOM 5500 C C . GLY B 1 177 ? 4.801 -40.312 -10.227 1 96.62 177 GLY B C 1
ATOM 5501 O O . GLY B 1 177 ? 4.078 -40.188 -11.219 1 96.62 177 GLY B O 1
ATOM 5502 N N . MET B 1 178 ? 5.473 -41.375 -9.969 1 97.19 178 MET B N 1
ATOM 5503 C CA . MET B 1 178 ? 5.5 -42.469 -10.93 1 97.19 178 MET B CA 1
ATOM 5504 C C . MET B 1 178 ? 4.133 -43.156 -11.039 1 97.19 178 MET B C 1
ATOM 5506 O O . MET B 1 178 ? 3.74 -43.594 -12.109 1 97.19 178 MET B O 1
ATOM 5510 N N . SER B 1 179 ? 3.447 -43.219 -9.945 1 97.5 179 SER B N 1
ATOM 5511 C CA . SER B 1 179 ? 2.107 -43.812 -9.984 1 97.5 179 SER B CA 1
ATOM 5512 C C . SER B 1 179 ? 1.198 -43.031 -10.93 1 97.5 179 SER B C 1
ATOM 5514 O O . SER B 1 179 ? 0.337 -43.594 -11.586 1 97.5 179 SER B O 1
ATOM 5516 N N . ILE B 1 180 ? 1.36 -41.75 -10.992 1 98.12 180 ILE B N 1
ATOM 5517 C CA . ILE B 1 180 ? 0.573 -40.906 -11.875 1 98.12 180 ILE B CA 1
ATOM 5518 C C . ILE B 1 180 ? 1.114 -41 -13.305 1 98.12 180 ILE B C 1
ATOM 5520 O O . ILE B 1 180 ? 0.35 -41.188 -14.25 1 98.12 180 ILE B O 1
ATOM 5524 N N . ILE B 1 181 ? 2.426 -40.969 -13.469 1 98.06 181 ILE B N 1
ATOM 5525 C CA . ILE B 1 181 ? 3.08 -41.031 -14.766 1 98.06 181 ILE B CA 1
ATOM 5526 C C . ILE B 1 181 ? 2.762 -42.344 -15.469 1 98.06 181 ILE B C 1
ATOM 5528 O O . ILE B 1 181 ? 2.521 -42.375 -16.672 1 98.06 181 ILE B O 1
ATOM 5532 N N . ASP B 1 182 ? 2.748 -43.375 -14.719 1 98.44 182 ASP B N 1
ATOM 5533 C CA . ASP B 1 182 ? 2.434 -44.688 -15.297 1 98.44 182 ASP B CA 1
ATOM 5534 C C . ASP B 1 182 ? 1.021 -44.688 -15.875 1 98.44 182 ASP B C 1
ATOM 5536 O O . ASP B 1 182 ? 0.79 -45.281 -16.938 1 98.44 182 ASP B O 1
ATOM 5540 N N . ILE B 1 183 ? 0.076 -44.125 -15.156 1 98.62 183 ILE B N 1
ATOM 5541 C CA . ILE B 1 183 ? -1.289 -44.031 -15.664 1 98.62 183 ILE B CA 1
ATOM 5542 C C . ILE B 1 183 ? -1.312 -43.188 -16.938 1 98.62 183 ILE B C 1
ATOM 5544 O O . ILE B 1 183 ? -1.976 -43.531 -17.906 1 98.62 183 ILE B O 1
ATOM 5548 N N . LEU B 1 184 ? -0.602 -42.062 -16.953 1 98.62 184 LEU B N 1
ATOM 5549 C CA . LEU B 1 184 ? -0.533 -41.188 -18.125 1 98.62 184 LEU B CA 1
ATOM 5550 C C . LEU B 1 184 ? 0.014 -41.969 -19.328 1 98.62 184 LEU B C 1
ATOM 5552 O O . LEU B 1 184 ? -0.511 -41.844 -20.438 1 98.62 184 LEU B O 1
ATOM 5556 N N . CYS B 1 185 ? 1.064 -42.75 -19.109 1 98.38 185 CYS B N 1
ATOM 5557 C CA . CYS B 1 185 ? 1.678 -43.531 -20.172 1 98.38 185 CYS B CA 1
ATOM 5558 C C . CYS B 1 185 ? 0.701 -44.562 -20.719 1 98.38 185 CYS B C 1
ATOM 5560 O O . CYS B 1 185 ? 0.588 -44.75 -21.938 1 98.38 185 CYS B O 1
ATOM 5562 N N . GLU B 1 186 ? 0.062 -45.25 -19.812 1 98.44 186 GLU B N 1
ATOM 5563 C CA . GLU B 1 186 ? -0.927 -46.25 -20.219 1 98.44 186 GLU B CA 1
ATOM 5564 C C . GLU B 1 186 ? -2.02 -45.625 -21.078 1 98.44 186 GLU B C 1
ATOM 5566 O O . GLU B 1 186 ? -2.395 -46.188 -22.109 1 98.44 186 GLU B O 1
ATOM 5571 N N . LYS B 1 187 ? -2.523 -44.469 -20.625 1 98.56 187 LYS B N 1
ATOM 5572 C CA . LYS B 1 187 ? -3.588 -43.812 -21.359 1 98.56 187 LYS B CA 1
ATOM 5573 C C . LYS B 1 187 ? -3.098 -43.312 -22.719 1 98.56 187 LYS B C 1
ATOM 5575 O O . LYS B 1 187 ? -3.82 -43.406 -23.719 1 98.56 187 LYS B O 1
ATOM 5580 N N . ALA B 1 188 ? -1.939 -42.844 -22.766 1 98.38 188 ALA B N 1
ATOM 5581 C CA . ALA B 1 188 ? -1.364 -42.375 -24.031 1 98.38 188 ALA B CA 1
ATOM 5582 C C . ALA B 1 188 ? -1.214 -43.562 -25.016 1 98.38 188 ALA B C 1
ATOM 5584 O O . ALA B 1 188 ? -1.532 -43.438 -26.203 1 98.38 188 ALA B O 1
ATOM 5585 N N . LYS B 1 189 ? -0.759 -44.688 -24.562 1 97.56 189 LYS B N 1
ATOM 5586 C CA . LYS B 1 189 ? -0.592 -45.875 -25.391 1 97.56 189 LYS B CA 1
ATOM 5587 C C . LYS B 1 189 ? -1.93 -46.344 -25.953 1 97.56 189 LYS B C 1
ATOM 5589 O O . LYS B 1 189 ? -1.98 -46.938 -27.047 1 97.56 189 LYS B O 1
ATOM 5594 N N . ASN B 1 190 ? -2.908 -46.062 -25.203 1 97.19 190 ASN B N 1
ATOM 5595 C CA . ASN B 1 190 ? -4.242 -46.5 -25.609 1 97.19 190 ASN B CA 1
ATOM 5596 C C . ASN B 1 190 ? -4.945 -45.438 -26.453 1 97.19 190 ASN B C 1
ATOM 5598 O O . ASN B 1 190 ? -6.164 -45.5 -26.625 1 97.19 190 ASN B O 1
ATOM 5602 N N . G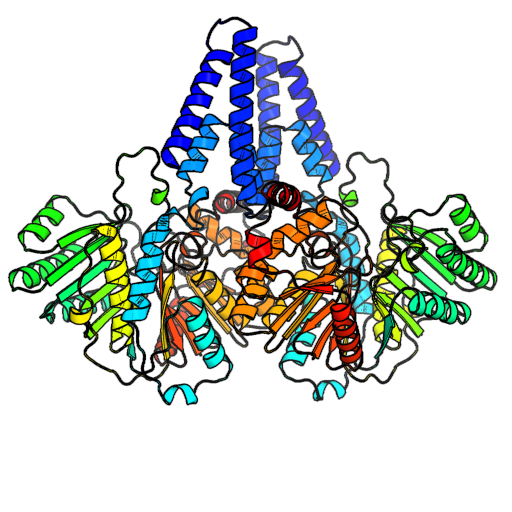LY B 1 191 ? -4.277 -44.375 -26.875 1 96.44 191 GLY B N 1
ATOM 5603 C CA . GLY B 1 191 ? -4.809 -43.438 -27.875 1 96.44 191 GLY B CA 1
ATOM 5604 C C . GLY B 1 191 ? -5.285 -42.125 -27.281 1 96.44 191 GLY B C 1
ATOM 5605 O O . GLY B 1 191 ? -5.727 -41.25 -28 1 96.44 191 GLY B O 1
ATOM 5606 N N . CYS B 1 192 ? -5.215 -41.969 -25.953 1 97.44 192 CYS B N 1
ATOM 5607 C CA . CYS B 1 192 ? -5.578 -40.75 -25.297 1 97.44 192 CYS B CA 1
ATOM 5608 C C . CYS B 1 192 ? -4.523 -39.656 -25.531 1 97.44 192 CYS B C 1
ATOM 5610 O O . CYS B 1 192 ? -3.326 -39.938 -25.469 1 97.44 192 CYS B O 1
ATOM 5612 N N . GLU B 1 193 ? -4.941 -38.406 -25.906 1 97.81 193 GLU B N 1
ATOM 5613 C CA . GLU B 1 193 ? -3.996 -37.312 -25.969 1 97.81 193 GLU B CA 1
ATOM 5614 C C . GLU B 1 193 ? -3.537 -36.906 -24.578 1 97.81 193 GLU B C 1
ATOM 5616 O O . GLU B 1 193 ? -4.359 -36.531 -23.719 1 97.81 193 GLU B O 1
ATOM 5621 N N . VAL B 1 194 ? -2.258 -37 -24.359 1 98.62 194 VAL B N 1
ATOM 5622 C CA . VAL B 1 194 ? -1.735 -36.625 -23.047 1 98.62 194 VAL B CA 1
ATOM 5623 C C . VAL B 1 194 ? -0.69 -35.531 -23.188 1 98.62 194 VAL B C 1
ATOM 5625 O O . VAL B 1 194 ? 0.383 -35.75 -23.75 1 98.62 194 VAL B O 1
ATOM 5628 N N . LEU B 1 195 ? -1.009 -34.312 -22.688 1 98.19 195 LEU B N 1
ATOM 5629 C CA . LEU B 1 195 ? -0.101 -33.188 -22.672 1 98.19 195 LEU B CA 1
ATOM 5630 C C . LEU B 1 195 ? 0.317 -32.844 -21.25 1 98.19 195 LEU B C 1
ATOM 5632 O O . LEU B 1 195 ? -0.534 -32.656 -20.375 1 98.19 195 LEU B O 1
ATOM 5636 N N . VAL B 1 196 ? 1.629 -32.75 -21.047 1 97.75 196 VAL B N 1
ATOM 5637 C CA . VAL B 1 196 ? 2.154 -32.438 -19.719 1 97.75 196 VAL B CA 1
ATOM 5638 C C . VAL B 1 196 ? 3.182 -31.328 -19.797 1 97.75 196 VAL B C 1
ATOM 5640 O O . VAL B 1 196 ? 4.066 -31.344 -20.656 1 97.75 196 VAL B O 1
ATOM 5643 N N . TYR B 1 197 ? 3.014 -30.312 -18.953 1 95.19 197 TYR B N 1
ATOM 5644 C CA . TYR B 1 197 ? 4.125 -29.391 -18.766 1 95.19 197 TYR B CA 1
ATOM 5645 C C . TYR B 1 197 ? 4.445 -29.219 -17.281 1 95.19 197 TYR B C 1
ATOM 5647 O O . TYR B 1 197 ? 3.594 -29.469 -16.422 1 95.19 197 TYR B O 1
ATOM 5655 N N . HIS B 1 198 ? 5.645 -28.906 -16.953 1 92.38 198 HIS B N 1
ATOM 5656 C CA . HIS B 1 198 ? 6.117 -28.656 -15.594 1 92.38 198 HIS B CA 1
ATOM 5657 C C . HIS B 1 198 ? 7.094 -27.5 -15.555 1 92.38 198 HIS B C 1
ATOM 5659 O O . HIS B 1 198 ? 7.703 -27.156 -16.562 1 92.38 198 HIS B O 1
ATOM 5665 N N . ASP B 1 199 ? 7.133 -26.859 -14.445 1 87 199 ASP B N 1
ATOM 5666 C CA . ASP B 1 199 ? 8.117 -25.797 -14.305 1 87 199 ASP B CA 1
ATOM 5667 C C . ASP B 1 199 ? 9.539 -26.359 -14.281 1 87 199 ASP B C 1
ATOM 5669 O O . ASP B 1 199 ? 9.836 -27.281 -13.531 1 87 199 ASP B O 1
ATOM 5673 N N . PHE B 1 200 ? 10.344 -25.75 -14.945 1 76.31 200 PHE B N 1
ATOM 5674 C CA . PHE B 1 200 ? 11.68 -26.297 -15.164 1 76.31 200 PHE B CA 1
ATOM 5675 C C . PHE B 1 200 ? 12.508 -26.234 -13.883 1 76.31 200 PHE B C 1
ATOM 5677 O O . PHE B 1 200 ? 13.25 -27.172 -13.578 1 76.31 200 PHE B O 1
ATOM 5684 N N . ILE B 1 201 ? 12.297 -25.156 -13.125 1 77.19 201 ILE B N 1
ATOM 5685 C CA . ILE B 1 201 ? 13.094 -24.984 -11.914 1 77.19 201 ILE B CA 1
ATOM 5686 C C . ILE B 1 201 ? 12.438 -25.719 -10.75 1 77.19 201 ILE B C 1
ATOM 5688 O O . ILE B 1 201 ? 13.125 -26.312 -9.906 1 77.19 201 ILE B O 1
ATOM 5692 N N . GLY B 1 202 ? 11.219 -25.812 -10.75 1 80.12 202 GLY B N 1
ATOM 5693 C CA . GLY B 1 202 ? 10.484 -26.375 -9.625 1 80.12 202 GLY B CA 1
ATOM 5694 C C . GLY B 1 202 ? 10.383 -27.875 -9.672 1 80.12 202 GLY B C 1
ATOM 5695 O O . GLY B 1 202 ? 10.086 -28.516 -8.664 1 80.12 202 GLY B O 1
ATOM 5696 N N . SER B 1 203 ? 10.648 -28.391 -10.828 1 83.06 203 SER B N 1
ATOM 5697 C CA . SER B 1 203 ? 10.43 -29.828 -11 1 83.06 203 SER B CA 1
ATOM 5698 C C . SER B 1 203 ? 11.742 -30.578 -11.156 1 83.06 203 SER B C 1
ATOM 5700 O O . SER B 1 203 ? 12.766 -29.984 -11.492 1 83.06 203 SER B O 1
ATOM 5702 N N . SER B 1 204 ? 11.656 -31.875 -10.758 1 83.81 204 SER B N 1
ATOM 5703 C CA . SER B 1 204 ? 12.828 -32.719 -10.891 1 83.81 204 SER B CA 1
ATOM 5704 C C . SER B 1 204 ? 12.469 -34.062 -11.555 1 83.81 204 SER B C 1
ATOM 5706 O O . SER B 1 204 ? 12.492 -35.094 -10.914 1 83.81 204 SER B O 1
ATOM 5708 N N . LEU B 1 205 ? 12.133 -33.969 -12.797 1 91.44 205 LEU B N 1
ATOM 5709 C CA . LEU B 1 205 ? 11.922 -35.188 -13.562 1 91.44 205 LEU B CA 1
ATOM 5710 C C . LEU B 1 205 ? 13.227 -35.688 -14.195 1 91.44 205 LEU B C 1
ATOM 5712 O O . LEU B 1 205 ? 13.953 -34.875 -14.805 1 91.44 205 LEU B O 1
ATOM 5716 N N . SER B 1 206 ? 13.555 -36.906 -14.008 1 92.56 206 SER B N 1
ATOM 5717 C CA . SER B 1 206 ? 14.766 -37.469 -14.609 1 92.56 206 SER B CA 1
ATOM 5718 C C . SER B 1 206 ? 14.641 -37.562 -16.125 1 92.56 206 SER B C 1
ATOM 5720 O O . SER B 1 206 ? 13.523 -37.656 -16.656 1 92.56 206 SER B O 1
ATOM 5722 N N . ARG B 1 207 ? 15.75 -37.562 -16.812 1 90.88 207 ARG B N 1
ATOM 5723 C CA . ARG B 1 207 ? 15.773 -37.75 -18.25 1 90.88 207 ARG B CA 1
ATOM 5724 C C . ARG B 1 207 ? 15.164 -39.094 -18.656 1 90.88 207 ARG B C 1
ATOM 5726 O O . ARG B 1 207 ? 14.516 -39.188 -19.703 1 90.88 207 ARG B O 1
ATOM 5733 N N . LYS B 1 208 ? 15.406 -40 -17.812 1 95.88 208 LYS B N 1
ATOM 5734 C CA . LYS B 1 208 ? 14.867 -41.344 -18.062 1 95.88 208 LYS B CA 1
ATOM 5735 C C . LYS B 1 208 ? 13.344 -41.312 -18.031 1 95.88 208 LYS B C 1
ATOM 5737 O O . LYS B 1 208 ? 12.703 -41.938 -18.875 1 95.88 208 LYS B O 1
ATOM 5742 N N . THR B 1 209 ? 12.82 -40.75 -17.047 1 96.44 209 THR B N 1
ATOM 5743 C CA . THR B 1 209 ? 11.367 -40.656 -16.906 1 96.44 209 THR B CA 1
ATOM 5744 C C . THR B 1 209 ? 10.75 -39.875 -18.062 1 96.44 209 THR B C 1
ATOM 5746 O O . THR B 1 209 ? 9.703 -40.281 -18.594 1 96.44 209 THR B O 1
ATOM 5749 N N . ILE B 1 210 ? 11.359 -38.844 -18.453 1 96 210 ILE B N 1
ATOM 5750 C CA . ILE B 1 210 ? 10.875 -38.031 -19.562 1 96 210 ILE B CA 1
ATOM 5751 C C . ILE B 1 210 ? 10.883 -38.875 -20.844 1 96 210 ILE B C 1
ATOM 5753 O O . ILE B 1 210 ? 9.93 -38.844 -21.625 1 96 210 ILE B O 1
ATOM 5757 N N . LYS B 1 211 ? 12.023 -39.594 -21.047 1 96.88 211 LYS B N 1
ATOM 5758 C CA . LYS B 1 211 ? 12.125 -40.469 -22.203 1 96.88 211 LYS B CA 1
ATOM 5759 C C . LYS B 1 211 ? 11.016 -41.531 -22.203 1 96.88 211 LYS B C 1
ATOM 5761 O O . LYS B 1 211 ? 10.391 -41.781 -23.234 1 96.88 211 LYS B O 1
ATOM 5766 N N . LYS B 1 212 ? 10.836 -42.031 -21.078 1 97.31 212 LYS B N 1
ATOM 5767 C CA . LYS B 1 212 ? 9.773 -43.031 -20.938 1 97.31 212 LYS B CA 1
ATOM 5768 C C . LYS B 1 212 ? 8.422 -42.438 -21.312 1 97.31 212 LYS B C 1
ATOM 5770 O O . LYS B 1 212 ? 7.648 -43.062 -22.047 1 97.31 212 LYS B O 1
ATOM 5775 N N . MET B 1 213 ? 8.102 -41.281 -20.828 1 97.88 213 MET B N 1
ATOM 5776 C CA . MET B 1 213 ? 6.836 -40.625 -21.109 1 97.88 213 MET B CA 1
ATOM 5777 C C . MET B 1 213 ? 6.68 -40.375 -22.609 1 97.88 213 MET B C 1
ATOM 5779 O O . MET B 1 213 ? 5.629 -40.656 -23.188 1 97.88 213 MET B O 1
ATOM 5783 N N . ARG B 1 214 ? 7.727 -39.969 -23.219 1 97.62 214 ARG B N 1
ATOM 5784 C CA . ARG B 1 214 ? 7.688 -39.688 -24.641 1 97.62 214 ARG B CA 1
ATOM 5785 C C . ARG B 1 214 ? 7.5 -40.969 -25.453 1 97.62 214 ARG B C 1
ATOM 5787 O O . ARG B 1 214 ? 6.758 -40.969 -26.438 1 97.62 214 ARG B O 1
ATOM 5794 N N . GLU B 1 215 ? 8.188 -41.938 -25.062 1 97.81 215 GLU B N 1
ATOM 5795 C CA . GLU B 1 215 ? 8.086 -43.219 -25.766 1 97.81 215 GLU B CA 1
ATOM 5796 C C . GLU B 1 215 ? 6.676 -43.781 -25.672 1 97.81 215 GLU B C 1
ATOM 5798 O O . GLU B 1 215 ? 6.227 -44.469 -26.578 1 97.81 215 GLU B O 1
ATOM 5803 N N . CYS B 1 216 ? 6.016 -43.438 -24.641 1 97.75 216 CYS B N 1
ATOM 5804 C CA . CYS B 1 216 ? 4.652 -43.906 -24.453 1 97.75 216 CYS B CA 1
ATOM 5805 C C . CYS B 1 216 ? 3.656 -43.031 -25.203 1 97.75 216 CYS B C 1
ATOM 5807 O O . CYS B 1 216 ? 2.475 -43.375 -25.297 1 97.75 216 CYS B O 1
ATOM 5809 N N . GLY B 1 217 ? 4.145 -41.906 -25.719 1 97.75 217 GLY B N 1
ATOM 5810 C CA . GLY B 1 217 ? 3.268 -41.031 -26.484 1 97.75 217 GLY B CA 1
ATOM 5811 C C . GLY B 1 217 ? 2.865 -39.781 -25.719 1 97.75 217 GLY B C 1
ATOM 5812 O O . GLY B 1 217 ? 2.08 -38.969 -26.219 1 97.75 217 GLY B O 1
ATOM 5813 N N . VAL B 1 218 ? 3.301 -39.562 -24.5 1 98.19 218 VAL B N 1
ATOM 5814 C CA . VAL B 1 218 ? 3.025 -38.375 -23.719 1 98.19 218 VAL B CA 1
ATOM 5815 C C . VAL B 1 218 ? 3.861 -37.219 -24.25 1 98.19 218 VAL B C 1
ATOM 5817 O O . VAL B 1 218 ? 5.07 -37.344 -24.453 1 98.19 218 VAL B O 1
ATOM 5820 N N . ARG B 1 219 ? 3.24 -36.094 -24.516 1 97.5 219 ARG B N 1
ATOM 5821 C CA . ARG B 1 219 ? 3.977 -34.875 -24.859 1 97.5 219 ARG B CA 1
ATOM 5822 C C . ARG B 1 219 ? 4.309 -34.062 -23.609 1 97.5 219 ARG B C 1
ATOM 5824 O O . ARG B 1 219 ? 3.416 -33.5 -22.969 1 97.5 219 ARG B O 1
ATOM 5831 N N . VAL B 1 220 ? 5.562 -34.062 -23.281 1 95.94 220 VAL B N 1
ATOM 5832 C CA . VAL B 1 220 ? 5.992 -33.438 -22.031 1 95.94 220 VAL B CA 1
ATOM 5833 C C . VAL B 1 220 ? 6.984 -32.312 -22.328 1 95.94 220 VAL B C 1
ATOM 5835 O O . VAL B 1 220 ? 7.918 -32.5 -23.109 1 95.94 220 VAL B O 1
ATOM 5838 N N . HIS B 1 221 ? 6.777 -31.094 -21.781 1 93.25 221 HIS B N 1
ATOM 5839 C CA . HIS B 1 221 ? 7.656 -29.938 -21.969 1 93.25 221 HIS B CA 1
ATOM 5840 C C . HIS B 1 221 ? 7.895 -29.203 -20.656 1 93.25 221 HIS B C 1
ATOM 5842 O O . HIS B 1 221 ? 7.051 -29.234 -19.766 1 93.25 221 HIS B O 1
ATOM 5848 N N . GLY B 1 222 ? 9.031 -28.562 -20.562 1 88.06 222 GLY B N 1
ATOM 5849 C CA . GLY B 1 222 ? 9.336 -27.703 -19.422 1 88.06 222 GLY B CA 1
ATOM 5850 C C . GLY B 1 222 ? 8.992 -26.234 -19.672 1 88.06 222 GLY B C 1
ATOM 5851 O O . GLY B 1 222 ? 9.164 -25.734 -20.781 1 88.06 222 GLY B O 1
ATOM 5852 N N . PHE B 1 223 ? 8.375 -25.641 -18.672 1 79.12 223 PHE B N 1
ATOM 5853 C CA . PHE B 1 223 ? 8.125 -24.203 -18.719 1 79.12 223 PHE B CA 1
ATOM 5854 C C . PHE B 1 223 ? 9.414 -23.422 -18.531 1 79.12 223 PHE B C 1
ATOM 5856 O O . PHE B 1 223 ? 10.141 -23.625 -17.562 1 79.12 223 PHE B O 1
ATOM 5863 N N . LEU B 1 224 ? 9.695 -22.422 -19.453 1 65.44 224 LEU B N 1
ATOM 5864 C CA . LEU B 1 224 ? 10.828 -21.5 -19.469 1 65.44 224 LEU B CA 1
ATOM 5865 C C . LEU B 1 224 ? 12.125 -22.234 -19.172 1 65.44 224 LEU B C 1
ATOM 5867 O O . LEU B 1 224 ? 12.711 -22.062 -18.094 1 65.44 224 LEU B O 1
ATOM 5871 N N . PRO B 1 225 ? 12.547 -23.031 -20.078 1 58.28 225 PRO B N 1
ATOM 5872 C CA . PRO B 1 225 ? 13.805 -23.734 -19.844 1 58.28 225 PRO B CA 1
ATOM 5873 C C . PRO B 1 225 ? 15.008 -22.797 -19.781 1 58.28 225 PRO B C 1
ATOM 5875 O O . PRO B 1 225 ? 14.969 -21.703 -20.359 1 58.28 225 PRO B O 1
ATOM 5878 N N . LEU B 1 226 ? 15.875 -22.984 -18.734 1 56.62 226 LEU B N 1
ATOM 5879 C CA . LEU B 1 226 ? 17.078 -22.172 -18.547 1 56.62 226 LEU B CA 1
ATOM 5880 C C . LEU B 1 226 ? 17.859 -22.078 -19.859 1 56.62 226 LEU B C 1
ATOM 5882 O O . LEU B 1 226 ? 18.438 -23.062 -20.312 1 56.62 226 LEU B O 1
ATOM 5886 N N . ARG B 1 227 ? 17.297 -21.578 -20.766 1 52.94 227 ARG B N 1
ATOM 5887 C CA . ARG B 1 227 ? 18.172 -21.438 -21.922 1 52.94 227 ARG B CA 1
ATOM 5888 C C . ARG B 1 227 ? 19.359 -20.531 -21.609 1 52.94 227 ARG B C 1
ATOM 5890 O O . ARG B 1 227 ? 19.266 -19.656 -20.75 1 52.94 227 ARG B O 1
ATOM 5897 N N . ARG B 1 228 ? 20.484 -20.875 -22 1 50.41 228 ARG B N 1
ATOM 5898 C CA . ARG B 1 228 ? 21.859 -20.391 -21.828 1 50.41 228 ARG B CA 1
ATOM 5899 C C . ARG B 1 228 ? 21.953 -18.891 -22.109 1 50.41 228 ARG B C 1
ATOM 5901 O O . ARG B 1 228 ? 23.047 -18.344 -22.266 1 50.41 228 ARG B O 1
ATOM 5908 N N . SER B 1 229 ? 20.797 -18.25 -22.203 1 50.97 229 SER B N 1
ATOM 5909 C CA . SER B 1 229 ? 21.203 -16.906 -22.594 1 50.97 229 SER B CA 1
ATOM 5910 C C . SER B 1 229 ? 21.469 -16.031 -21.359 1 50.97 229 SER B C 1
ATOM 5912 O O . SER B 1 229 ? 20.766 -16.141 -20.359 1 50.97 229 SER B O 1
ATOM 5914 N N . PHE B 1 230 ? 22.578 -15.57 -21.156 1 51.47 230 PHE B N 1
ATOM 5915 C CA . PHE B 1 230 ? 23.125 -14.711 -20.109 1 51.47 230 PHE B CA 1
ATOM 5916 C C . PHE B 1 230 ? 22.047 -13.797 -19.547 1 51.47 230 PHE B C 1
ATOM 5918 O O . PHE B 1 230 ? 22.078 -13.43 -18.375 1 51.47 230 PHE B O 1
ATOM 5925 N N . PHE B 1 231 ? 21.094 -13.391 -20.359 1 56.22 231 PHE B N 1
ATOM 5926 C CA . PHE B 1 231 ? 20.219 -12.305 -19.953 1 56.22 231 PHE B CA 1
ATOM 5927 C C . PHE B 1 231 ? 18.781 -12.789 -19.812 1 56.22 231 PHE B C 1
ATOM 5929 O O . PHE B 1 231 ? 17.844 -12.055 -20.125 1 56.22 231 PHE B O 1
ATOM 5936 N N . ASN B 1 232 ? 18.734 -14.055 -19.25 1 59.69 232 ASN B N 1
ATOM 5937 C CA . ASN B 1 232 ? 17.359 -14.523 -19.188 1 59.69 232 ASN B CA 1
ATOM 5938 C C . ASN B 1 232 ? 16.609 -13.906 -18.016 1 59.69 232 ASN B C 1
ATOM 5940 O O . ASN B 1 232 ? 16.75 -14.359 -16.875 1 59.69 232 ASN B O 1
ATOM 5944 N N . GLN B 1 233 ? 15.898 -12.758 -18.219 1 63.72 233 GLN B N 1
ATOM 5945 C CA . GLN B 1 233 ? 15.125 -11.984 -17.25 1 63.72 233 GLN B CA 1
ATOM 5946 C C . GLN B 1 233 ? 13.906 -12.758 -16.781 1 63.72 233 GLN B C 1
ATOM 5948 O O . GLN B 1 233 ? 13.266 -12.383 -15.797 1 63.72 233 GLN B O 1
ATOM 5953 N N . LYS B 1 234 ? 13.75 -13.977 -17.375 1 66.31 234 LYS B N 1
ATOM 5954 C CA . LYS B 1 234 ? 12.492 -14.672 -17.109 1 66.31 234 LYS B CA 1
ATOM 5955 C C . LYS B 1 234 ? 12.656 -15.688 -15.992 1 66.31 234 LYS B C 1
ATOM 5957 O O . LYS B 1 234 ? 11.68 -16.297 -15.547 1 66.31 234 LYS B O 1
ATOM 5962 N N . LEU B 1 235 ? 13.867 -15.75 -15.461 1 66.94 235 LEU B N 1
ATOM 5963 C CA . LEU B 1 235 ? 14.141 -16.766 -14.453 1 66.94 235 LEU B CA 1
ATOM 5964 C C . LEU B 1 235 ? 13.336 -16.5 -13.188 1 66.94 235 LEU B C 1
ATOM 5966 O O . LEU B 1 235 ? 13.031 -17.438 -12.43 1 66.94 235 LEU B O 1
ATOM 5970 N N . ASN B 1 236 ? 12.922 -15.25 -13.141 1 72.88 236 ASN B N 1
ATOM 5971 C CA . ASN B 1 236 ? 12.25 -14.867 -11.898 1 72.88 236 ASN B CA 1
ATOM 5972 C C . ASN B 1 236 ? 10.758 -15.141 -11.961 1 72.88 236 ASN B C 1
ATOM 5974 O O . ASN B 1 236 ? 10.07 -15.102 -10.938 1 72.88 236 ASN B O 1
ATOM 5978 N N . PHE B 1 237 ? 10.328 -15.547 -13.102 1 78.06 237 PHE B N 1
ATOM 5979 C CA . PHE B 1 237 ? 8.906 -15.836 -13.273 1 78.06 237 PHE B CA 1
ATOM 5980 C C . PHE B 1 237 ? 8.664 -17.344 -13.352 1 78.06 237 PHE B C 1
ATOM 5982 O O . PHE B 1 237 ? 9.242 -18.016 -14.203 1 78.06 237 PHE B O 1
ATOM 5989 N N . ARG B 1 238 ? 7.887 -17.812 -12.414 1 85.75 238 ARG B N 1
ATOM 5990 C CA . ARG B 1 238 ? 7.645 -19.25 -12.336 1 85.75 238 ARG B CA 1
ATOM 5991 C C . ARG B 1 238 ? 6.164 -19.562 -12.516 1 85.75 238 ARG B C 1
ATOM 5993 O O . ARG B 1 238 ? 5.301 -18.766 -12.133 1 85.75 238 ARG B O 1
ATOM 6000 N N . ASN B 1 239 ? 6.012 -20.609 -13.148 1 91.25 239 ASN B N 1
ATOM 6001 C CA . ASN B 1 239 ? 4.633 -21.078 -13.266 1 91.25 239 ASN B CA 1
ATOM 6002 C C . ASN B 1 239 ? 4.223 -21.922 -12.07 1 91.25 239 ASN B C 1
ATOM 6004 O O . ASN B 1 239 ? 4.512 -23.125 -12.016 1 91.25 239 ASN B O 1
ATOM 6008 N N . HIS B 1 240 ? 3.521 -21.328 -11.211 1 94.38 240 HIS B N 1
ATOM 6009 C CA . HIS B 1 240 ? 3.152 -21.938 -9.945 1 94.38 240 HIS B CA 1
ATOM 6010 C C . HIS B 1 240 ? 1.766 -22.578 -10.023 1 94.38 240 HIS B C 1
ATOM 6012 O O . HIS B 1 240 ? 1.235 -23.047 -9.016 1 94.38 240 HIS B O 1
ATOM 6018 N N . ARG B 1 241 ? 1.229 -22.656 -11.234 1 95.62 241 ARG B N 1
ATOM 6019 C CA . ARG B 1 241 ? -0.112 -23.188 -11.43 1 95.62 241 ARG B CA 1
ATOM 6020 C C . ARG B 1 241 ? -0.103 -24.719 -11.352 1 95.62 241 ARG B C 1
ATOM 6022 O O . ARG B 1 241 ? 0.865 -25.359 -11.766 1 95.62 241 ARG B O 1
ATOM 6029 N N . LYS B 1 242 ? -1.144 -25.266 -10.781 1 97.44 242 LYS B N 1
ATOM 6030 C CA . LYS B 1 242 ? -1.44 -26.703 -10.797 1 97.44 242 LYS B CA 1
ATOM 6031 C C . LYS B 1 242 ? -2.811 -26.969 -11.406 1 97.44 242 LYS B C 1
ATOM 6033 O O . LYS B 1 242 ? -3.838 -26.625 -10.828 1 97.44 242 LYS B O 1
ATOM 6038 N N . ILE B 1 243 ? -2.744 -27.578 -12.562 1 97.62 243 ILE B N 1
ATOM 6039 C CA . ILE B 1 243 ? -3.973 -27.75 -13.328 1 97.62 243 ILE B CA 1
ATOM 6040 C C . ILE B 1 243 ? -4.02 -29.156 -13.914 1 97.62 243 ILE B C 1
ATOM 6042 O O . ILE B 1 243 ? -3.039 -29.625 -14.492 1 97.62 243 ILE B O 1
ATOM 6046 N N . ILE B 1 244 ? -5.105 -29.859 -13.742 1 98.62 244 ILE B N 1
ATOM 6047 C CA . ILE B 1 244 ? -5.434 -31.062 -14.5 1 98.62 244 ILE B CA 1
ATOM 6048 C C . ILE B 1 244 ? -6.809 -30.906 -15.141 1 98.62 244 ILE B C 1
ATOM 6050 O O . ILE B 1 244 ? -7.762 -30.469 -14.492 1 98.62 244 ILE B O 1
ATOM 6054 N N . VAL B 1 245 ? -6.91 -31.156 -16.375 1 97.75 245 VAL B N 1
ATOM 6055 C CA . VAL B 1 245 ? -8.188 -31.219 -17.078 1 97.75 245 VAL B CA 1
ATOM 6056 C C . VAL B 1 245 ? -8.312 -32.562 -17.781 1 97.75 245 VAL B C 1
ATOM 6058 O O . VAL B 1 245 ? -7.43 -32.969 -18.547 1 97.75 245 VAL B O 1
ATOM 6061 N N . ILE B 1 246 ? -9.414 -33.281 -17.531 1 97.94 246 ILE B N 1
ATOM 6062 C CA . ILE B 1 246 ? -9.641 -34.594 -18.094 1 97.94 246 ILE B CA 1
ATOM 6063 C C . ILE B 1 246 ? -10.914 -34.594 -18.938 1 97.94 246 ILE B C 1
ATOM 6065 O O . ILE B 1 246 ? -12.016 -34.438 -18.391 1 97.94 246 ILE B O 1
ATOM 6069 N N . ASP B 1 247 ? -10.805 -34.781 -20.219 1 96.31 247 ASP B N 1
ATOM 6070 C CA . ASP B 1 247 ? -11.875 -34.969 -21.203 1 96.31 247 ASP B CA 1
ATOM 6071 C C . ASP B 1 247 ? -12.852 -33.812 -21.172 1 96.31 247 ASP B C 1
ATOM 6073 O O . ASP B 1 247 ? -14.031 -33.969 -21.5 1 96.31 247 ASP B O 1
ATOM 6077 N N . GLY B 1 248 ? -12.406 -32.656 -20.578 1 93.5 248 GLY B N 1
ATOM 6078 C CA . GLY B 1 248 ? -13.289 -31.5 -20.469 1 93.5 248 GLY B CA 1
ATOM 6079 C C . GLY B 1 248 ? -14.414 -31.703 -19.469 1 93.5 248 GLY B C 1
ATOM 6080 O O . GLY B 1 248 ? -15.375 -30.938 -19.453 1 93.5 248 GLY B O 1
ATOM 6081 N N . LYS B 1 249 ? -14.289 -32.719 -18.641 1 95.12 249 LYS B N 1
ATOM 6082 C CA . LYS B 1 249 ? -15.367 -33.094 -17.734 1 95.12 249 LYS B CA 1
ATOM 6083 C C . LYS B 1 249 ? -14.984 -32.812 -16.281 1 95.12 249 LYS B C 1
ATOM 6085 O O . LYS B 1 249 ? -15.828 -32.375 -15.492 1 95.12 249 LYS B O 1
ATOM 6090 N N . VAL B 1 250 ? -13.766 -33.062 -15.969 1 96.69 250 VAL B N 1
ATOM 6091 C CA . VAL B 1 250 ? -13.297 -32.906 -14.594 1 96.69 250 VAL B CA 1
ATOM 6092 C C . VAL B 1 250 ? -11.984 -32.125 -14.57 1 96.69 250 VAL B C 1
ATOM 6094 O O . VAL B 1 250 ? -11.172 -32.25 -15.492 1 96.69 250 VAL B O 1
ATOM 6097 N N . GLY B 1 251 ? -11.828 -31.266 -13.578 1 97.44 251 GLY B N 1
ATOM 6098 C CA . GLY B 1 251 ? -10.594 -30.531 -13.367 1 97.44 251 GLY B CA 1
ATOM 6099 C C . GLY B 1 251 ? -10.094 -30.594 -11.93 1 97.44 251 GLY B C 1
ATOM 6100 O O . GLY B 1 251 ? -10.859 -30.922 -11.016 1 97.44 251 GLY B O 1
ATOM 6101 N N . PHE B 1 252 ? -8.852 -30.438 -11.742 1 98.62 252 PHE B N 1
ATOM 6102 C CA . PHE B 1 252 ? -8.234 -30.312 -10.43 1 98.62 252 PHE B CA 1
ATOM 6103 C C . PHE B 1 252 ? -7.398 -29.031 -10.344 1 98.62 252 PHE B C 1
ATOM 6105 O O . PHE B 1 252 ? -6.727 -28.672 -11.305 1 98.62 252 PHE B O 1
ATOM 6112 N N . VAL B 1 253 ? -7.488 -28.359 -9.273 1 98.25 253 VAL B N 1
ATOM 6113 C CA . VAL B 1 253 ? -6.742 -27.125 -9.039 1 98.25 253 VAL B CA 1
ATOM 6114 C C . VAL B 1 253 ? -6.551 -26.922 -7.535 1 98.25 253 VAL B C 1
ATOM 6116 O O . VAL B 1 253 ? -7.418 -27.281 -6.738 1 98.25 253 VAL B O 1
ATOM 6119 N N . GLY B 1 254 ? -5.383 -26.422 -7.141 1 97.25 254 GLY B N 1
ATOM 6120 C CA . GLY B 1 254 ? -5.145 -26.188 -5.727 1 97.25 254 GLY B CA 1
ATOM 6121 C C . GLY B 1 254 ? -3.676 -26 -5.395 1 97.25 254 GLY B C 1
ATOM 6122 O O . GLY B 1 254 ? -2.908 -25.484 -6.211 1 97.25 254 GLY B O 1
ATOM 6123 N N . GLY B 1 255 ? -3.359 -26.328 -4.184 1 95.94 255 GLY B N 1
ATOM 6124 C CA . GLY B 1 255 ? -2.031 -26 -3.691 1 95.94 255 GLY B CA 1
ATOM 6125 C C . GLY B 1 255 ? -1.05 -27.141 -3.811 1 95.94 255 GLY B C 1
ATOM 6126 O O . GLY B 1 255 ? 0.164 -26.938 -3.748 1 95.94 255 GLY B O 1
ATOM 6127 N N . MET B 1 256 ? -1.438 -28.297 -4.109 1 95.69 256 MET B N 1
ATOM 6128 C CA . MET B 1 256 ? -0.587 -29.484 -3.984 1 95.69 256 MET B CA 1
ATOM 6129 C C . MET B 1 256 ? 0.143 -29.766 -5.293 1 95.69 256 MET B C 1
ATOM 6131 O O . MET B 1 256 ? -0.469 -29.781 -6.363 1 95.69 256 MET B O 1
ATOM 6135 N N . ASN B 1 257 ? 1.448 -29.984 -5.16 1 96.38 257 ASN B N 1
ATOM 6136 C CA . ASN B 1 257 ? 2.234 -30.547 -6.258 1 96.38 257 ASN B CA 1
ATOM 6137 C C . ASN B 1 257 ? 2.191 -32.062 -6.258 1 96.38 257 ASN B C 1
ATOM 6139 O O . ASN B 1 257 ? 1.342 -32.688 -5.598 1 96.38 257 ASN B O 1
ATOM 6143 N N . ILE B 1 258 ? 2.98 -32.656 -7.117 1 96.88 258 ILE B N 1
ATOM 6144 C CA . ILE B 1 258 ? 2.992 -34.094 -7.195 1 96.88 258 ILE B CA 1
ATOM 6145 C C . ILE B 1 258 ? 4.34 -34.625 -6.719 1 96.88 258 ILE B C 1
ATOM 6147 O O . ILE B 1 258 ? 5.363 -34.438 -7.379 1 96.88 258 ILE B O 1
ATOM 6151 N N . GLY B 1 259 ? 4.332 -35.312 -5.578 1 94.88 259 GLY B N 1
ATOM 6152 C CA . GLY B 1 259 ? 5.535 -35.875 -4.984 1 94.88 259 GLY B CA 1
ATOM 6153 C C . GLY B 1 259 ? 5.277 -36.531 -3.646 1 94.88 259 GLY B C 1
ATOM 6154 O O . GLY B 1 259 ? 4.238 -36.312 -3.023 1 94.88 259 GLY B O 1
ATOM 6155 N N . ASP B 1 260 ? 6.258 -37.25 -3.178 1 94.19 260 ASP B N 1
ATOM 6156 C CA . ASP B 1 260 ? 6.129 -38.062 -1.967 1 94.19 260 ASP B CA 1
ATOM 6157 C C . ASP B 1 260 ? 5.973 -37.156 -0.733 1 94.19 260 ASP B C 1
ATOM 6159 O O . ASP B 1 260 ? 5.371 -37.562 0.26 1 94.19 260 ASP B O 1
ATOM 6163 N N . GLU B 1 261 ? 6.445 -35.969 -0.759 1 92.38 261 GLU B N 1
ATOM 6164 C CA . GLU B 1 261 ? 6.375 -35.062 0.392 1 92.38 261 GLU B CA 1
ATOM 6165 C C . GLU B 1 261 ? 4.926 -34.719 0.729 1 92.38 261 GLU B C 1
ATOM 6167 O O . GLU B 1 261 ? 4.598 -34.469 1.891 1 92.38 261 GLU B O 1
ATOM 6172 N N . TYR B 1 262 ? 4.074 -34.875 -0.179 1 93.94 262 TYR B N 1
ATOM 6173 C CA . TYR B 1 262 ? 2.697 -34.406 0.008 1 93.94 262 TYR B CA 1
ATOM 6174 C C . TYR B 1 262 ? 1.854 -35.5 0.648 1 93.94 262 TYR B C 1
ATOM 6176 O O . TYR B 1 262 ? 0.686 -35.281 0.976 1 93.94 262 TYR B O 1
ATOM 6184 N N . ILE B 1 263 ? 2.449 -36.688 0.818 1 92.19 263 ILE B N 1
ATOM 6185 C CA . ILE B 1 263 ? 1.783 -37.75 1.577 1 92.19 263 ILE B CA 1
ATOM 6186 C C . ILE B 1 263 ? 2.58 -38.062 2.842 1 92.19 263 ILE B C 1
ATOM 6188 O O . ILE B 1 263 ? 2.469 -39.125 3.404 1 92.19 263 ILE B O 1
ATOM 6192 N N . GLY B 1 264 ? 3.438 -37.125 3.215 1 87.94 264 GLY B N 1
ATOM 6193 C CA . GLY B 1 264 ? 4.168 -37.219 4.469 1 87.94 264 GLY B CA 1
ATOM 6194 C C . GLY B 1 264 ? 5.406 -38.094 4.363 1 87.94 264 GLY B C 1
ATOM 6195 O O . GLY B 1 264 ? 5.926 -38.562 5.379 1 87.94 264 GLY B O 1
ATOM 6196 N N . GLU B 1 265 ? 5.855 -38.375 3.258 1 85 265 GLU B N 1
ATOM 6197 C CA . GLU B 1 265 ? 7.02 -39.25 3.074 1 85 265 GLU B CA 1
ATOM 6198 C C . GLU B 1 265 ? 8.211 -38.438 2.549 1 85 265 GLU B C 1
ATOM 6200 O O . GLU B 1 265 ? 9.055 -39 1.824 1 85 265 GLU B O 1
ATOM 6205 N N . GLY B 1 266 ? 8.117 -37.25 2.811 1 81.56 266 GLY B N 1
ATOM 6206 C CA . GLY B 1 266 ? 9.258 -36.406 2.453 1 81.56 266 GLY B CA 1
ATOM 6207 C C . GLY B 1 266 ? 10.367 -36.438 3.49 1 81.56 266 GLY B C 1
ATOM 6208 O O . GLY B 1 266 ? 10.195 -37 4.574 1 81.56 266 GLY B O 1
ATOM 6209 N N . LYS B 1 267 ? 11.492 -35.938 3.195 1 80.75 267 LYS B N 1
ATOM 6210 C CA . LYS B 1 267 ? 12.664 -35.969 4.066 1 80.75 267 LYS B CA 1
ATOM 6211 C C . LYS B 1 267 ? 12.562 -34.938 5.188 1 80.75 267 LYS B C 1
ATOM 6213 O O . LYS B 1 267 ? 13.102 -35.156 6.277 1 80.75 267 LYS B O 1
ATOM 6218 N N . ARG B 1 268 ? 11.773 -33.969 4.984 1 82.31 268 ARG B N 1
ATOM 6219 C CA . ARG B 1 268 ? 11.859 -32.844 5.914 1 82.31 268 ARG B CA 1
ATOM 6220 C C . ARG B 1 268 ? 10.656 -32.812 6.848 1 82.31 268 ARG B C 1
ATOM 6222 O O . ARG B 1 268 ? 10.773 -32.469 8.023 1 82.31 268 ARG B O 1
ATOM 6229 N N . PHE B 1 269 ? 9.523 -33.125 6.309 1 89.81 269 PHE B N 1
ATOM 6230 C CA . PHE B 1 269 ? 8.289 -33.031 7.086 1 89.81 269 PHE B CA 1
ATOM 6231 C C . PHE B 1 269 ? 7.562 -34.375 7.109 1 89.81 269 PHE B C 1
ATOM 6233 O O . PHE B 1 269 ? 7.438 -35.031 6.078 1 89.81 269 PHE B O 1
ATOM 6240 N N . SER B 1 270 ? 7.148 -34.719 8.305 1 88.69 270 SER B N 1
ATOM 6241 C CA . SER B 1 270 ? 6.445 -35.969 8.461 1 88.69 270 SER B CA 1
ATOM 6242 C C . SER B 1 270 ? 4.969 -35.844 8.094 1 88.69 270 SER B C 1
ATOM 6244 O O . SER B 1 270 ? 4.27 -36.844 7.93 1 88.69 270 SER B O 1
ATOM 6246 N N . PHE B 1 271 ? 4.543 -34.656 7.988 1 94 271 PHE B N 1
ATOM 6247 C CA . PHE B 1 271 ? 3.154 -34.375 7.625 1 94 271 PHE B CA 1
ATOM 6248 C C . PHE B 1 271 ? 3.053 -33.125 6.77 1 94 271 PHE B C 1
ATOM 6250 O O . PHE B 1 271 ? 3.736 -32.125 7.027 1 94 271 PHE B O 1
ATOM 6257 N N . TRP B 1 272 ? 2.279 -33.219 5.707 1 95.62 272 TRP B N 1
ATOM 6258 C CA . TRP B 1 272 ? 2.041 -32.094 4.789 1 95.62 272 TRP B CA 1
ATOM 6259 C C . TRP B 1 272 ? 0.555 -31.766 4.719 1 95.62 272 TRP B C 1
ATOM 6261 O O . TRP B 1 272 ? -0.243 -32.562 4.207 1 95.62 272 TRP B O 1
ATOM 6271 N N . ARG B 1 273 ? 0.17 -30.656 5.285 1 96.88 273 ARG B N 1
ATOM 6272 C CA . ARG B 1 273 ? -1.217 -30.203 5.262 1 96.88 273 ARG B CA 1
ATOM 6273 C C . ARG B 1 273 ? -1.481 -29.312 4.047 1 96.88 273 ARG B C 1
ATOM 6275 O O . ARG B 1 273 ? -0.856 -28.266 3.891 1 96.88 273 ARG B O 1
ATOM 6282 N N . ASP B 1 274 ? -2.379 -29.719 3.189 1 97.56 274 ASP B N 1
ATOM 6283 C CA . ASP B 1 274 ? -2.693 -28.938 1.993 1 97.56 274 ASP B CA 1
ATOM 6284 C C . ASP B 1 274 ? -4.145 -29.156 1.568 1 97.56 274 ASP B C 1
ATOM 6286 O O . ASP B 1 274 ? -4.863 -29.953 2.17 1 97.56 274 ASP B O 1
ATOM 6290 N N . THR B 1 275 ? -4.602 -28.266 0.7 1 97.94 275 THR B N 1
ATOM 6291 C CA . THR B 1 275 ? -5.961 -28.328 0.174 1 97.94 275 THR B CA 1
ATOM 6292 C C . THR B 1 275 ? -5.957 -28.266 -1.35 1 97.94 275 THR B C 1
ATOM 6294 O O . THR B 1 275 ? -5.188 -27.5 -1.94 1 97.94 275 THR B O 1
ATOM 6297 N N . HIS B 1 276 ? -6.68 -29.141 -1.948 1 98.12 276 HIS B N 1
ATOM 6298 C CA . HIS B 1 276 ? -6.914 -29.172 -3.389 1 98.12 276 HIS B CA 1
ATOM 6299 C C . HIS B 1 276 ? -8.406 -29.234 -3.703 1 98.12 276 HIS B C 1
ATOM 6301 O O . HIS B 1 276 ? -9.227 -29.453 -2.807 1 98.12 276 HIS B O 1
ATOM 6307 N N . LEU B 1 277 ? -8.773 -28.875 -4.965 1 98.12 277 LEU B N 1
ATOM 6308 C CA . LEU B 1 277 ? -10.172 -28.906 -5.363 1 98.12 277 LEU B CA 1
ATOM 6309 C C . LEU B 1 277 ? -10.367 -29.781 -6.594 1 98.12 277 LEU B C 1
ATOM 6311 O O . LEU B 1 277 ? -9.555 -29.75 -7.52 1 98.12 277 LEU B O 1
ATOM 6315 N N . LYS B 1 278 ? -11.344 -30.656 -6.527 1 98.06 278 LYS B N 1
ATOM 6316 C CA . LYS B 1 278 ? -11.938 -31.266 -7.715 1 98.06 278 LYS B CA 1
ATOM 6317 C C . LYS B 1 278 ? -13.117 -30.438 -8.227 1 98.06 278 LYS B C 1
ATOM 6319 O O . LYS B 1 278 ? -14 -30.062 -7.453 1 98.06 278 LYS B O 1
ATOM 6324 N N . VAL B 1 279 ? -13.094 -30.109 -9.477 1 95.88 279 VAL B N 1
ATOM 6325 C CA . VAL B 1 279 ? -14.125 -29.234 -10.023 1 95.88 279 VAL B CA 1
ATOM 6326 C C . VAL B 1 279 ? -14.789 -29.906 -11.219 1 95.88 279 VAL B C 1
ATOM 6328 O O . VAL B 1 279 ? -14.133 -30.609 -11.992 1 95.88 279 VAL B O 1
ATOM 6331 N N . LYS B 1 280 ? -16.031 -29.719 -11.367 1 95.06 280 LYS B N 1
ATOM 6332 C CA . LYS B 1 280 ? -16.828 -30.156 -12.5 1 95.06 280 LYS B CA 1
ATOM 6333 C C . LYS B 1 280 ? -17.766 -29.062 -12.984 1 95.06 280 LYS B C 1
ATOM 6335 O O . LYS B 1 280 ? -18.094 -28.141 -12.227 1 95.06 280 LYS B O 1
ATOM 6340 N N . GLY B 1 281 ? -18.094 -29.156 -14.234 1 92.19 281 GLY B N 1
ATOM 6341 C CA . GLY B 1 281 ? -19.031 -28.188 -14.781 1 92.19 281 GLY B CA 1
ATOM 6342 C C . GLY B 1 281 ? -18.359 -27.141 -15.656 1 92.19 281 GLY B C 1
ATOM 6343 O O . GLY B 1 281 ? -17.297 -27.391 -16.234 1 92.19 281 GLY B O 1
ATOM 6344 N N . GLU B 1 282 ? -18.984 -26 -15.812 1 89.62 282 GLU B N 1
ATOM 6345 C CA . GLU B 1 282 ? -18.609 -24.969 -16.766 1 89.62 282 GLU B CA 1
ATOM 6346 C C . GLU B 1 282 ? -17.219 -24.422 -16.469 1 89.62 282 GLU B C 1
ATOM 6348 O O . GLU B 1 282 ? -16.484 -24.047 -17.391 1 89.62 282 GLU B O 1
ATOM 6353 N N . VAL B 1 283 ? -16.797 -24.453 -15.242 1 90.81 283 VAL B N 1
ATOM 6354 C CA . VAL B 1 283 ? -15.562 -23.797 -14.836 1 90.81 283 VAL B CA 1
ATOM 6355 C C . VAL B 1 283 ? -14.359 -24.594 -15.344 1 90.81 283 VAL B C 1
ATOM 6357 O O . VAL B 1 283 ? -13.25 -24.078 -15.414 1 90.81 283 VAL B O 1
ATOM 6360 N N . VAL B 1 284 ? -14.594 -25.844 -15.734 1 93.44 284 VAL B N 1
ATOM 6361 C CA . VAL B 1 284 ? -13.523 -26.672 -16.297 1 93.44 284 VAL B CA 1
ATOM 6362 C C . VAL B 1 284 ? -12.977 -26.031 -17.562 1 93.44 284 VAL B C 1
ATOM 6364 O O . VAL B 1 284 ? -11.781 -26.141 -17.859 1 93.44 284 VAL B O 1
ATOM 6367 N N . GLN B 1 285 ? -13.852 -25.328 -18.219 1 91 285 GLN B N 1
ATOM 6368 C CA . GLN B 1 285 ? -13.445 -24.641 -19.438 1 91 285 GLN B CA 1
ATOM 6369 C C . GLN B 1 285 ? -12.406 -23.562 -19.156 1 91 285 GLN B C 1
ATOM 6371 O O . GLN B 1 285 ? -11.516 -23.312 -19.969 1 91 285 GLN B O 1
ATOM 6376 N N . THR B 1 286 ? -12.555 -22.922 -18.047 1 90.06 286 THR B N 1
ATOM 6377 C CA . THR B 1 286 ? -11.594 -21.891 -17.672 1 90.06 286 THR B CA 1
ATOM 6378 C C . THR B 1 286 ? -10.234 -22.516 -17.359 1 90.06 286 THR B C 1
ATOM 6380 O O . THR B 1 286 ? -9.195 -21.953 -17.734 1 90.06 286 THR B O 1
ATOM 6383 N N . LEU B 1 287 ? -10.234 -23.594 -16.703 1 93.19 287 LEU B N 1
ATOM 6384 C CA . LEU B 1 287 ? -8.992 -24.297 -16.453 1 93.19 287 LEU B CA 1
ATOM 6385 C C . LEU B 1 287 ? -8.336 -24.734 -17.766 1 93.19 287 LEU B C 1
ATOM 6387 O O . LEU B 1 287 ? -7.121 -24.609 -17.922 1 93.19 287 LEU B O 1
ATOM 6391 N N . GLN B 1 288 ? -9.203 -25.188 -18.625 1 92.88 288 GLN B N 1
ATOM 6392 C CA . GLN B 1 288 ? -8.719 -25.625 -19.938 1 92.88 288 GLN B CA 1
ATOM 6393 C C . GLN B 1 288 ? -8.086 -24.469 -20.703 1 92.88 288 GLN B C 1
ATOM 6395 O O . GLN B 1 288 ? -7.02 -24.641 -21.297 1 92.88 288 GLN B O 1
ATOM 6400 N N . ALA B 1 289 ? -8.75 -23.359 -20.641 1 90.19 289 ALA B N 1
ATOM 6401 C CA . ALA B 1 289 ? -8.227 -22.172 -21.328 1 90.19 289 ALA B CA 1
ATOM 6402 C C . ALA B 1 289 ? -6.871 -21.781 -20.75 1 90.19 289 ALA B C 1
ATOM 6404 O O . ALA B 1 289 ? -5.957 -21.406 -21.484 1 90.19 289 ALA B O 1
ATOM 6405 N N . ALA B 1 290 ? -6.789 -21.797 -19.453 1 90.5 290 ALA B N 1
ATOM 6406 C CA . ALA B 1 290 ? -5.523 -21.469 -18.797 1 90.5 290 ALA B CA 1
ATOM 6407 C C . ALA B 1 290 ? -4.418 -22.422 -19.234 1 90.5 290 ALA B C 1
ATOM 6409 O O . ALA B 1 290 ? -3.301 -21.984 -19.531 1 90.5 290 ALA B O 1
ATOM 6410 N N . PHE B 1 291 ? -4.738 -23.688 -19.266 1 93.12 291 PHE B N 1
ATOM 6411 C CA . PHE B 1 291 ? -3.762 -24.688 -19.672 1 93.12 291 PHE B CA 1
ATOM 6412 C C . PHE B 1 291 ? -3.309 -24.438 -21.109 1 93.12 291 PHE B C 1
ATOM 6414 O O . PHE B 1 291 ? -2.111 -24.453 -21.406 1 93.12 291 PHE B O 1
ATOM 6421 N N . LEU B 1 292 ? -4.227 -24.25 -21.969 1 91.62 292 LEU B N 1
ATOM 6422 C CA . LEU B 1 292 ? -3.924 -24.094 -23.391 1 91.62 292 LEU B CA 1
ATOM 6423 C C . LEU B 1 292 ? -3.09 -22.844 -23.625 1 91.62 292 LEU B C 1
ATOM 6425 O O . LEU B 1 292 ? -2.225 -22.828 -24.5 1 91.62 292 LEU B O 1
ATOM 6429 N N . SER B 1 293 ? -3.398 -21.844 -22.875 1 88.31 293 SER B N 1
ATOM 6430 C CA . SER B 1 293 ? -2.602 -20.625 -22.969 1 88.31 293 SER B CA 1
ATOM 6431 C C . SER B 1 293 ? -1.148 -20.891 -22.578 1 88.31 293 SER B C 1
ATOM 6433 O O . SER B 1 293 ? -0.228 -20.438 -23.266 1 88.31 293 SER B O 1
ATOM 6435 N N . ASP B 1 294 ? -0.992 -21.562 -21.516 1 90 294 ASP B N 1
ATOM 6436 C CA . ASP B 1 294 ? 0.358 -21.891 -21.078 1 90 294 ASP B CA 1
ATOM 6437 C C . ASP B 1 294 ? 1.052 -22.797 -22.094 1 90 294 ASP B C 1
ATOM 6439 O O . ASP B 1 294 ? 2.234 -22.625 -22.391 1 90 294 ASP B O 1
ATOM 6443 N N . TRP B 1 295 ? 0.302 -23.75 -22.578 1 91.75 295 TRP B N 1
ATOM 6444 C CA . TRP B 1 295 ? 0.843 -24.688 -23.547 1 91.75 295 TRP B CA 1
ATOM 6445 C C . TRP B 1 295 ? 1.338 -23.953 -24.797 1 91.75 295 TRP B C 1
ATOM 6447 O O . TRP B 1 295 ? 2.422 -24.234 -25.297 1 91.75 295 TRP B O 1
ATOM 6457 N N . PHE B 1 296 ? 0.56 -23.047 -25.25 1 88.62 296 PHE B N 1
ATOM 6458 C CA . PHE B 1 296 ? 0.939 -22.25 -26.406 1 88.62 296 PHE B CA 1
ATOM 6459 C C . PHE B 1 296 ? 2.225 -21.484 -26.141 1 88.62 296 PHE B C 1
ATOM 6461 O O . PHE B 1 296 ? 3.104 -21.391 -27 1 88.62 296 PHE B O 1
ATOM 6468 N N . TYR B 1 297 ? 2.285 -20.938 -25 1 85.12 297 TYR B N 1
ATOM 6469 C CA . TYR B 1 297 ? 3.467 -20.172 -24.641 1 85.12 297 TYR B CA 1
ATOM 6470 C C . TYR B 1 297 ? 4.715 -21.047 -24.625 1 85.12 297 TYR B C 1
ATOM 6472 O O . TYR B 1 297 ? 5.789 -20.609 -25.031 1 85.12 297 TYR B O 1
ATOM 6480 N N . ILE B 1 298 ? 4.602 -22.203 -24.156 1 86.62 298 ILE B N 1
ATOM 6481 C CA . ILE B 1 298 ? 5.723 -23.125 -23.984 1 86.62 298 ILE B CA 1
ATOM 6482 C C . ILE B 1 298 ? 6.141 -23.703 -25.328 1 86.62 298 ILE B C 1
ATOM 6484 O O . ILE B 1 298 ? 7.336 -23.781 -25.625 1 86.62 298 ILE B O 1
ATOM 6488 N N . THR B 1 299 ? 5.199 -24.047 -26.141 1 89.88 299 THR B N 1
ATOM 6489 C CA . THR B 1 299 ? 5.512 -24.875 -27.297 1 89.88 299 THR B CA 1
ATOM 6490 C C . THR B 1 299 ? 5.355 -24.062 -28.578 1 89.88 299 THR B C 1
ATOM 6492 O O . THR B 1 299 ? 5.855 -24.453 -29.641 1 89.88 299 THR B O 1
ATOM 6495 N N . GLY B 1 300 ? 4.531 -23.016 -28.516 1 87.44 300 GLY B N 1
ATOM 6496 C CA . GLY B 1 300 ? 4.191 -22.266 -29.719 1 87.44 300 GLY B CA 1
ATOM 6497 C C . GLY B 1 300 ? 3.062 -22.906 -30.5 1 87.44 300 GLY B C 1
ATOM 6498 O O . GLY B 1 300 ? 2.605 -22.344 -31.5 1 87.44 300 GLY B O 1
ATOM 6499 N N . GLU B 1 301 ? 2.59 -24 -30.016 1 88.94 301 GLU B N 1
ATOM 6500 C CA . GLU B 1 301 ? 1.534 -24.719 -30.734 1 88.94 301 GLU B CA 1
ATOM 6501 C C . GLU B 1 301 ? 0.153 -24.219 -30.312 1 88.94 301 GLU B C 1
ATOM 6503 O O . GLU B 1 301 ? -0.19 -24.219 -29.141 1 88.94 301 GLU B O 1
ATOM 6508 N N . GLU B 1 302 ? -0.568 -23.766 -31.281 1 87.12 302 GLU B N 1
ATOM 6509 C CA . GLU B 1 302 ? -1.951 -23.359 -31.047 1 87.12 302 GLU B CA 1
ATOM 6510 C C . GLU B 1 302 ? -2.908 -24.531 -31.25 1 87.12 302 GLU B C 1
ATOM 6512 O O . GLU B 1 302 ? -3.186 -24.922 -32.375 1 87.12 302 GLU B O 1
ATOM 6517 N N . LEU B 1 303 ? -3.414 -25.031 -30.203 1 88.56 303 LEU B N 1
ATOM 6518 C CA . LEU B 1 303 ? -4.355 -26.141 -30.25 1 88.56 303 LEU B CA 1
ATOM 6519 C C . LEU B 1 303 ? -5.781 -25.641 -30.469 1 88.56 303 LEU B C 1
ATOM 6521 O O . LEU B 1 303 ? -6.148 -24.578 -29.969 1 88.56 303 LEU B O 1
ATOM 6525 N N . PRO B 1 304 ? -6.578 -26.328 -31.281 1 84.69 304 PRO B N 1
ATOM 6526 C CA . PRO B 1 304 ? -7.945 -25.875 -31.547 1 84.69 304 PRO B CA 1
ATOM 6527 C C . PRO B 1 304 ? -8.844 -25.938 -30.312 1 84.69 304 PRO B C 1
ATOM 6529 O O . PRO B 1 304 ? -9.133 -27.031 -29.812 1 84.69 304 PRO B O 1
ATOM 6532 N N . PHE B 1 305 ? -9.359 -24.938 -29.953 1 81.44 305 PHE B N 1
ATOM 6533 C CA . PHE B 1 305 ? -10.141 -24.828 -28.734 1 81.44 305 PHE B CA 1
ATOM 6534 C C . PHE B 1 305 ? -11.438 -25.609 -28.844 1 81.44 305 PHE B C 1
ATOM 6536 O O . PHE B 1 305 ? -11.969 -26.109 -27.844 1 81.44 305 PHE B O 1
ATOM 6543 N N . SER B 1 306 ? -11.945 -25.734 -30.047 1 82.19 306 SER B N 1
ATOM 6544 C CA . SER B 1 306 ? -13.219 -26.406 -30.281 1 82.19 306 SER B CA 1
ATOM 6545 C C . SER B 1 306 ? -13.148 -27.875 -29.875 1 82.19 306 SER B C 1
ATOM 6547 O O . SER B 1 306 ? -14.164 -28.484 -29.516 1 82.19 306 SER B O 1
ATOM 6549 N N . LYS B 1 307 ? -11.93 -28.359 -29.844 1 86.81 307 LYS B N 1
ATOM 6550 C CA . LYS B 1 307 ? -11.711 -29.766 -29.484 1 86.81 307 LYS B CA 1
ATOM 6551 C C . LYS B 1 307 ? -11.82 -29.984 -27.984 1 86.81 307 LYS B C 1
ATOM 6553 O O . LYS B 1 307 ? -12.062 -31.094 -27.531 1 86.81 307 LYS B O 1
ATOM 6558 N N . TYR B 1 308 ? -11.711 -28.922 -27.25 1 88.5 308 TYR B N 1
ATOM 6559 C CA . TYR B 1 308 ? -11.555 -29.078 -25.797 1 88.5 308 TYR B CA 1
ATOM 6560 C C . TYR B 1 308 ? -12.68 -28.391 -25.047 1 88.5 308 TYR B C 1
ATOM 6562 O O . TYR B 1 308 ? -12.516 -28.016 -23.875 1 88.5 308 TYR B O 1
ATOM 6570 N N . LYS B 1 309 ? -13.781 -28.156 -25.625 1 82.19 309 LYS B N 1
ATOM 6571 C CA . LYS B 1 309 ? -14.914 -27.516 -24.984 1 82.19 309 LYS B CA 1
ATOM 6572 C C . LYS B 1 309 ? -15.477 -28.375 -23.859 1 82.19 309 LYS B C 1
ATOM 6574 O O . LYS B 1 309 ? -15.477 -29.609 -23.953 1 82.19 309 LYS B O 1
ATOM 6579 N N . ALA B 1 310 ? -15.938 -27.609 -22.891 1 75.94 310 ALA B N 1
ATOM 6580 C CA . ALA B 1 310 ? -16.578 -28.312 -21.781 1 75.94 310 ALA B CA 1
ATOM 6581 C C . ALA B 1 310 ? -17.828 -29.047 -22.234 1 75.94 310 ALA B C 1
ATOM 6583 O O . ALA B 1 310 ? -18.594 -28.516 -23.047 1 75.94 310 ALA B O 1
ATOM 6584 N N . LYS B 1 311 ? -18.047 -30.156 -21.625 1 73.38 311 LYS B N 1
ATOM 6585 C CA . LYS B 1 311 ? -19.094 -31.016 -22.156 1 73.38 311 LYS B CA 1
ATOM 6586 C C . LYS B 1 311 ? -20.281 -31.078 -21.219 1 73.38 311 LYS B C 1
ATOM 6588 O O . LYS B 1 311 ? -21.406 -31.344 -21.656 1 73.38 311 LYS B O 1
ATOM 6593 N N . GLU B 1 312 ? -20.016 -30.766 -19.969 1 81.62 312 GLU B N 1
ATOM 6594 C CA . GLU B 1 312 ? -21.094 -31.016 -19.016 1 81.62 312 GLU B CA 1
ATOM 6595 C C . GLU B 1 312 ? -21.328 -29.828 -18.109 1 81.62 312 GLU B C 1
ATOM 6597 O O . GLU B 1 312 ? -20.391 -29.125 -17.734 1 81.62 312 GLU B O 1
ATOM 6602 N N . LEU B 1 313 ? -22.641 -29.547 -17.875 1 85 313 LEU B N 1
ATOM 6603 C CA . LEU B 1 313 ? -23.062 -28.594 -16.859 1 85 313 LEU B CA 1
ATOM 6604 C C . LEU B 1 313 ? -23.422 -29.312 -15.562 1 85 313 LEU B C 1
ATOM 6606 O O . LEU B 1 313 ? -23.875 -30.469 -15.594 1 85 313 LEU B O 1
ATOM 6610 N N . GLN B 1 314 ? -22.984 -28.703 -14.5 1 87.94 314 GLN B N 1
ATOM 6611 C CA . GLN B 1 314 ? -23.359 -29.219 -13.195 1 87.94 314 GLN B CA 1
ATOM 6612 C C . GLN B 1 314 ? -24.188 -28.203 -12.422 1 87.94 314 GLN B C 1
ATOM 6614 O O . GLN B 1 314 ? -23.922 -27 -12.469 1 87.94 314 GLN B O 1
ATOM 6619 N N . ASN B 1 315 ? -25.25 -28.719 -11.836 1 83.25 315 ASN B N 1
ATOM 6620 C CA . ASN B 1 315 ? -25.969 -27.812 -10.945 1 83.25 315 ASN B CA 1
ATOM 6621 C C . ASN B 1 315 ? -25.156 -27.453 -9.711 1 83.25 315 ASN B C 1
ATOM 6623 O O . ASN B 1 315 ? -24.734 -28.344 -8.961 1 83.25 315 ASN B O 1
ATOM 6627 N N . GLY B 1 316 ? -24.844 -26.188 -9.617 1 81.69 316 GLY B N 1
ATOM 6628 C CA . GLY B 1 316 ? -24.031 -25.75 -8.492 1 81.69 316 GLY B CA 1
ATOM 6629 C C . GLY B 1 316 ? -24.859 -25.203 -7.34 1 81.69 316 GLY B C 1
ATOM 6630 O O . GLY B 1 316 ? -26.078 -25.078 -7.453 1 81.69 316 GLY B O 1
ATOM 6631 N N . ASP B 1 317 ? -24.281 -25.078 -6.121 1 84.12 317 ASP B N 1
ATOM 6632 C CA . ASP B 1 317 ? -24.922 -24.516 -4.938 1 84.12 317 ASP B CA 1
ATOM 6633 C C . ASP B 1 317 ? -24.406 -23.109 -4.66 1 84.12 317 ASP B C 1
ATOM 6635 O O . ASP B 1 317 ? -24.641 -22.562 -3.58 1 84.12 317 ASP B O 1
ATOM 6639 N N . GLY B 1 318 ? -23.734 -22.562 -5.578 1 91.5 318 GLY B N 1
ATOM 6640 C CA . GLY B 1 318 ? -23.188 -21.219 -5.449 1 91.5 318 GLY B CA 1
ATOM 6641 C C . GLY B 1 318 ? -22.469 -20.734 -6.699 1 91.5 318 GLY B C 1
ATOM 6642 O O . GLY B 1 318 ? -22.781 -21.188 -7.805 1 91.5 318 GLY B O 1
ATOM 6643 N N . GLY B 1 319 ? -21.719 -19.703 -6.543 1 93 319 GLY B N 1
ATOM 6644 C CA . GLY B 1 319 ? -20.938 -19.172 -7.656 1 93 319 GLY B CA 1
ATOM 6645 C C . GLY B 1 319 ? -19.469 -19.531 -7.594 1 93 319 GLY B C 1
ATOM 6646 O O . GLY B 1 319 ? -18.891 -19.594 -6.512 1 93 319 GLY B O 1
ATOM 6647 N N . ILE B 1 320 ? -18.953 -19.812 -8.789 1 94.38 320 ILE B N 1
ATOM 6648 C CA . ILE B 1 320 ? -17.547 -20.172 -8.898 1 94.38 320 ILE B CA 1
ATOM 6649 C C . ILE B 1 320 ? -16.875 -19.344 -10 1 94.38 320 ILE B C 1
ATOM 6651 O O . ILE B 1 320 ? -17.438 -19.203 -11.094 1 94.38 320 ILE B O 1
ATOM 6655 N N . GLN B 1 321 ? -15.727 -18.75 -9.711 1 94.44 321 GLN B N 1
ATOM 6656 C CA . GLN B 1 321 ? -14.914 -18.047 -10.688 1 94.44 321 GLN B CA 1
ATOM 6657 C C . GLN B 1 321 ? -13.445 -18.453 -10.594 1 94.44 321 GLN B C 1
ATOM 6659 O O . GLN B 1 321 ? -12.859 -18.438 -9.508 1 94.44 321 GLN B O 1
ATOM 6664 N N . VAL B 1 322 ? -12.906 -18.891 -11.664 1 94.5 322 VAL B N 1
ATOM 6665 C CA . VAL B 1 322 ? -11.492 -19.25 -11.719 1 94.5 322 VAL B CA 1
ATOM 6666 C C . VAL B 1 322 ? -10.68 -18.078 -12.25 1 94.5 322 VAL B C 1
ATOM 6668 O O . VAL B 1 322 ? -10.953 -17.562 -13.344 1 94.5 322 VAL B O 1
ATOM 6671 N N . VAL B 1 323 ? -9.664 -17.656 -11.492 1 94.06 323 VAL B N 1
ATOM 6672 C CA . VAL B 1 323 ? -8.883 -16.469 -11.852 1 94.06 323 VAL B CA 1
ATOM 6673 C C . VAL B 1 323 ? -7.414 -16.859 -12.016 1 94.06 323 VAL B C 1
ATOM 6675 O O . VAL B 1 323 ? -6.836 -17.516 -11.148 1 94.06 323 VAL B O 1
ATOM 6678 N N . THR B 1 324 ? -6.863 -16.484 -13.133 1 92.31 324 THR B N 1
ATOM 6679 C CA . THR B 1 324 ? -5.434 -16.609 -13.367 1 92.31 324 THR B CA 1
ATOM 6680 C C . THR B 1 324 ? -4.715 -15.289 -13.148 1 92.31 324 THR B C 1
ATOM 6682 O O . THR B 1 324 ? -5.285 -14.219 -13.391 1 92.31 324 THR B O 1
ATOM 6685 N N . SER B 1 325 ? -3.57 -15.359 -12.609 1 90.75 325 SER B N 1
ATOM 6686 C CA . SER B 1 325 ? -2.748 -14.164 -12.43 1 90.75 325 SER B CA 1
ATOM 6687 C C . SER B 1 325 ? -1.295 -14.438 -12.805 1 90.75 325 SER B C 1
ATOM 6689 O O . SER B 1 325 ? -0.865 -15.594 -12.852 1 90.75 325 SER B O 1
ATOM 6691 N N . GLY B 1 326 ? -0.596 -13.32 -13.055 1 84.56 326 GLY B N 1
ATOM 6692 C CA . GLY B 1 326 ? 0.805 -13.375 -13.438 1 84.56 326 GLY B CA 1
ATOM 6693 C C . GLY B 1 326 ? 1.208 -12.25 -14.375 1 84.56 326 GLY B C 1
ATOM 6694 O O . GLY B 1 326 ? 0.425 -11.328 -14.625 1 84.56 326 GLY B O 1
ATOM 6695 N N . PRO B 1 327 ? 2.443 -12.234 -14.75 1 75.88 327 PRO B N 1
ATOM 6696 C CA . PRO B 1 327 ? 2.902 -11.18 -15.656 1 75.88 327 PRO B CA 1
ATOM 6697 C C . PRO B 1 327 ? 2.148 -11.18 -16.984 1 75.88 327 PRO B C 1
ATOM 6699 O O . PRO B 1 327 ? 2.238 -10.219 -17.75 1 75.88 327 PRO B O 1
ATOM 6702 N N . ASP B 1 328 ? 1.461 -12.266 -17.25 1 69.5 328 ASP B N 1
ATOM 6703 C CA . ASP B 1 328 ? 0.665 -12.375 -18.469 1 69.5 328 ASP B CA 1
ATOM 6704 C C . ASP B 1 328 ? -0.731 -11.789 -18.281 1 69.5 328 ASP B C 1
ATOM 6706 O O . ASP B 1 328 ? -1.586 -11.898 -19.156 1 69.5 328 ASP B O 1
ATOM 6710 N N . SER B 1 329 ? -1.005 -11.297 -17.172 1 68.94 329 SER B N 1
ATOM 6711 C CA . SER B 1 329 ? -2.293 -10.672 -16.891 1 68.94 329 SER B CA 1
ATOM 6712 C C . SER B 1 329 ? -2.123 -9.219 -16.453 1 68.94 329 SER B C 1
ATOM 6714 O O . SER B 1 329 ? -1.009 -8.695 -16.453 1 68.94 329 SER B O 1
ATOM 6716 N N . SER B 1 330 ? -3.381 -8.594 -16.328 1 65.12 330 SER B N 1
ATOM 6717 C CA . SER B 1 330 ? -3.324 -7.238 -15.781 1 65.12 330 SER B CA 1
ATOM 6718 C C . SER B 1 330 ? -2.566 -7.203 -14.461 1 65.12 330 SER B C 1
ATOM 6720 O O . SER B 1 330 ? -2.641 -8.148 -13.672 1 65.12 330 SER B O 1
ATOM 6722 N N . GLN B 1 331 ? -1.901 -6.289 -14.344 1 66.06 331 GLN B N 1
ATOM 6723 C CA . GLN B 1 331 ? -0.969 -6.211 -13.227 1 66.06 331 GLN B CA 1
ATOM 6724 C C . GLN B 1 331 ? -1.699 -6.328 -11.891 1 66.06 331 GLN B C 1
ATOM 6726 O O . GLN B 1 331 ? -2.697 -5.641 -11.656 1 66.06 331 GLN B O 1
ATOM 6731 N N . SER B 1 332 ? -1.379 -7.277 -11.102 1 82 332 SER B N 1
ATOM 6732 C CA . SER B 1 332 ? -1.644 -7.461 -9.68 1 82 332 SER B CA 1
ATOM 6733 C C . SER B 1 332 ? -3.098 -7.852 -9.43 1 82 332 SER B C 1
ATOM 6735 O O . SER B 1 332 ? -3.709 -7.402 -8.461 1 82 332 SER B O 1
ATOM 6737 N N . VAL B 1 333 ? -3.66 -8.688 -10.336 1 90.94 333 VAL B N 1
ATOM 6738 C CA . VAL B 1 333 ? -5.07 -9.039 -10.219 1 90.94 333 VAL B CA 1
ATOM 6739 C C . VAL B 1 333 ? -5.312 -9.789 -8.906 1 90.94 333 VAL B C 1
ATOM 6741 O O . VAL B 1 333 ? -6.234 -9.453 -8.156 1 90.94 333 VAL B O 1
ATOM 6744 N N . MET B 1 334 ? -4.469 -10.734 -8.633 1 94.25 334 MET B N 1
ATOM 6745 C CA . MET B 1 334 ? -4.66 -11.516 -7.422 1 94.25 334 MET B CA 1
ATOM 6746 C C . MET B 1 334 ? -4.543 -10.641 -6.18 1 94.25 334 MET B C 1
ATOM 6748 O O . MET B 1 334 ? -5.352 -10.75 -5.258 1 94.25 334 MET B O 1
ATOM 6752 N N . SER B 1 335 ? -3.564 -9.758 -6.172 1 94.56 335 SER B N 1
ATOM 6753 C CA . SER B 1 335 ? -3.387 -8.828 -5.062 1 94.56 335 SER B CA 1
ATOM 6754 C C . SER B 1 335 ? -4.609 -7.938 -4.887 1 94.56 335 SER B C 1
ATOM 6756 O O . SER B 1 335 ? -5.074 -7.723 -3.766 1 94.56 335 SER B O 1
ATOM 6758 N N . ASP B 1 336 ? -5.113 -7.461 -6.008 1 94.88 336 ASP B N 1
ATOM 6759 C CA . ASP B 1 336 ? -6.27 -6.57 -5.984 1 94.88 336 ASP B CA 1
ATOM 6760 C C . ASP B 1 336 ? -7.512 -7.297 -5.465 1 94.88 336 ASP B C 1
ATOM 6762 O O . ASP B 1 336 ? -8.289 -6.73 -4.699 1 94.88 336 ASP B O 1
ATOM 6766 N N . LEU B 1 337 ? -7.641 -8.484 -5.879 1 96.44 337 LEU B N 1
ATOM 6767 C CA . LEU B 1 337 ? -8.812 -9.242 -5.457 1 96.44 337 LEU B CA 1
ATOM 6768 C C . LEU B 1 337 ? -8.719 -9.602 -3.975 1 96.44 337 LEU B C 1
ATOM 6770 O O . LEU B 1 337 ? -9.719 -9.523 -3.254 1 96.44 337 LEU B O 1
ATOM 6774 N N . TYR B 1 338 ? -7.527 -10.016 -3.504 1 97.44 338 TYR B N 1
ATOM 6775 C CA . TYR B 1 338 ? -7.344 -10.242 -2.074 1 97.44 338 TYR B CA 1
ATOM 6776 C C . TYR B 1 338 ? -7.629 -8.977 -1.276 1 97.44 338 TYR B C 1
ATOM 6778 O O . TYR B 1 338 ? -8.289 -9.031 -0.234 1 97.44 338 TYR B O 1
ATOM 6786 N N . HIS B 1 339 ? -7.121 -7.891 -1.782 1 96.81 339 HIS B N 1
ATOM 6787 C CA . HIS B 1 339 ? -7.375 -6.602 -1.152 1 96.81 339 HIS B CA 1
ATOM 6788 C C . HIS B 1 339 ? -8.875 -6.316 -1.064 1 96.81 339 HIS B C 1
ATOM 6790 O O . HIS B 1 339 ? -9.367 -5.902 -0.015 1 96.81 339 HIS B O 1
ATOM 6796 N N . ALA B 1 340 ? -9.57 -6.512 -2.135 1 96.31 340 ALA B N 1
ATOM 6797 C CA . ALA B 1 340 ? -11.008 -6.277 -2.188 1 96.31 340 ALA B CA 1
ATOM 6798 C C . ALA B 1 340 ? -11.75 -7.188 -1.214 1 96.31 340 ALA B C 1
ATOM 6800 O O . ALA B 1 340 ? -12.695 -6.758 -0.548 1 96.31 340 ALA B O 1
ATOM 6801 N N . MET B 1 341 ? -11.32 -8.438 -1.131 1 97.19 341 MET B N 1
ATOM 6802 C CA . MET B 1 341 ? -11.922 -9.367 -0.178 1 97.19 341 MET B CA 1
ATOM 6803 C C . MET B 1 341 ? -11.766 -8.859 1.251 1 97.19 341 MET B C 1
ATOM 6805 O O . MET B 1 341 ? -12.75 -8.75 1.986 1 97.19 341 MET B O 1
ATOM 6809 N N . VAL B 1 342 ? -10.609 -8.461 1.597 1 97.75 342 VAL B N 1
ATOM 6810 C CA . VAL B 1 342 ? -10.297 -8.047 2.963 1 97.75 342 VAL B CA 1
ATOM 6811 C C . VAL B 1 342 ? -11.07 -6.773 3.303 1 97.75 342 VAL B C 1
ATOM 6813 O O . VAL B 1 342 ? -11.672 -6.672 4.375 1 97.75 342 VAL B O 1
ATOM 6816 N N . THR B 1 343 ? -11.109 -5.828 2.383 1 95.88 343 THR B N 1
ATOM 6817 C CA . THR B 1 343 ? -11.742 -4.543 2.65 1 95.88 343 THR B CA 1
ATOM 6818 C C . THR B 1 343 ? -13.258 -4.688 2.73 1 95.88 343 THR B C 1
ATOM 6820 O O . THR B 1 343 ? -13.93 -3.887 3.383 1 95.88 343 THR B O 1
ATOM 6823 N N . SER B 1 344 ? -13.789 -5.727 2.16 1 94.5 344 SER B N 1
ATOM 6824 C CA . SER B 1 344 ? -15.234 -5.91 2.143 1 94.5 344 SER B CA 1
ATOM 6825 C C . SER B 1 344 ? -15.719 -6.648 3.387 1 94.5 344 SER B C 1
ATOM 6827 O O . SER B 1 344 ? -16.922 -6.707 3.658 1 94.5 344 SER B O 1
ATOM 6829 N N . ALA B 1 345 ? -14.844 -7.227 4.148 1 96.31 345 ALA B N 1
ATOM 6830 C CA . ALA B 1 345 ? -15.188 -8.055 5.297 1 96.31 345 ALA B CA 1
ATOM 6831 C C . ALA B 1 345 ? -15.945 -7.254 6.348 1 96.31 345 ALA B C 1
ATOM 6833 O O . ALA B 1 345 ? -15.594 -6.102 6.629 1 96.31 345 ALA B O 1
ATOM 6834 N N . LYS B 1 346 ? -16.922 -7.867 7.004 1 94.75 346 LYS B N 1
ATOM 6835 C CA . LYS B 1 346 ? -17.719 -7.215 8.039 1 94.75 346 LYS B CA 1
ATOM 6836 C C . LYS B 1 346 ? -17.625 -7.969 9.359 1 94.75 346 LYS B C 1
ATOM 6838 O O . LYS B 1 346 ? -17.75 -7.371 10.43 1 94.75 346 LYS B O 1
ATOM 6843 N N . GLU B 1 347 ? -17.375 -9.305 9.242 1 97.25 347 GLU B N 1
ATOM 6844 C CA . GLU B 1 347 ? -17.469 -10.102 10.461 1 97.25 347 GLU B CA 1
ATOM 6845 C C . GLU B 1 347 ? -16.156 -10.836 10.727 1 97.25 347 GLU B C 1
ATOM 6847 O O . GLU B 1 347 ? -15.641 -10.812 11.852 1 97.25 347 GLU B O 1
ATOM 6852 N N . SER B 1 348 ? -15.695 -11.508 9.688 1 98.31 348 SER B N 1
ATOM 6853 C CA . SER B 1 348 ? -14.531 -12.352 9.945 1 98.31 348 SER B CA 1
ATOM 6854 C C . SER B 1 348 ? -13.672 -12.508 8.703 1 98.31 348 SER B C 1
ATOM 6856 O O . SER B 1 348 ? -14.164 -12.375 7.578 1 98.31 348 SER B O 1
ATOM 6858 N N . ILE B 1 349 ? -12.391 -12.719 8.883 1 98.75 349 ILE B N 1
ATOM 6859 C CA . ILE B 1 349 ? -11.422 -13.047 7.848 1 98.75 349 ILE B CA 1
ATOM 6860 C C . ILE B 1 349 ? -10.555 -14.219 8.297 1 98.75 349 ILE B C 1
ATOM 6862 O O . ILE B 1 349 ? -10.039 -14.227 9.414 1 98.75 349 ILE B O 1
ATOM 6866 N N . ILE B 1 350 ? -10.438 -15.258 7.488 1 98.75 350 ILE B N 1
ATOM 6867 C CA . ILE B 1 350 ? -9.539 -16.391 7.703 1 98.75 350 ILE B CA 1
ATOM 6868 C C . ILE B 1 350 ? -8.5 -16.438 6.59 1 98.75 350 ILE B C 1
ATOM 6870 O O . ILE B 1 350 ? -8.844 -16.391 5.406 1 98.75 350 ILE B O 1
ATOM 6874 N N . ILE B 1 351 ? -7.266 -16.438 6.977 1 98.75 351 ILE B N 1
ATOM 6875 C CA . ILE B 1 351 ? -6.172 -16.609 6.031 1 98.75 351 ILE B CA 1
ATOM 6876 C C . ILE B 1 351 ? -5.305 -17.797 6.461 1 98.75 351 ILE B C 1
ATOM 6878 O O . ILE B 1 351 ? -4.824 -17.844 7.594 1 98.75 351 ILE B O 1
ATOM 6882 N N . ALA B 1 352 ? -5.121 -18.734 5.676 1 98.56 352 ALA B N 1
ATOM 6883 C CA . ALA B 1 352 ? -4.133 -19.797 5.848 1 98.56 352 ALA B CA 1
ATOM 6884 C C . ALA B 1 352 ? -3.17 -19.844 4.664 1 98.56 352 ALA B C 1
ATOM 6886 O O . ALA B 1 352 ? -3.596 -19.938 3.512 1 98.56 352 ALA B O 1
ATOM 6887 N N . THR B 1 353 ? -1.918 -19.734 4.902 1 98.38 353 THR B N 1
ATOM 6888 C CA . THR B 1 353 ? -0.902 -19.672 3.857 1 98.38 353 THR B CA 1
ATOM 6889 C C . THR B 1 353 ? 0.445 -20.156 4.383 1 98.38 353 THR B C 1
ATOM 6891 O O . THR B 1 353 ? 0.773 -19.938 5.551 1 98.38 353 THR B O 1
ATOM 6894 N N . PRO B 1 354 ? 1.213 -20.812 3.584 1 97.62 354 PRO B N 1
ATOM 6895 C CA . PRO B 1 354 ? 2.545 -21.219 4.043 1 97.62 354 PRO B CA 1
ATOM 6896 C C . PRO B 1 354 ? 3.482 -20.031 4.25 1 97.62 354 PRO B C 1
ATOM 6898 O O . PRO B 1 354 ? 4.398 -20.109 5.074 1 97.62 354 PRO B O 1
ATOM 6901 N N . TYR B 1 355 ? 3.297 -19.016 3.484 1 97.5 355 TYR B N 1
ATOM 6902 C CA . TYR B 1 355 ? 4.121 -17.812 3.549 1 97.5 355 TYR B CA 1
ATOM 6903 C C . TYR B 1 355 ? 3.258 -16.562 3.678 1 97.5 355 TYR B C 1
ATOM 6905 O O . TYR B 1 355 ? 2.465 -16.25 2.785 1 97.5 355 TYR B O 1
ATOM 6913 N N . PHE B 1 356 ? 3.426 -15.852 4.742 1 97.81 356 PHE B N 1
ATOM 6914 C CA . PHE B 1 356 ? 2.682 -14.617 4.988 1 97.81 356 PHE B CA 1
ATOM 6915 C C . PHE B 1 356 ? 3.607 -13.414 4.961 1 97.81 356 PHE B C 1
ATOM 6917 O O . PHE B 1 356 ? 4.004 -12.898 6.012 1 97.81 356 PHE B O 1
ATOM 6924 N N . VAL B 1 357 ? 3.887 -12.961 3.764 1 96.5 357 VAL B N 1
ATOM 6925 C CA . VAL B 1 357 ? 4.676 -11.766 3.486 1 96.5 357 VAL B CA 1
ATOM 6926 C C . VAL B 1 357 ? 3.879 -10.812 2.598 1 96.5 357 VAL B C 1
ATOM 6928 O O . VAL B 1 357 ? 4.27 -10.547 1.46 1 96.5 357 VAL B O 1
ATOM 6931 N N . PRO B 1 358 ? 2.811 -10.281 3.121 1 95.25 358 PRO B N 1
ATOM 6932 C CA . PRO B 1 358 ? 1.888 -9.477 2.316 1 95.25 358 PRO B CA 1
ATOM 6933 C C . PRO B 1 358 ? 2.473 -8.117 1.933 1 95.25 358 PRO B C 1
ATOM 6935 O O . PRO B 1 358 ? 3.334 -7.59 2.641 1 95.25 358 PRO B O 1
ATOM 6938 N N . ASN B 1 359 ? 2.021 -7.621 0.835 1 91.69 359 ASN B N 1
ATOM 6939 C CA . ASN B 1 359 ? 2.379 -6.254 0.479 1 91.69 359 ASN B CA 1
ATOM 6940 C C . ASN B 1 359 ? 1.661 -5.238 1.365 1 91.69 359 ASN B C 1
ATOM 6942 O O . ASN B 1 359 ? 0.814 -5.609 2.18 1 91.69 359 ASN B O 1
ATOM 6946 N N . LYS B 1 360 ? 2.012 -4.02 1.263 1 91.12 360 LYS B N 1
ATOM 6947 C CA . LYS B 1 360 ? 1.503 -2.975 2.146 1 91.12 360 LYS B CA 1
ATOM 6948 C C . LYS B 1 360 ? -0.003 -2.797 1.978 1 91.12 360 LYS B C 1
ATOM 6950 O O . LYS B 1 360 ? -0.714 -2.527 2.947 1 91.12 360 LYS B O 1
ATOM 6955 N N . ASP B 1 361 ? -0.49 -2.93 0.784 1 92.38 361 ASP B N 1
ATOM 6956 C CA . ASP B 1 361 ? -1.912 -2.76 0.506 1 92.38 361 ASP B CA 1
ATOM 6957 C C . ASP B 1 361 ? -2.754 -3.725 1.337 1 92.38 361 ASP B C 1
ATOM 6959 O O . ASP B 1 361 ? -3.746 -3.324 1.949 1 92.38 361 ASP B O 1
ATOM 6963 N N . ILE B 1 362 ? -2.355 -4.914 1.311 1 96 362 ILE B N 1
ATOM 6964 C CA . ILE B 1 362 ? -3.09 -5.941 2.047 1 96 362 ILE B CA 1
ATOM 6965 C C . ILE B 1 362 ? -2.924 -5.715 3.547 1 96 362 ILE B C 1
ATOM 6967 O O . ILE B 1 362 ? -3.881 -5.863 4.312 1 96 362 ILE B O 1
ATOM 6971 N N . ARG B 1 363 ? -1.759 -5.32 4.004 1 95.75 363 ARG B N 1
ATOM 6972 C CA . ARG B 1 363 ? -1.525 -5.059 5.418 1 95.75 363 ARG B CA 1
ATOM 6973 C C . ARG B 1 363 ? -2.406 -3.92 5.918 1 95.75 363 ARG B C 1
ATOM 6975 O O . ARG B 1 363 ? -2.994 -4.012 7 1 95.75 363 ARG B O 1
ATOM 6982 N N . THR B 1 364 ? -2.488 -2.846 5.113 1 94.56 364 THR B N 1
ATOM 6983 C CA . THR B 1 364 ? -3.342 -1.718 5.473 1 94.56 364 THR B CA 1
ATOM 6984 C C . THR B 1 364 ? -4.805 -2.146 5.539 1 94.56 364 THR B C 1
ATOM 6986 O O . THR B 1 364 ? -5.523 -1.77 6.465 1 94.56 364 THR B O 1
ATOM 6989 N N . ALA B 1 365 ? -5.207 -2.916 4.578 1 96.94 365 ALA B N 1
ATOM 6990 C CA . ALA B 1 365 ? -6.582 -3.41 4.562 1 96.94 365 ALA B CA 1
ATOM 6991 C C . ALA B 1 365 ? -6.879 -4.242 5.809 1 96.94 365 ALA B C 1
ATOM 6993 O O . ALA B 1 365 ? -7.938 -4.094 6.422 1 96.94 365 ALA B O 1
ATOM 6994 N N . LEU B 1 366 ? -5.941 -5.086 6.195 1 98 366 LEU B N 1
ATOM 6995 C CA . LEU B 1 366 ? -6.113 -5.914 7.383 1 98 366 LEU B CA 1
ATOM 6996 C C . LEU B 1 366 ? -6.195 -5.055 8.641 1 98 366 LEU B C 1
ATOM 6998 O O . LEU B 1 366 ? -7.031 -5.297 9.508 1 98 366 LEU B O 1
ATOM 7002 N N . LYS B 1 367 ? -5.34 -4.086 8.719 1 96 367 LYS B N 1
ATOM 7003 C CA . LYS B 1 367 ? -5.328 -3.164 9.852 1 96 367 LYS B CA 1
ATOM 7004 C C . LYS B 1 367 ? -6.676 -2.469 10.008 1 96 367 LYS B C 1
ATOM 7006 O O . LYS B 1 367 ? -7.238 -2.43 11.102 1 96 367 LYS B O 1
ATOM 7011 N N . ILE B 1 368 ? -7.164 -1.958 8.953 1 95.44 368 ILE B N 1
ATOM 7012 C CA . ILE B 1 368 ? -8.414 -1.207 8.977 1 95.44 368 ILE B CA 1
ATOM 7013 C C . ILE B 1 368 ? -9.578 -2.146 9.297 1 95.44 368 ILE B C 1
ATOM 7015 O O . ILE B 1 368 ? -10.477 -1.792 10.055 1 95.44 368 ILE B O 1
ATOM 7019 N N . ALA B 1 369 ? -9.555 -3.344 8.688 1 97.25 369 ALA B N 1
ATOM 7020 C CA . ALA B 1 369 ? -10.578 -4.332 9.008 1 97.25 369 ALA B CA 1
ATOM 7021 C C . ALA B 1 369 ? -10.586 -4.66 10.492 1 97.25 369 ALA B C 1
ATOM 7023 O O . ALA B 1 369 ? -11.648 -4.734 11.117 1 97.25 369 ALA B O 1
ATOM 7024 N N . ALA B 1 370 ? -9.414 -4.844 11.047 1 97.44 370 ALA B N 1
ATOM 7025 C CA . ALA B 1 370 ? -9.297 -5.113 12.477 1 97.44 370 ALA B CA 1
ATOM 7026 C C . ALA B 1 370 ? -9.859 -3.959 13.305 1 97.44 370 ALA B C 1
ATOM 7028 O O . ALA B 1 370 ? -10.562 -4.176 14.289 1 97.44 370 ALA B O 1
ATOM 7029 N N . ALA B 1 371 ? -9.57 -2.775 12.891 1 94.19 371 ALA B N 1
ATOM 7030 C CA . ALA B 1 371 ? -10.023 -1.578 13.594 1 94.19 371 ALA B CA 1
ATOM 7031 C C . ALA B 1 371 ? -11.547 -1.466 13.547 1 94.19 371 ALA B C 1
ATOM 7033 O O . ALA B 1 371 ? -12.156 -0.854 14.422 1 94.19 371 ALA B O 1
ATOM 7034 N N . ARG B 1 372 ? -12.133 -2.064 12.523 1 95.12 372 ARG B N 1
ATOM 7035 C CA . ARG B 1 372 ? -13.586 -2.076 12.398 1 95.12 372 ARG B CA 1
ATOM 7036 C C . ARG B 1 372 ? -14.203 -3.156 13.281 1 95.12 372 ARG B C 1
ATOM 7038 O O . ARG B 1 372 ? -15.43 -3.277 13.359 1 95.12 372 ARG B O 1
ATOM 7045 N N . GLY B 1 373 ? -13.367 -3.996 13.883 1 95.44 373 GLY B N 1
ATOM 7046 C CA . GLY B 1 373 ? -13.867 -5.023 14.789 1 95.44 373 GLY B CA 1
ATOM 7047 C C . GLY B 1 373 ? -13.992 -6.383 14.133 1 95.44 373 GLY B C 1
ATOM 7048 O O . GLY B 1 373 ? -14.586 -7.301 14.703 1 95.44 373 GLY B O 1
ATOM 7049 N N . VAL B 1 374 ? -13.5 -6.55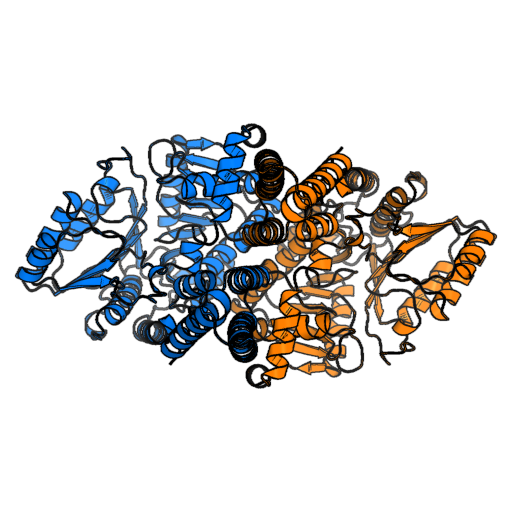1 12.914 1 97.69 374 VAL B N 1
ATOM 7050 C CA . VAL B 1 374 ? -13.547 -7.828 12.203 1 97.69 374 VAL B CA 1
ATOM 7051 C C . VAL B 1 374 ? -12.648 -8.836 12.906 1 97.69 374 VAL B C 1
ATOM 7053 O O . VAL B 1 374 ? -11.523 -8.508 13.305 1 97.69 374 VAL B O 1
ATOM 7056 N N . ASP B 1 375 ? -13.164 -10.055 13.117 1 98.5 375 ASP B N 1
ATOM 7057 C CA . ASP B 1 375 ? -12.367 -11.133 13.695 1 98.5 375 ASP B CA 1
ATOM 7058 C C . ASP B 1 375 ? -11.43 -11.75 12.656 1 98.5 375 ASP B C 1
ATOM 7060 O O . ASP B 1 375 ? -11.883 -12.438 11.734 1 98.5 375 ASP B O 1
ATOM 7064 N N . ILE B 1 376 ? -10.156 -11.484 12.797 1 98.75 376 ILE B N 1
ATOM 7065 C CA . ILE B 1 376 ? -9.195 -11.93 11.789 1 98.75 376 ILE B CA 1
ATOM 7066 C C . ILE B 1 376 ? -8.305 -13.023 12.375 1 98.75 376 ILE B C 1
ATOM 7068 O O . ILE B 1 376 ? -7.723 -12.859 13.445 1 98.75 376 ILE B O 1
ATOM 7072 N N . LYS B 1 377 ? -8.211 -14.195 11.734 1 98.81 377 LYS B N 1
ATOM 7073 C CA . LYS B 1 377 ? -7.352 -15.32 12.094 1 98.81 377 LYS B CA 1
ATOM 7074 C C . LYS B 1 377 ? -6.406 -15.68 10.953 1 98.81 377 LYS B C 1
ATOM 7076 O O . LYS B 1 377 ? -6.84 -15.898 9.82 1 98.81 377 LYS B O 1
ATOM 7081 N N . ILE B 1 378 ? -5.129 -15.672 11.25 1 98.81 378 ILE B N 1
ATOM 7082 C CA . ILE B 1 378 ? -4.102 -16.047 10.289 1 98.81 378 ILE B CA 1
ATOM 7083 C C . ILE B 1 378 ? -3.398 -17.328 10.758 1 98.81 378 ILE B C 1
ATOM 7085 O O . ILE B 1 378 ? -3.002 -17.422 11.922 1 98.81 378 ILE B O 1
ATOM 7089 N N . MET B 1 379 ? -3.271 -18.297 9.906 1 98.75 379 MET B N 1
ATOM 7090 C CA . MET B 1 379 ? -2.557 -19.531 10.219 1 98.75 379 MET B CA 1
ATOM 7091 C C . MET B 1 379 ? -1.356 -19.719 9.297 1 98.75 379 MET B C 1
ATOM 7093 O O . MET B 1 379 ? -1.48 -19.578 8.078 1 98.75 379 MET B O 1
ATOM 7097 N N . VAL B 1 380 ? -0.205 -19.906 9.844 1 98.5 380 VAL B N 1
ATOM 7098 C CA . VAL B 1 380 ? 1.035 -20.188 9.125 1 98.5 380 VAL B CA 1
ATOM 7099 C C . VAL B 1 380 ? 1.731 -21.391 9.742 1 98.5 380 VAL B C 1
ATOM 7101 O O . VAL B 1 380 ? 1.409 -21.797 10.859 1 98.5 380 VAL B O 1
ATOM 7104 N N . PRO B 1 381 ? 2.648 -22.047 9.055 1 97.88 381 PRO B N 1
ATOM 7105 C CA . PRO B 1 381 ? 3.367 -23.156 9.68 1 97.88 381 PRO B CA 1
ATOM 7106 C C . PRO B 1 381 ? 4.332 -22.703 10.773 1 97.88 381 PRO B C 1
ATOM 7108 O O . PRO B 1 381 ? 4.953 -21.641 10.648 1 97.88 381 PRO B O 1
ATOM 7111 N N . ARG B 1 382 ? 4.453 -23.438 11.797 1 96.75 382 ARG B N 1
ATOM 7112 C CA . ARG B 1 382 ? 5.453 -23.156 12.828 1 96.75 382 ARG B CA 1
ATOM 7113 C C . ARG B 1 382 ? 6.867 -23.328 12.273 1 96.75 382 ARG B C 1
ATOM 7115 O O . ARG B 1 382 ? 7.742 -22.5 12.531 1 96.75 382 ARG B O 1
ATOM 7122 N N . LYS B 1 383 ? 7.039 -24.391 11.617 1 94.19 383 LYS B N 1
ATOM 7123 C CA . LYS B 1 383 ? 8.289 -24.641 10.898 1 94.19 383 LYS B CA 1
ATOM 7124 C C . LYS B 1 383 ? 8.086 -24.547 9.391 1 94.19 383 LYS B C 1
ATOM 7126 O O . LYS B 1 383 ? 7.242 -25.234 8.82 1 94.19 383 LYS B O 1
ATOM 7131 N N . ASN B 1 384 ? 8.875 -23.609 8.781 1 93.12 384 ASN B N 1
ATOM 7132 C CA . ASN B 1 384 ? 8.789 -23.422 7.336 1 93.12 384 ASN B CA 1
ATOM 7133 C C . ASN B 1 384 ? 9.891 -24.172 6.598 1 93.12 384 ASN B C 1
ATOM 7135 O O . ASN B 1 384 ? 10.719 -24.844 7.227 1 93.12 384 ASN B O 1
ATOM 7139 N N . ASP B 1 385 ? 9.828 -24.141 5.344 1 89.62 385 ASP B N 1
ATOM 7140 C CA . ASP B 1 385 ? 10.742 -24.938 4.52 1 89.62 385 ASP B CA 1
ATOM 7141 C C . ASP B 1 385 ? 12.055 -24.188 4.297 1 89.62 385 ASP B C 1
ATOM 7143 O O . ASP B 1 385 ? 12.977 -24.719 3.67 1 89.62 385 ASP B O 1
ATOM 7147 N N . GLY B 1 386 ? 12.172 -22.984 4.848 1 91.25 386 GLY B N 1
ATOM 7148 C CA . GLY B 1 386 ? 13.406 -22.234 4.664 1 91.25 386 GLY B CA 1
ATOM 7149 C C . GLY B 1 386 ? 13.586 -21.109 5.668 1 91.25 386 GLY B C 1
ATOM 7150 O O . GLY B 1 386 ? 12.617 -20.672 6.285 1 91.25 386 GLY B O 1
ATOM 7151 N N . PHE B 1 387 ? 14.828 -20.656 5.75 1 93.94 387 PHE B N 1
ATOM 7152 C CA . PHE B 1 387 ? 15.18 -19.594 6.688 1 93.94 387 PHE B CA 1
ATOM 7153 C C . PHE B 1 387 ? 14.477 -18.281 6.32 1 93.94 387 PHE B C 1
ATOM 7155 O O . PHE B 1 387 ? 13.812 -17.672 7.16 1 93.94 387 PHE B O 1
ATOM 7162 N N . LEU B 1 388 ? 14.555 -17.891 5.082 1 94.5 388 LEU B N 1
ATOM 7163 C CA . LEU B 1 388 ? 14 -16.609 4.648 1 94.5 388 LEU B CA 1
ATOM 7164 C C . LEU B 1 388 ? 12.477 -16.625 4.734 1 94.5 388 LEU B C 1
ATOM 7166 O O . LEU B 1 388 ? 11.867 -15.641 5.16 1 94.5 388 LEU B O 1
ATOM 7170 N N . THR B 1 389 ? 11.898 -17.75 4.355 1 94.56 389 THR B N 1
ATOM 7171 C CA . THR B 1 389 ? 10.438 -17.828 4.383 1 94.56 389 THR B CA 1
ATOM 7172 C C . THR B 1 389 ? 9.93 -17.875 5.82 1 94.56 389 THR B C 1
ATOM 7174 O O . THR B 1 389 ? 8.93 -17.234 6.148 1 94.56 389 THR B O 1
ATOM 7177 N N . GLN B 1 390 ? 10.695 -18.562 6.652 1 95.5 390 GLN B N 1
ATOM 7178 C CA . GLN B 1 390 ? 10.32 -18.672 8.055 1 95.5 390 GLN B CA 1
ATOM 7179 C C . GLN B 1 390 ? 10.383 -17.312 8.758 1 95.5 390 GLN B C 1
ATOM 7181 O O . GLN B 1 390 ? 9.383 -16.844 9.289 1 95.5 390 GLN B O 1
ATOM 7186 N N . TYR B 1 391 ? 11.484 -16.766 8.688 1 96.06 391 TYR B N 1
ATOM 7187 C CA . TYR B 1 391 ? 11.703 -15.555 9.469 1 96.06 391 TYR B CA 1
ATOM 7188 C C . TYR B 1 391 ? 11.125 -14.336 8.766 1 96.06 391 TYR B C 1
ATOM 7190 O O . TYR B 1 391 ? 10.773 -13.352 9.406 1 96.06 391 TYR B O 1
ATOM 7198 N N . GLY B 1 392 ? 11.039 -14.406 7.438 1 95.75 392 GLY B N 1
ATOM 7199 C CA . GLY B 1 392 ? 10.289 -13.383 6.734 1 95.75 392 GLY B CA 1
ATOM 7200 C C . GLY B 1 392 ? 8.836 -13.305 7.172 1 95.75 392 GLY B C 1
ATOM 7201 O O . GLY B 1 392 ? 8.328 -12.219 7.453 1 95.75 392 GLY B O 1
ATOM 7202 N N . THR B 1 393 ? 8.242 -14.445 7.262 1 97.25 393 THR B N 1
ATOM 7203 C CA . THR B 1 393 ? 6.859 -14.531 7.727 1 97.25 393 THR B CA 1
ATOM 7204 C C . THR B 1 393 ? 6.738 -14.016 9.156 1 97.25 393 THR B C 1
ATOM 7206 O O . THR B 1 393 ? 5.891 -13.172 9.445 1 97.25 393 THR B O 1
ATOM 7209 N N . ASN B 1 394 ? 7.629 -14.461 9.992 1 97.31 394 ASN B N 1
ATOM 7210 C CA . ASN B 1 394 ? 7.59 -14.086 11.406 1 97.31 394 ASN B CA 1
ATOM 7211 C C . ASN B 1 394 ? 7.754 -12.586 11.594 1 97.31 394 ASN B C 1
ATOM 7213 O O . ASN B 1 394 ? 7.207 -12.008 12.531 1 97.31 394 ASN B O 1
ATOM 7217 N N . SER B 1 395 ? 8.492 -11.992 10.719 1 96.44 395 SER B N 1
ATOM 7218 C CA . SER B 1 395 ? 8.805 -10.578 10.852 1 96.44 395 SER B CA 1
ATOM 7219 C C . SER B 1 395 ? 7.551 -9.719 10.727 1 96.44 395 SER B C 1
ATOM 7221 O O . SER B 1 395 ? 7.547 -8.555 11.125 1 96.44 395 SER B O 1
ATOM 7223 N N . TYR B 1 396 ? 6.484 -10.234 10.266 1 96.44 396 TYR B N 1
ATOM 7224 C CA . TYR B 1 396 ? 5.273 -9.453 10.055 1 96.44 396 TYR B CA 1
ATOM 7225 C C . TYR B 1 396 ? 4.27 -9.688 11.172 1 96.44 396 TYR B C 1
ATOM 7227 O O . TYR B 1 396 ? 3.199 -9.078 11.195 1 96.44 396 TYR B O 1
ATOM 7235 N N . PHE B 1 397 ? 4.617 -10.609 12.109 1 97.62 397 PHE B N 1
ATOM 7236 C CA . PHE B 1 397 ? 3.703 -10.93 13.195 1 97.62 397 PHE B CA 1
ATOM 7237 C C . PHE B 1 397 ? 3.426 -9.703 14.047 1 97.62 397 PHE B C 1
ATOM 7239 O O . PHE B 1 397 ? 2.285 -9.461 14.453 1 97.62 397 PHE B O 1
ATOM 7246 N N . GLY B 1 398 ? 4.477 -8.961 14.359 1 95.75 398 GLY B N 1
ATOM 7247 C CA . GLY B 1 398 ? 4.328 -7.816 15.242 1 95.75 398 GLY B CA 1
ATOM 7248 C C . GLY B 1 398 ? 3.268 -6.84 14.781 1 95.75 398 GLY B C 1
ATOM 7249 O O . GLY B 1 398 ? 2.426 -6.406 15.57 1 95.75 398 GLY B O 1
ATOM 7250 N N . GLU B 1 399 ? 3.297 -6.496 13.523 1 93.44 399 GLU B N 1
ATOM 7251 C CA . GLU B 1 399 ? 2.338 -5.559 12.945 1 93.44 399 GLU B CA 1
ATOM 7252 C C . GLU B 1 399 ? 0.911 -6.086 13.07 1 93.44 399 GLU B C 1
ATOM 7254 O O . GLU B 1 399 ? -0.022 -5.316 13.312 1 93.44 399 GLU B O 1
ATOM 7259 N N . MET B 1 400 ? 0.748 -7.359 12.898 1 97.38 400 MET B N 1
ATOM 7260 C CA . MET B 1 400 ? -0.57 -7.984 12.984 1 97.38 400 MET B CA 1
ATOM 7261 C C . MET B 1 400 ? -1.044 -8.055 14.43 1 97.38 400 MET B C 1
ATOM 7263 O O . MET B 1 400 ? -2.182 -7.695 14.734 1 97.38 400 MET B O 1
ATOM 7267 N N . LEU B 1 401 ? -0.15 -8.477 15.281 1 97.56 401 LEU B N 1
ATOM 7268 C CA . LEU B 1 401 ? -0.486 -8.641 16.688 1 97.56 401 LEU B CA 1
ATOM 7269 C C . LEU B 1 401 ? -0.85 -7.301 17.328 1 97.56 401 LEU B C 1
ATOM 7271 O O . LEU B 1 401 ? -1.736 -7.234 18.172 1 97.56 401 LEU B O 1
ATOM 7275 N N . ASN B 1 402 ? -0.199 -6.254 16.922 1 93.25 402 ASN B N 1
ATOM 7276 C CA . ASN B 1 402 ? -0.482 -4.918 17.438 1 93.25 402 ASN B CA 1
ATOM 7277 C C . ASN B 1 402 ? -1.903 -4.48 17.094 1 93.25 402 ASN B C 1
ATOM 7279 O O . ASN B 1 402 ? -2.479 -3.639 17.797 1 93.25 402 ASN B O 1
ATOM 7283 N N . GLU B 1 403 ? -2.475 -5.012 16.016 1 93.81 403 GLU B N 1
ATOM 7284 C CA . GLU B 1 403 ? -3.844 -4.707 15.617 1 93.81 403 GLU B CA 1
ATOM 7285 C C . GLU B 1 403 ? -4.824 -5.738 16.172 1 93.81 403 GLU B C 1
ATOM 7287 O O . GLU B 1 403 ? -5.973 -5.805 15.734 1 93.81 403 GLU B O 1
ATOM 7292 N N . ASN B 1 404 ? -4.348 -6.602 17.031 1 94.88 404 ASN B N 1
ATOM 7293 C CA . ASN B 1 404 ? -5.129 -7.633 17.703 1 94.88 404 ASN B CA 1
ATOM 7294 C C . ASN B 1 404 ? -5.621 -8.695 16.719 1 94.88 404 ASN B C 1
ATOM 7296 O O . ASN B 1 404 ? -6.738 -9.195 16.844 1 94.88 404 ASN B O 1
ATOM 7300 N N . ILE B 1 405 ? -4.895 -8.914 15.695 1 98.31 405 ILE B N 1
ATOM 7301 C CA . ILE B 1 405 ? -5.141 -10.023 14.773 1 98.31 405 ILE B CA 1
ATOM 7302 C C . ILE B 1 405 ? -4.559 -11.312 15.344 1 98.31 405 ILE B C 1
ATOM 7304 O O . ILE B 1 405 ? -3.422 -11.328 15.82 1 98.31 405 ILE B O 1
ATOM 7308 N N . ASN B 1 406 ? -5.34 -12.359 15.328 1 98.56 406 ASN B N 1
ATOM 7309 C CA . ASN B 1 406 ? -4.898 -13.641 15.867 1 98.56 406 ASN B CA 1
ATOM 7310 C C . ASN B 1 406 ? -4.035 -14.406 14.867 1 98.56 406 ASN B C 1
ATOM 7312 O O . ASN B 1 406 ? -4.398 -14.531 13.695 1 98.56 406 ASN B O 1
ATOM 7316 N N . ILE B 1 407 ? -2.926 -14.867 15.375 1 98.69 407 ILE B N 1
ATOM 7317 C CA . ILE B 1 407 ? -2.021 -15.656 14.547 1 98.69 407 ILE B CA 1
ATOM 7318 C C . ILE B 1 407 ? -1.849 -17.047 15.156 1 98.69 407 ILE B C 1
ATOM 7320 O O . ILE B 1 407 ? -1.565 -17.172 16.344 1 98.69 407 ILE B O 1
ATOM 7324 N N . TYR B 1 408 ? -2.059 -18.047 14.383 1 98.69 408 TYR B N 1
ATOM 7325 C CA . TYR B 1 408 ? -1.876 -19.438 14.773 1 98.69 408 TYR B CA 1
ATOM 7326 C C . TYR B 1 408 ? -0.74 -20.078 13.984 1 98.69 408 TYR B C 1
ATOM 7328 O O . TYR B 1 408 ? -0.652 -19.922 12.766 1 98.69 408 TYR B O 1
ATOM 7336 N N . GLN B 1 409 ? 0.129 -20.719 14.641 1 98.5 409 GLN B N 1
ATOM 7337 C CA . GLN B 1 409 ? 1.205 -21.469 13.992 1 98.5 409 GLN B CA 1
ATOM 7338 C C . GLN B 1 409 ? 0.939 -22.969 14.031 1 98.5 409 GLN B C 1
ATOM 7340 O O . GLN B 1 409 ? 0.892 -23.562 15.109 1 98.5 409 GLN B O 1
ATOM 7345 N N . TYR B 1 410 ? 0.748 -23.578 12.922 1 98.31 410 TYR B N 1
ATOM 7346 C CA . TYR B 1 410 ? 0.454 -25 12.773 1 98.31 410 TYR B CA 1
ATOM 7347 C C . TYR B 1 410 ? 1.666 -25.859 13.133 1 98.31 410 TYR B C 1
ATOM 7349 O O . TYR B 1 410 ? 2.764 -25.625 12.617 1 98.31 410 TYR B O 1
ATOM 7357 N N . GLU B 1 411 ? 1.497 -26.922 13.93 1 97.06 411 GLU B N 1
ATOM 7358 C CA . GLU B 1 411 ? 2.641 -27.609 14.516 1 97.06 411 GLU B CA 1
ATOM 7359 C C . GLU B 1 411 ? 2.734 -29.062 14.016 1 97.06 411 GLU B C 1
ATOM 7361 O O . GLU B 1 411 ? 3.77 -29.703 14.172 1 97.06 411 GLU B O 1
ATOM 7366 N N . LYS B 1 412 ? 1.731 -29.578 13.469 1 95.19 412 LYS B N 1
ATOM 7367 C CA . LYS B 1 412 ? 1.693 -30.984 13.117 1 95.19 412 LYS B CA 1
ATOM 7368 C C . LYS B 1 412 ? 2.639 -31.297 11.961 1 95.19 412 LYS B C 1
ATOM 7370 O O . LYS B 1 412 ? 3.145 -32.406 11.844 1 95.19 412 LYS B O 1
ATOM 7375 N N . GLY B 1 413 ? 2.912 -30.359 11.164 1 94.88 413 GLY B N 1
ATOM 7376 C CA . GLY B 1 413 ? 3.74 -30.484 9.969 1 94.88 413 GLY B CA 1
ATOM 7377 C C . GLY B 1 413 ? 3.85 -29.188 9.195 1 94.88 413 GLY B C 1
ATOM 7378 O O . GLY B 1 413 ? 3.859 -28.094 9.781 1 94.88 413 GLY B O 1
ATOM 7379 N N . PHE B 1 414 ? 4.012 -29.344 7.883 1 95.62 414 PHE B N 1
ATOM 7380 C CA . PHE B 1 414 ? 4.098 -28.172 7.027 1 95.62 414 PHE B CA 1
ATOM 7381 C C . PHE B 1 414 ? 2.725 -27.781 6.496 1 95.62 414 PHE B C 1
ATOM 7383 O O . PHE B 1 414 ? 2.129 -28.531 5.711 1 95.62 414 PHE B O 1
ATOM 7390 N N . MET B 1 415 ? 2.236 -26.734 6.992 1 95.62 415 MET B N 1
ATOM 7391 C CA . MET B 1 415 ? 0.979 -26.203 6.48 1 95.62 415 MET B CA 1
ATOM 7392 C C . MET B 1 415 ? 1.204 -25.438 5.176 1 95.62 415 MET B C 1
ATOM 7394 O O . MET B 1 415 ? 1.83 -24.375 5.168 1 95.62 415 MET B O 1
ATOM 7398 N N . HIS B 1 416 ? 0.632 -25.938 4.074 1 96 416 HIS B N 1
ATOM 7399 C CA . HIS B 1 416 ? 0.943 -25.422 2.744 1 96 416 HIS B CA 1
ATOM 7400 C C . HIS B 1 416 ? -0.324 -25.016 2.002 1 96 416 HIS B C 1
ATOM 7402 O O . HIS B 1 416 ? -0.272 -24.656 0.819 1 96 416 HIS B O 1
ATOM 7408 N N . HIS B 1 417 ? -1.454 -25.141 2.615 1 91.62 417 HIS B N 1
ATOM 7409 C CA . HIS B 1 417 ? -2.641 -24.75 1.856 1 91.62 417 HIS B CA 1
ATOM 7410 C C . HIS B 1 417 ? -2.803 -23.25 1.798 1 91.62 417 HIS B C 1
ATOM 7412 O O . HIS B 1 417 ? -2.195 -22.516 2.592 1 91.62 417 HIS B O 1
ATOM 7418 N N . LYS B 1 418 ? -3.477 -22.703 0.788 1 97.06 418 LYS B N 1
ATOM 7419 C CA . LYS B 1 418 ? -3.693 -21.297 0.469 1 97.06 418 LYS B CA 1
ATOM 7420 C C . LYS B 1 418 ? -5.184 -20.953 0.424 1 97.06 418 LYS B C 1
ATOM 7422 O O . LYS B 1 418 ? -5.844 -21.188 -0.593 1 97.06 418 LYS B O 1
ATOM 7427 N N . ILE B 1 419 ? -5.637 -20.453 1.496 1 97.88 419 ILE B N 1
ATOM 7428 C CA . ILE B 1 419 ? -7.059 -20.141 1.538 1 97.88 419 ILE B CA 1
ATOM 7429 C C . ILE B 1 419 ? -7.258 -18.734 2.133 1 97.88 419 ILE B C 1
ATOM 7431 O O . ILE B 1 419 ? -6.5 -18.312 3.008 1 97.88 419 ILE B O 1
ATOM 7435 N N . LEU B 1 420 ? -8.156 -18 1.676 1 98.62 420 LEU B N 1
ATOM 7436 C CA . LEU B 1 420 ? -8.672 -16.734 2.203 1 98.62 420 LEU B CA 1
ATOM 7437 C C . LEU B 1 420 ? -10.203 -16.734 2.215 1 98.62 420 LEU B C 1
ATOM 7439 O O . LEU B 1 420 ? -10.836 -16.938 1.176 1 98.62 420 LEU B O 1
ATOM 7443 N N . ILE B 1 421 ? -10.82 -16.656 3.385 1 98.62 421 ILE B N 1
ATOM 7444 C CA . ILE B 1 421 ? -12.266 -16.672 3.533 1 98.62 421 ILE B CA 1
ATOM 7445 C C . ILE B 1 421 ? -12.742 -15.398 4.215 1 98.62 421 ILE B C 1
ATOM 7447 O O . ILE B 1 421 ? -12.141 -14.945 5.195 1 98.62 421 ILE B O 1
ATOM 7451 N N . VAL B 1 422 ? -13.781 -14.805 3.703 1 97.94 422 VAL B N 1
ATOM 7452 C CA . VAL B 1 422 ? -14.344 -13.578 4.262 1 97.94 422 VAL B CA 1
ATOM 7453 C C . VAL B 1 422 ? -15.812 -13.789 4.609 1 97.94 422 VAL B C 1
ATOM 7455 O O . VAL B 1 422 ? -16.609 -14.203 3.756 1 97.94 422 VAL B O 1
ATOM 7458 N N . ASP B 1 423 ? -16.266 -13.57 5.84 1 96.94 423 ASP B N 1
ATOM 7459 C CA . ASP B 1 423 ? -17.625 -13.562 6.363 1 96.94 423 ASP B CA 1
ATOM 7460 C C . ASP B 1 423 ? -18.328 -14.883 6.086 1 96.94 423 ASP B C 1
ATOM 7462 O O . ASP B 1 423 ? -19.531 -14.898 5.82 1 96.94 423 ASP B O 1
ATOM 7466 N N . ASP B 1 424 ? -17.578 -15.945 5.832 1 95.75 424 ASP B N 1
ATOM 7467 C CA . ASP B 1 424 ? -18.078 -17.297 5.602 1 95.75 424 ASP B CA 1
ATOM 7468 C C . ASP B 1 424 ? -18.906 -17.359 4.316 1 95.75 424 ASP B C 1
ATOM 7470 O O . ASP B 1 424 ? -19.781 -18.203 4.18 1 95.75 424 ASP B O 1
ATOM 7474 N N . LYS B 1 425 ? -18.594 -16.391 3.416 1 94.88 425 LYS B N 1
ATOM 7475 C CA . LYS B 1 425 ? -19.438 -16.312 2.229 1 94.88 425 LYS B CA 1
ATOM 7476 C C . LYS B 1 425 ? -18.594 -16.266 0.957 1 94.88 425 LYS B C 1
ATOM 7478 O O . LYS B 1 425 ? -19.078 -16.625 -0.122 1 94.88 425 LYS B O 1
ATOM 7483 N N . ILE B 1 426 ? -17.422 -15.734 1.042 1 97.12 426 ILE B N 1
ATOM 7484 C CA . ILE B 1 426 ? -16.5 -15.648 -0.087 1 97.12 426 ILE B CA 1
ATOM 7485 C C . ILE B 1 426 ? -15.188 -16.344 0.264 1 97.12 426 ILE B C 1
ATOM 7487 O O . ILE B 1 426 ? -14.633 -16.125 1.344 1 97.12 426 ILE B O 1
ATOM 7491 N N . ALA B 1 427 ? -14.719 -17.188 -0.622 1 98.19 427 ALA B N 1
ATOM 7492 C CA . ALA B 1 427 ? -13.469 -17.906 -0.36 1 98.19 427 ALA B CA 1
ATOM 7493 C C . ALA B 1 427 ? -12.594 -17.953 -1.606 1 98.19 427 ALA B C 1
ATOM 7495 O O . ALA B 1 427 ? -13.102 -17.906 -2.73 1 98.19 427 ALA B O 1
ATOM 7496 N N . SER B 1 428 ? -11.344 -17.906 -1.399 1 98.31 428 SER B N 1
ATOM 7497 C CA . SER B 1 428 ? -10.344 -18.172 -2.432 1 98.31 428 SER B CA 1
ATOM 7498 C C . SER B 1 428 ? -9.492 -19.375 -2.08 1 98.31 428 SER B C 1
ATOM 7500 O O . SER B 1 428 ? -9.023 -19.516 -0.948 1 98.31 428 SER B O 1
ATOM 7502 N N . VAL B 1 429 ? -9.367 -20.312 -2.98 1 97.69 429 VAL B N 1
ATOM 7503 C CA . VAL B 1 429 ? -8.516 -21.5 -2.867 1 97.69 429 VAL B CA 1
ATOM 7504 C C . VAL B 1 429 ? -7.719 -21.688 -4.156 1 97.69 429 VAL B C 1
ATOM 7506 O O . VAL B 1 429 ? -8.258 -21.531 -5.254 1 97.69 429 VAL B O 1
ATOM 7509 N N . GLY B 1 430 ? -6.418 -21.922 -3.998 1 97.38 430 GLY B N 1
ATOM 7510 C CA . GLY B 1 430 ? -5.652 -22.141 -5.215 1 97.38 430 GLY B CA 1
ATOM 7511 C C . GLY B 1 430 ? -4.156 -22.219 -4.973 1 97.38 430 GLY B C 1
ATOM 7512 O O . GLY B 1 430 ? -3.707 -22.844 -4.012 1 97.38 430 GLY B O 1
ATOM 7513 N N . THR B 1 431 ? -3.438 -21.625 -5.922 1 97.69 431 THR B N 1
ATOM 7514 C CA . THR B 1 431 ? -1.986 -21.781 -5.887 1 97.69 431 THR B CA 1
ATOM 7515 C C . THR B 1 431 ? -1.329 -20.547 -5.262 1 97.69 431 THR B C 1
ATOM 7517 O O . THR B 1 431 ? -0.177 -20.609 -4.828 1 97.69 431 THR B O 1
ATOM 7520 N N . ALA B 1 432 ? -2.055 -19.469 -5.133 1 96.94 432 ALA B N 1
ATOM 7521 C CA . ALA B 1 432 ? -1.431 -18.219 -4.742 1 96.94 432 ALA B CA 1
ATOM 7522 C C . ALA B 1 432 ? -1.258 -18.141 -3.227 1 96.94 432 ALA B C 1
ATOM 7524 O O . ALA B 1 432 ? -2.221 -18.312 -2.477 1 96.94 432 ALA B O 1
ATOM 7525 N N . ASN B 1 433 ? -0.059 -17.891 -2.775 1 96.38 433 ASN B N 1
ATOM 7526 C CA . ASN B 1 433 ? 0.236 -17.547 -1.389 1 96.38 433 ASN B CA 1
ATOM 7527 C C . ASN B 1 433 ? -0.091 -16.078 -1.092 1 96.38 433 ASN B C 1
ATOM 7529 O O . ASN B 1 433 ? -0.554 -15.352 -1.973 1 96.38 433 ASN B O 1
ATOM 7533 N N . VAL B 1 434 ? 0.059 -15.742 0.184 1 96.88 434 VAL B N 1
ATOM 7534 C CA . VAL B 1 434 ? -0.039 -14.336 0.55 1 96.88 434 VAL B CA 1
ATOM 7535 C C . VAL B 1 434 ? 1.36 -13.742 0.714 1 96.88 434 VAL B C 1
ATOM 7537 O O . VAL B 1 434 ? 1.729 -13.297 1.804 1 96.88 434 VAL B O 1
ATOM 7540 N N . ASP B 1 435 ? 2.088 -13.742 -0.34 1 94.56 435 ASP B N 1
ATOM 7541 C CA . ASP B 1 435 ? 3.428 -13.172 -0.387 1 94.56 435 ASP B CA 1
ATOM 7542 C C . ASP B 1 435 ? 3.648 -12.398 -1.687 1 94.56 435 ASP B C 1
ATOM 7544 O O . ASP B 1 435 ? 2.812 -12.445 -2.592 1 94.56 435 ASP B O 1
ATOM 7548 N N . ILE B 1 436 ? 4.637 -11.727 -1.772 1 89.94 436 ILE B N 1
ATOM 7549 C CA . ILE B 1 436 ? 4.859 -10.805 -2.879 1 89.94 436 ILE B CA 1
ATOM 7550 C C . ILE B 1 436 ? 5.086 -11.586 -4.168 1 89.94 436 ILE B C 1
ATOM 7552 O O . ILE B 1 436 ? 4.59 -11.203 -5.23 1 89.94 436 ILE B O 1
ATOM 7556 N N . ARG B 1 437 ? 5.75 -12.641 -4.176 1 89.38 437 ARG B N 1
ATOM 7557 C CA . ARG B 1 437 ? 6.031 -13.438 -5.367 1 89.38 437 ARG B CA 1
ATOM 7558 C C . ARG B 1 437 ? 4.742 -13.953 -6 1 89.38 437 ARG B C 1
ATOM 7560 O O . ARG B 1 437 ? 4.555 -13.844 -7.215 1 89.38 437 ARG B O 1
ATOM 7567 N N . SER B 1 438 ? 3.9 -14.492 -5.203 1 92.5 438 SER B N 1
ATOM 7568 C CA . SER B 1 438 ? 2.633 -15.016 -5.707 1 92.5 438 SER B CA 1
ATOM 7569 C C . SER B 1 438 ? 1.729 -13.891 -6.203 1 92.5 438 SER B C 1
ATOM 7571 O O . SER B 1 438 ? 0.991 -14.07 -7.176 1 92.5 438 SER B O 1
ATOM 7573 N N . LEU B 1 439 ? 1.857 -12.781 -5.566 1 90.81 439 LEU B N 1
ATOM 7574 C CA . LEU B 1 439 ? 0.922 -11.695 -5.852 1 90.81 439 LEU B CA 1
ATOM 7575 C C . LEU B 1 439 ? 1.39 -10.875 -7.047 1 90.81 439 LEU B C 1
ATOM 7577 O O . LEU B 1 439 ? 0.587 -10.195 -7.691 1 90.81 439 LEU B O 1
ATOM 7581 N N . GLN B 1 440 ? 2.709 -11.016 -7.379 1 83.62 440 GLN B N 1
ATOM 7582 C CA . GLN B 1 440 ? 3.186 -10.086 -8.398 1 83.62 440 GLN B CA 1
ATOM 7583 C C . GLN B 1 440 ? 4.004 -10.812 -9.461 1 83.62 440 GLN B C 1
ATOM 7585 O O . GLN B 1 440 ? 4.086 -10.352 -10.602 1 83.62 440 GLN B O 1
ATOM 7590 N N . LEU B 1 441 ? 4.637 -11.961 -9.156 1 82.81 441 LEU B N 1
ATOM 7591 C CA . LEU B 1 441 ? 5.656 -12.484 -10.055 1 82.81 441 LEU B CA 1
ATOM 7592 C C . LEU B 1 441 ? 5.234 -13.836 -10.633 1 82.81 441 LEU B C 1
ATOM 7594 O O . LEU B 1 441 ? 5.391 -14.086 -11.828 1 82.81 441 LEU B O 1
ATOM 7598 N N . ASN B 1 442 ? 4.664 -14.609 -9.836 1 88.94 442 ASN B N 1
ATOM 7599 C CA . ASN B 1 442 ? 4.336 -15.969 -10.25 1 88.94 442 ASN B CA 1
ATOM 7600 C C . ASN B 1 442 ? 3.045 -16.016 -11.062 1 88.94 442 ASN B C 1
ATOM 7602 O O . ASN B 1 442 ? 2.174 -15.164 -10.898 1 88.94 442 ASN B O 1
ATOM 7606 N N . PHE B 1 443 ? 3.033 -17.016 -11.922 1 90.81 443 PHE B N 1
ATOM 7607 C CA . PHE B 1 443 ? 1.754 -17.375 -12.516 1 90.81 443 PHE B CA 1
ATOM 7608 C C . PHE B 1 443 ? 0.923 -18.219 -11.555 1 90.81 443 PHE B C 1
ATOM 7610 O O . PHE B 1 443 ? 1.364 -19.281 -11.109 1 90.81 443 PHE B O 1
ATOM 7617 N N . GLU B 1 444 ? -0.202 -17.688 -11.234 1 95.31 444 GLU B N 1
ATOM 7618 C CA . GLU B 1 444 ? -1.05 -18.344 -10.242 1 95.31 444 GLU B CA 1
ATOM 7619 C C . GLU B 1 444 ? -2.439 -18.625 -10.805 1 95.31 444 GLU B C 1
ATOM 7621 O O . GLU B 1 444 ? -2.824 -18.062 -11.836 1 95.31 444 GLU B O 1
ATOM 7626 N N . ILE B 1 445 ? -3.16 -19.484 -10.148 1 96.06 445 ILE B N 1
ATOM 7627 C CA . ILE B 1 445 ? -4.555 -19.781 -10.469 1 96.06 445 ILE B CA 1
ATOM 7628 C C . ILE B 1 445 ? -5.332 -20.062 -9.188 1 96.06 445 ILE B C 1
ATOM 7630 O O . ILE B 1 445 ? -4.906 -20.891 -8.367 1 96.06 445 ILE B O 1
ATOM 7634 N N . ASN B 1 446 ? -6.387 -19.328 -8.977 1 97.62 446 ASN B N 1
ATOM 7635 C CA . ASN B 1 446 ? -7.234 -19.516 -7.805 1 97.62 446 ASN B CA 1
ATOM 7636 C C . ASN B 1 446 ? -8.703 -19.656 -8.188 1 97.62 446 ASN B C 1
ATOM 7638 O O . ASN B 1 446 ? -9.141 -19.109 -9.211 1 97.62 446 ASN B O 1
ATOM 7642 N N . VAL B 1 447 ? -9.422 -20.391 -7.395 1 97.44 447 VAL B N 1
ATOM 7643 C CA . VAL B 1 447 ? -10.875 -20.531 -7.496 1 97.44 447 VAL B CA 1
ATOM 7644 C C . VAL B 1 447 ? -11.547 -19.688 -6.41 1 97.44 447 VAL B C 1
ATOM 7646 O O . VAL B 1 447 ? -11.289 -19.875 -5.219 1 97.44 447 VAL B O 1
ATOM 7649 N N . PHE B 1 448 ? -12.352 -18.766 -6.867 1 97.38 448 PHE B N 1
ATOM 7650 C CA . PHE B 1 448 ? -13.172 -17.984 -5.949 1 97.38 448 PHE B CA 1
ATOM 7651 C C . PHE B 1 448 ? -14.562 -18.578 -5.805 1 97.38 448 PHE B C 1
ATOM 7653 O O . PHE B 1 448 ? -15.211 -18.906 -6.805 1 97.38 448 PHE B O 1
ATOM 7660 N N . LEU B 1 449 ? -14.984 -18.781 -4.633 1 96.69 449 LEU B N 1
ATOM 7661 C CA . LEU B 1 449 ? -16.266 -19.406 -4.305 1 96.69 449 LEU B CA 1
ATOM 7662 C C . LEU B 1 449 ? -17.188 -18.391 -3.625 1 96.69 449 LEU B C 1
ATOM 7664 O O . LEU B 1 449 ? -16.75 -17.641 -2.756 1 96.69 449 LEU B O 1
ATOM 7668 N N . LEU B 1 450 ? -18.422 -18.375 -4.062 1 94.81 450 LEU B N 1
ATOM 7669 C CA . LEU B 1 450 ? -19.453 -17.531 -3.469 1 94.81 450 LEU B CA 1
ATOM 7670 C C . LEU B 1 450 ? -20.641 -18.359 -3.012 1 94.81 450 LEU B C 1
ATOM 7672 O O . LEU B 1 450 ? -21.203 -19.141 -3.787 1 94.81 450 LEU B O 1
ATOM 7676 N N . HIS B 1 451 ? -21.047 -18.141 -1.847 1 88.69 451 HIS B N 1
ATOM 7677 C CA . HIS B 1 451 ? -22.25 -18.781 -1.335 1 88.69 451 HIS B CA 1
ATOM 7678 C C . HIS B 1 451 ? -22.234 -20.281 -1.606 1 88.69 451 HIS B C 1
ATOM 7680 O O . HIS B 1 451 ? -23.219 -20.844 -2.115 1 88.69 451 HIS B O 1
ATOM 7686 N N . SER B 1 452 ? -21.141 -21.016 -1.339 1 88.5 452 SER B N 1
ATOM 7687 C CA . SER B 1 452 ? -20.953 -22.438 -1.657 1 88.5 452 SER B CA 1
ATOM 7688 C C . SER B 1 452 ? -20.781 -23.266 -0.392 1 88.5 452 SER B C 1
ATOM 7690 O O . SER B 1 452 ? -20.203 -22.797 0.587 1 88.5 452 SER B O 1
ATOM 7692 N N . LYS B 1 453 ? -21.328 -24.453 -0.448 1 91.25 453 LYS B N 1
ATOM 7693 C CA . LYS B 1 453 ? -21.156 -25.391 0.659 1 91.25 453 LYS B CA 1
ATOM 7694 C C . LYS B 1 453 ? -19.672 -25.734 0.857 1 91.25 453 LYS B C 1
ATOM 7696 O O . LYS B 1 453 ? -19.25 -26.062 1.967 1 91.25 453 LYS B O 1
ATOM 7701 N N . THR B 1 454 ? -18.969 -25.594 -0.185 1 95 454 THR B N 1
ATOM 7702 C CA . THR B 1 454 ? -17.531 -25.844 -0.135 1 95 454 THR B CA 1
ATOM 7703 C C . THR B 1 454 ? -16.859 -24.922 0.875 1 95 454 THR B C 1
ATOM 7705 O O . THR B 1 454 ? -15.898 -25.312 1.54 1 95 454 THR B O 1
ATOM 7708 N N . ILE B 1 455 ? -17.391 -23.75 1.066 1 97.19 455 ILE B N 1
ATOM 7709 C CA . ILE B 1 455 ? -16.812 -22.766 1.983 1 97.19 455 ILE B CA 1
ATOM 7710 C C . ILE B 1 455 ? -16.938 -23.281 3.42 1 97.19 455 ILE B C 1
ATOM 7712 O O . ILE B 1 455 ? -15.992 -23.156 4.211 1 97.19 455 ILE B O 1
ATOM 7716 N N . GLN B 1 456 ? -18.031 -23.906 3.705 1 96.88 456 GLN B N 1
ATOM 7717 C CA . GLN B 1 456 ? -18.25 -24.438 5.051 1 96.88 456 GLN B CA 1
ATOM 7718 C C . GLN B 1 456 ? -17.266 -25.562 5.363 1 96.88 456 GLN B C 1
ATOM 7720 O O . GLN B 1 456 ? -16.797 -25.688 6.496 1 96.88 456 GLN B O 1
ATOM 7725 N N . GLN B 1 457 ? -17.031 -26.328 4.352 1 97.38 457 GLN B N 1
ATOM 7726 C CA . GLN B 1 457 ? -16.062 -27.406 4.547 1 97.38 457 GLN B CA 1
ATOM 7727 C C . GLN B 1 457 ? -14.672 -26.844 4.793 1 97.38 457 GLN B C 1
ATOM 7729 O O . GLN B 1 457 ? -13.922 -27.359 5.629 1 97.38 457 GLN B O 1
ATOM 7734 N N . LEU B 1 458 ? -14.312 -25.812 4.082 1 98.19 458 LEU B N 1
ATOM 7735 C CA . LEU B 1 458 ? -13.016 -25.156 4.273 1 98.19 458 LEU B CA 1
ATOM 7736 C C . LEU B 1 458 ? -12.906 -24.578 5.68 1 98.19 458 LEU B C 1
ATOM 7738 O O . LEU B 1 458 ? -11.852 -24.688 6.316 1 98.19 458 LEU B O 1
ATOM 7742 N N . ILE B 1 459 ? -13.977 -23.984 6.152 1 98.38 459 ILE B N 1
ATOM 7743 C CA . ILE B 1 459 ? -14.008 -23.391 7.488 1 98.38 459 ILE B CA 1
ATOM 7744 C C . ILE B 1 459 ? -13.867 -24.484 8.539 1 98.38 459 ILE B C 1
ATOM 7746 O O . ILE B 1 459 ? -13.094 -24.344 9.492 1 98.38 459 ILE B O 1
ATOM 7750 N N . HIS B 1 460 ? -14.609 -25.562 8.312 1 98.12 460 HIS B N 1
ATOM 7751 C CA . HIS B 1 460 ? -14.516 -26.688 9.227 1 98.12 460 HIS B CA 1
ATOM 7752 C C . HIS B 1 460 ? -13.086 -27.219 9.305 1 98.12 460 HIS B C 1
ATOM 7754 O O . HIS B 1 460 ? -12.57 -27.453 10.398 1 98.12 460 HIS B O 1
ATOM 7760 N N . ASN B 1 461 ? -12.469 -27.406 8.172 1 97.94 461 ASN B N 1
ATOM 7761 C CA . ASN B 1 461 ? -11.086 -27.875 8.133 1 97.94 461 ASN B CA 1
ATOM 7762 C C . ASN B 1 461 ? -10.148 -26.922 8.859 1 97.94 461 ASN B C 1
ATOM 7764 O O . ASN B 1 461 ? -9.227 -27.359 9.547 1 97.94 461 ASN B O 1
ATOM 7768 N N . PHE B 1 462 ? -10.336 -25.609 8.75 1 98.06 462 PHE B N 1
ATOM 7769 C CA . PHE B 1 462 ? -9.508 -24.609 9.406 1 98.06 462 PHE B CA 1
ATOM 7770 C C . PHE B 1 462 ? -9.562 -24.766 10.922 1 98.06 462 PHE B C 1
ATOM 7772 O O . PHE B 1 462 ? -8.531 -24.734 11.594 1 98.06 462 PHE B O 1
ATOM 7779 N N . TYR B 1 463 ? -10.719 -24.922 11.422 1 98.19 463 TYR B N 1
ATOM 7780 C CA . TYR B 1 463 ? -10.867 -24.984 12.867 1 98.19 463 TYR B CA 1
ATOM 7781 C C . TYR B 1 463 ? -10.359 -26.312 13.414 1 98.19 463 TYR B C 1
ATOM 7783 O O . TYR B 1 463 ? -9.922 -26.406 14.562 1 98.19 463 TYR B O 1
ATOM 7791 N N . GLU B 1 464 ? -10.438 -27.359 12.586 1 98.19 464 GLU B N 1
ATOM 7792 C CA . GLU B 1 464 ? -9.758 -28.594 12.953 1 98.19 464 GLU B CA 1
ATOM 7793 C C . GLU B 1 464 ? -8.25 -28.391 13.039 1 98.19 464 GLU B C 1
ATOM 7795 O O . GLU B 1 464 ? -7.602 -28.891 13.961 1 98.19 464 GLU B O 1
ATOM 7800 N N . ASP B 1 465 ? -7.703 -27.641 12.086 1 98.25 465 ASP B N 1
ATOM 7801 C CA . ASP B 1 465 ? -6.27 -27.375 12.039 1 98.25 465 ASP B CA 1
ATOM 7802 C C . ASP B 1 465 ? -5.824 -26.531 13.227 1 98.25 465 ASP B C 1
ATOM 7804 O O . ASP B 1 465 ? -4.688 -26.641 13.688 1 98.25 465 ASP B O 1
ATOM 7808 N N . ILE B 1 466 ? -6.68 -25.672 13.734 1 98.06 466 ILE B N 1
ATOM 7809 C CA . ILE B 1 466 ? -6.371 -24.828 14.875 1 98.06 466 ILE B CA 1
ATOM 7810 C C . ILE B 1 466 ? -6.012 -25.688 16.078 1 98.06 466 ILE B C 1
ATOM 7812 O O . ILE B 1 466 ? -5.141 -25.328 16.875 1 98.06 466 ILE B O 1
ATOM 7816 N N . LYS B 1 467 ? -6.695 -26.859 16.141 1 98 467 LYS B N 1
ATOM 7817 C CA . LYS B 1 467 ? -6.453 -27.766 17.25 1 98 467 LYS B CA 1
ATOM 7818 C C . LYS B 1 467 ? -5.012 -28.266 17.266 1 98 467 LYS B C 1
ATOM 7820 O O . LYS B 1 467 ? -4.477 -28.625 18.312 1 98 467 LYS B O 1
ATOM 7825 N N . ASP B 1 468 ? -4.406 -28.266 16.141 1 97.94 468 ASP B N 1
ATOM 7826 C CA . ASP B 1 468 ? -3.012 -28.672 16 1 97.94 468 ASP B CA 1
ATOM 7827 C C . ASP B 1 468 ? -2.088 -27.469 15.898 1 97.94 468 ASP B C 1
ATOM 7829 O O . ASP B 1 468 ? -1.021 -27.547 15.281 1 97.94 468 ASP B O 1
ATOM 7833 N N . SER B 1 469 ? -2.531 -26.312 16.359 1 98.12 469 SER B N 1
ATOM 7834 C CA . SER B 1 469 ? -1.765 -25.062 16.266 1 98.12 469 SER B CA 1
ATOM 7835 C C . SER B 1 469 ? -1.607 -24.406 17.625 1 98.12 469 SER B C 1
ATOM 7837 O O . SER B 1 469 ? -2.342 -24.719 18.562 1 98.12 469 SER B O 1
ATOM 7839 N N . HIS B 1 470 ? -0.69 -23.609 17.797 1 97.56 470 HIS B N 1
ATOM 7840 C CA . HIS B 1 470 ? -0.599 -22.766 18.969 1 97.56 470 HIS B CA 1
ATOM 7841 C C . HIS B 1 470 ? -0.797 -21.297 18.609 1 97.56 470 HIS B C 1
ATOM 7843 O O . HIS B 1 470 ? -0.35 -20.844 17.547 1 97.56 470 HIS B O 1
ATOM 7849 N N . LYS B 1 471 ? -1.406 -20.578 19.422 1 98.12 471 LYS B N 1
ATOM 7850 C CA . LYS B 1 471 ? -1.662 -19.156 19.234 1 98.12 471 LYS B CA 1
ATOM 7851 C C . LYS B 1 471 ? -0.451 -18.312 19.641 1 98.12 471 LYS B C 1
ATOM 7853 O O . LYS B 1 471 ? 0.118 -18.516 20.703 1 98.12 471 LYS B O 1
ATOM 7858 N N . VAL B 1 472 ? 0.038 -17.453 18.75 1 98.12 472 VAL B N 1
ATOM 7859 C CA . VAL B 1 472 ? 1.16 -16.578 19.062 1 98.12 472 VAL B CA 1
ATOM 7860 C C . VAL B 1 472 ? 0.722 -15.516 20.062 1 98.12 472 VAL B C 1
ATOM 7862 O O . VAL B 1 472 ? -0.248 -14.789 19.828 1 98.12 472 VAL B O 1
ATOM 7865 N N . GLU B 1 473 ? 1.407 -15.391 21.141 1 97.25 473 GLU B N 1
ATOM 7866 C CA . GLU B 1 473 ? 1.098 -14.398 22.156 1 97.25 473 GLU B CA 1
ATOM 7867 C C . GLU B 1 473 ? 1.837 -13.086 21.891 1 97.25 473 GLU B C 1
ATOM 7869 O O . GLU B 1 473 ? 3.053 -13.086 21.688 1 97.25 473 GLU B O 1
ATOM 7874 N N . LYS B 1 474 ? 1.069 -12.062 21.922 1 96.25 474 LYS B N 1
ATOM 7875 C CA . LYS B 1 474 ? 1.591 -10.734 21.641 1 96.25 474 LYS B CA 1
ATOM 7876 C C . LYS B 1 474 ? 2.762 -10.391 22.562 1 96.25 474 LYS B C 1
ATOM 7878 O O . LYS B 1 474 ? 3.805 -9.922 22.094 1 96.25 474 LYS B O 1
ATOM 7883 N N . GLN B 1 475 ? 2.686 -10.625 23.844 1 95.62 475 GLN B N 1
ATOM 7884 C CA . GLN B 1 475 ? 3.717 -10.273 24.812 1 95.62 475 GLN B CA 1
ATOM 7885 C C . GLN B 1 475 ? 4.98 -11.109 24.594 1 95.62 475 GLN B C 1
ATOM 7887 O O . GLN B 1 475 ? 6.094 -10.586 24.672 1 95.62 475 GLN B O 1
ATOM 7892 N N . ALA B 1 476 ? 4.762 -12.398 24.359 1 95.06 476 ALA B N 1
ATOM 7893 C CA . ALA B 1 476 ? 5.91 -13.258 24.109 1 95.06 476 ALA B CA 1
ATOM 7894 C C . ALA B 1 476 ? 6.668 -12.82 22.859 1 95.06 476 ALA B C 1
ATOM 7896 O O . ALA B 1 476 ? 7.898 -12.82 22.844 1 95.06 476 ALA B O 1
ATOM 7897 N N . TYR B 1 477 ? 5.902 -12.484 21.875 1 95.94 477 TYR B N 1
ATOM 7898 C CA . TYR B 1 477 ? 6.52 -12.031 20.641 1 95.94 477 TYR B CA 1
ATOM 7899 C C . TYR B 1 477 ? 7.301 -10.742 20.859 1 95.94 477 TYR B C 1
ATOM 7901 O O . TYR B 1 477 ? 8.383 -10.555 20.297 1 95.94 477 TYR B O 1
ATOM 7909 N N . ARG B 1 478 ? 6.777 -9.828 21.609 1 92.56 478 ARG B N 1
ATOM 7910 C CA . ARG B 1 478 ? 7.41 -8.539 21.891 1 92.56 478 ARG B CA 1
ATOM 7911 C C . ARG B 1 478 ? 8.719 -8.727 22.641 1 92.56 478 ARG B C 1
ATOM 7913 O O . ARG B 1 478 ? 9.648 -7.922 22.5 1 92.56 478 ARG B O 1
ATOM 7920 N N . HIS B 1 479 ? 8.797 -9.805 23.438 1 93.44 479 HIS B N 1
ATOM 7921 C CA . HIS B 1 479 ? 9.961 -9.992 24.297 1 93.44 479 HIS B CA 1
ATOM 7922 C C . HIS B 1 479 ? 10.898 -11.055 23.75 1 93.44 479 HIS B C 1
ATOM 7924 O O . HIS B 1 479 ? 11.734 -11.594 24.469 1 93.44 479 HIS B O 1
ATOM 7930 N N . ARG B 1 480 ? 10.664 -11.312 22.531 1 92.56 480 ARG B N 1
ATOM 7931 C CA . ARG B 1 480 ? 11.578 -12.297 21.953 1 92.56 480 ARG B CA 1
ATOM 7932 C C . ARG B 1 480 ? 13.008 -11.789 21.953 1 92.56 480 ARG B C 1
ATOM 7934 O O . ARG B 1 480 ? 13.25 -10.586 22.109 1 92.56 480 ARG B O 1
ATOM 7941 N N . SER B 1 481 ? 14 -12.672 21.781 1 95.38 481 SER B N 1
ATOM 7942 C CA . SER B 1 481 ? 15.414 -12.352 21.906 1 95.38 481 SER B CA 1
ATOM 7943 C C . SER B 1 481 ? 15.891 -11.469 20.766 1 95.38 481 SER B C 1
ATOM 7945 O O . SER B 1 481 ? 15.25 -11.422 19.703 1 95.38 481 SER B O 1
ATOM 7947 N N . LEU B 1 482 ? 16.953 -10.844 20.969 1 93.31 482 LEU B N 1
ATOM 7948 C CA . LEU B 1 482 ? 17.547 -9.984 19.938 1 93.31 482 LEU B CA 1
ATOM 7949 C C . LEU B 1 482 ? 17.969 -10.805 18.734 1 93.31 482 LEU B C 1
ATOM 7951 O O . LEU B 1 482 ? 17.875 -10.336 17.594 1 93.31 482 LEU B O 1
ATOM 7955 N N . LEU B 1 483 ? 18.453 -11.945 19.016 1 94.12 483 LEU B N 1
ATOM 7956 C CA . LEU B 1 483 ? 18.875 -12.805 17.922 1 94.12 483 LEU B CA 1
ATOM 7957 C C . LEU B 1 483 ? 17.703 -13.141 17.016 1 94.12 483 LEU B C 1
ATOM 7959 O O . LEU B 1 483 ? 17.828 -13.117 15.789 1 94.12 483 LEU B O 1
ATOM 7963 N N . GLU B 1 484 ? 16.594 -13.469 17.609 1 95.19 484 GLU B N 1
ATOM 7964 C CA . GLU B 1 484 ? 15.391 -13.766 16.828 1 95.19 484 GLU B CA 1
ATOM 7965 C C . GLU B 1 484 ? 14.945 -12.547 16.031 1 95.19 484 GLU B C 1
ATOM 7967 O O . GLU B 1 484 ? 14.57 -12.672 14.852 1 95.19 484 GLU B O 1
ATOM 7972 N N . ARG B 1 485 ? 15.047 -11.43 16.609 1 95.19 485 ARG B N 1
ATOM 7973 C CA . ARG B 1 485 ? 14.664 -10.195 15.93 1 95.19 485 ARG B CA 1
ATOM 7974 C C . ARG B 1 485 ? 15.586 -9.906 14.75 1 95.19 485 ARG B C 1
ATOM 7976 O O . ARG B 1 485 ? 15.133 -9.453 13.695 1 95.19 485 ARG B O 1
ATOM 7983 N N . LEU B 1 486 ? 16.844 -10.195 14.961 1 93.44 486 LEU B N 1
ATOM 7984 C CA . LEU B 1 486 ? 17.828 -9.969 13.898 1 93.44 486 LEU B CA 1
ATOM 7985 C C . LEU B 1 486 ? 17.578 -10.898 12.719 1 93.44 486 LEU B C 1
ATOM 7987 O O . LEU B 1 486 ? 17.656 -10.477 11.562 1 93.44 486 LEU B O 1
ATOM 7991 N N . LYS B 1 487 ? 17.297 -12.141 13 1 95.31 487 LYS B N 1
ATOM 7992 C CA . LYS B 1 487 ? 16.969 -13.094 11.945 1 95.31 487 LYS B CA 1
ATOM 7993 C C . LYS B 1 487 ? 15.766 -12.633 11.141 1 95.31 487 LYS B C 1
ATOM 7995 O O . LYS B 1 487 ? 15.789 -12.641 9.906 1 95.31 487 LYS B O 1
ATOM 8000 N N . GLU B 1 488 ? 14.781 -12.219 11.844 1 95.94 488 GLU B N 1
ATOM 8001 C CA . GLU B 1 488 ? 13.539 -11.789 11.211 1 95.94 488 GLU B CA 1
ATOM 8002 C C . GLU B 1 488 ? 13.75 -10.523 10.375 1 95.94 488 GLU B C 1
ATOM 8004 O O . GLU B 1 488 ? 13.289 -10.453 9.234 1 95.94 488 GLU B O 1
ATOM 8009 N N . SER B 1 489 ? 14.422 -9.578 10.922 1 94.19 489 SER B N 1
ATOM 8010 C CA . SER B 1 489 ? 14.664 -8.32 10.219 1 94.19 489 SER B CA 1
ATOM 8011 C C . SER B 1 489 ? 15.523 -8.531 8.984 1 94.19 489 SER B C 1
ATOM 8013 O O . SER B 1 489 ? 15.32 -7.879 7.957 1 94.19 489 SER B O 1
ATOM 8015 N N . PHE B 1 490 ? 16.484 -9.375 9.133 1 92.81 490 PHE B N 1
ATOM 8016 C CA . PHE B 1 490 ? 17.328 -9.711 7.984 1 92.81 490 PHE B CA 1
ATOM 8017 C C . PHE B 1 490 ? 16.484 -10.359 6.887 1 92.81 490 PHE B C 1
ATOM 8019 O O . PHE B 1 490 ? 16.578 -9.977 5.719 1 92.81 490 PHE B O 1
ATOM 8026 N N . ALA B 1 491 ? 15.719 -11.336 7.25 1 94.25 491 ALA B N 1
ATOM 8027 C CA . ALA B 1 491 ? 14.867 -12.023 6.281 1 94.25 491 ALA B CA 1
ATOM 8028 C C . ALA B 1 491 ? 13.875 -11.055 5.637 1 94.25 491 ALA B C 1
ATOM 8030 O O . ALA B 1 491 ? 13.578 -11.164 4.445 1 94.25 491 ALA B O 1
ATOM 8031 N N . ARG B 1 492 ? 13.406 -10.078 6.34 1 93.19 492 ARG B N 1
ATOM 8032 C CA . ARG B 1 492 ? 12.422 -9.102 5.863 1 93.19 492 ARG B CA 1
ATOM 8033 C C . ARG B 1 492 ? 12.992 -8.273 4.715 1 93.19 492 ARG B C 1
ATOM 8035 O O . ARG B 1 492 ? 12.25 -7.855 3.82 1 93.19 492 ARG B O 1
ATOM 8042 N N . LEU B 1 493 ? 14.289 -8.07 4.695 1 89.94 493 LEU B N 1
ATOM 8043 C CA . LEU B 1 493 ? 14.938 -7.32 3.627 1 89.94 493 LEU B CA 1
ATOM 8044 C C . LEU B 1 493 ? 14.695 -7.984 2.275 1 89.94 493 LEU B C 1
ATOM 8046 O O . LEU B 1 493 ? 14.703 -7.312 1.24 1 89.94 493 LEU B O 1
ATOM 8050 N N . PHE B 1 494 ? 14.367 -9.242 2.316 1 89.12 494 PHE B N 1
ATOM 8051 C CA . PHE B 1 494 ? 14.211 -10 1.08 1 89.12 494 PHE B CA 1
ATOM 8052 C C . PHE B 1 494 ? 12.734 -10.195 0.744 1 89.12 494 PHE B C 1
ATOM 8054 O O . PHE B 1 494 ? 12.398 -10.914 -0.201 1 89.12 494 PHE B O 1
ATOM 8061 N N . SER B 1 495 ? 11.867 -9.609 1.425 1 89 495 SER B N 1
ATOM 8062 C CA . SER B 1 495 ? 10.43 -9.75 1.243 1 89 495 SER B CA 1
ATOM 8063 C C . SER B 1 495 ? 10.016 -9.43 -0.189 1 89 495 SER B C 1
ATOM 8065 O O . SER B 1 495 ? 9.117 -10.07 -0.74 1 89 495 SER B O 1
ATOM 8067 N N . PRO B 1 496 ? 10.68 -8.461 -0.843 1 81.5 496 PRO B N 1
ATOM 8068 C CA . PRO B 1 496 ? 10.234 -8.117 -2.195 1 81.5 496 PRO B CA 1
ATOM 8069 C C . PRO B 1 496 ? 10.414 -9.266 -3.186 1 81.5 496 PRO B C 1
ATOM 8071 O O . PRO B 1 496 ? 9.781 -9.273 -4.246 1 81.5 496 PRO B O 1
ATOM 8074 N N . VAL B 1 497 ? 11.289 -10.227 -2.867 1 77.5 497 VAL B N 1
ATOM 8075 C CA . VAL B 1 497 ? 11.539 -11.32 -3.803 1 77.5 497 VAL B CA 1
ATOM 8076 C C . VAL B 1 497 ? 11.016 -12.625 -3.217 1 77.5 497 VAL B C 1
ATOM 8078 O O . VAL B 1 497 ? 11.18 -13.695 -3.816 1 77.5 4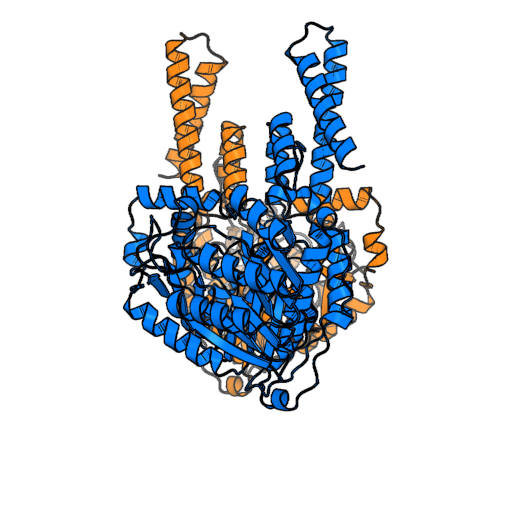97 VAL B O 1
ATOM 8081 N N . LEU B 1 498 ? 10.469 -12.562 -2.053 1 80.31 498 LEU B N 1
ATOM 8082 C CA . LEU B 1 498 ? 9.875 -13.734 -1.427 1 80.31 498 LEU B CA 1
ATOM 8083 C C . LEU B 1 498 ? 8.406 -13.875 -1.806 1 80.31 498 LEU B C 1
ATOM 8085 O O . LEU B 1 498 ? 7.711 -12.875 -1.986 1 80.31 498 LEU B O 1
#

Nearest PDB structures (foldseek):
  8yr5-assembly1_H  TM=7.470E-01  e=6.441E-18  Escherichia coli str. K-12 substr. MG1655
  8yr5-assembly1_K  TM=7.641E-01  e=2.069E-17  Escherichia coli str. K-12 substr. MG1655
  3hsi-assembly1_C-2  TM=7.476E-01  e=1.482E-17  Haemophilus influenzae
  3hsi-assembly1_A  TM=7.334E-01  e=7.609E-18  Haemophilus influenzae
  3hsi-assembly2_B-2  TM=7.563E-01  e=9.810E-17  Haemophilus influenzae

Foldseek 3Di:
DVVVVLVVLLVLLVVLVCCQPPDPDDPVSNVVSVVSNVVSLVVVLVLLVVVPDDPVVSVVLNVLCVVVVNVSSLVVLQLLVSPLLADVCVVLLVVLVVLCVVQADADDDPLCVPFDPLLVVLQVLLCVAFVWHKHQQKAKDKAKFPVRPLVVVLVLLLVFQAEKFWEAAEQECDDQNVSNLVSLLVNQLVPHAAEYEYAPVRYDYDPVSVVSSVVSPHHYFHQPPPDPDSRPSQPLEGAHWTWMAGLLFKMKFFADGGDPVRVQPDPPWNHETAMMMMMGASCSSVSVSVRQSSVCVGPVDRDDSVSNHHDDTHRFQFIKTKGKDASSGDFQSVVVSLLSQLQSFQAEKEWEAQAALADPSNLVSNLVSLVNVHAYEYEYACDHPDLLRNLQRLLCVLSCVVSVHKYKHAYNTHYHWTKMDGPLFKMKGGHAGRAQCSRGRYIIMIMITGSHPVSVVVVVVVVVRSVRIDIDDNVCSVPDDPVSNVSNVVSNVCRNSD/DVVVVLVVLLVLLVVLVCCQPPDPDDPVVNVVSVVSNVVSLVVVLVLLVVVPDDPVVSVVLNVCCVVPVNVSSLVVLQLLVSPLLADPCPVLLVLLVVLCVVQADADDDPLCVPFDPLLVVLQVLLCVAFVWHKHQQKAKDKAKFPVRPLVVVLVLLLVFQAEKFWEAAEQECPDQNVSNLVSLLVNQLVPHAAEYEYAQVRYDYDPVSVVSSVVSPHHYFHQPPPDPDSRPNQPLEGAHWTWMAGLLFKMKFFADGTDPVRVLPDPPWNHETAMMMMMGASCSSVSVSVRQSRVCVGPVDRDDSVSNHHDDTHRFQFIKTKGKDASSGDFQSVVVSLLSQLQSFQAEKEWEAQAALADPSNLVSNLVSLVNVHAYEYEYACDHPDLLRNLQRLLCVLSCVVSVHKYKHAYNTHYHWTKMDGPLFKMKGGHAGRAQCSRGRYIIMIMITGSHPVSVVVVVVVVVRSVRIDIDDNVCSVPDDPVSNVSNVVSNVCRNSD

InterPro domains:
  IPR001736 Phospholipase D/Transphosphatidylase [PS50035] (235-262)
  IPR001736 Phospholipase D/Transphosphatidylase [PS50035] (411-438)
  IPR001736 Phospholipase D/Transphosphatidylase [SM00155] (235-262)
  IPR001736 Phospholipase D/Transphosphatidylase [SM00155] (411-438)
  IPR022924 Cardiolipin synthase [TIGR04265] (31-498)
  IPR025202 Cardiolipin synthase-like, phospholipase D-like domain [PF13091] (155-295)
  IPR025202 Cardiolipin synthase-like, phospholipase D-like domain [PF13091] (341-465)
  IPR030874 Cardiolipin synthase, Firmicutes-type [MF_01916] (33-498)

Solvent-accessible surface area (backbone atoms only — not comparable to full-atom values): 49311 Å² total; per-residue (Å²): 110,68,61,58,52,51,49,48,50,52,50,49,39,51,52,21,48,42,48,51,71,71,48,87,66,55,68,67,58,29,50,52,32,43,48,51,33,50,50,52,50,50,50,52,43,50,54,51,38,64,65,62,61,58,36,51,60,43,50,42,50,41,50,36,30,71,77,34,45,68,64,29,43,54,49,47,52,43,59,22,65,80,44,47,88,44,65,76,31,35,69,53,20,54,49,36,51,52,44,42,65,71,59,56,77,59,64,89,56,72,71,62,69,76,47,52,71,67,55,48,53,48,51,51,33,47,22,64,65,63,69,34,59,60,27,42,30,26,41,70,43,83,23,64,24,36,77,44,36,52,58,53,50,52,56,54,59,70,66,47,68,57,28,39,42,40,35,28,22,29,42,30,70,44,71,54,19,38,58,50,49,52,51,50,27,52,42,17,64,70,68,20,46,32,43,36,39,29,19,46,84,61,27,61,64,49,70,65,57,53,49,51,34,43,75,30,54,29,48,73,48,54,40,78,61,88,58,90,51,92,69,52,29,57,75,67,50,44,51,48,31,33,42,36,38,36,58,29,49,40,25,37,42,19,39,64,66,43,35,40,41,39,69,24,64,31,94,86,35,74,26,36,44,35,40,34,34,43,33,31,11,55,60,34,28,50,54,43,40,53,49,50,41,50,46,24,66,61,69,66,52,81,74,69,62,83,80,56,51,53,73,43,80,25,88,32,73,31,37,40,30,67,44,71,29,21,58,49,39,64,83,40,43,55,44,51,51,54,34,50,47,47,61,66,41,73,54,27,37,41,37,33,20,52,37,51,41,62,50,68,53,46,52,51,29,49,47,52,30,31,60,64,64,28,48,40,42,36,38,31,28,62,56,56,97,41,71,51,56,35,24,23,26,56,51,47,44,62,69,40,39,76,51,69,36,44,40,30,30,27,64,77,30,35,38,48,24,22,38,40,35,30,57,87,40,38,34,37,41,13,36,42,45,44,20,32,29,41,32,57,36,20,28,23,36,32,40,37,37,32,57,37,69,59,50,56,52,52,51,51,51,50,59,58,48,48,74,46,32,48,72,66,50,61,68,61,61,73,65,51,55,68,66,58,47,49,50,12,28,57,23,34,56,46,39,82,77,59,112,70,64,57,52,52,49,50,49,53,50,47,41,49,51,21,48,42,47,52,71,71,48,87,66,54,68,67,58,30,48,53,31,44,48,52,34,50,50,51,52,50,50,50,45,49,54,52,37,65,65,64,60,58,37,52,59,42,49,41,50,42,50,36,30,70,76,34,44,71,64,29,44,55,48,48,52,43,59,24,66,79,44,43,91,48,67,76,32,35,70,52,20,54,49,37,52,51,44,42,66,71,59,54,76,58,63,89,55,72,69,62,69,77,46,51,71,68,56,48,53,47,52,52,33,47,22,64,66,62,69,32,58,57,28,41,31,26,41,70,43,83,22,64,24,36,78,45,38,53,56,52,49,52,55,54,58,71,66,47,68,58,29,39,41,39,36,29,21,29,42,32,69,43,69,55,19,40,60,51,49,52,51,50,26,52,42,16,65,71,68,20,47,32,41,34,38,29,18,46,85,62,27,62,65,49,69,66,58,52,50,50,33,43,75,29,53,28,48,72,48,53,41,77,61,87,56,88,52,90,69,52,29,58,76,66,50,42,52,49,32,33,42,36,37,36,60,30,47,40,25,37,42,18,39,65,67,42,36,40,41,41,67,25,65,32,94,84,34,72,26,36,44,35,40,34,32,42,35,31,10,55,59,32,27,49,54,46,40,53,49,51,41,52,47,23,67,61,70,66,52,82,74,69,60,84,80,55,52,52,74,45,80,26,89,32,72,31,37,40,29,65,44,70,31,21,59,49,39,62,84,40,44,55,44,51,50,52,35,51,48,46,61,66,41,73,52,27,39,42,38,33,20,51,36,51,40,61,49,67,52,46,50,52,31,50,48,52,32,30,60,65,63,28,47,40,41,38,36,33,30,62,56,55,96,40,70,50,55,36,25,23,25,55,52,46,44,62,70,38,38,76,51,70,36,46,40,29,29,28,64,76,29,35,38,48,23,24,39,40,34,29,59,87,39,38,34,38,40,14,36,43,45,44,20,32,30,39,31,57,38,19,28,25,38,33,40,35,37,30,58,35,68,56,50,54,53,52,52,51,53,50,60,57,46,49,74,44,32,49,72,67,50,62,67,60,61,72,65,50,54,68,65,58,48,48,51,12,28,56,24,34,57,46,41,83,76,59

Sequence (996 aa):
MKKIRQFLFFLGMTVSFIVVVVTNYSLNTKIVFGLIYIIIVLSICGGIMLENRSPYKTLLWMYAIIFFPLVGYVFFIYSGQLEVKGHLFKKKREKHIEMMKKMIHCRPSELSQGFNEKEKSFADLVETLSQHPLSCYSQTEVLKNGDETFPAIQEELRKAREYIHLGYYTLRDDKVGMSIIDILCEKAKNGCEVLVYHDFIGSSLSRKTIKKMRECGVRVHGFLPLRRSFFNQKLNFRNHRKIIVIDGKVGFVGGMNIGDEYIGEGKRFSFWRDTHLKVKGEVVQTLQAAFLSDWFYITGEELPFSKYKAKELQNGDGGIQVVTSGPDSSQSVMSDLYHAMVTSAKESIIIATPYFVPNKDIRTALKIAAARGVDIKIMVPRKNDGFLTQYGTNSYFGEMLNENINIYQYEKGFMHHKILIVDDKIASVGTANVDIRSLQLNFEINVFLLHSKTIQQLIHNFYEDIKDSHKVEKQAYRHRSLLERLKESFARLFSPVLMKKIRQFLFFLGMTVSFIVVVVTNYSLNTKIVFGLIYIIIVLSICGGIMLENRSPYKTLLWMYAIIFFPLVGYVFFIYSGQLEVKGHLFKKKREKHIEMMKKMIHCRPSELSQGFNEKEKSFADLVETLSQHPLSCYSQTEVLKNGDETFPAIQEELRKAREYIHLGYYTLRDDKVGMSIIDILCEKAKNGCEVLVYHDFIGSSLSRKTIKKMRECGVRVHGFLPLRRSFFNQKLNFRNHRKIIVIDGKVGFVGGMNIGDEYIGEGKRFSFWRDTHLKVKGEVVQTLQAAFLSDWFYITGEELPFSKYKAKELQNGDGGIQVVTSGPDSSQSVMSDLYHAMVTSAKESIIIATPYFVPNKDIRTALKIAAARGVDIKIMVPRKNDGFLTQYGTNSYFGEMLNENINIYQYEKGFMHHKILIVDDKIASVGTANVDIRSLQLNFEINVFLLHSKTIQQLIHNFYEDIKDSHKVEKQAYRHRSLLERLKESFARLFSPVL

Organism: NCBI:txid1402861

Radius of gyration: 31.18 Å; Cα contacts (8 Å, |Δi|>4): 2061; chains: 2; bounding box: 82×92×64 Å

pLDDT: mean 89.65, std 10.52, range [44.56, 98.81]